Protein 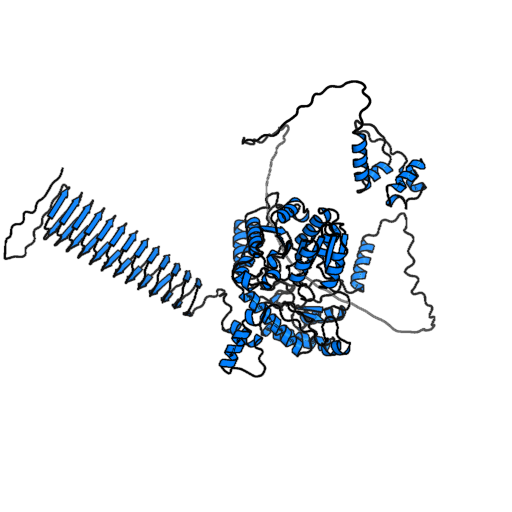AF-A0A0A2W2S0-F1 (afdb_monomer)

pLDDT: mean 80.49, std 24.28, range [23.5, 98.94]

Mean predicted aligned error: 19.36 Å

Organism: NCBI:txid1245745

Structure (mmCIF, N/CA/C/O backbone):
data_AF-A0A0A2W2S0-F1
#
_entry.id   AF-A0A0A2W2S0-F1
#
loop_
_atom_site.group_PDB
_atom_site.id
_atom_site.type_symbol
_atom_site.label_atom_id
_atom_site.label_alt_id
_atom_site.label_comp_id
_atom_site.label_asym_id
_atom_site.label_entity_id
_atom_site.label_seq_id
_atom_site.pdbx_PDB_ins_code
_atom_site.Cartn_x
_atom_site.Cartn_y
_atom_site.Cartn_z
_atom_site.occupancy
_atom_site.B_iso_or_equiv
_atom_site.auth_seq_id
_atom_site.auth_comp_id
_atom_site.auth_asym_id
_atom_site.auth_atom_id
_atom_site.pdbx_PDB_model_num
ATOM 1 N N . MET A 1 1 ? 0.454 -6.691 -66.094 1.00 50.94 1 MET A N 1
ATOM 2 C CA . MET A 1 1 ? -0.059 -6.201 -64.791 1.00 50.94 1 MET A CA 1
ATOM 3 C C . MET A 1 1 ? -0.506 -7.342 -63.882 1.00 50.94 1 MET A C 1
ATOM 5 O O . MET A 1 1 ? -0.143 -7.326 -62.713 1.00 50.94 1 MET A O 1
ATOM 9 N N . ASP A 1 2 ? -1.245 -8.339 -64.378 1.00 48.38 2 ASP A N 1
ATOM 10 C CA . ASP A 1 2 ? -1.865 -9.367 -63.520 1.00 48.38 2 ASP A CA 1
ATOM 11 C C . ASP A 1 2 ? -0.886 -10.261 -62.740 1.00 48.38 2 ASP A C 1
ATOM 13 O O . ASP A 1 2 ? -1.200 -10.677 -61.625 1.00 48.38 2 ASP A O 1
ATOM 17 N N . SER A 1 3 ? 0.329 -10.488 -63.252 1.00 47.78 3 SER A N 1
ATOM 18 C CA . SER A 1 3 ? 1.414 -11.150 -62.508 1.00 47.78 3 SER A CA 1
ATOM 19 C C . SER A 1 3 ? 1.795 -10.383 -61.231 1.00 47.78 3 SER A C 1
ATOM 21 O O . SER A 1 3 ? 1.787 -10.949 -60.139 1.00 47.78 3 SER A O 1
ATOM 23 N N . VAL A 1 4 ? 2.029 -9.071 -61.350 1.00 51.38 4 VAL A N 1
ATOM 24 C CA . VAL A 1 4 ? 2.362 -8.168 -60.231 1.00 51.38 4 VAL A CA 1
ATOM 25 C C . VAL A 1 4 ? 1.211 -8.078 -59.223 1.00 51.38 4 VAL A C 1
ATOM 27 O O . VAL A 1 4 ? 1.442 -8.048 -58.014 1.00 51.38 4 VAL A O 1
ATOM 30 N N . LEU A 1 5 ? -0.039 -8.087 -59.699 1.00 53.56 5 LEU A N 1
ATOM 31 C CA . LEU A 1 5 ? -1.232 -8.095 -58.845 1.00 53.56 5 LEU A CA 1
ATOM 32 C C . LEU A 1 5 ? -1.371 -9.402 -58.047 1.00 53.56 5 LEU A C 1
ATOM 34 O O . LEU A 1 5 ? -1.663 -9.346 -56.851 1.00 53.56 5 LEU A O 1
ATOM 38 N N . ARG A 1 6 ? -1.109 -10.568 -58.660 1.00 58.97 6 ARG A N 1
ATOM 39 C CA . ARG A 1 6 ? -1.072 -11.861 -57.947 1.00 58.97 6 ARG A CA 1
ATOM 40 C C . ARG A 1 6 ? 0.021 -11.880 -56.877 1.00 58.97 6 ARG A C 1
ATOM 42 O O . ARG A 1 6 ? -0.258 -12.241 -55.736 1.00 58.97 6 ARG A O 1
ATOM 49 N N . GLN A 1 7 ? 1.227 -11.422 -57.211 1.00 51.91 7 GLN A N 1
ATOM 50 C CA . GLN A 1 7 ? 2.361 -11.382 -56.282 1.00 51.91 7 GLN A CA 1
ATOM 51 C C . GLN A 1 7 ? 2.110 -10.415 -55.108 1.00 51.91 7 GLN A C 1
ATOM 53 O O . GLN A 1 7 ? 2.391 -10.734 -53.955 1.00 51.91 7 GLN A O 1
ATOM 58 N N . SER A 1 8 ? 1.467 -9.274 -55.371 1.00 53.91 8 SER A N 1
ATOM 59 C CA . SER A 1 8 ? 1.082 -8.293 -54.347 1.00 53.91 8 SER A CA 1
ATOM 60 C C . SER A 1 8 ? -0.017 -8.810 -53.405 1.00 53.91 8 SER A C 1
ATOM 62 O O . SER A 1 8 ? 0.045 -8.563 -52.200 1.00 53.91 8 SER A O 1
ATOM 64 N N . LYS A 1 9 ? -0.994 -9.582 -53.913 1.00 60.47 9 LYS A N 1
ATOM 65 C CA . LYS A 1 9 ? -1.998 -10.270 -53.074 1.00 60.47 9 LYS A CA 1
ATOM 66 C C . LYS A 1 9 ? -1.406 -11.396 -52.217 1.00 60.47 9 LYS A C 1
ATOM 68 O O . LYS A 1 9 ? -1.977 -11.700 -51.173 1.00 60.47 9 LYS A O 1
ATOM 73 N N . ALA A 1 10 ? -0.288 -11.998 -52.627 1.00 58.34 10 ALA A N 1
ATOM 74 C CA . ALA A 1 10 ? 0.413 -13.006 -51.830 1.00 58.34 10 ALA A CA 1
ATOM 75 C C . ALA A 1 10 ? 1.198 -12.394 -50.653 1.00 58.34 10 ALA A C 1
ATOM 77 O O . ALA A 1 10 ? 1.270 -13.006 -49.593 1.00 58.34 10 ALA A O 1
ATOM 78 N N . MET A 1 11 ? 1.743 -11.180 -50.812 1.00 52.44 11 MET A N 1
ATOM 79 C CA . MET A 1 11 ? 2.564 -10.523 -49.781 1.00 52.44 11 MET A CA 1
ATOM 80 C C . MET A 1 11 ? 1.775 -9.706 -48.743 1.00 52.44 11 MET A C 1
ATOM 82 O O . MET A 1 11 ? 2.320 -9.395 -47.688 1.00 52.44 11 MET A O 1
ATOM 86 N N . CYS A 1 12 ? 0.514 -9.343 -49.006 1.00 56.44 12 CYS A N 1
ATOM 87 C CA . CYS A 1 12 ? -0.287 -8.528 -48.084 1.00 56.44 12 CYS A CA 1
ATOM 88 C C . CYS A 1 12 ? -1.699 -9.111 -47.866 1.00 56.44 12 CYS A C 1
ATOM 90 O O . CYS A 1 12 ? -2.541 -9.006 -48.766 1.00 56.44 12 CYS A O 1
ATOM 92 N N . PRO A 1 13 ? -2.014 -9.651 -46.667 1.00 54.84 13 PRO A N 1
ATOM 93 C CA . PRO A 1 13 ? -3.331 -10.223 -46.359 1.00 54.84 13 PRO A CA 1
ATOM 94 C C . PRO A 1 13 ? -4.500 -9.256 -46.595 1.00 54.84 13 PRO A C 1
ATOM 96 O O . PRO A 1 13 ? -5.552 -9.663 -47.087 1.00 54.84 13 PRO A O 1
ATOM 99 N N . PHE A 1 14 ? -4.296 -7.960 -46.336 1.00 54.56 14 PHE A N 1
ATOM 100 C CA . PHE A 1 14 ? -5.309 -6.913 -46.511 1.00 54.56 14 PHE A CA 1
ATOM 101 C C . PHE A 1 14 ? -5.697 -6.656 -47.979 1.00 54.56 14 PHE A C 1
ATOM 103 O O . PHE A 1 14 ? -6.768 -6.115 -48.242 1.00 54.56 14 PHE A O 1
ATOM 110 N N . LEU A 1 15 ? -4.882 -7.077 -48.957 1.00 59.50 15 LEU A N 1
ATOM 111 C CA . LEU A 1 15 ? -5.204 -6.932 -50.384 1.00 59.50 15 LEU A CA 1
ATOM 112 C C . LEU A 1 15 ? -6.055 -8.087 -50.940 1.00 59.50 15 LEU A C 1
ATOM 114 O O . LEU A 1 15 ? -6.526 -7.992 -52.078 1.00 59.50 15 LEU A O 1
ATOM 118 N N . LYS A 1 16 ? -6.307 -9.163 -50.172 1.00 60.91 16 LYS A N 1
ATOM 119 C CA . LYS A 1 16 ? -7.183 -10.264 -50.621 1.00 60.91 16 LYS A CA 1
ATOM 120 C C . LYS A 1 16 ? -8.604 -9.776 -50.918 1.00 60.91 16 LYS A C 1
ATOM 122 O O . LYS A 1 16 ? -9.101 -10.070 -52.006 1.00 60.91 16 LYS A O 1
ATOM 127 N N . ALA A 1 17 ? -9.186 -8.981 -50.017 1.00 59.03 17 ALA A N 1
ATOM 128 C CA . ALA A 1 17 ? -10.560 -8.471 -50.101 1.00 59.03 17 ALA A CA 1
ATOM 129 C C . ALA A 1 17 ? -10.775 -7.358 -51.152 1.00 59.03 17 ALA A C 1
ATOM 131 O O . ALA A 1 17 ? -11.912 -7.050 -51.499 1.00 59.03 17 ALA A O 1
ATOM 132 N N . ALA A 1 18 ? -9.708 -6.754 -51.689 1.00 65.25 18 ALA A N 1
ATOM 133 C CA . ALA A 1 18 ? -9.827 -5.685 -52.679 1.00 65.25 18 ALA A CA 1
ATOM 134 C C . ALA A 1 18 ? -10.199 -6.224 -54.076 1.00 65.25 18 ALA A C 1
ATOM 136 O O . ALA A 1 18 ? -9.583 -7.176 -54.582 1.00 65.25 18 ALA A O 1
ATOM 137 N N . SER A 1 19 ? -11.176 -5.579 -54.726 1.00 71.56 19 SER A N 1
ATOM 138 C CA . SER A 1 19 ? -11.641 -5.971 -56.062 1.00 71.56 19 SER A CA 1
ATOM 139 C C . SER A 1 19 ? -10.564 -5.741 -57.145 1.00 71.56 19 SER A C 1
ATOM 141 O O . SER A 1 19 ? -9.749 -4.816 -57.027 1.00 71.56 19 SER A O 1
ATOM 143 N N . PRO A 1 20 ? -10.564 -6.515 -58.250 1.00 67.88 20 PRO A N 1
ATOM 144 C CA . PRO A 1 20 ? -9.654 -6.288 -59.379 1.00 67.88 20 PRO A CA 1
ATOM 145 C C . PRO A 1 20 ? -9.829 -4.928 -60.079 1.00 67.88 20 PRO A C 1
ATOM 147 O O . PRO A 1 20 ? -8.933 -4.504 -60.810 1.00 67.88 20 PRO A O 1
ATOM 150 N N . ALA A 1 21 ? -10.966 -4.250 -59.893 1.00 67.06 21 ALA A N 1
ATOM 151 C CA . ALA A 1 21 ? -11.190 -2.890 -60.387 1.00 67.06 21 ALA A CA 1
ATOM 152 C C . ALA A 1 21 ? -10.531 -1.852 -59.462 1.00 67.06 21 ALA A C 1
ATOM 154 O O . ALA A 1 21 ? -9.772 -1.003 -59.928 1.00 67.06 21 ALA A O 1
ATOM 155 N N . THR A 1 22 ? -10.725 -1.988 -58.144 1.00 67.25 22 THR A N 1
ATOM 156 C CA . THR A 1 22 ? -10.104 -1.134 -57.115 1.00 67.25 22 THR A CA 1
ATOM 157 C C . THR A 1 22 ? -8.580 -1.148 -57.226 1.00 67.25 22 THR A C 1
ATOM 159 O O . THR A 1 22 ? -7.945 -0.097 -57.233 1.00 67.25 22 THR A O 1
ATOM 162 N N . LEU A 1 23 ? -7.982 -2.334 -57.386 1.00 66.31 23 LEU A N 1
ATOM 163 C CA . LEU A 1 23 ? -6.529 -2.469 -57.514 1.00 66.31 23 LEU A CA 1
ATOM 164 C C . LEU A 1 23 ? -5.992 -1.831 -58.804 1.00 66.31 23 LEU A C 1
ATOM 166 O O . LEU A 1 23 ? -4.958 -1.166 -58.758 1.00 66.31 23 LEU A O 1
ATOM 170 N N . ARG A 1 24 ? -6.717 -1.948 -59.929 1.00 67.56 24 ARG A N 1
ATOM 171 C CA . ARG A 1 24 ? -6.351 -1.279 -61.190 1.00 67.56 24 ARG A CA 1
ATOM 172 C C . ARG A 1 24 ? -6.412 0.249 -61.076 1.00 67.56 24 ARG A C 1
ATOM 174 O O . ARG A 1 24 ? -5.485 0.922 -61.524 1.00 67.56 24 ARG A O 1
ATOM 181 N N . ALA A 1 25 ? -7.424 0.790 -60.395 1.00 66.06 25 ALA A N 1
ATOM 182 C CA . ALA A 1 25 ? -7.546 2.226 -60.122 1.00 66.06 25 ALA A CA 1
ATOM 183 C C . ALA A 1 25 ? -6.464 2.779 -59.165 1.00 66.06 25 ALA A C 1
ATOM 185 O O . ALA A 1 25 ? -6.171 3.973 -59.189 1.00 66.06 25 ALA A O 1
ATOM 186 N N . MET A 1 26 ? -5.847 1.932 -58.331 1.00 62.09 26 MET A N 1
ATOM 187 C CA . MET A 1 26 ? -4.722 2.315 -57.461 1.00 62.09 26 MET A CA 1
ATOM 188 C C . MET A 1 26 ? -3.348 2.214 -58.146 1.00 62.09 26 MET A C 1
ATOM 190 O O . MET A 1 26 ? -2.389 2.836 -57.680 1.00 62.09 26 MET A O 1
ATOM 194 N N . SER A 1 27 ? -3.238 1.446 -59.235 1.00 61.34 27 SER A N 1
ATOM 195 C CA . SER A 1 27 ? -2.001 1.294 -60.017 1.00 61.34 27 SER A CA 1
ATOM 196 C C . SER A 1 27 ? -1.779 2.370 -61.089 1.00 61.34 27 SER A C 1
ATOM 198 O O . SER A 1 27 ? -0.700 2.410 -61.673 1.00 61.34 27 SER A O 1
ATOM 200 N N . THR A 1 28 ? -2.748 3.254 -61.349 1.00 58.84 28 THR A N 1
ATOM 201 C CA . THR A 1 28 ? -2.579 4.367 -62.298 1.00 58.84 28 THR A CA 1
ATOM 202 C C . THR A 1 28 ? -1.806 5.541 -61.681 1.00 58.84 28 THR A C 1
ATOM 204 O O . THR A 1 28 ? -1.939 5.872 -60.499 1.00 58.84 28 THR A O 1
ATOM 207 N N . THR A 1 29 ? -0.946 6.154 -62.494 1.00 50.88 29 THR A N 1
ATOM 208 C CA . THR A 1 29 ? 0.048 7.158 -62.092 1.00 50.88 29 THR A CA 1
ATOM 209 C C . THR A 1 29 ? -0.595 8.453 -61.583 1.00 50.88 29 THR A C 1
ATOM 211 O O . THR A 1 29 ? -1.528 8.974 -62.191 1.00 50.88 29 THR A O 1
ATOM 214 N N . ALA A 1 30 ? -0.065 9.025 -60.497 1.00 45.81 30 ALA A N 1
ATOM 215 C CA . ALA A 1 30 ? -0.382 10.396 -60.090 1.00 45.81 30 ALA A CA 1
ATOM 216 C C . ALA A 1 30 ? 0.561 11.399 -60.788 1.00 45.81 30 ALA A C 1
ATOM 218 O O . ALA A 1 30 ? 1.722 11.077 -61.040 1.00 45.81 30 ALA A O 1
ATOM 219 N N . ARG A 1 31 ? 0.075 12.614 -61.097 1.00 42.03 31 ARG A N 1
ATOM 220 C CA . ARG A 1 31 ? 0.886 13.682 -61.723 1.00 42.03 31 ARG A CA 1
ATOM 221 C C . ARG A 1 31 ? 2.138 14.020 -60.882 1.00 42.03 31 ARG A C 1
ATOM 223 O O . ARG A 1 31 ? 2.065 13.935 -59.653 1.00 42.03 31 ARG A O 1
ATOM 230 N N . PRO A 1 32 ? 3.252 14.457 -61.505 1.00 41.94 32 PRO A N 1
ATOM 231 C CA . PRO A 1 32 ? 4.465 14.828 -60.777 1.00 41.94 32 PRO A CA 1
ATOM 232 C C . PRO A 1 32 ? 4.239 16.053 -59.879 1.00 41.94 32 PRO A C 1
ATOM 234 O O . PRO A 1 32 ? 3.540 16.988 -60.269 1.00 41.94 32 PRO A O 1
ATOM 237 N N . ARG A 1 33 ? 4.887 16.083 -58.707 1.00 37.62 33 ARG A N 1
ATOM 238 C CA . ARG A 1 33 ? 5.119 17.318 -57.939 1.00 37.62 33 ARG A CA 1
ATOM 239 C C . ARG A 1 33 ? 6.524 17.854 -58.256 1.00 37.62 33 ARG A C 1
ATOM 241 O O . ARG A 1 33 ? 7.461 17.054 -58.244 1.00 37.62 33 ARG A O 1
ATOM 248 N N . PRO A 1 34 ? 6.705 19.163 -58.494 1.00 42.91 34 PRO A N 1
ATOM 249 C CA . PRO A 1 34 ? 8.008 19.736 -58.816 1.00 42.91 34 PRO A CA 1
ATOM 250 C C . PRO A 1 34 ? 8.822 20.057 -57.549 1.00 42.91 34 PRO A C 1
ATOM 252 O O . PRO A 1 34 ? 8.913 21.215 -57.160 1.00 42.91 34 PRO A O 1
ATOM 255 N N . SER A 1 35 ? 9.404 19.037 -56.901 1.00 44.72 35 SER A N 1
ATOM 256 C CA . SER A 1 35 ? 10.494 19.201 -55.910 1.00 44.72 35 SER A CA 1
ATOM 257 C C . SER A 1 35 ? 11.052 17.862 -55.390 1.00 44.72 35 SER A C 1
ATOM 259 O O . SER A 1 35 ? 10.801 17.458 -54.257 1.00 44.72 35 SER A O 1
ATOM 261 N N . SER A 1 36 ? 11.846 17.157 -56.203 1.00 36.00 36 SER A N 1
ATOM 262 C CA . SER A 1 36 ? 12.778 16.131 -55.698 1.00 36.00 36 SER A CA 1
ATOM 263 C C . SER A 1 36 ? 13.908 15.874 -56.707 1.00 36.00 36 SER A C 1
ATOM 265 O O . SER A 1 36 ? 13.603 15.534 -57.853 1.00 36.00 36 SER A O 1
ATOM 267 N N . PRO A 1 37 ? 15.196 15.993 -56.328 1.00 38.41 37 PRO A N 1
ATOM 268 C CA . PRO A 1 37 ? 16.339 15.782 -57.222 1.00 38.41 37 PRO A CA 1
ATOM 269 C C . PRO A 1 37 ? 16.691 14.288 -57.395 1.00 38.41 37 PRO A C 1
ATOM 271 O O . PRO A 1 37 ? 17.851 13.898 -57.331 1.00 38.41 37 PRO A O 1
ATOM 274 N N . CYS A 1 38 ? 15.676 13.443 -57.595 1.00 42.28 38 CYS A N 1
ATOM 275 C CA . CYS A 1 38 ? 15.769 12.036 -58.005 1.00 42.28 38 CYS A CA 1
ATOM 276 C C . CYS A 1 38 ? 14.409 11.623 -58.599 1.00 42.28 38 CYS A C 1
ATOM 278 O O . CYS A 1 38 ? 13.481 11.259 -57.876 1.00 42.28 38 CYS A O 1
ATOM 280 N N . GLY A 1 39 ? 14.254 11.765 -59.919 1.00 44.34 39 GLY A N 1
ATOM 281 C CA . GLY A 1 39 ? 12.961 11.631 -60.595 1.00 44.34 39 GLY A CA 1
ATOM 282 C C . GLY A 1 39 ? 12.499 10.184 -60.788 1.00 44.34 39 GLY A C 1
ATOM 283 O O . GLY A 1 39 ? 13.055 9.461 -61.607 1.00 44.34 39 GLY A O 1
ATOM 284 N N . GLY A 1 40 ? 11.416 9.793 -60.111 1.00 49.31 40 GLY A N 1
ATOM 285 C CA . GLY A 1 40 ? 10.683 8.550 -60.369 1.00 49.31 40 GLY A CA 1
ATOM 286 C C . GLY A 1 40 ? 9.204 8.683 -59.994 1.00 49.31 40 GLY A C 1
ATOM 287 O O . GLY A 1 40 ? 8.869 9.159 -58.910 1.00 49.31 40 GLY A O 1
ATOM 288 N N . THR A 1 41 ? 8.295 8.288 -60.887 1.00 55.03 41 THR A N 1
ATOM 289 C CA . THR A 1 41 ? 6.843 8.378 -60.669 1.00 55.03 41 THR A CA 1
ATOM 290 C C . THR A 1 41 ? 6.326 7.203 -59.833 1.00 55.03 41 THR A C 1
ATOM 292 O O . THR A 1 41 ? 6.176 6.088 -60.324 1.00 55.03 41 THR A O 1
ATOM 295 N N . MET A 1 42 ? 5.997 7.448 -58.561 1.00 57.22 42 MET A N 1
ATOM 296 C CA . MET A 1 42 ? 5.331 6.443 -57.720 1.00 57.22 42 MET A CA 1
ATOM 297 C C . MET A 1 42 ? 3.824 6.351 -58.004 1.00 57.22 42 MET A C 1
ATOM 299 O O . MET A 1 42 ? 3.117 7.357 -58.095 1.00 57.22 42 MET A O 1
ATOM 303 N N . SER A 1 43 ? 3.312 5.123 -58.078 1.00 66.00 43 SER A N 1
ATOM 304 C CA . SER A 1 43 ? 1.872 4.830 -58.091 1.00 66.00 43 SER A CA 1
ATOM 305 C C . SER A 1 43 ? 1.227 5.105 -56.726 1.00 66.00 43 SER A C 1
ATOM 307 O O . SER A 1 43 ? 1.887 5.035 -55.684 1.00 66.00 43 SER A O 1
ATOM 309 N N . LYS A 1 44 ? -0.094 5.347 -56.694 1.00 59.88 44 LYS A N 1
ATOM 310 C CA . LYS A 1 44 ? -0.829 5.496 -55.421 1.00 59.88 44 LYS A CA 1
ATOM 311 C C . LYS A 1 44 ? -0.669 4.254 -54.536 1.00 59.88 44 LYS A C 1
ATOM 313 O O . LYS A 1 44 ? -0.493 4.391 -53.327 1.00 59.88 44 LYS A O 1
ATOM 318 N N . LEU A 1 45 ? -0.660 3.059 -55.136 1.00 67.06 45 LEU A N 1
ATOM 319 C CA . LEU A 1 45 ? -0.409 1.789 -54.448 1.00 67.06 45 LEU A CA 1
ATOM 320 C C . LEU A 1 45 ? 0.917 1.797 -53.656 1.00 67.06 45 LEU A C 1
ATOM 322 O O . LEU A 1 45 ? 0.927 1.394 -52.495 1.00 67.06 45 LEU A O 1
ATOM 326 N N . GLN A 1 46 ? 2.013 2.301 -54.238 1.00 64.25 46 GLN A N 1
ATOM 327 C CA . GLN A 1 46 ? 3.322 2.388 -53.567 1.00 64.25 46 GLN A CA 1
ATOM 328 C C . GLN A 1 46 ? 3.320 3.392 -52.405 1.00 64.25 46 GLN A C 1
ATOM 330 O O . GLN A 1 46 ? 3.855 3.094 -51.338 1.00 64.25 46 GLN A O 1
ATOM 335 N N . VAL A 1 47 ? 2.655 4.543 -52.563 1.00 67.06 47 VAL A N 1
ATOM 336 C CA . VAL A 1 47 ? 2.523 5.545 -51.487 1.00 67.06 47 VAL A CA 1
ATOM 337 C C . VAL A 1 47 ? 1.763 4.976 -50.282 1.00 67.06 47 VAL A C 1
ATOM 339 O O . VAL A 1 47 ? 2.176 5.185 -49.139 1.00 67.06 47 VAL A O 1
ATOM 342 N N . TYR A 1 48 ? 0.689 4.212 -50.511 1.00 67.12 48 TYR A N 1
ATOM 343 C CA . TYR A 1 48 ? -0.017 3.512 -49.432 1.00 67.12 48 TYR A CA 1
ATOM 344 C C . TYR A 1 48 ? 0.800 2.350 -48.848 1.00 67.12 48 TYR A C 1
ATOM 346 O O . TYR A 1 48 ? 0.781 2.154 -47.634 1.00 67.12 48 TYR A O 1
ATOM 354 N N . ALA A 1 49 ? 1.564 1.617 -49.665 1.00 67.38 49 ALA A N 1
ATOM 355 C CA . ALA A 1 49 ? 2.420 0.532 -49.188 1.00 67.38 49 ALA A CA 1
ATOM 356 C C . ALA A 1 49 ? 3.549 1.030 -48.266 1.00 67.38 49 ALA A C 1
ATOM 358 O O . ALA A 1 49 ? 3.799 0.406 -47.239 1.00 67.38 49 ALA A O 1
ATOM 359 N N . HIS A 1 50 ? 4.173 2.178 -48.557 1.00 63.28 50 HIS A N 1
ATOM 360 C CA . HIS A 1 50 ? 5.159 2.798 -47.660 1.00 63.28 50 HIS A CA 1
ATOM 361 C C . HIS A 1 50 ? 4.553 3.344 -46.358 1.00 63.28 50 HIS A C 1
ATOM 363 O O . HIS A 1 50 ? 5.231 3.353 -45.334 1.00 63.28 50 HIS A O 1
ATOM 369 N N . ARG A 1 51 ? 3.281 3.767 -46.366 1.00 63.53 51 ARG A N 1
ATOM 370 C CA . ARG A 1 51 ? 2.563 4.227 -45.160 1.00 63.53 51 ARG A CA 1
ATOM 371 C C . ARG A 1 51 ? 1.932 3.096 -44.339 1.00 63.53 51 ARG A C 1
ATOM 373 O O . ARG A 1 51 ? 1.467 3.335 -43.230 1.00 63.53 51 ARG A O 1
ATOM 380 N N . CYS A 1 52 ? 1.906 1.872 -44.859 1.00 67.38 52 CYS A N 1
ATOM 381 C CA . CYS A 1 52 ? 1.422 0.701 -44.137 1.00 67.38 52 CYS A CA 1
ATOM 382 C C . CYS A 1 52 ? 2.474 0.241 -43.102 1.00 67.38 52 CYS A C 1
ATOM 384 O O . CYS A 1 52 ? 3.606 -0.038 -43.501 1.00 67.38 52 CYS A O 1
ATOM 386 N N . PRO A 1 53 ? 2.129 0.066 -41.808 1.00 54.88 53 PRO A N 1
ATOM 387 C CA . PRO A 1 53 ? 3.093 -0.321 -40.766 1.00 54.88 53 PRO A CA 1
ATOM 388 C C . PRO A 1 53 ? 3.819 -1.656 -41.003 1.00 54.88 53 PRO A C 1
ATOM 390 O O . PRO A 1 53 ? 4.900 -1.872 -40.455 1.00 54.88 53 PRO A O 1
ATOM 393 N N . VAL A 1 54 ? 3.227 -2.544 -41.812 1.00 60.69 54 VAL A N 1
ATOM 394 C CA . VAL A 1 54 ? 3.776 -3.862 -42.169 1.00 60.69 54 VAL A CA 1
ATOM 395 C C . VAL A 1 54 ? 4.540 -3.791 -43.496 1.00 60.69 54 VAL A C 1
ATOM 397 O O . VAL A 1 54 ? 5.733 -4.091 -43.540 1.00 60.69 54 VAL A O 1
ATOM 400 N N . MET A 1 55 ? 3.890 -3.327 -44.572 1.00 63.47 55 MET A N 1
ATOM 401 C CA . MET A 1 55 ? 4.513 -3.265 -45.903 1.00 63.47 55 MET A CA 1
ATOM 402 C C . MET A 1 55 ? 5.639 -2.227 -45.986 1.00 63.47 55 MET A C 1
ATOM 404 O O . MET A 1 55 ? 6.612 -2.462 -46.693 1.00 63.47 55 MET A O 1
ATOM 408 N N . GLY A 1 56 ? 5.567 -1.120 -45.240 1.00 69.81 56 GLY A N 1
ATOM 409 C CA . GLY A 1 56 ? 6.630 -0.114 -45.193 1.00 69.81 56 GLY A CA 1
ATOM 410 C C . GLY A 1 56 ? 7.933 -0.680 -44.625 1.00 69.81 56 GLY A C 1
ATOM 411 O O . GLY A 1 56 ? 8.998 -0.460 -45.199 1.00 69.81 56 GLY A O 1
ATOM 412 N N . LYS A 1 57 ? 7.843 -1.501 -43.568 1.00 65.94 57 LYS A N 1
ATOM 413 C CA . LYS A 1 57 ? 8.994 -2.221 -42.997 1.00 65.94 57 LYS A CA 1
ATOM 414 C C . LYS A 1 57 ? 9.533 -3.279 -43.964 1.00 65.94 57 LYS A C 1
ATOM 416 O O . LYS A 1 57 ? 10.739 -3.339 -44.181 1.00 65.94 57 LYS A O 1
ATOM 421 N N . ALA A 1 58 ? 8.656 -4.066 -44.594 1.00 64.94 58 ALA A N 1
ATOM 422 C CA . ALA A 1 58 ? 9.061 -5.077 -45.575 1.00 64.94 58 ALA A CA 1
ATOM 423 C C . ALA A 1 58 ? 9.762 -4.464 -46.806 1.00 64.94 58 ALA A C 1
ATOM 425 O O . ALA A 1 58 ? 10.789 -4.974 -47.251 1.00 64.94 58 ALA A O 1
ATOM 426 N N . LEU A 1 59 ? 9.253 -3.337 -47.317 1.00 65.75 59 LEU A N 1
ATOM 427 C CA . LEU A 1 59 ? 9.850 -2.607 -48.438 1.00 65.75 59 LEU A CA 1
ATOM 428 C C . LEU A 1 59 ? 11.193 -1.972 -48.058 1.00 65.75 59 LEU A C 1
ATOM 430 O O . LEU A 1 59 ? 12.137 -2.091 -48.830 1.00 65.75 59 LEU A O 1
ATOM 434 N N . ALA A 1 60 ? 11.325 -1.387 -46.862 1.00 63.97 60 ALA A N 1
ATOM 435 C CA . ALA A 1 60 ? 12.611 -0.880 -46.374 1.00 63.97 60 ALA A CA 1
ATOM 436 C C . ALA A 1 60 ? 13.681 -1.990 -46.290 1.00 63.97 60 ALA A C 1
ATOM 438 O O . ALA A 1 60 ? 14.828 -1.776 -46.680 1.00 63.97 60 ALA A O 1
ATOM 439 N N . VAL A 1 61 ? 13.289 -3.197 -45.859 1.00 65.88 61 VAL A N 1
ATOM 440 C CA . VAL A 1 61 ? 14.161 -4.387 -45.800 1.00 65.88 61 VAL A CA 1
ATOM 441 C C . VAL A 1 61 ? 14.475 -4.970 -47.188 1.00 65.88 61 VAL A C 1
ATOM 443 O O . VAL A 1 61 ? 15.528 -5.578 -47.365 1.00 65.88 61 VAL A O 1
ATOM 446 N N . GLN A 1 62 ? 13.614 -4.796 -48.198 1.00 55.31 62 GLN A N 1
ATOM 447 C CA . GLN A 1 62 ? 13.966 -5.147 -49.581 1.00 55.31 62 GLN A CA 1
ATOM 448 C C . GLN A 1 62 ? 14.887 -4.108 -50.229 1.00 55.31 62 GLN A C 1
ATOM 450 O O . GLN A 1 62 ? 15.861 -4.491 -50.873 1.00 55.31 62 GLN A O 1
ATOM 455 N N . SER A 1 63 ? 14.633 -2.810 -50.042 1.00 61.19 63 SER A N 1
ATOM 456 C CA . SER A 1 63 ? 15.480 -1.748 -50.597 1.00 61.19 63 SER A CA 1
ATOM 457 C C . SER A 1 63 ? 16.914 -1.810 -50.064 1.00 61.19 63 SER A C 1
ATOM 459 O O . SER A 1 63 ? 17.847 -1.612 -50.838 1.00 61.19 63 SER A O 1
ATOM 461 N N . SER A 1 64 ? 17.117 -2.165 -48.789 1.00 49.09 64 SER A N 1
ATOM 462 C CA . SER A 1 64 ? 18.465 -2.374 -48.241 1.00 49.09 64 SER A CA 1
ATOM 463 C C . SER A 1 64 ? 19.172 -3.616 -48.803 1.00 49.09 64 SER A C 1
ATOM 465 O O . SER A 1 64 ? 20.389 -3.590 -48.955 1.00 49.09 64 SER A O 1
ATOM 467 N N . LYS A 1 65 ? 18.436 -4.670 -49.189 1.00 42.34 65 LYS A N 1
ATOM 468 C CA . LYS A 1 65 ? 18.994 -5.884 -49.823 1.00 42.34 65 LYS A CA 1
ATOM 469 C C . LYS A 1 65 ? 19.423 -5.692 -51.282 1.00 42.34 65 LYS A C 1
ATOM 471 O O . LYS A 1 65 ? 20.281 -6.429 -51.754 1.00 42.34 65 LYS A O 1
ATOM 476 N N . TYR A 1 66 ? 18.848 -4.725 -52.000 1.00 43.72 66 TYR A N 1
ATOM 477 C CA . TYR A 1 66 ? 19.271 -4.396 -53.370 1.00 43.72 66 TYR A CA 1
ATOM 478 C C . TYR A 1 66 ? 20.440 -3.401 -53.429 1.00 43.72 66 TYR A C 1
ATOM 480 O O . TYR A 1 66 ? 21.085 -3.287 -54.467 1.00 43.72 66 TYR A O 1
ATOM 488 N N . ALA A 1 67 ? 20.767 -2.730 -52.320 1.00 41.28 67 ALA A N 1
ATOM 489 C CA . ALA A 1 67 ? 21.906 -1.813 -52.228 1.00 41.28 67 ALA A CA 1
ATOM 490 C C . ALA A 1 67 ? 23.275 -2.518 -52.063 1.00 41.28 67 ALA A C 1
ATOM 492 O O . ALA A 1 67 ? 24.297 -1.844 -51.956 1.00 41.28 67 ALA A O 1
ATOM 493 N N . SER A 1 68 ? 23.311 -3.856 -52.019 1.00 38.22 68 SER A N 1
ATOM 494 C CA . SER A 1 68 ? 24.485 -4.651 -51.623 1.00 38.22 68 SER A CA 1
ATOM 495 C C . SER A 1 68 ? 24.984 -5.652 -52.684 1.00 38.22 68 SER A C 1
ATOM 497 O O . SER A 1 68 ? 25.533 -6.692 -52.327 1.00 38.22 68 SER A O 1
ATOM 499 N N . LEU A 1 69 ? 24.812 -5.360 -53.981 1.00 33.00 69 LEU A N 1
ATOM 500 C CA . LEU A 1 69 ? 25.357 -6.158 -55.098 1.00 33.00 69 LEU A CA 1
ATOM 501 C C . LEU A 1 69 ? 26.325 -5.329 -55.979 1.00 33.00 69 LEU A C 1
ATOM 503 O O . LEU A 1 69 ? 25.953 -4.231 -56.393 1.00 33.00 69 LEU A O 1
ATOM 507 N N . PRO A 1 70 ? 27.547 -5.818 -56.294 1.00 36.72 70 PRO A N 1
ATOM 508 C CA . PRO A 1 70 ? 28.560 -5.031 -57.008 1.00 36.72 70 PRO A CA 1
ATOM 509 C C . PRO A 1 70 ? 28.683 -5.346 -58.517 1.00 36.72 70 PRO A C 1
ATOM 511 O O . PRO A 1 70 ? 29.338 -6.312 -58.893 1.00 36.72 70 PRO A O 1
ATOM 514 N N . ALA A 1 71 ? 28.119 -4.484 -59.375 1.00 30.12 71 ALA A N 1
ATOM 515 C CA . ALA A 1 71 ? 28.459 -4.210 -60.793 1.00 30.12 71 ALA A CA 1
ATOM 516 C C . ALA A 1 71 ? 27.440 -3.153 -61.303 1.00 30.12 71 ALA A C 1
ATOM 518 O O . ALA A 1 71 ? 26.279 -3.236 -60.922 1.00 30.12 71 ALA A O 1
ATOM 519 N N . ILE A 1 72 ? 27.720 -2.119 -62.109 1.00 31.22 72 ILE A N 1
ATOM 520 C CA . ILE A 1 72 ? 28.800 -1.802 -63.064 1.00 31.22 72 ILE A CA 1
ATOM 521 C C . ILE A 1 72 ? 29.225 -0.321 -62.881 1.00 31.22 72 ILE A C 1
ATOM 523 O O . ILE A 1 72 ? 28.406 0.522 -62.520 1.00 31.22 72 ILE A O 1
ATOM 527 N N . ARG A 1 73 ? 30.495 0.026 -63.151 1.00 27.05 73 ARG A N 1
ATOM 528 C CA . ARG A 1 73 ? 31.004 1.419 -63.147 1.00 27.05 73 ARG A CA 1
ATOM 529 C C . ARG A 1 73 ? 30.642 2.184 -64.430 1.00 27.05 73 ARG A C 1
ATOM 531 O O . ARG A 1 73 ? 30.932 1.687 -65.512 1.00 27.05 73 ARG A O 1
ATOM 538 N N . ALA A 1 74 ? 30.223 3.448 -64.300 1.00 28.73 74 ALA A N 1
ATOM 539 C CA . ALA A 1 74 ? 30.400 4.480 -65.332 1.00 28.73 74 ALA A CA 1
ATOM 540 C C . ALA A 1 74 ? 30.484 5.902 -64.715 1.00 28.73 74 ALA A C 1
ATOM 542 O O . ALA A 1 74 ? 29.549 6.353 -64.067 1.00 28.73 74 ALA A O 1
ATOM 543 N N . PHE A 1 75 ? 31.623 6.574 -64.930 1.00 28.61 75 PHE A N 1
ATOM 544 C CA . PHE A 1 75 ? 31.889 8.029 -64.858 1.00 28.61 75 PHE A CA 1
ATOM 545 C C . PHE A 1 75 ? 31.538 8.882 -63.605 1.00 28.61 75 PHE A C 1
ATOM 547 O O . PHE A 1 75 ? 30.524 9.561 -63.524 1.00 28.61 75 PHE A O 1
ATOM 554 N N . SER A 1 76 ? 32.534 8.948 -62.705 1.00 26.03 76 SER A N 1
ATOM 555 C CA . SER A 1 76 ? 33.171 10.163 -62.128 1.00 26.03 76 SER A CA 1
ATOM 556 C C . SER A 1 76 ? 32.362 11.350 -61.551 1.00 26.03 76 SER A C 1
ATOM 558 O O . SER A 1 76 ? 31.798 12.155 -62.284 1.00 26.03 76 SER A O 1
ATOM 560 N N . GLY A 1 77 ? 32.579 11.606 -60.251 1.00 25.58 77 GLY A N 1
ATOM 561 C CA . GLY A 1 77 ? 32.467 12.914 -59.577 1.00 25.58 77 GLY A CA 1
ATOM 562 C C . GLY A 1 77 ? 33.075 12.834 -58.163 1.00 25.58 77 GLY A C 1
ATOM 563 O O . GLY A 1 77 ? 32.784 11.887 -57.439 1.00 25.58 77 GLY A O 1
ATOM 564 N N . HIS A 1 78 ? 33.999 13.726 -57.783 1.00 27.19 78 HIS A N 1
ATOM 565 C CA . HIS A 1 78 ? 34.850 13.562 -56.584 1.00 27.19 78 HIS A CA 1
ATOM 566 C C . HIS A 1 78 ? 34.268 14.120 -55.270 1.00 27.19 78 HIS A C 1
ATOM 568 O O . HIS A 1 78 ? 33.906 15.289 -55.213 1.00 27.19 78 HIS A O 1
ATOM 574 N N . ALA A 1 79 ? 34.395 13.348 -54.180 1.00 26.36 79 ALA A N 1
ATOM 575 C CA . ALA A 1 79 ? 34.765 13.833 -52.838 1.00 26.36 79 ALA A CA 1
ATOM 576 C C . ALA A 1 79 ? 35.320 12.666 -51.985 1.00 26.36 79 ALA A C 1
ATOM 578 O O . ALA A 1 79 ? 34.791 11.556 -52.039 1.00 26.36 79 ALA A O 1
ATOM 579 N N . LYS A 1 80 ? 36.401 12.885 -51.216 1.00 28.05 80 LYS A N 1
ATOM 580 C CA . LYS A 1 80 ? 37.006 11.867 -50.324 1.00 28.05 80 LYS A CA 1
ATOM 581 C C . LYS A 1 80 ? 36.348 11.877 -48.928 1.00 28.05 80 LYS A C 1
ATOM 583 O O . LYS A 1 80 ? 35.959 12.949 -48.473 1.00 28.05 80 LYS A O 1
ATOM 588 N N . PRO A 1 81 ? 36.279 10.734 -48.217 1.00 28.30 81 PRO A N 1
ATOM 589 C CA . PRO A 1 81 ? 35.758 10.670 -46.853 1.00 28.30 81 PRO A CA 1
ATOM 590 C C . PRO A 1 81 ? 36.845 10.938 -45.799 1.00 28.30 81 PRO A C 1
ATOM 592 O O . PRO A 1 81 ? 37.996 10.535 -45.971 1.00 28.30 81 PRO A O 1
ATOM 595 N N . ALA A 1 82 ? 36.453 11.515 -44.661 1.00 26.38 82 ALA A N 1
ATOM 596 C CA . ALA A 1 82 ? 37.255 11.538 -43.439 1.00 26.38 82 ALA A CA 1
ATOM 597 C C . ALA A 1 82 ? 36.601 10.644 -42.371 1.00 26.38 82 ALA A C 1
ATOM 599 O O . ALA A 1 82 ? 35.429 10.812 -42.038 1.00 26.38 82 ALA A O 1
ATOM 600 N N . ARG A 1 83 ? 37.364 9.680 -41.841 1.00 27.02 83 ARG A N 1
ATOM 601 C CA . ARG A 1 83 ? 37.017 8.947 -40.611 1.00 27.02 83 ARG A CA 1
ATOM 602 C C . ARG A 1 83 ? 37.225 9.865 -39.404 1.00 27.02 83 ARG A C 1
ATOM 604 O O . ARG A 1 83 ? 38.183 10.631 -39.397 1.00 27.02 83 ARG A O 1
ATOM 611 N N . ALA A 1 84 ? 36.433 9.678 -38.352 1.00 26.03 84 ALA A N 1
ATOM 612 C CA . ALA A 1 84 ? 36.766 10.142 -37.008 1.00 26.03 84 ALA A CA 1
ATOM 613 C C . ALA A 1 84 ? 36.658 8.970 -36.021 1.00 26.03 84 ALA A C 1
ATOM 615 O O . ALA A 1 84 ? 35.684 8.218 -36.041 1.00 26.03 84 ALA A O 1
ATOM 616 N N . SER A 1 85 ? 37.693 8.798 -35.201 1.00 25.31 85 SER A N 1
ATOM 617 C CA . SER A 1 85 ? 37.796 7.789 -34.145 1.00 25.31 85 SER A CA 1
ATOM 618 C C . SER A 1 85 ? 37.487 8.387 -32.771 1.00 25.31 85 SER A C 1
ATOM 620 O O . SER A 1 85 ? 37.585 9.593 -32.562 1.00 25.31 85 SER A O 1
ATOM 622 N N . ILE A 1 86 ? 37.144 7.520 -31.824 1.00 26.34 86 ILE A N 1
ATOM 623 C CA . ILE A 1 86 ? 36.885 7.851 -30.417 1.00 26.34 86 ILE A CA 1
ATOM 624 C C . ILE A 1 86 ? 38.194 8.277 -29.724 1.00 26.34 86 ILE A C 1
ATOM 626 O O . ILE A 1 86 ? 39.170 7.546 -29.849 1.00 26.34 86 ILE A O 1
ATOM 630 N N . HIS A 1 87 ? 38.205 9.391 -28.969 1.00 25.27 87 HIS A N 1
ATOM 631 C CA . HIS A 1 87 ? 38.676 9.424 -27.566 1.00 25.27 87 HIS A CA 1
ATOM 632 C C . HIS A 1 87 ? 38.460 10.773 -26.831 1.00 25.27 87 HIS A C 1
ATOM 634 O O . HIS A 1 87 ? 38.665 11.859 -27.356 1.00 25.27 87 HIS A O 1
ATOM 640 N N . THR A 1 88 ? 38.056 10.625 -25.568 1.00 28.67 88 THR A N 1
ATOM 641 C CA . THR A 1 88 ? 38.061 11.516 -24.384 1.00 28.67 88 THR A CA 1
ATOM 642 C C . THR A 1 88 ? 38.951 12.783 -24.339 1.00 28.67 88 THR A C 1
ATOM 644 O O . THR A 1 88 ? 40.170 12.659 -24.433 1.00 28.67 88 THR A O 1
ATOM 647 N N . SER A 1 89 ? 38.394 13.948 -23.942 1.00 29.25 89 SER A N 1
ATOM 648 C CA . SER A 1 89 ? 38.732 14.703 -22.692 1.00 29.25 89 SER A CA 1
ATOM 649 C C . SER A 1 89 ? 38.104 16.131 -22.609 1.00 29.25 89 SER A C 1
ATOM 651 O O . SER A 1 89 ? 37.365 16.538 -23.496 1.00 29.25 89 SER A O 1
ATOM 653 N N . ARG A 1 90 ? 38.300 16.816 -21.465 1.00 26.27 90 ARG A N 1
ATOM 654 C CA . ARG A 1 90 ? 37.526 17.923 -20.830 1.00 26.27 90 ARG A CA 1
ATOM 655 C C . ARG A 1 90 ? 37.379 19.299 -21.536 1.00 26.27 90 ARG A C 1
ATOM 657 O O . ARG A 1 90 ? 38.297 19.781 -22.177 1.00 26.27 90 ARG A O 1
ATOM 664 N N . ASN A 1 91 ? 36.276 19.966 -21.151 1.00 31.30 91 ASN A N 1
ATOM 665 C CA . ASN A 1 91 ? 36.024 21.406 -20.897 1.00 31.30 91 ASN A CA 1
ATOM 666 C C . ASN A 1 91 ? 36.526 22.506 -21.862 1.00 31.30 91 ASN A C 1
ATOM 668 O O . ASN A 1 91 ? 37.700 22.862 -21.831 1.00 31.30 91 ASN A O 1
ATOM 672 N N . GLN A 1 92 ? 35.575 23.244 -22.457 1.00 27.69 92 GLN A N 1
ATOM 673 C CA . GLN A 1 92 ? 35.609 24.718 -22.501 1.00 27.69 92 GLN A CA 1
ATOM 674 C C . GLN A 1 92 ? 34.197 25.328 -22.648 1.00 27.69 92 GLN A C 1
ATOM 676 O O . GLN A 1 92 ? 33.222 24.608 -22.856 1.00 27.69 92 GLN A O 1
ATOM 681 N N . GLU A 1 93 ? 34.093 26.638 -22.421 1.00 27.58 93 GLU A N 1
ATOM 682 C CA . GLU A 1 93 ? 32.859 27.376 -22.108 1.00 27.58 93 GLU A CA 1
ATOM 683 C C . GLU A 1 93 ? 31.943 27.634 -23.320 1.00 27.58 93 GLU A C 1
ATOM 685 O O . GLU A 1 93 ? 32.403 27.814 -24.447 1.00 27.58 93 GLU A O 1
ATOM 690 N N . ALA A 1 94 ? 30.632 27.731 -23.076 1.00 24.53 94 ALA A N 1
ATOM 691 C CA . ALA A 1 94 ? 29.652 28.104 -24.095 1.00 24.53 94 ALA A CA 1
ATOM 692 C C . ALA A 1 94 ? 29.411 29.625 -24.111 1.00 24.53 94 ALA A C 1
ATOM 694 O O . ALA A 1 94 ? 28.962 30.198 -23.119 1.00 24.53 94 ALA A O 1
ATOM 695 N N . ARG A 1 95 ? 29.632 30.270 -25.264 1.00 24.58 95 ARG A N 1
ATOM 696 C CA . ARG A 1 95 ? 29.122 31.619 -25.568 1.00 24.58 95 ARG A CA 1
ATOM 697 C C . ARG A 1 95 ? 27.960 31.531 -26.553 1.00 24.58 95 ARG A C 1
ATOM 699 O O . ARG A 1 95 ? 28.019 30.772 -27.517 1.00 24.58 95 ARG A O 1
ATOM 706 N N . ALA A 1 96 ? 26.922 32.330 -26.314 1.00 24.94 96 ALA A N 1
ATOM 707 C CA . ALA A 1 96 ? 25.811 32.495 -27.244 1.00 24.94 96 ALA A CA 1
ATOM 708 C C . ALA A 1 96 ? 26.251 33.266 -28.501 1.00 24.94 96 ALA A C 1
ATOM 710 O O . ALA A 1 96 ? 27.130 34.127 -28.432 1.00 24.94 96 ALA A O 1
ATOM 711 N N . VAL A 1 97 ? 25.618 32.966 -29.637 1.00 25.98 97 VAL A N 1
ATOM 712 C CA . VAL A 1 97 ? 25.816 33.673 -30.908 1.00 25.98 97 VAL A CA 1
ATOM 713 C C . VAL A 1 97 ? 24.510 34.366 -31.280 1.00 25.98 97 VAL A C 1
ATOM 715 O O . VAL A 1 97 ? 23.522 33.704 -31.592 1.00 25.98 97 VAL A O 1
ATOM 718 N N . GLU A 1 98 ? 24.517 35.696 -31.250 1.00 27.11 98 GLU A N 1
ATOM 719 C CA . GLU A 1 98 ? 23.482 36.527 -31.867 1.00 27.11 98 GLU A CA 1
ATOM 720 C C . GLU A 1 98 ? 23.816 36.791 -33.344 1.00 27.11 98 GLU A C 1
ATOM 722 O O . GLU A 1 98 ? 24.984 36.862 -33.730 1.00 27.11 98 GLU A O 1
ATOM 727 N N . THR A 1 99 ? 22.785 37.007 -34.164 1.00 26.53 99 THR A N 1
ATOM 728 C CA . THR A 1 99 ? 22.907 37.543 -35.532 1.00 26.53 99 THR A CA 1
ATOM 729 C C . THR A 1 99 ? 21.811 38.591 -35.792 1.00 26.53 99 THR A C 1
ATOM 731 O O . THR A 1 99 ? 20.764 38.518 -35.148 1.00 26.53 99 THR A O 1
ATOM 734 N N . PRO A 1 100 ? 22.043 39.601 -36.658 1.00 32.28 100 PRO A N 1
ATOM 735 C CA . PRO A 1 100 ? 21.723 40.984 -36.285 1.00 32.28 100 PRO A CA 1
ATOM 736 C C . PRO A 1 100 ? 20.502 41.643 -36.966 1.00 32.28 100 PRO A C 1
ATOM 738 O O . PRO A 1 100 ? 19.899 41.122 -37.900 1.00 32.28 100 PRO A O 1
ATOM 741 N N . PHE A 1 101 ? 20.197 42.845 -36.460 1.00 24.67 101 PHE A N 1
ATOM 742 C CA . PHE A 1 101 ? 19.153 43.809 -36.848 1.00 24.67 101 PHE A CA 1
ATOM 743 C C . PHE A 1 101 ? 19.274 44.450 -38.248 1.00 24.67 101 PHE A C 1
ATOM 745 O O . PHE A 1 101 ? 20.358 44.472 -38.825 1.00 24.67 101 PHE A O 1
ATOM 752 N N . LEU A 1 102 ? 18.154 45.076 -38.677 1.00 27.94 102 LEU A N 1
ATOM 753 C CA . LEU A 1 102 ? 17.931 46.340 -39.444 1.00 27.94 102 LEU A CA 1
ATOM 754 C C . LEU A 1 102 ? 16.594 46.202 -40.226 1.00 27.94 102 LEU A C 1
ATOM 756 O O . LEU A 1 102 ? 16.355 45.139 -40.784 1.00 27.94 102 LEU A O 1
ATOM 760 N N . ASN A 1 103 ? 15.677 47.172 -40.382 1.00 28.88 103 ASN A N 1
ATOM 761 C CA . ASN A 1 103 ? 15.383 48.494 -39.778 1.00 28.88 103 ASN A CA 1
ATOM 762 C C . ASN A 1 103 ? 13.887 48.822 -40.114 1.00 28.88 103 ASN A C 1
ATOM 764 O O . ASN A 1 103 ? 13.337 48.161 -40.989 1.00 28.88 103 ASN A O 1
ATOM 768 N N . GLY A 1 104 ? 13.148 49.796 -39.558 1.00 26.14 104 GLY A N 1
ATOM 769 C CA . GLY A 1 104 ? 13.366 50.774 -38.485 1.00 26.14 104 GLY A CA 1
ATOM 770 C C . GLY A 1 104 ? 12.087 51.623 -38.240 1.00 26.14 104 GLY A C 1
ATOM 771 O O . GLY A 1 104 ? 11.245 51.713 -39.122 1.00 26.14 104 GLY A O 1
ATOM 772 N N . ARG A 1 105 ? 11.978 52.195 -37.028 1.00 27.58 105 ARG A N 1
ATOM 773 C CA . ARG A 1 105 ? 11.305 53.453 -36.592 1.00 27.58 105 ARG A CA 1
ATOM 774 C C . ARG A 1 105 ? 10.020 53.967 -37.282 1.00 27.58 105 ARG A C 1
ATOM 776 O O . ARG A 1 105 ? 10.065 54.355 -38.439 1.00 27.58 105 ARG A O 1
ATOM 783 N N . ASP A 1 106 ? 9.009 54.270 -36.455 1.00 27.22 106 ASP A N 1
ATOM 784 C CA . ASP A 1 106 ? 8.698 55.685 -36.161 1.00 27.22 106 ASP A CA 1
ATOM 785 C C . ASP A 1 106 ? 8.081 55.911 -34.759 1.00 27.22 106 ASP A C 1
ATOM 787 O O . ASP A 1 106 ? 7.431 55.029 -34.198 1.00 27.22 106 ASP A O 1
ATOM 791 N N . ASN A 1 107 ? 8.339 57.094 -34.186 1.00 28.70 107 ASN A N 1
ATOM 792 C CA . ASN A 1 107 ? 7.749 57.628 -32.938 1.00 28.70 107 ASN A CA 1
ATOM 793 C C . ASN A 1 107 ? 6.489 58.468 -33.292 1.00 28.70 107 ASN A C 1
ATOM 795 O O . ASN A 1 107 ? 6.305 58.803 -34.453 1.00 28.70 107 ASN A O 1
ATOM 799 N N . GLY A 1 108 ? 5.597 58.936 -32.408 1.00 26.27 108 GLY A N 1
ATOM 800 C CA . GLY A 1 108 ? 5.446 58.831 -30.953 1.00 26.27 108 GLY A CA 1
ATOM 801 C C . GLY A 1 108 ? 4.601 60.005 -30.395 1.00 26.27 108 GLY A C 1
ATOM 802 O O . GLY A 1 108 ? 4.643 61.101 -30.938 1.00 26.27 108 GLY A O 1
ATOM 803 N N . THR A 1 109 ? 3.876 59.769 -29.291 1.00 25.72 109 THR A N 1
ATOM 804 C CA . THR A 1 109 ? 3.362 60.751 -28.290 1.00 25.72 109 THR A CA 1
ATOM 805 C C . THR A 1 109 ? 2.495 61.967 -28.697 1.00 25.72 109 THR A C 1
ATOM 807 O O . THR A 1 109 ? 2.982 62.915 -29.307 1.00 25.72 109 THR A O 1
ATOM 810 N N . SER A 1 110 ? 1.285 62.071 -28.120 1.00 24.73 110 SER A N 1
ATOM 811 C CA . SER A 1 110 ? 0.913 63.156 -27.168 1.00 24.73 110 SER A CA 1
ATOM 812 C C . SER A 1 110 ? -0.489 62.963 -26.538 1.00 24.73 110 SER A C 1
ATOM 814 O O . SER A 1 110 ? -1.393 62.408 -27.155 1.00 24.73 110 SER A O 1
ATOM 816 N N . GLU A 1 111 ? -0.631 63.382 -25.273 1.00 25.81 111 GLU A N 1
ATOM 817 C CA . GLU A 1 111 ? -1.848 63.359 -24.420 1.00 25.81 111 GLU A CA 1
ATOM 818 C C . GLU A 1 111 ? -2.607 64.720 -24.518 1.00 25.81 111 GLU A C 1
ATOM 820 O O . GLU A 1 111 ? -1.996 65.659 -25.040 1.00 25.81 111 GLU A O 1
ATOM 825 N N . PRO A 1 112 ? -3.876 64.906 -24.047 1.00 37.16 112 PRO A N 1
ATOM 826 C CA . PRO A 1 112 ? -4.160 65.009 -22.596 1.00 37.16 112 PRO A CA 1
ATOM 827 C C . PRO A 1 112 ? -5.577 64.592 -22.072 1.00 37.16 112 PRO A C 1
ATOM 829 O O . PRO A 1 112 ? -6.501 64.265 -22.810 1.00 37.16 112 PRO A O 1
ATOM 832 N N . ARG A 1 113 ? -5.701 64.649 -20.732 1.00 26.05 113 ARG A N 1
ATOM 833 C CA . ARG A 1 113 ? -6.813 64.337 -19.779 1.00 26.05 113 ARG A CA 1
ATOM 834 C C . ARG A 1 113 ? -8.144 65.116 -19.995 1.00 26.05 113 ARG A C 1
ATOM 836 O O . ARG A 1 113 ? -8.093 66.215 -20.528 1.00 26.05 113 ARG A O 1
ATOM 843 N N . HIS A 1 114 ? -9.337 64.692 -19.510 1.00 28.02 114 HIS A N 1
ATOM 844 C CA . HIS A 1 114 ? -9.757 64.694 -18.077 1.00 28.02 114 HIS A CA 1
ATOM 845 C C . HIS A 1 114 ? -11.186 64.116 -17.762 1.00 28.02 114 HIS A C 1
ATOM 847 O O . HIS A 1 114 ? -12.058 64.148 -18.617 1.00 28.02 114 HIS A O 1
ATOM 853 N N . GLN A 1 115 ? -11.417 63.751 -16.475 1.00 25.17 115 GLN A N 1
ATOM 854 C CA . GLN A 1 115 ? -12.688 63.739 -15.669 1.00 25.17 115 GLN A CA 1
ATOM 855 C C . GLN A 1 115 ? -13.761 62.594 -15.761 1.00 25.17 115 GLN A C 1
ATOM 857 O O . GLN A 1 115 ? -14.645 62.617 -16.601 1.00 25.17 115 GLN A O 1
ATOM 862 N N . LEU A 1 116 ? -13.684 61.636 -14.804 1.00 24.81 116 LEU A N 1
ATOM 863 C CA . LEU A 1 116 ? -14.651 61.203 -13.731 1.00 24.81 116 LEU A CA 1
ATOM 864 C C . LEU A 1 116 ? -16.193 61.480 -13.833 1.00 24.81 116 LEU A C 1
ATOM 866 O O . LEU A 1 116 ? -16.550 62.525 -14.365 1.00 24.81 116 LEU A O 1
ATOM 870 N N . PRO A 1 117 ? -17.086 60.795 -13.047 1.00 45.44 117 PRO A N 1
ATOM 871 C CA . PRO A 1 117 ? -17.155 59.382 -12.575 1.00 45.44 117 PRO A CA 1
ATOM 872 C C . PRO A 1 117 ? -18.621 58.789 -12.497 1.00 45.44 117 PRO A C 1
ATOM 874 O O . PRO A 1 117 ? -19.537 59.345 -13.090 1.00 45.44 117 PRO A O 1
ATOM 877 N N . CYS A 1 118 ? -18.839 57.731 -11.674 1.00 23.50 118 CYS A N 1
ATOM 878 C CA . CYS A 1 118 ? -20.118 57.095 -11.218 1.00 23.50 118 CYS A CA 1
ATOM 879 C C . CYS A 1 118 ? -20.831 56.101 -12.175 1.00 23.50 118 CYS A C 1
ATOM 881 O O . CYS A 1 118 ? -20.705 56.226 -13.385 1.00 23.50 118 CYS A O 1
ATOM 883 N N . SER A 1 119 ? -21.632 55.111 -11.726 1.00 25.73 119 SER A N 1
ATOM 884 C CA . SER A 1 119 ? -21.731 54.340 -10.452 1.00 25.73 119 SER A CA 1
ATOM 885 C C . SER A 1 119 ? -22.667 53.110 -10.642 1.00 25.73 119 SER A C 1
ATOM 887 O O . SER A 1 119 ? -23.357 53.023 -11.653 1.00 25.73 119 SER A O 1
ATOM 889 N N . TYR A 1 120 ? -22.725 52.182 -9.669 1.00 25.58 120 TYR A N 1
ATOM 890 C CA . TYR A 1 120 ? -23.800 51.164 -9.496 1.00 25.58 120 TYR A CA 1
ATOM 891 C C . TYR A 1 120 ? -25.210 51.849 -9.398 1.00 25.58 120 TYR A C 1
ATOM 893 O O . TYR A 1 120 ? -25.250 53.058 -9.169 1.00 25.58 120 TYR A O 1
ATOM 901 N N . ASP A 1 121 ? -26.396 51.214 -9.540 1.00 26.94 121 ASP A N 1
ATOM 902 C CA . ASP A 1 121 ? -26.844 50.001 -8.822 1.00 26.94 121 ASP A CA 1
ATOM 903 C C . ASP A 1 121 ? -28.250 49.411 -9.216 1.00 26.94 121 ASP A C 1
ATOM 905 O O . ASP A 1 121 ? -29.060 50.068 -9.861 1.00 26.94 121 ASP A O 1
ATOM 909 N N . THR A 1 122 ? -28.495 48.162 -8.773 1.00 27.58 122 THR A N 1
ATOM 910 C CA . THR A 1 122 ? -29.734 47.417 -8.357 1.00 27.58 122 THR A CA 1
ATOM 911 C C . THR A 1 122 ? -31.183 47.502 -8.961 1.00 27.58 122 THR A C 1
ATOM 913 O O . THR A 1 122 ? -31.889 48.498 -8.870 1.00 27.58 122 THR A O 1
ATOM 916 N N . ASN A 1 123 ? -31.719 46.283 -9.234 1.00 27.88 123 ASN A N 1
ATOM 917 C CA . ASN A 1 123 ? -32.976 45.639 -8.723 1.00 27.88 123 ASN A CA 1
ATOM 918 C C . ASN A 1 123 ? -34.421 45.808 -9.299 1.00 27.88 123 ASN A C 1
ATOM 920 O O . ASN A 1 123 ? -34.831 46.856 -9.778 1.00 27.88 123 ASN A O 1
ATOM 924 N N . ARG A 1 124 ? -35.222 44.744 -9.002 1.00 27.59 124 ARG A N 1
ATOM 925 C CA . ARG A 1 124 ? -36.713 44.561 -8.976 1.00 27.59 124 ARG A CA 1
ATOM 926 C C . ARG A 1 124 ? -37.455 44.290 -10.305 1.00 27.59 124 ARG A C 1
ATOM 928 O O . ARG A 1 124 ? -37.132 44.904 -11.305 1.00 27.59 124 ARG A O 1
ATOM 935 N N . THR A 1 125 ? -38.561 43.525 -10.413 1.00 28.39 125 THR A N 1
ATOM 936 C CA . THR A 1 125 ? -39.160 42.288 -9.807 1.00 28.39 125 THR A CA 1
ATOM 937 C C . THR A 1 125 ? -40.653 42.210 -10.225 1.00 28.39 125 THR A C 1
ATOM 939 O O . THR A 1 125 ? -41.319 43.236 -10.186 1.00 28.39 125 THR A O 1
ATOM 942 N N . HIS A 1 126 ? -41.189 40.997 -10.454 1.00 29.08 126 HIS A N 1
ATOM 943 C CA . HIS A 1 126 ? -42.624 40.590 -10.472 1.00 29.08 126 HIS A CA 1
ATOM 944 C C . HIS A 1 126 ? -43.617 41.074 -11.563 1.00 29.08 126 HIS A C 1
ATOM 946 O O . HIS A 1 126 ? -43.915 42.255 -11.694 1.00 29.08 126 HIS A O 1
ATOM 952 N N . SER A 1 127 ? -44.317 40.109 -12.188 1.00 26.06 127 SER A N 1
ATOM 953 C CA . SER A 1 127 ? -45.800 39.961 -12.152 1.00 26.06 127 SER A CA 1
ATOM 954 C C . SER A 1 127 ? -46.270 38.633 -12.805 1.00 26.06 127 SER A C 1
ATOM 956 O O . SER A 1 127 ? -45.498 37.980 -13.503 1.00 26.06 127 SER A O 1
ATOM 958 N N . ILE A 1 128 ? -47.499 38.188 -12.494 1.00 29.70 128 ILE A N 1
ATOM 959 C CA . ILE A 1 128 ? -48.148 36.895 -12.854 1.00 29.70 128 ILE A CA 1
ATOM 960 C C . ILE A 1 128 ? -49.621 37.181 -13.268 1.00 29.70 128 ILE A C 1
ATOM 962 O O . ILE A 1 128 ? -50.103 38.248 -12.894 1.00 29.70 128 ILE A O 1
ATOM 966 N N . LEU A 1 129 ? -50.317 36.212 -13.918 1.00 29.83 129 LEU A N 1
ATOM 967 C CA . LEU A 1 129 ? -51.780 36.067 -14.242 1.00 29.83 129 LEU A CA 1
ATOM 968 C C . LEU A 1 129 ? -52.086 36.188 -15.761 1.00 29.83 129 LEU A C 1
ATOM 970 O O . LEU A 1 129 ? -51.386 36.933 -16.434 1.00 29.83 129 LEU A O 1
ATOM 974 N N . THR A 1 130 ? -53.043 35.504 -16.429 1.00 27.12 130 THR A N 1
ATOM 975 C CA . THR A 1 130 ? -54.155 34.531 -16.140 1.00 27.12 130 THR A CA 1
ATOM 976 C C . THR A 1 130 ? -54.441 33.739 -17.455 1.00 27.12 130 THR A C 1
ATOM 978 O O . THR A 1 130 ? -54.270 34.323 -18.517 1.00 27.12 130 THR A O 1
ATOM 981 N N . CYS A 1 131 ? -54.695 32.417 -17.536 1.00 24.45 131 CYS A N 1
ATOM 982 C CA . CYS A 1 131 ? -55.877 31.574 -17.191 1.00 24.45 131 CYS A CA 1
ATOM 983 C C . CYS A 1 131 ? -57.165 31.732 -18.059 1.00 24.45 131 CYS A C 1
ATOM 985 O O . CYS A 1 131 ? -57.730 32.819 -18.044 1.00 24.45 131 CYS A O 1
ATOM 987 N N . SER A 1 132 ? -57.667 30.645 -18.708 1.00 27.89 132 SER A N 1
ATOM 988 C CA . SER A 1 132 ? -59.097 30.182 -18.703 1.00 27.89 132 SER A CA 1
ATOM 989 C C . SER A 1 132 ? -59.440 28.987 -19.658 1.00 27.89 132 SER A C 1
ATOM 991 O O . SER A 1 132 ? -59.203 29.110 -20.850 1.00 27.89 132 SER A O 1
ATOM 993 N N . THR A 1 133 ? -60.057 27.906 -19.113 1.00 28.86 133 THR A N 1
ATOM 994 C CA . THR A 1 133 ? -61.084 26.901 -19.610 1.00 28.86 133 THR A CA 1
ATOM 995 C C . THR A 1 133 ? -61.109 26.353 -21.079 1.00 28.86 133 THR A C 1
ATOM 997 O O . THR A 1 133 ? -60.567 26.978 -21.975 1.00 28.86 133 THR A O 1
ATOM 1000 N N . ALA A 1 134 ? -61.703 25.197 -21.471 1.00 26.34 134 ALA A N 1
ATOM 1001 C CA . ALA A 1 134 ? -62.683 24.238 -20.888 1.00 26.34 134 ALA A CA 1
ATOM 1002 C C . ALA A 1 134 ? -62.567 22.783 -21.482 1.00 26.34 134 ALA A C 1
ATOM 1004 O O . ALA A 1 134 ? -61.732 22.543 -22.349 1.00 26.34 134 ALA A O 1
ATOM 1005 N N . ALA A 1 135 ? -63.433 21.829 -21.072 1.00 31.03 135 ALA A N 1
ATOM 1006 C CA . ALA A 1 135 ? -63.596 20.446 -21.613 1.00 31.03 135 ALA A CA 1
ATOM 1007 C C . ALA A 1 135 ? -65.104 20.075 -21.780 1.00 31.03 135 ALA A C 1
ATOM 1009 O O . ALA A 1 135 ? -65.915 20.773 -21.164 1.00 31.03 135 ALA A O 1
ATOM 1010 N N . PRO A 1 136 ? -65.530 19.056 -22.587 1.00 38.12 136 PRO A N 1
ATOM 1011 C CA . PRO A 1 136 ? -65.684 17.656 -22.106 1.00 38.12 136 PRO A CA 1
ATOM 1012 C C . PRO A 1 136 ? -65.489 16.526 -23.187 1.00 38.12 136 PRO A C 1
ATOM 1014 O O . PRO A 1 136 ? -64.699 16.697 -24.107 1.00 38.12 136 PRO A O 1
ATOM 1017 N N . VAL A 1 137 ? -66.115 15.336 -23.018 1.00 28.95 137 VAL A N 1
ATOM 1018 C CA . VAL A 1 137 ? -65.593 13.972 -23.369 1.00 28.95 137 VAL A CA 1
ATOM 1019 C C . VAL A 1 137 ? -66.456 13.194 -24.443 1.00 28.95 137 VAL A C 1
ATOM 1021 O O . VAL A 1 137 ? -67.121 13.864 -25.225 1.00 28.95 137 VAL A O 1
ATOM 1024 N N . PRO A 1 138 ? -66.463 11.830 -24.529 1.00 53.47 138 PRO A N 1
ATOM 1025 C CA . PRO A 1 138 ? -66.049 10.908 -25.637 1.00 53.47 138 PRO A CA 1
ATOM 1026 C C . PRO A 1 138 ? -67.219 10.504 -26.612 1.00 53.47 138 PRO A C 1
ATOM 1028 O O . PRO A 1 138 ? -68.170 11.281 -26.657 1.00 53.47 138 PRO A O 1
ATOM 1031 N N . PRO A 1 139 ? -67.292 9.338 -27.344 1.00 42.34 139 PRO A N 1
ATOM 1032 C CA . PRO A 1 139 ? -66.364 8.187 -27.559 1.00 42.34 139 PRO A CA 1
ATOM 1033 C C . PRO A 1 139 ? -66.265 7.545 -28.984 1.00 42.34 139 PRO A C 1
ATOM 1035 O O . PRO A 1 139 ? -67.187 7.651 -29.784 1.00 42.34 139 PRO A O 1
ATOM 1038 N N . SER A 1 140 ? -65.238 6.698 -29.228 1.00 27.17 140 SER A N 1
ATOM 1039 C CA . SER A 1 140 ? -65.373 5.438 -30.016 1.00 27.17 140 SER A CA 1
ATOM 1040 C C . SER A 1 140 ? -64.152 4.486 -29.949 1.00 27.17 140 SER A C 1
ATOM 1042 O O . SER A 1 140 ? -63.046 4.841 -30.346 1.00 27.17 140 SER A O 1
ATOM 1044 N N . MET A 1 141 ? -64.399 3.238 -29.540 1.00 29.59 141 MET A N 1
ATOM 1045 C CA . MET A 1 141 ? -63.701 1.995 -29.949 1.00 29.59 141 MET A CA 1
ATOM 1046 C C . MET A 1 141 ? -64.688 1.211 -30.858 1.00 29.59 141 MET A C 1
ATOM 1048 O O . MET A 1 141 ? -65.864 1.586 -30.831 1.00 29.59 141 MET A O 1
ATOM 1052 N N . PRO A 1 142 ? -64.328 0.142 -31.615 1.00 39.22 142 PRO A N 1
ATOM 1053 C CA . PRO A 1 142 ? -63.108 -0.685 -31.534 1.00 39.22 142 PRO A CA 1
ATOM 1054 C C . PRO A 1 142 ? -62.450 -1.056 -32.894 1.00 39.22 142 PRO A C 1
ATOM 1056 O 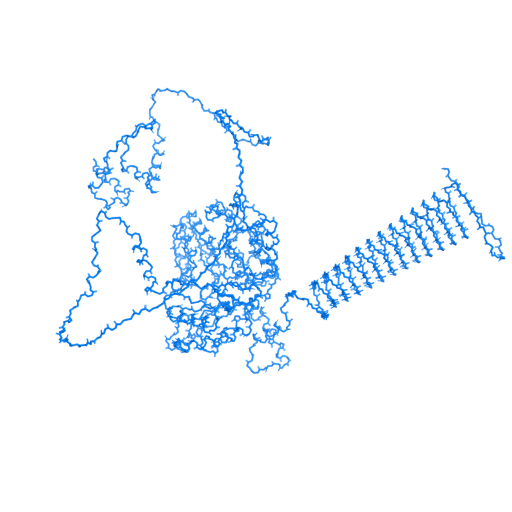O . PRO A 1 142 ? -63.074 -0.938 -33.941 1.00 39.22 142 PRO A O 1
ATOM 1059 N N . PHE A 1 143 ? -61.248 -1.656 -32.872 1.00 27.27 143 PHE A N 1
ATOM 1060 C CA . PHE A 1 143 ? -61.031 -3.023 -33.402 1.00 27.27 143 PHE A CA 1
ATOM 1061 C C . PHE A 1 143 ? -59.637 -3.573 -33.052 1.00 27.27 143 PHE A C 1
ATOM 1063 O O . PHE A 1 143 ? -58.643 -2.851 -33.072 1.00 27.27 143 PHE A O 1
ATOM 1070 N N . GLN A 1 144 ? -59.549 -4.875 -32.771 1.00 35.34 144 GLN A N 1
ATOM 1071 C CA . GLN A 1 144 ? -58.272 -5.578 -32.628 1.00 35.34 144 GLN A CA 1
ATOM 1072 C C . GLN A 1 144 ? -57.736 -6.027 -33.994 1.00 35.34 144 GLN A C 1
ATOM 1074 O O . GLN A 1 144 ? -58.446 -6.703 -34.736 1.00 35.34 144 GLN A O 1
ATOM 1079 N N . ARG A 1 145 ? -56.436 -5.831 -34.235 1.00 27.11 145 ARG A N 1
ATOM 1080 C CA . ARG A 1 145 ? -55.598 -6.861 -34.868 1.00 27.11 145 ARG A CA 1
ATOM 1081 C C . ARG A 1 145 ? -54.254 -6.945 -34.156 1.00 27.11 145 ARG A C 1
ATOM 1083 O O . ARG A 1 145 ? -53.496 -5.982 -34.124 1.00 27.11 145 ARG A O 1
ATOM 1090 N N . LYS A 1 146 ? -53.967 -8.124 -33.599 1.00 37.88 146 LYS A N 1
ATOM 1091 C CA . LYS A 1 146 ? -52.586 -8.579 -33.429 1.00 37.88 146 LYS A CA 1
ATOM 1092 C C . LYS A 1 146 ? -52.045 -8.845 -34.829 1.00 37.88 146 LYS A C 1
ATOM 1094 O O . LYS A 1 146 ? -52.660 -9.636 -35.530 1.00 37.88 146 LYS A O 1
ATOM 1099 N N . ASP A 1 147 ? -50.894 -8.285 -35.165 1.00 29.56 147 ASP A N 1
ATOM 1100 C CA . ASP A 1 147 ? -49.988 -8.897 -36.134 1.00 29.56 147 ASP A CA 1
ATOM 1101 C C . ASP A 1 147 ? -48.544 -8.647 -35.692 1.00 29.56 147 ASP A C 1
ATOM 1103 O O . ASP A 1 147 ? -48.190 -7.577 -35.192 1.00 29.56 147 ASP A O 1
ATOM 1107 N N . ALA A 1 148 ? -47.728 -9.694 -35.776 1.00 35.94 148 ALA A N 1
ATOM 1108 C CA . ALA A 1 148 ? -46.418 -9.744 -35.150 1.00 35.94 148 ALA A CA 1
ATOM 1109 C C . ALA A 1 148 ? -45.301 -9.444 -36.156 1.00 35.94 148 ALA A C 1
ATOM 1111 O O . ALA A 1 148 ? -44.911 -10.324 -36.914 1.00 35.94 148 ALA A O 1
ATOM 1112 N N . THR A 1 149 ? -44.700 -8.251 -36.084 1.00 33.97 149 THR A N 1
ATOM 1113 C CA . THR A 1 149 ? -43.365 -7.988 -36.663 1.00 33.97 149 THR A CA 1
ATOM 1114 C C . THR A 1 149 ? -42.542 -7.006 -35.822 1.00 33.97 149 THR A C 1
ATOM 1116 O O . THR A 1 149 ? -42.055 -5.993 -36.319 1.00 33.97 149 THR A O 1
ATOM 1119 N N . ALA A 1 150 ? -42.257 -7.356 -34.563 1.00 36.06 150 ALA A N 1
ATOM 1120 C CA . ALA A 1 150 ? -41.171 -6.730 -33.786 1.00 36.06 150 ALA A CA 1
ATOM 1121 C C . ALA A 1 150 ? -39.755 -7.158 -34.266 1.00 36.06 150 ALA A C 1
ATOM 1123 O O . ALA A 1 150 ? -38.773 -7.018 -33.545 1.00 36.06 150 ALA A O 1
ATOM 1124 N N . ALA A 1 151 ? -39.649 -7.689 -35.490 1.00 34.97 151 ALA A N 1
ATOM 1125 C CA . ALA A 1 151 ? -38.433 -8.211 -36.116 1.00 34.97 151 ALA A CA 1
ATOM 1126 C C . ALA A 1 151 ? -37.979 -7.389 -37.346 1.00 34.97 151 ALA A C 1
ATOM 1128 O O . ALA A 1 151 ? -37.067 -7.796 -38.058 1.00 34.97 151 ALA A O 1
ATOM 1129 N N . ALA A 1 152 ? -38.606 -6.234 -37.611 1.00 31.91 152 ALA A N 1
ATOM 1130 C CA . ALA A 1 152 ? -38.366 -5.420 -38.812 1.00 31.91 152 ALA A CA 1
ATOM 1131 C C . ALA A 1 152 ? -37.489 -4.164 -38.586 1.00 31.91 152 ALA A C 1
ATOM 1133 O O . ALA A 1 152 ? -37.240 -3.419 -39.529 1.00 31.91 152 ALA A O 1
ATOM 1134 N N . ALA A 1 153 ? -36.993 -3.925 -37.365 1.00 38.28 153 ALA A N 1
ATOM 1135 C CA . ALA A 1 153 ? -36.199 -2.734 -37.016 1.00 38.28 153 ALA A CA 1
ATOM 1136 C C . ALA A 1 153 ? -34.667 -2.947 -37.034 1.00 38.28 153 ALA A C 1
ATOM 1138 O O . ALA A 1 153 ? -33.916 -2.031 -36.715 1.00 38.28 153 ALA A O 1
ATOM 1139 N N . ALA A 1 154 ? -34.194 -4.140 -37.415 1.00 37.00 154 ALA A N 1
ATOM 1140 C CA . ALA A 1 154 ? -32.768 -4.484 -37.510 1.00 37.00 154 ALA A CA 1
ATOM 1141 C C . ALA A 1 154 ? -32.319 -4.806 -38.951 1.00 37.00 154 ALA A C 1
ATOM 1143 O O . ALA A 1 154 ? -31.295 -5.457 -39.165 1.00 37.00 154 ALA A O 1
ATOM 1144 N N . ALA A 1 155 ? -33.074 -4.349 -39.956 1.00 36.66 155 ALA A N 1
ATOM 1145 C CA . ALA A 1 155 ? -32.621 -4.382 -41.339 1.00 36.66 155 ALA A CA 1
ATOM 1146 C C . ALA A 1 155 ? -31.428 -3.428 -41.492 1.00 36.66 155 ALA A C 1
ATOM 1148 O O . ALA A 1 155 ? -31.581 -2.209 -41.406 1.00 36.66 155 ALA A O 1
ATOM 1149 N N . ALA A 1 156 ? -30.235 -3.988 -41.701 1.00 47.16 156 ALA A N 1
ATOM 1150 C CA . ALA A 1 156 ? -29.018 -3.220 -41.919 1.00 47.16 156 ALA A CA 1
ATOM 1151 C C . ALA A 1 156 ? -29.199 -2.286 -43.125 1.00 47.16 156 ALA A C 1
ATOM 1153 O O . ALA A 1 156 ? -29.185 -2.727 -44.277 1.00 47.16 156 ALA A O 1
ATOM 1154 N N . ALA A 1 157 ? -29.369 -0.990 -42.854 1.00 41.91 157 ALA A N 1
ATOM 1155 C CA . ALA A 1 157 ? -29.396 0.023 -43.893 1.00 41.91 157 ALA A CA 1
ATOM 1156 C C . ALA A 1 157 ? -28.100 -0.086 -44.704 1.00 41.91 157 ALA A C 1
ATOM 1158 O O . ALA A 1 157 ? -27.001 -0.044 -44.142 1.00 41.91 157 ALA A O 1
ATOM 1159 N N . CYS A 1 158 ? -28.230 -0.246 -46.024 1.00 41.12 158 CYS A N 1
ATOM 1160 C CA . CYS A 1 158 ? -27.081 -0.253 -46.922 1.00 41.12 158 CYS A CA 1
ATOM 1161 C C . CYS A 1 158 ? -26.241 1.000 -46.631 1.00 41.12 158 CYS A C 1
ATOM 1163 O O . CYS A 1 158 ? -26.820 2.090 -46.586 1.00 41.12 158 CYS A O 1
ATOM 1165 N N . PRO A 1 159 ? -24.914 0.886 -46.418 1.00 51.84 159 PRO A N 1
ATOM 1166 C CA . PRO A 1 159 ? -24.101 2.048 -46.099 1.00 51.84 159 PRO A CA 1
ATOM 1167 C C . PRO A 1 159 ? -24.268 3.058 -47.228 1.00 51.84 159 PRO A C 1
ATOM 1169 O O . PRO A 1 159 ? -23.965 2.767 -48.386 1.00 51.84 159 PRO A O 1
ATOM 1172 N N . ASN A 1 160 ? -24.815 4.228 -46.910 1.00 55.25 160 ASN A N 1
ATOM 1173 C CA . ASN A 1 160 ? -25.044 5.259 -47.907 1.00 55.25 160 ASN A CA 1
ATOM 1174 C C . ASN A 1 160 ? -23.665 5.783 -48.329 1.00 55.25 160 ASN A C 1
ATOM 1176 O O . ASN A 1 160 ? -23.012 6.482 -47.557 1.00 55.25 160 ASN A O 1
ATOM 1180 N N . HIS A 1 161 ? -23.185 5.392 -49.514 1.00 60.03 161 HIS A N 1
ATOM 1181 C CA . HIS A 1 161 ? -21.771 5.511 -49.910 1.00 60.03 161 HIS A CA 1
ATOM 1182 C C . HIS A 1 161 ? -21.274 6.971 -50.069 1.00 60.03 161 HIS A C 1
ATOM 1184 O O . HIS A 1 161 ? -20.102 7.183 -50.374 1.00 60.03 161 HIS A O 1
ATOM 1190 N N . GLY A 1 162 ? -22.138 7.972 -49.848 1.00 62.75 162 GLY A N 1
ATOM 1191 C CA . GLY A 1 162 ? -21.787 9.394 -49.745 1.00 62.75 162 GLY A CA 1
ATOM 1192 C C . GLY A 1 162 ? -21.890 10.008 -48.336 1.00 62.75 162 GLY A C 1
ATOM 1193 O O . GLY A 1 162 ? -21.544 11.175 -48.168 1.00 62.75 162 GLY A O 1
ATOM 1194 N N . ALA A 1 163 ? -22.360 9.274 -47.322 1.00 78.75 163 ALA A N 1
ATOM 1195 C CA . ALA A 1 163 ? -22.501 9.786 -45.958 1.00 78.75 163 ALA A CA 1
ATOM 1196 C C . ALA A 1 163 ? -21.187 9.672 -45.161 1.00 78.75 163 ALA A C 1
ATOM 1198 O O . ALA A 1 163 ? -20.469 8.674 -45.249 1.00 78.75 163 ALA A O 1
ATOM 1199 N N . LYS A 1 164 ? -20.879 10.686 -44.340 1.00 92.56 164 LYS A N 1
ATOM 1200 C CA . LYS A 1 164 ? -19.787 10.604 -43.355 1.00 92.56 164 LYS A CA 1
ATOM 1201 C C . LYS A 1 164 ? -20.144 9.581 -42.270 1.00 92.56 164 LYS A C 1
ATOM 1203 O O . LYS A 1 164 ? -21.318 9.410 -41.947 1.00 92.56 164 LYS A O 1
ATOM 1208 N N . PHE A 1 165 ? -19.136 8.941 -41.676 1.00 94.44 165 PHE A N 1
ATOM 1209 C CA . PHE A 1 165 ? -19.339 8.073 -40.513 1.00 94.44 165 PHE A CA 1
ATOM 1210 C C . PHE A 1 165 ? -19.962 8.873 -39.357 1.00 94.44 165 PHE A C 1
ATOM 1212 O O . PHE A 1 165 ? -19.464 9.947 -39.013 1.00 94.44 165 PHE A O 1
ATOM 1219 N N . ASN A 1 166 ? -21.046 8.360 -38.772 1.00 95.00 166 ASN A N 1
ATOM 1220 C CA . ASN A 1 166 ? -21.710 8.989 -37.634 1.00 95.00 166 ASN A CA 1
ATOM 1221 C C . ASN A 1 166 ? -21.001 8.590 -36.331 1.00 95.00 166 ASN A C 1
ATOM 1223 O O . ASN A 1 166 ? -21.335 7.577 -35.717 1.00 95.00 166 ASN A O 1
ATOM 1227 N N . TYR A 1 167 ? -20.004 9.385 -35.944 1.00 97.06 167 TYR A N 1
ATOM 1228 C CA . TYR A 1 167 ? -19.237 9.183 -34.714 1.00 97.06 167 TYR A CA 1
ATOM 1229 C C . TYR A 1 167 ? -20.125 9.241 -33.468 1.00 97.06 167 TYR A C 1
ATOM 1231 O O . TYR A 1 167 ? -20.066 8.327 -32.651 1.00 97.06 167 TYR A O 1
ATOM 1239 N N . ASP A 1 168 ? -21.004 10.240 -33.368 1.00 97.06 168 ASP A N 1
ATOM 1240 C CA . ASP A 1 168 ? -21.861 10.422 -32.193 1.00 97.06 168 ASP A CA 1
ATOM 1241 C C . ASP A 1 168 ? -22.864 9.275 -32.043 1.00 97.06 168 ASP A C 1
ATOM 1243 O O . ASP A 1 168 ? -22.998 8.713 -30.962 1.00 97.06 168 ASP A O 1
ATOM 1247 N N . GLY A 1 169 ? -23.474 8.825 -33.146 1.00 97.62 169 GLY A N 1
ATOM 1248 C CA . GLY A 1 169 ? -24.335 7.638 -33.141 1.00 97.62 169 GLY A CA 1
ATOM 1249 C C . GLY A 1 169 ? -23.600 6.352 -32.745 1.00 97.62 169 GLY A C 1
ATOM 1250 O O . GLY A 1 169 ? -24.183 5.491 -32.090 1.00 97.62 169 GLY A O 1
ATOM 1251 N N . PHE A 1 170 ? -22.313 6.213 -33.085 1.00 97.00 170 PHE A N 1
ATOM 1252 C CA . PHE A 1 170 ? -21.492 5.110 -32.580 1.00 97.00 170 PHE A CA 1
ATOM 1253 C C . PHE A 1 170 ? -21.240 5.237 -31.068 1.00 97.00 170 PHE A C 1
ATOM 1255 O O . PHE A 1 170 ? -21.399 4.251 -30.353 1.00 97.00 170 PHE A O 1
ATOM 1262 N N . TYR A 1 171 ? -20.916 6.434 -30.564 1.00 97.31 171 TYR A N 1
ATOM 1263 C CA . TYR A 1 171 ? -20.720 6.661 -29.128 1.00 97.31 171 TYR A CA 1
ATOM 1264 C C . TYR A 1 171 ? -21.996 6.381 -28.326 1.00 97.31 171 TYR A C 1
ATOM 1266 O O . TYR A 1 171 ? -21.936 5.640 -27.347 1.00 97.31 171 TYR A O 1
ATOM 1274 N N . THR A 1 172 ? -23.150 6.891 -28.770 1.00 97.38 172 THR A N 1
ATOM 1275 C CA . THR A 1 172 ? -24.459 6.595 -28.170 1.00 97.38 172 THR A CA 1
ATOM 1276 C C . THR A 1 172 ? -24.710 5.091 -28.125 1.00 97.38 172 THR A C 1
ATOM 1278 O O . THR A 1 172 ? -24.977 4.564 -27.054 1.00 97.38 172 THR A O 1
ATOM 1281 N N . ASN A 1 173 ? -24.499 4.366 -29.229 1.00 96.69 173 ASN A N 1
ATOM 1282 C CA . ASN A 1 173 ? -24.700 2.914 -29.263 1.00 96.69 173 ASN A CA 1
ATOM 1283 C C . ASN A 1 173 ? -23.773 2.131 -28.307 1.00 96.69 173 ASN A C 1
ATOM 1285 O O . ASN A 1 173 ? -24.182 1.095 -27.786 1.00 96.69 173 ASN A O 1
ATOM 1289 N N . GLU A 1 174 ? -22.532 2.572 -28.064 1.00 94.62 174 GLU A N 1
ATOM 1290 C CA . GLU A 1 174 ? -21.654 1.928 -27.069 1.00 94.62 174 GLU A CA 1
ATOM 1291 C C . GLU A 1 174 ? -22.045 2.275 -25.619 1.00 94.62 174 GLU A C 1
ATOM 1293 O O . GLU A 1 174 ? -21.931 1.425 -24.732 1.00 94.62 174 GLU A O 1
ATOM 1298 N N . LEU A 1 175 ? -22.546 3.489 -25.367 1.00 93.44 175 LEU A N 1
ATOM 1299 C CA . LEU A 1 175 ? -23.055 3.906 -24.054 1.00 93.44 175 LEU A CA 1
ATOM 1300 C C . LEU A 1 175 ? -24.405 3.249 -23.724 1.00 93.44 175 LEU A C 1
ATOM 1302 O O . LEU A 1 175 ? -24.606 2.788 -22.602 1.00 93.44 175 LEU A O 1
ATOM 1306 N N . ASP A 1 176 ? -25.298 3.106 -24.701 1.00 95.38 176 ASP A N 1
ATOM 1307 C CA . ASP A 1 176 ? -26.597 2.451 -24.536 1.00 95.38 176 ASP A CA 1
ATOM 1308 C C . ASP A 1 176 ? -26.442 0.986 -24.128 1.00 95.38 176 ASP A C 1
ATOM 1310 O O . ASP A 1 176 ? -27.140 0.528 -23.223 1.00 95.38 176 ASP A O 1
ATOM 1314 N N . LYS A 1 177 ? -25.457 0.263 -24.685 1.00 90.06 177 LYS A N 1
ATOM 1315 C CA . LYS A 1 177 ? -25.097 -1.086 -24.207 1.00 90.06 177 LYS A CA 1
ATOM 1316 C C . LYS A 1 177 ? -24.764 -1.084 -22.714 1.00 90.06 177 LYS A C 1
ATOM 1318 O O . LYS A 1 177 ? -25.191 -1.989 -22.004 1.00 90.06 177 LYS A O 1
ATOM 1323 N N . LYS A 1 178 ? -24.056 -0.056 -22.227 1.00 84.44 178 LYS A N 1
ATOM 1324 C CA . LYS A 1 178 ? -23.691 0.102 -20.809 1.00 84.44 178 LYS A CA 1
ATOM 1325 C C . LYS A 1 178 ? -24.878 0.462 -19.909 1.00 84.44 178 LYS A C 1
ATOM 1327 O O . LYS A 1 178 ? -24.908 0.076 -18.740 1.00 84.44 178 LYS A O 1
ATOM 1332 N N . HIS A 1 179 ? -25.875 1.172 -20.432 1.00 87.06 179 HIS A N 1
ATOM 1333 C CA . HIS A 1 179 ? -27.126 1.445 -19.715 1.00 87.06 179 HIS A CA 1
ATOM 1334 C C . HIS A 1 179 ? -28.097 0.249 -19.725 1.00 87.06 179 HIS A C 1
ATOM 1336 O O . HIS A 1 179 ? -28.863 0.067 -18.769 1.00 87.06 179 HIS A O 1
ATOM 1342 N N . GLN A 1 180 ? -28.053 -0.580 -20.773 1.00 85.88 180 GLN A N 1
ATOM 1343 C CA . GLN A 1 180 ? -28.817 -1.825 -20.898 1.00 85.88 180 GLN A CA 1
ATOM 1344 C C . GLN A 1 180 ? -28.244 -2.929 -19.996 1.00 85.88 180 GLN A C 1
ATOM 1346 O O . GLN A 1 180 ? -28.988 -3.482 -19.190 1.00 85.88 180 GLN A O 1
ATOM 1351 N N . ASP A 1 181 ? -26.928 -3.181 -20.050 1.00 77.81 181 ASP A N 1
ATOM 1352 C CA . ASP A 1 181 ? -26.226 -4.189 -19.230 1.00 77.81 181 ASP A CA 1
ATOM 1353 C C . ASP A 1 181 ? -26.021 -3.770 -17.754 1.00 77.81 181 ASP A C 1
ATOM 1355 O O . ASP A 1 181 ? -25.476 -4.533 -16.958 1.00 77.81 181 ASP A O 1
ATOM 1359 N N . LYS A 1 182 ? -26.462 -2.556 -17.384 1.00 78.25 182 LYS A N 1
ATOM 1360 C CA . LYS A 1 182 ? -26.327 -1.931 -16.051 1.00 78.25 182 LYS A CA 1
ATOM 1361 C C . LYS A 1 182 ? -24.884 -1.795 -15.539 1.00 78.25 182 LYS A C 1
ATOM 1363 O O . LYS A 1 182 ? -24.686 -1.509 -14.359 1.00 78.25 182 LYS A O 1
ATOM 1368 N N . SER A 1 183 ? -23.875 -1.917 -16.406 1.00 75.69 183 SER A N 1
ATOM 1369 C CA . SER A 1 183 ? -22.462 -1.702 -16.061 1.00 75.69 183 SER A CA 1
ATOM 1370 C C . SER A 1 183 ? -21.965 -0.270 -16.304 1.00 75.69 183 SER A C 1
ATOM 1372 O O . SER A 1 183 ? -20.799 0.020 -16.020 1.00 75.69 183 SER A O 1
ATOM 1374 N N . TYR A 1 184 ? -22.822 0.650 -16.777 1.00 83.50 184 TYR A N 1
ATOM 1375 C CA . TYR A 1 184 ? -22.530 2.089 -16.763 1.00 83.50 184 TYR A CA 1
ATOM 1376 C C . TYR A 1 184 ? -22.232 2.567 -15.334 1.00 83.50 184 TYR A C 1
ATOM 1378 O O . TYR A 1 184 ? -22.968 2.266 -14.392 1.00 83.50 184 TYR A O 1
ATOM 1386 N N . ARG A 1 185 ? -21.147 3.328 -15.169 1.00 82.06 185 ARG A N 1
ATOM 1387 C CA . ARG A 1 185 ? -20.631 3.734 -13.858 1.00 82.06 185 ARG A CA 1
ATOM 1388 C C . ARG A 1 185 ? -20.982 5.188 -13.565 1.00 82.06 185 ARG A C 1
ATOM 1390 O O . ARG A 1 185 ? -20.491 6.092 -14.232 1.00 82.06 185 ARG A O 1
ATOM 1397 N N . TYR A 1 186 ? -21.780 5.395 -12.525 1.00 86.19 186 TYR A N 1
ATOM 1398 C CA . TYR A 1 186 ? -21.936 6.692 -11.870 1.00 86.19 186 TYR A CA 1
ATOM 1399 C C . TYR A 1 186 ? -20.922 6.753 -10.724 1.00 86.19 186 TYR A C 1
ATOM 1401 O O . TYR A 1 186 ? -20.870 5.834 -9.908 1.00 86.19 186 TYR A O 1
ATOM 1409 N N . PHE A 1 187 ? -20.074 7.783 -10.693 1.00 91.25 187 PHE A N 1
ATOM 1410 C CA . PHE A 1 187 ? -19.057 7.930 -9.650 1.00 91.25 187 PHE A CA 1
ATOM 1411 C C . PHE A 1 187 ? -19.596 8.758 -8.484 1.00 91.25 187 PHE A C 1
ATOM 1413 O O . PHE A 1 187 ? -20.068 9.877 -8.679 1.00 91.25 187 PHE A O 1
ATOM 1420 N N . ASN A 1 188 ? -19.474 8.224 -7.270 1.00 91.56 188 ASN A N 1
ATOM 1421 C CA . ASN A 1 188 ? -19.820 8.942 -6.049 1.00 91.56 188 ASN A CA 1
ATOM 1422 C C . ASN A 1 188 ? -18.729 9.975 -5.723 1.00 91.56 188 ASN A C 1
ATOM 1424 O O . ASN A 1 188 ? -17.546 9.636 -5.651 1.00 91.56 188 ASN A O 1
ATOM 1428 N N . ASN A 1 189 ? -19.122 11.233 -5.515 1.00 96.12 189 ASN A N 1
ATOM 1429 C CA . ASN A 1 189 ? -18.220 12.293 -5.063 1.00 96.12 189 ASN A CA 1
ATOM 1430 C C . ASN A 1 189 ? -17.928 12.092 -3.567 1.00 96.12 189 ASN A C 1
ATOM 1432 O O . ASN A 1 189 ? -18.824 12.277 -2.749 1.00 96.12 189 ASN A O 1
ATOM 1436 N N . ILE A 1 190 ? -16.708 11.661 -3.227 1.00 97.38 190 ILE A N 1
ATOM 1437 C CA . ILE A 1 190 ? -16.310 11.258 -1.870 1.00 97.38 190 ILE A CA 1
ATOM 1438 C C . ILE A 1 190 ? -14.958 11.889 -1.520 1.00 97.38 190 ILE A C 1
ATOM 1440 O O . ILE A 1 190 ? -13.917 11.529 -2.071 1.00 97.38 190 ILE A O 1
ATOM 1444 N N . ASN A 1 191 ? -14.974 12.800 -0.551 1.00 98.06 191 ASN A N 1
ATOM 1445 C CA . ASN A 1 191 ? -13.839 13.624 -0.144 1.00 98.06 191 ASN A CA 1
ATOM 1446 C C . ASN A 1 191 ? -13.349 13.179 1.242 1.00 98.06 191 ASN A C 1
ATOM 1448 O O . ASN A 1 191 ? -13.935 13.525 2.269 1.00 98.06 191 ASN A O 1
ATOM 1452 N N . ARG A 1 192 ? -12.302 12.343 1.278 1.00 98.06 192 ARG A N 1
ATOM 1453 C CA . ARG A 1 192 ? -11.808 11.692 2.511 1.00 98.06 192 ARG A CA 1
ATOM 1454 C C . ARG A 1 192 ? -11.191 12.703 3.485 1.00 98.06 192 ARG A C 1
ATOM 1456 O O . ARG A 1 192 ? -10.361 13.519 3.094 1.00 98.06 192 ARG A O 1
ATOM 1463 N N . LEU A 1 193 ? -11.553 12.618 4.767 1.00 97.75 193 LEU A N 1
ATOM 1464 C CA . LEU A 1 193 ? -11.161 13.587 5.794 1.00 97.75 193 LEU A CA 1
ATOM 1465 C C . LEU A 1 193 ? -9.944 13.100 6.595 1.00 97.75 193 LEU A C 1
ATOM 1467 O O . LEU A 1 193 ? -10.067 12.275 7.495 1.00 97.75 193 LEU A O 1
ATOM 1471 N N . ALA A 1 194 ? -8.760 13.667 6.345 1.00 94.25 194 ALA A N 1
ATOM 1472 C CA . ALA A 1 194 ? -7.521 13.262 7.030 1.00 94.25 194 ALA A CA 1
ATOM 1473 C C . ALA A 1 194 ? -7.563 13.402 8.572 1.00 94.25 194 ALA A C 1
ATOM 1475 O O . ALA A 1 194 ? -6.892 12.658 9.292 1.00 94.25 194 ALA A O 1
ATOM 1476 N N . LYS A 1 195 ? -8.365 14.342 9.094 1.00 95.44 195 LYS A N 1
ATOM 1477 C CA . LYS A 1 195 ? -8.553 14.561 10.541 1.00 95.44 195 LYS A CA 1
ATOM 1478 C C . LYS A 1 195 ? -9.617 13.654 11.175 1.00 95.44 195 LYS A C 1
ATOM 1480 O O . LYS A 1 195 ? -9.611 13.517 12.392 1.00 95.44 195 LYS A O 1
ATOM 1485 N N . GLU A 1 196 ? -10.485 13.034 10.374 1.00 96.06 196 GLU A N 1
ATOM 1486 C CA . GLU A 1 196 ? -11.661 12.266 10.828 1.00 96.06 196 GLU A CA 1
ATOM 1487 C C . GLU A 1 196 ? -11.715 10.848 10.221 1.00 96.06 196 GLU A C 1
ATOM 1489 O O . GLU A 1 196 ? -12.764 10.215 10.193 1.00 96.06 196 GLU A O 1
ATOM 1494 N N . PHE A 1 197 ? -10.594 10.340 9.699 1.00 95.12 197 PHE A N 1
ATOM 1495 C CA . PHE A 1 197 ? -10.503 9.009 9.089 1.00 95.12 197 PHE A CA 1
ATOM 1496 C C . PHE A 1 197 ? -11.079 7.920 10.013 1.00 95.12 197 PHE A C 1
ATOM 1498 O O . PHE A 1 197 ? -10.636 7.853 11.164 1.00 95.12 197 PHE A O 1
ATOM 1505 N N . PRO A 1 198 ? -11.983 7.049 9.516 1.00 97.12 198 PRO A N 1
ATOM 1506 C CA . PRO A 1 198 ? -12.264 6.755 8.101 1.00 97.12 198 PRO A CA 1
ATOM 1507 C C . PRO A 1 198 ? -13.413 7.565 7.454 1.00 97.12 198 PRO A C 1
ATOM 1509 O O . PRO A 1 198 ? -13.902 7.189 6.386 1.00 97.12 198 PRO A O 1
ATOM 1512 N N . ARG A 1 199 ? -13.856 8.683 8.047 1.00 98.12 199 ARG A N 1
ATOM 1513 C CA . ARG A 1 199 ? -14.924 9.522 7.474 1.00 98.12 199 ARG A CA 1
ATOM 1514 C C . ARG A 1 199 ? -14.496 10.261 6.196 1.00 98.12 199 ARG A C 1
ATOM 1516 O O . ARG A 1 199 ? -13.326 10.582 5.967 1.00 98.12 199 ARG A O 1
ATOM 1523 N N . ALA A 1 200 ? -15.491 10.589 5.385 1.00 98.31 200 ALA A N 1
ATOM 1524 C CA . ALA A 1 200 ? -15.427 11.488 4.239 1.00 98.31 200 ALA A CA 1
ATOM 1525 C C . ALA A 1 200 ? -16.643 12.425 4.244 1.00 98.31 200 ALA A C 1
ATOM 1527 O O . ALA A 1 200 ? -17.573 12.211 5.019 1.00 98.31 200 ALA A O 1
ATOM 1528 N N . HIS A 1 201 ? -16.660 13.423 3.361 1.00 98.06 201 HIS A N 1
ATOM 1529 C CA . HIS A 1 201 ? -17.881 14.149 3.004 1.00 98.06 201 HIS A CA 1
ATOM 1530 C C . HIS A 1 201 ? -18.260 13.910 1.535 1.00 98.06 201 HIS A C 1
ATOM 1532 O O . HIS A 1 201 ? -17.394 13.567 0.722 1.00 98.06 201 HIS A O 1
ATOM 1538 N N . MET A 1 202 ? -19.541 14.069 1.199 1.00 96.50 202 MET A N 1
ATOM 1539 C CA . MET A 1 202 ? -20.046 13.940 -0.173 1.00 96.50 202 MET A CA 1
ATOM 1540 C C . MET A 1 202 ? -19.786 15.224 -0.986 1.00 96.50 202 MET A C 1
ATOM 1542 O O . MET A 1 202 ? -18.730 15.846 -0.841 1.00 96.50 202 MET A O 1
ATOM 1546 N N . ALA A 1 203 ? -20.705 15.637 -1.866 1.00 95.00 203 ALA A N 1
ATOM 1547 C CA . ALA A 1 203 ? -20.601 16.922 -2.561 1.00 95.00 203 ALA A CA 1
ATOM 1548 C C . ALA A 1 203 ? -20.699 18.103 -1.579 1.00 95.00 203 ALA A C 1
ATOM 1550 O O . ALA A 1 203 ? -19.956 19.076 -1.704 1.00 95.00 203 ALA A O 1
ATOM 1551 N N . ASN A 1 204 ? -21.574 17.979 -0.580 1.00 95.25 204 ASN A N 1
ATOM 1552 C CA . ASN A 1 204 ? -21.682 18.897 0.544 1.00 95.25 204 ASN A CA 1
ATOM 1553 C C . ASN A 1 204 ? -20.678 18.518 1.654 1.00 95.25 204 ASN A C 1
ATOM 1555 O O . ASN A 1 204 ? -20.300 17.348 1.763 1.00 95.25 204 ASN A O 1
ATOM 1559 N N . LYS A 1 205 ? -20.223 19.472 2.479 1.00 95.06 205 LYS A N 1
ATOM 1560 C CA . LYS A 1 205 ? -19.210 19.202 3.530 1.00 95.06 205 LYS A CA 1
ATOM 1561 C C . LYS A 1 205 ? -19.812 18.634 4.812 1.00 95.06 205 LYS A C 1
ATOM 1563 O O . LYS A 1 205 ? -19.148 17.907 5.551 1.00 95.06 205 LYS A O 1
ATOM 1568 N N . GLU A 1 206 ? -21.067 18.971 5.052 1.00 95.12 206 GLU A N 1
ATOM 1569 C CA . GLU A 1 206 ? -21.874 18.592 6.202 1.00 95.12 206 GLU A CA 1
ATOM 1570 C C . GLU A 1 206 ? -22.427 17.160 6.045 1.00 95.12 206 GLU A C 1
ATOM 1572 O O . GLU A 1 206 ? -22.610 16.453 7.034 1.00 95.12 206 GLU A O 1
ATOM 1577 N N . GLU A 1 207 ? -22.601 16.691 4.803 1.00 95.75 207 GLU A N 1
ATOM 1578 C CA . GLU A 1 207 ? -22.992 15.317 4.450 1.00 95.75 207 GLU A CA 1
ATOM 1579 C C . GLU A 1 207 ? -21.811 14.349 4.628 1.00 95.75 207 GLU A C 1
ATOM 1581 O O . GLU A 1 207 ? -21.108 13.989 3.677 1.00 95.75 207 GLU A O 1
ATOM 1586 N N . LYS A 1 208 ? -21.559 13.952 5.880 1.00 97.62 208 LYS A N 1
ATOM 1587 C CA . LYS A 1 208 ? -20.456 13.056 6.251 1.00 97.62 208 LYS A CA 1
ATOM 1588 C C . LYS A 1 208 ? -20.838 11.581 6.177 1.00 97.62 208 LYS A C 1
ATOM 1590 O O . LYS A 1 208 ? -21.783 11.162 6.834 1.00 97.62 208 LYS A O 1
ATOM 1595 N N . VAL A 1 209 ? -19.983 10.772 5.556 1.00 98.38 209 VAL A N 1
ATOM 1596 C CA . VAL A 1 209 ? -20.139 9.312 5.404 1.00 98.38 209 VAL A CA 1
ATOM 1597 C C . VAL A 1 209 ? -18.938 8.539 5.966 1.00 98.38 209 VAL A C 1
ATOM 1599 O O . VAL A 1 209 ? -17.829 9.075 6.019 1.00 98.38 209 VAL A O 1
ATOM 1602 N N . THR A 1 210 ? -19.128 7.282 6.370 1.00 98.69 210 THR A N 1
ATOM 1603 C CA . THR A 1 210 ? -18.050 6.355 6.777 1.00 98.69 210 THR A CA 1
ATOM 1604 C C . THR A 1 210 ? -17.590 5.533 5.568 1.00 98.69 210 THR A C 1
ATOM 1606 O O . THR A 1 210 ? -18.408 4.869 4.931 1.00 98.69 210 THR A O 1
ATOM 1609 N N . VAL A 1 211 ? -16.297 5.574 5.211 1.00 98.69 211 VAL A N 1
ATOM 1610 C CA . VAL A 1 211 ? -15.788 4.949 3.973 1.00 98.69 211 VAL A CA 1
ATOM 1611 C C . VAL A 1 211 ? -15.174 3.574 4.223 1.00 98.69 211 VAL A C 1
ATOM 1613 O O . VAL A 1 211 ? -14.044 3.463 4.689 1.00 98.69 211 VAL A O 1
ATOM 1616 N N . TRP A 1 212 ? -15.878 2.538 3.771 1.00 98.75 212 TRP A N 1
ATOM 1617 C CA . TRP A 1 212 ? -15.547 1.132 4.012 1.00 98.75 212 TRP A CA 1
ATOM 1618 C C . TRP A 1 212 ? -14.929 0.394 2.816 1.00 98.75 212 TRP A C 1
ATOM 1620 O O . TRP A 1 212 ? -14.553 -0.767 2.947 1.00 98.75 212 TRP A O 1
ATOM 1630 N N . CYS A 1 213 ? -14.808 1.040 1.651 1.00 98.06 213 CYS A N 1
ATOM 1631 C CA . CYS A 1 213 ? -14.235 0.449 0.429 1.00 98.06 213 CYS A CA 1
ATOM 1632 C C . CYS A 1 213 ? -12.972 1.171 -0.093 1.00 98.06 213 CYS A C 1
ATOM 1634 O O . CYS A 1 213 ? -12.623 1.054 -1.272 1.00 98.06 213 CYS A O 1
ATOM 1636 N N . ALA A 1 214 ? -12.297 1.960 0.751 1.00 97.62 214 ALA A N 1
ATOM 1637 C CA . ALA A 1 214 ? -11.035 2.612 0.398 1.00 97.62 214 ALA A CA 1
ATOM 1638 C C . ALA A 1 214 ? -9.840 1.662 0.581 1.00 97.62 214 ALA A C 1
ATOM 1640 O O . ALA A 1 214 ? -9.657 1.086 1.646 1.00 97.62 214 ALA A O 1
ATOM 1641 N N . ASN A 1 215 ? -8.954 1.592 -0.417 1.00 98.31 215 ASN A N 1
ATOM 1642 C CA . ASN A 1 215 ? -7.712 0.809 -0.327 1.00 98.31 215 ASN A CA 1
ATOM 1643 C C . ASN A 1 215 ? -6.569 1.538 0.421 1.00 98.31 215 ASN A C 1
ATOM 1645 O O . ASN A 1 215 ? -5.427 1.096 0.350 1.00 98.31 215 ASN A O 1
ATOM 1649 N N . ASP A 1 216 ? -6.840 2.646 1.123 1.00 98.25 216 ASP A N 1
ATOM 1650 C CA . ASP A 1 216 ? -5.894 3.287 2.061 1.00 98.25 216 ASP A CA 1
ATOM 1651 C C . ASP A 1 216 ? -5.899 2.496 3.377 1.00 98.25 216 ASP A C 1
ATOM 1653 O O . ASP A 1 216 ? -6.408 2.934 4.411 1.00 98.25 216 ASP A O 1
ATOM 1657 N N . TYR A 1 217 ? -5.432 1.254 3.265 1.00 98.56 217 TYR A N 1
ATOM 1658 C CA . TYR A 1 217 ? -5.717 0.151 4.179 1.00 98.56 217 TYR A CA 1
ATOM 1659 C C . TYR A 1 217 ? -5.278 0.381 5.624 1.00 98.56 217 TYR A C 1
ATOM 1661 O O . TYR A 1 217 ? -5.897 -0.139 6.549 1.00 98.56 217 TYR A O 1
ATOM 1669 N N . LEU A 1 218 ? -4.230 1.180 5.810 1.00 98.19 218 LEU A N 1
ATOM 1670 C CA . LEU A 1 218 ? -3.650 1.506 7.112 1.00 98.19 218 LEU A CA 1
ATOM 1671 C C . LEU A 1 218 ? -3.874 2.983 7.486 1.00 98.19 218 LEU A C 1
ATOM 1673 O O . LEU A 1 218 ? -3.437 3.443 8.534 1.00 98.19 218 LEU A O 1
ATOM 1677 N N . GLY A 1 219 ? -4.572 3.753 6.641 1.00 97.25 219 GLY A N 1
ATOM 1678 C CA . GLY A 1 219 ? -4.761 5.191 6.837 1.00 97.25 219 GLY A CA 1
ATOM 1679 C C . GLY A 1 219 ? -3.472 6.005 6.696 1.00 97.25 219 GLY A C 1
ATOM 1680 O O . GLY A 1 219 ? -3.364 7.092 7.276 1.00 97.25 219 GLY A O 1
ATOM 1681 N N . MET A 1 220 ? -2.491 5.510 5.934 1.00 97.94 220 MET A N 1
ATOM 1682 C CA . MET A 1 220 ? -1.219 6.206 5.726 1.00 97.94 220 MET A CA 1
ATOM 1683 C C . MET A 1 220 ? -1.387 7.497 4.930 1.00 97.94 220 MET A C 1
ATOM 1685 O O . MET A 1 220 ? -0.649 8.449 5.177 1.00 97.94 220 MET A O 1
ATOM 1689 N N . GLY A 1 221 ? -2.445 7.611 4.117 1.00 95.81 221 GLY A N 1
ATOM 1690 C CA . GLY A 1 221 ? -2.823 8.866 3.456 1.00 95.81 221 GLY A CA 1
ATOM 1691 C C . GLY A 1 221 ? -3.209 9.993 4.428 1.00 95.81 221 GLY A C 1
ATOM 1692 O O . GLY A 1 221 ? -3.397 11.133 4.006 1.00 95.81 221 GLY A O 1
ATOM 1693 N N . ARG A 1 222 ? -3.319 9.696 5.735 1.00 94.88 222 ARG A N 1
ATOM 1694 C CA . ARG A 1 222 ? -3.481 10.681 6.817 1.00 94.88 222 ARG A CA 1
ATOM 1695 C C . ARG A 1 222 ? -2.462 10.566 7.954 1.00 94.88 222 ARG A C 1
ATOM 1697 O O . ARG A 1 222 ? -2.662 11.179 9.011 1.00 94.88 222 ARG A O 1
ATOM 1704 N N . ASN A 1 223 ? -1.415 9.754 7.806 1.00 95.81 223 ASN A N 1
ATOM 1705 C CA . ASN A 1 223 ? -0.377 9.606 8.829 1.00 95.81 223 ASN A CA 1
ATOM 1706 C C . ASN A 1 223 ? 0.410 10.924 8.971 1.00 95.81 223 ASN A C 1
ATOM 1708 O O . ASN A 1 223 ? 0.698 11.583 7.974 1.00 95.81 223 ASN A O 1
ATOM 1712 N N . LYS A 1 224 ? 0.726 11.336 10.210 1.00 93.06 224 LYS A N 1
ATOM 1713 C CA . LYS A 1 224 ? 1.344 12.648 10.450 1.00 93.06 224 LYS A CA 1
ATOM 1714 C C . LYS A 1 224 ? 2.763 12.720 9.874 1.00 93.06 224 LYS A C 1
ATOM 1716 O O . LYS A 1 224 ? 3.038 13.681 9.176 1.00 93.06 224 LYS A O 1
ATOM 1721 N N . ILE A 1 225 ? 3.597 11.686 10.054 1.00 94.69 225 ILE A N 1
ATOM 1722 C CA . ILE A 1 225 ? 4.948 11.619 9.455 1.00 94.69 225 ILE A CA 1
ATOM 1723 C C . ILE A 1 225 ? 4.876 11.778 7.934 1.00 94.69 225 ILE A C 1
ATOM 1725 O O . ILE A 1 225 ? 5.646 12.541 7.359 1.00 94.69 225 ILE A O 1
ATOM 1729 N N . VAL A 1 226 ? 3.937 11.082 7.285 1.00 97.38 226 VAL A N 1
ATOM 1730 C CA . VAL A 1 226 ? 3.765 11.148 5.825 1.00 97.38 226 VAL A CA 1
ATOM 1731 C C . VAL A 1 226 ? 3.387 12.561 5.391 1.00 97.38 226 VAL A C 1
ATOM 1733 O O . VAL A 1 226 ? 4.037 13.116 4.508 1.00 97.38 226 VAL A O 1
ATOM 1736 N N . LEU A 1 227 ? 2.376 13.164 6.025 1.00 97.25 227 LEU A N 1
ATOM 1737 C CA . LEU A 1 227 ? 1.920 14.512 5.681 1.00 97.25 227 LEU A CA 1
ATOM 1738 C C . LEU A 1 227 ? 2.980 15.579 5.977 1.00 97.25 227 LEU A C 1
ATOM 1740 O O . LEU A 1 227 ? 3.253 16.397 5.105 1.00 97.25 227 LEU A O 1
ATOM 1744 N N . ASP A 1 228 ? 3.615 15.543 7.152 1.00 96.31 228 ASP A N 1
ATOM 1745 C CA . ASP A 1 228 ? 4.709 16.450 7.518 1.00 96.31 228 ASP A CA 1
ATOM 1746 C C . ASP A 1 228 ? 5.832 16.370 6.474 1.00 96.31 228 ASP A C 1
ATOM 1748 O O . ASP A 1 228 ? 6.260 17.390 5.934 1.00 96.31 228 ASP A O 1
ATOM 1752 N N . LYS A 1 229 ? 6.242 15.150 6.092 1.00 97.06 229 LYS A N 1
ATOM 1753 C CA . LYS A 1 229 ? 7.323 14.962 5.122 1.00 97.06 229 LYS A CA 1
ATOM 1754 C C . LYS A 1 229 ? 6.944 15.394 3.705 1.00 97.06 229 LYS A C 1
ATOM 1756 O O . LYS A 1 229 ? 7.797 15.877 2.954 1.00 97.06 229 LYS A O 1
ATOM 1761 N N . MET A 1 230 ? 5.669 15.265 3.335 1.00 98.62 230 MET A N 1
ATOM 1762 C CA . MET A 1 230 ? 5.139 15.846 2.102 1.00 98.62 230 MET A CA 1
ATOM 1763 C C . MET A 1 230 ? 5.173 17.378 2.144 1.00 98.62 230 MET A C 1
ATOM 1765 O O . MET A 1 230 ? 5.607 17.968 1.160 1.00 98.62 230 MET A O 1
ATOM 1769 N N . HIS A 1 231 ? 4.781 18.010 3.256 1.00 98.44 231 HIS A N 1
ATOM 1770 C CA . HIS A 1 231 ? 4.821 19.468 3.424 1.00 98.44 231 HIS A CA 1
ATOM 1771 C C . HIS A 1 231 ? 6.248 20.022 3.325 1.00 98.44 231 HIS A C 1
ATOM 1773 O O . HIS A 1 231 ? 6.498 20.833 2.440 1.00 98.44 231 HIS A O 1
ATOM 1779 N N . GLU A 1 232 ? 7.202 19.488 4.100 1.00 98.31 232 GLU A N 1
ATOM 1780 C CA . GLU A 1 232 ? 8.629 19.858 4.008 1.00 98.31 232 GLU A CA 1
ATOM 1781 C C . GLU A 1 232 ? 9.143 19.824 2.557 1.00 98.31 232 GLU A C 1
ATOM 1783 O O . GLU A 1 232 ? 9.847 20.719 2.096 1.00 98.31 232 GLU A O 1
ATOM 1788 N N . THR A 1 233 ? 8.768 18.778 1.813 1.00 98.31 233 THR A N 1
ATOM 1789 C CA . THR A 1 233 ? 9.233 18.585 0.434 1.00 98.31 233 THR A CA 1
ATOM 1790 C C . THR A 1 233 ? 8.512 19.504 -0.562 1.00 98.31 233 THR A C 1
ATOM 1792 O O . THR A 1 233 ? 9.109 19.885 -1.566 1.00 98.31 233 THR A O 1
ATOM 1795 N N . LEU A 1 234 ? 7.248 19.867 -0.313 1.00 98.50 234 LEU A N 1
ATOM 1796 C CA . LEU A 1 234 ? 6.511 20.848 -1.120 1.00 98.50 234 LEU A CA 1
ATOM 1797 C C . LEU A 1 234 ? 7.092 22.254 -0.958 1.00 98.50 234 LEU A C 1
ATOM 1799 O O . LEU A 1 234 ? 7.216 22.960 -1.956 1.00 98.50 234 LEU A O 1
ATOM 1803 N N . ASP A 1 235 ? 7.460 22.635 0.264 1.00 97.94 235 ASP A N 1
ATOM 1804 C CA . ASP A 1 235 ? 7.998 23.964 0.561 1.00 97.94 235 ASP A CA 1
ATOM 1805 C C . ASP A 1 235 ? 9.411 24.152 -0.030 1.00 97.94 235 ASP A C 1
ATOM 1807 O O . ASP A 1 235 ? 9.730 25.228 -0.533 1.00 97.94 235 ASP A O 1
ATOM 1811 N N . GLU A 1 236 ? 10.243 23.099 -0.039 1.00 98.25 236 GLU A N 1
ATOM 1812 C CA . GLU A 1 236 ? 11.611 23.142 -0.588 1.00 98.25 236 GLU A CA 1
ATOM 1813 C C . GLU A 1 236 ? 11.674 22.911 -2.117 1.00 98.25 236 GLU A C 1
ATOM 1815 O O . GLU A 1 236 ? 12.436 23.587 -2.809 1.00 98.25 236 GLU A O 1
ATOM 1820 N N . TYR A 1 237 ? 10.885 21.976 -2.672 1.00 97.94 237 TYR A N 1
ATOM 1821 C CA . TYR A 1 237 ? 11.003 21.529 -4.078 1.00 97.94 237 TYR A CA 1
ATOM 1822 C C . TYR A 1 237 ? 9.777 21.828 -4.957 1.00 97.94 237 TYR A C 1
ATOM 1824 O O . TYR A 1 237 ? 9.805 21.566 -6.164 1.00 97.94 237 TYR A O 1
ATOM 1832 N N . GLY A 1 238 ? 8.695 22.363 -4.391 1.00 97.69 238 GLY A N 1
ATOM 1833 C CA . GLY A 1 238 ? 7.448 22.613 -5.109 1.00 97.69 238 GLY A CA 1
ATOM 1834 C C . GLY A 1 238 ? 6.681 21.340 -5.494 1.00 97.69 238 GLY A C 1
ATOM 1835 O O . GLY A 1 238 ? 6.917 20.238 -4.997 1.00 97.69 238 GLY A O 1
ATOM 1836 N N . ALA A 1 239 ? 5.699 21.502 -6.387 1.00 97.50 239 ALA A N 1
ATOM 1837 C CA . ALA A 1 239 ? 4.731 20.450 -6.700 1.00 97.50 239 ALA A CA 1
ATOM 1838 C C . ALA A 1 239 ? 5.234 19.412 -7.724 1.00 97.50 239 ALA A C 1
ATOM 1840 O O . ALA A 1 239 ? 5.335 18.227 -7.420 1.00 97.50 239 ALA A O 1
ATOM 1841 N N . GLY A 1 240 ? 5.485 19.820 -8.971 1.00 97.50 240 GLY A N 1
ATOM 1842 C CA . GLY A 1 240 ? 5.796 18.895 -10.067 1.00 97.50 240 GLY A CA 1
ATOM 1843 C C . GLY A 1 240 ? 7.294 18.654 -10.243 1.00 97.50 240 GLY A C 1
ATOM 1844 O O . GLY A 1 240 ? 8.087 19.577 -10.114 1.00 97.50 240 GLY A O 1
ATOM 1845 N N . ALA A 1 241 ? 7.688 17.446 -10.660 1.00 97.88 241 ALA A N 1
ATOM 1846 C CA . ALA A 1 241 ? 9.090 17.122 -10.962 1.00 97.88 241 ALA A CA 1
ATOM 1847 C C . ALA A 1 241 ? 9.671 17.840 -12.203 1.00 97.88 241 ALA A C 1
ATOM 1849 O O . ALA A 1 241 ? 10.840 17.652 -12.523 1.00 97.88 241 ALA A O 1
ATOM 1850 N N . GLY A 1 242 ? 8.865 18.606 -12.945 1.00 97.38 242 GLY A N 1
ATOM 1851 C CA . GLY A 1 242 ? 9.313 19.444 -14.065 1.00 97.38 242 GLY A CA 1
ATOM 1852 C C . GLY A 1 242 ? 9.727 18.716 -15.352 1.00 97.38 242 GLY A C 1
ATOM 1853 O O . GLY A 1 242 ? 9.895 19.376 -16.373 1.00 97.38 242 GLY A O 1
ATOM 1854 N N . GLY A 1 243 ? 9.854 17.385 -15.353 1.00 97.69 243 GLY A N 1
ATOM 1855 C CA . GLY A 1 243 ? 10.254 16.634 -16.544 1.00 97.69 243 GLY A CA 1
ATOM 1856 C C . GLY A 1 243 ? 10.245 15.111 -16.385 1.00 97.69 243 GLY A C 1
ATOM 1857 O O . GLY A 1 243 ? 9.730 14.565 -15.404 1.00 97.69 243 GLY A O 1
ATOM 1858 N N . THR A 1 244 ? 10.780 14.407 -17.385 1.00 98.62 244 THR A N 1
ATOM 1859 C CA . THR A 1 244 ? 10.897 12.937 -17.385 1.00 98.62 244 THR A CA 1
ATOM 1860 C C . THR A 1 244 ? 12.108 12.485 -16.570 1.00 98.62 244 THR A C 1
ATOM 1862 O O . THR A 1 244 ? 12.986 13.281 -16.244 1.00 98.62 244 THR A O 1
ATOM 1865 N N . ARG A 1 245 ? 12.235 11.184 -16.283 1.00 98.31 245 ARG A N 1
ATOM 1866 C CA . ARG A 1 245 ? 13.427 10.653 -15.591 1.00 98.31 245 ARG A CA 1
ATOM 1867 C C . ARG A 1 245 ? 14.753 10.951 -16.310 1.00 98.31 245 ARG A C 1
ATOM 1869 O O . ARG A 1 245 ? 15.778 11.026 -15.649 1.00 98.31 245 ARG A O 1
ATOM 1876 N N . ASN A 1 246 ? 14.760 11.157 -17.628 1.00 97.69 246 ASN A N 1
ATOM 1877 C CA . ASN A 1 246 ? 15.983 11.511 -18.362 1.00 97.69 246 ASN A CA 1
ATOM 1878 C C . ASN A 1 246 ? 16.203 13.031 -18.503 1.00 97.69 246 ASN A C 1
ATOM 1880 O O . ASN A 1 246 ? 17.306 13.465 -18.820 1.00 97.69 246 ASN A O 1
ATOM 1884 N N . ILE A 1 247 ? 15.162 13.847 -18.313 1.00 96.81 247 ILE A N 1
ATOM 1885 C CA . ILE A 1 247 ? 15.184 15.294 -18.561 1.00 96.81 247 ILE A CA 1
ATOM 1886 C C . ILE A 1 247 ? 14.641 15.985 -17.310 1.00 96.81 247 ILE A C 1
ATOM 1888 O O . ILE A 1 247 ? 13.430 16.018 -17.124 1.00 96.81 247 ILE A O 1
ATOM 1892 N N . SER A 1 248 ? 15.551 16.462 -16.452 1.00 96.00 248 SER A N 1
ATOM 1893 C CA . SER A 1 248 ? 15.330 17.169 -15.167 1.00 96.00 248 SER A CA 1
ATOM 1894 C C . SER A 1 248 ? 14.437 16.506 -14.096 1.00 96.00 248 SER A C 1
ATOM 1896 O O . SER A 1 248 ? 14.502 16.913 -12.941 1.00 96.00 248 SER A O 1
ATOM 1898 N N . GLY A 1 249 ? 13.678 15.450 -14.403 1.00 97.69 249 GLY A N 1
ATOM 1899 C CA . GLY A 1 249 ? 12.772 14.766 -13.470 1.00 97.69 249 GLY A CA 1
ATOM 1900 C C . GLY A 1 249 ? 13.385 13.623 -12.649 1.00 97.69 249 GLY A C 1
ATOM 1901 O O . GLY A 1 249 ? 12.653 12.929 -11.938 1.00 97.69 249 GLY A O 1
ATOM 1902 N N . HIS A 1 250 ? 14.697 13.381 -12.730 1.00 98.31 250 HIS A N 1
ATOM 1903 C CA . HIS A 1 250 ? 15.397 12.472 -11.814 1.00 98.31 250 HIS A CA 1
ATOM 1904 C C . HIS A 1 250 ? 16.071 13.274 -10.703 1.00 98.31 250 HIS A C 1
ATOM 1906 O O . HIS A 1 250 ? 16.987 14.055 -10.940 1.00 98.31 250 HIS A O 1
ATOM 1912 N N . ASN A 1 251 ? 15.563 13.085 -9.490 1.00 97.06 251 ASN A N 1
ATOM 1913 C CA . ASN A 1 251 ? 15.923 13.832 -8.293 1.00 97.06 251 ASN A CA 1
ATOM 1914 C C . ASN A 1 251 ? 16.224 12.866 -7.137 1.00 97.06 251 ASN A C 1
ATOM 1916 O O . ASN A 1 251 ? 15.964 11.662 -7.234 1.00 97.06 251 ASN A O 1
ATOM 1920 N N . ARG A 1 252 ? 16.743 13.405 -6.027 1.00 97.94 252 ARG A N 1
ATOM 1921 C CA . ARG A 1 252 ? 17.100 12.625 -4.833 1.00 97.94 252 ARG A CA 1
ATOM 1922 C C . ARG A 1 252 ? 15.952 11.758 -4.307 1.00 97.94 252 ARG A C 1
ATOM 1924 O O . ARG A 1 252 ? 16.191 10.622 -3.932 1.00 97.94 252 ARG A O 1
ATOM 1931 N N . HIS A 1 253 ? 14.710 12.241 -4.348 1.00 98.56 253 HIS A N 1
ATOM 1932 C CA . HIS A 1 253 ? 13.557 11.528 -3.788 1.00 98.56 253 HIS A CA 1
ATOM 1933 C C . HIS A 1 253 ? 13.212 10.273 -4.600 1.00 98.56 253 HIS A C 1
ATOM 1935 O O . HIS A 1 253 ? 12.823 9.269 -4.015 1.00 98.56 253 HIS A O 1
ATOM 1941 N N . ALA A 1 254 ? 13.416 10.299 -5.924 1.00 98.62 254 ALA A N 1
ATOM 1942 C CA . ALA A 1 254 ? 13.305 9.105 -6.760 1.00 98.62 254 ALA A CA 1
ATOM 1943 C C . ALA A 1 254 ? 14.384 8.064 -6.408 1.00 98.62 254 ALA A C 1
ATOM 1945 O O . ALA A 1 254 ? 14.056 6.899 -6.216 1.00 98.62 254 ALA A O 1
ATOM 1946 N N . VAL A 1 255 ? 15.648 8.493 -6.269 1.00 98.69 255 VAL A N 1
ATOM 1947 C CA . VAL A 1 255 ? 16.778 7.612 -5.901 1.00 98.69 255 VAL A CA 1
ATOM 1948 C C . VAL A 1 255 ? 16.581 7.005 -4.510 1.00 98.69 255 VAL A C 1
ATOM 1950 O O . VAL A 1 255 ? 16.734 5.801 -4.330 1.00 98.69 255 VAL A O 1
ATOM 1953 N N . GLU A 1 256 ? 16.227 7.832 -3.524 1.00 98.69 256 GLU A N 1
ATOM 1954 C CA . GLU A 1 256 ? 16.014 7.401 -2.142 1.00 98.69 256 GLU A CA 1
ATOM 1955 C C . GLU A 1 256 ? 14.830 6.429 -2.033 1.00 98.69 256 GLU A C 1
ATOM 1957 O O . GLU A 1 256 ? 14.955 5.405 -1.370 1.00 98.69 256 GLU A O 1
ATOM 1962 N N . LEU A 1 257 ? 13.710 6.697 -2.717 1.00 98.88 257 LEU A N 1
ATOM 1963 C CA . LEU A 1 257 ? 12.552 5.799 -2.740 1.00 98.88 257 LEU A CA 1
ATOM 1964 C C . LEU A 1 257 ? 12.869 4.463 -3.429 1.00 98.88 257 LEU A C 1
ATOM 1966 O O . LEU A 1 257 ? 12.486 3.415 -2.917 1.00 98.88 257 LEU A O 1
ATOM 1970 N N . GLU A 1 258 ? 13.585 4.476 -4.558 1.00 98.94 258 GLU A N 1
ATOM 1971 C CA . GLU A 1 258 ? 14.034 3.251 -5.238 1.00 98.94 258 GLU A CA 1
ATOM 1972 C C . GLU A 1 258 ? 14.986 2.430 -4.350 1.00 98.94 258 GLU A C 1
ATOM 1974 O O . GLU A 1 258 ? 14.851 1.210 -4.276 1.00 98.94 258 GLU A O 1
ATOM 1979 N N . GLY A 1 259 ? 15.871 3.086 -3.592 1.00 98.88 259 GLY A N 1
ATOM 1980 C CA . GLY A 1 259 ? 16.714 2.435 -2.584 1.00 98.88 259 GLY A CA 1
ATOM 1981 C C . GLY A 1 259 ? 15.920 1.819 -1.425 1.00 98.88 259 GLY A C 1
ATOM 1982 O O . GLY A 1 259 ? 16.155 0.665 -1.065 1.00 98.88 259 GLY A O 1
ATOM 1983 N N . THR A 1 260 ? 14.945 2.544 -0.865 1.00 98.88 260 THR A N 1
ATOM 1984 C CA . THR A 1 260 ? 14.065 2.036 0.204 1.00 98.88 260 THR A CA 1
ATOM 1985 C C . THR A 1 260 ? 13.219 0.849 -0.277 1.00 98.88 260 THR A C 1
ATOM 1987 O O . THR A 1 260 ? 13.069 -0.125 0.455 1.00 98.88 260 THR A O 1
ATOM 1990 N N . LEU A 1 261 ? 12.722 0.876 -1.518 1.00 98.94 261 LEU A N 1
ATOM 1991 C CA . LEU A 1 261 ? 11.965 -0.229 -2.119 1.00 98.94 261 LEU A CA 1
ATOM 1992 C C . LEU A 1 261 ? 12.829 -1.468 -2.392 1.00 98.94 261 LEU A C 1
ATOM 1994 O O . LEU A 1 261 ? 12.394 -2.583 -2.115 1.00 98.94 261 LEU A O 1
ATOM 1998 N N . ALA A 1 262 ? 14.055 -1.289 -2.890 1.00 98.88 262 ALA A N 1
ATOM 1999 C CA . ALA A 1 262 ? 15.005 -2.388 -3.056 1.00 98.88 262 ALA A CA 1
ATOM 2000 C C . ALA A 1 262 ? 15.336 -3.043 -1.701 1.00 98.88 262 ALA A C 1
ATOM 2002 O O . ALA A 1 262 ? 15.298 -4.267 -1.578 1.00 98.88 262 ALA A O 1
ATOM 2003 N N . LYS A 1 263 ? 15.561 -2.224 -0.660 1.00 98.62 263 LYS A N 1
ATOM 2004 C CA . LYS A 1 263 ? 15.790 -2.679 0.720 1.00 98.62 263 LYS A CA 1
ATOM 2005 C C . LYS A 1 263 ? 14.596 -3.458 1.285 1.00 98.62 263 LYS A C 1
ATOM 2007 O O . LYS A 1 263 ? 14.816 -4.516 1.862 1.00 98.62 263 LYS A O 1
ATOM 2012 N N . LEU A 1 264 ? 13.370 -2.948 1.124 1.00 98.69 264 LEU A N 1
ATOM 2013 C CA . LEU A 1 264 ? 12.133 -3.585 1.601 1.00 98.69 264 LEU A CA 1
ATOM 2014 C C . LEU A 1 264 ? 12.006 -5.027 1.087 1.00 98.69 264 LEU A C 1
ATOM 2016 O O . LEU A 1 264 ? 11.773 -5.942 1.865 1.00 98.69 264 LEU A O 1
ATOM 2020 N N . HIS A 1 265 ? 12.215 -5.225 -0.215 1.00 98.69 265 HIS A N 1
ATOM 2021 C CA . HIS A 1 265 ? 12.078 -6.529 -0.876 1.00 98.69 265 HIS A CA 1
ATOM 2022 C C . HIS A 1 265 ? 13.354 -7.384 -0.853 1.00 98.69 265 HIS A C 1
ATOM 2024 O O . HIS A 1 265 ? 13.400 -8.436 -1.487 1.00 98.69 265 HIS A O 1
ATOM 2030 N N . ALA A 1 266 ? 14.409 -6.921 -0.173 1.00 97.69 266 ALA A N 1
ATOM 2031 C CA . ALA A 1 266 ? 15.750 -7.512 -0.190 1.00 97.69 266 ALA A CA 1
ATOM 2032 C C . ALA A 1 266 ? 16.322 -7.766 -1.608 1.00 97.69 266 ALA A C 1
ATOM 2034 O O . ALA A 1 266 ? 17.102 -8.694 -1.819 1.00 97.69 266 ALA A O 1
ATOM 2035 N N . LYS A 1 267 ? 15.959 -6.928 -2.590 1.00 98.69 267 LYS A N 1
ATOM 2036 C CA . LYS A 1 267 ? 16.399 -7.040 -3.992 1.00 98.69 267 LYS A CA 1
ATOM 2037 C C . LYS A 1 267 ? 17.549 -6.091 -4.318 1.00 98.69 267 LYS A C 1
ATOM 2039 O O . LYS A 1 267 ? 17.761 -5.084 -3.649 1.00 98.69 267 LYS A O 1
ATOM 2044 N N . GLU A 1 268 ? 18.281 -6.400 -5.390 1.00 98.69 268 GLU A N 1
ATOM 2045 C CA . GLU A 1 268 ? 19.415 -5.585 -5.851 1.00 98.69 268 GLU A CA 1
ATOM 2046 C C . GLU A 1 268 ? 18.998 -4.169 -6.276 1.00 98.69 268 GLU A C 1
ATOM 2048 O O . GLU A 1 268 ? 19.770 -3.225 -6.112 1.00 98.69 268 GLU A O 1
ATOM 2053 N N . ALA A 1 269 ? 17.803 -4.018 -6.857 1.00 98.88 269 ALA A N 1
ATOM 2054 C CA . ALA A 1 269 ? 17.289 -2.737 -7.323 1.00 98.88 269 ALA A CA 1
ATOM 2055 C C . ALA A 1 269 ? 15.752 -2.699 -7.355 1.00 98.88 269 ALA A C 1
ATOM 2057 O O . ALA A 1 269 ? 15.077 -3.731 -7.385 1.00 98.88 269 ALA A O 1
ATOM 2058 N N . ALA A 1 270 ? 15.210 -1.483 -7.430 1.00 98.94 270 ALA A N 1
ATOM 2059 C CA . ALA A 1 270 ? 13.808 -1.216 -7.728 1.00 98.94 270 ALA A CA 1
ATOM 2060 C C . ALA A 1 270 ? 13.672 -0.034 -8.703 1.00 98.94 270 ALA A C 1
ATOM 2062 O O . ALA A 1 270 ? 14.602 0.758 -8.863 1.00 98.94 270 ALA A O 1
ATOM 2063 N N . LEU A 1 271 ? 12.516 0.081 -9.361 1.00 98.94 271 LEU A N 1
ATOM 2064 C CA . LEU A 1 271 ? 12.215 1.145 -10.323 1.00 98.94 271 LEU A CA 1
ATOM 2065 C C . LEU A 1 271 ? 10.798 1.678 -10.130 1.00 98.94 271 LEU A C 1
ATOM 2067 O O . LEU A 1 271 ? 9.848 0.896 -10.135 1.00 98.94 271 LEU A O 1
ATOM 2071 N N . VAL A 1 272 ? 10.648 2.998 -10.008 1.00 98.88 272 VAL A N 1
ATOM 2072 C CA . VAL A 1 272 ? 9.363 3.665 -9.748 1.00 98.88 272 VAL A CA 1
ATOM 2073 C C . VAL A 1 272 ? 8.686 4.152 -11.036 1.00 98.88 272 VAL A C 1
ATOM 2075 O O . VAL A 1 272 ? 9.294 4.791 -11.894 1.00 98.88 272 VAL A O 1
ATOM 2078 N N . PHE A 1 273 ? 7.380 3.895 -11.123 1.00 98.88 273 PHE A N 1
ATOM 2079 C CA . PHE A 1 273 ? 6.455 4.249 -12.200 1.00 98.88 273 PHE A CA 1
ATOM 2080 C C . PHE A 1 273 ? 5.296 5.109 -11.671 1.00 98.88 273 PHE A C 1
ATOM 2082 O O . PHE A 1 273 ? 4.986 5.117 -10.478 1.00 98.88 273 PHE A O 1
ATOM 2089 N N . SER A 1 274 ? 4.575 5.770 -12.581 1.00 98.62 274 SER A N 1
ATOM 2090 C CA . SER A 1 274 ? 3.408 6.613 -12.262 1.00 98.62 274 SER A CA 1
ATOM 2091 C C . SER A 1 274 ? 2.264 5.874 -11.550 1.00 98.62 274 SER A C 1
ATOM 2093 O O . SER A 1 274 ? 1.519 6.473 -10.778 1.00 98.62 274 SER A O 1
ATOM 2095 N N . SER A 1 275 ? 2.117 4.569 -11.781 1.00 98.75 275 SER A N 1
ATOM 2096 C CA . SER A 1 275 ? 1.184 3.682 -11.078 1.00 98.75 275 SER A CA 1
ATOM 2097 C C . SER A 1 275 ? 1.615 2.226 -11.252 1.00 98.75 275 SER A C 1
ATOM 2099 O O . SER A 1 275 ? 2.355 1.911 -12.185 1.00 98.75 275 SER A O 1
ATOM 2101 N N . CYS A 1 276 ? 1.116 1.311 -10.414 1.00 98.62 276 CYS A N 1
ATOM 2102 C CA . CYS A 1 276 ? 1.399 -0.115 -10.618 1.00 98.62 276 CYS A CA 1
ATOM 2103 C C . CYS A 1 276 ? 0.678 -0.682 -11.857 1.00 98.62 276 CYS A C 1
ATOM 2105 O O . CYS A 1 276 ? 1.149 -1.627 -12.480 1.00 98.62 276 CYS A O 1
ATOM 2107 N N . TYR A 1 277 ? -0.395 -0.023 -12.321 1.00 98.62 277 TYR A N 1
ATOM 2108 C CA . TYR A 1 277 ? -0.975 -0.339 -13.626 1.00 98.62 277 TYR A CA 1
ATOM 2109 C C . TYR A 1 277 ? 0.079 -0.205 -14.736 1.00 98.62 277 TYR A C 1
ATOM 2111 O O . TYR A 1 277 ? 0.249 -1.116 -15.541 1.00 98.62 277 TYR A O 1
ATOM 2119 N N . VAL A 1 278 ? 0.814 0.913 -14.740 1.00 98.69 278 VAL A N 1
ATOM 2120 C CA . VAL A 1 278 ? 1.882 1.174 -15.714 1.00 98.69 278 VAL A CA 1
ATOM 2121 C C . VAL A 1 278 ? 3.109 0.298 -15.448 1.00 98.69 278 VAL A C 1
ATOM 2123 O O . VAL A 1 278 ? 3.711 -0.163 -16.411 1.00 98.69 278 VAL A O 1
ATOM 2126 N N . ALA A 1 279 ? 3.456 0.013 -14.187 1.00 98.81 279 ALA A N 1
ATOM 2127 C CA . ALA A 1 279 ? 4.556 -0.899 -13.855 1.00 98.81 279 ALA A CA 1
ATOM 2128 C C . ALA A 1 279 ? 4.335 -2.299 -14.458 1.00 98.81 279 ALA A C 1
ATOM 2130 O O . ALA A 1 279 ? 5.211 -2.803 -15.164 1.00 98.81 279 ALA A O 1
ATOM 2131 N N . ASN A 1 280 ? 3.149 -2.889 -14.265 1.00 98.88 280 ASN A N 1
ATOM 2132 C CA . ASN A 1 280 ? 2.826 -4.219 -14.787 1.00 98.88 280 ASN A CA 1
ATOM 2133 C C . ASN A 1 280 ? 2.732 -4.220 -16.313 1.00 98.88 280 ASN A C 1
ATOM 2135 O O . ASN A 1 280 ? 3.347 -5.066 -16.961 1.00 98.88 280 ASN A O 1
ATOM 2139 N N . ASP A 1 281 ? 1.995 -3.259 -16.884 1.00 98.81 281 ASP A N 1
ATOM 2140 C CA . ASP A 1 281 ? 1.814 -3.128 -18.331 1.00 98.81 281 ASP A CA 1
ATOM 2141 C C . ASP A 1 281 ? 3.169 -2.980 -19.037 1.00 98.81 281 ASP A C 1
ATOM 2143 O O . ASP A 1 281 ? 3.542 -3.802 -19.875 1.00 98.81 281 ASP A O 1
ATOM 2147 N N . ALA A 1 282 ? 3.969 -1.995 -18.622 1.00 98.69 282 ALA A N 1
ATOM 2148 C CA . ALA A 1 282 ? 5.251 -1.697 -19.241 1.00 98.69 282 ALA A CA 1
ATOM 2149 C C . ALA A 1 282 ? 6.282 -2.821 -19.045 1.00 98.69 282 ALA A C 1
ATOM 2151 O O . ALA A 1 282 ? 7.039 -3.106 -19.976 1.00 98.69 282 ALA A O 1
ATOM 2152 N N . THR A 1 283 ? 6.310 -3.482 -17.883 1.00 98.88 283 THR A N 1
ATOM 2153 C CA . THR A 1 283 ? 7.267 -4.568 -17.608 1.00 98.88 283 THR A CA 1
ATOM 2154 C C . THR A 1 283 ? 6.923 -5.827 -18.399 1.00 98.88 283 THR A C 1
ATOM 2156 O O . THR A 1 283 ? 7.772 -6.326 -19.137 1.00 98.88 283 THR A O 1
ATOM 2159 N N . LEU A 1 284 ? 5.673 -6.303 -18.343 1.00 98.81 284 LEU A N 1
ATOM 2160 C CA . LEU A 1 284 ? 5.244 -7.503 -19.074 1.00 98.81 284 LEU A CA 1
ATOM 2161 C C . LEU A 1 284 ? 5.269 -7.288 -20.596 1.00 98.81 284 LEU A C 1
ATOM 2163 O O . LEU A 1 284 ? 5.711 -8.178 -21.327 1.00 98.81 284 LEU A O 1
ATOM 2167 N N . ALA A 1 285 ? 4.891 -6.098 -21.082 1.00 98.69 285 ALA A N 1
ATOM 2168 C CA . ALA A 1 285 ? 5.009 -5.750 -22.498 1.00 98.69 285 ALA A CA 1
ATOM 2169 C C . ALA A 1 285 ? 6.472 -5.737 -22.969 1.00 98.69 285 ALA A C 1
ATOM 2171 O O . ALA A 1 285 ? 6.784 -6.250 -24.048 1.00 98.69 285 ALA A O 1
ATOM 2172 N N . THR A 1 286 ? 7.385 -5.186 -22.162 1.00 98.75 286 THR A N 1
ATOM 2173 C CA . THR A 1 286 ? 8.816 -5.126 -22.497 1.00 98.75 286 THR A CA 1
ATOM 2174 C C . THR A 1 286 ? 9.452 -6.513 -22.462 1.00 98.75 286 THR A C 1
ATOM 2176 O O . THR A 1 286 ? 10.095 -6.895 -23.433 1.00 98.75 286 THR A O 1
ATOM 2179 N N . LEU A 1 287 ? 9.244 -7.310 -21.410 1.00 98.56 287 LEU A N 1
ATOM 2180 C CA . LEU A 1 287 ? 9.832 -8.651 -21.318 1.00 98.56 287 LEU A CA 1
ATOM 2181 C C . LEU A 1 287 ? 9.284 -9.587 -22.399 1.00 98.56 287 LEU A C 1
ATOM 2183 O O . LEU A 1 287 ? 10.064 -10.173 -23.149 1.00 98.56 287 LEU A O 1
ATOM 2187 N N . GLY A 1 288 ? 7.958 -9.671 -22.549 1.00 98.00 288 GLY A N 1
ATOM 2188 C CA . GLY A 1 288 ? 7.323 -10.567 -23.519 1.00 98.00 288 GLY A CA 1
ATOM 2189 C C . GLY A 1 288 ? 7.657 -10.250 -24.983 1.00 98.00 288 GLY A C 1
ATOM 2190 O O . GLY A 1 288 ? 7.630 -11.158 -25.810 1.00 98.00 288 GLY A O 1
ATOM 2191 N N . SER A 1 289 ? 8.007 -8.995 -25.303 1.00 97.56 289 SER A N 1
ATOM 2192 C CA . SER A 1 289 ? 8.414 -8.574 -26.657 1.00 97.56 289 SER A CA 1
ATOM 2193 C C . SER A 1 289 ? 9.930 -8.599 -26.910 1.00 97.56 289 SER A C 1
ATOM 2195 O O . SER A 1 289 ? 10.357 -8.424 -28.055 1.00 97.56 289 SER A O 1
ATOM 2197 N N . LYS A 1 290 ? 10.756 -8.780 -25.869 1.00 98.00 290 LYS A N 1
ATOM 2198 C CA . LYS A 1 290 ? 12.230 -8.798 -25.967 1.00 98.00 290 LYS A CA 1
ATOM 2199 C C . LYS A 1 290 ? 12.840 -10.176 -25.742 1.00 98.00 290 LYS A C 1
ATOM 2201 O O . LYS A 1 290 ? 13.868 -10.467 -26.348 1.00 98.00 290 LYS A O 1
ATOM 2206 N N . LEU A 1 291 ? 12.226 -11.012 -24.908 1.00 97.81 291 LEU A N 1
ATOM 2207 C CA . LEU A 1 291 ? 12.628 -12.405 -24.739 1.00 97.81 291 LEU A CA 1
ATOM 2208 C C . LEU A 1 291 ? 12.232 -13.209 -25.996 1.00 97.81 291 LEU A C 1
ATOM 2210 O O . LEU A 1 291 ? 11.071 -13.142 -26.412 1.00 97.81 291 LEU A O 1
ATOM 2214 N N . PRO A 1 292 ? 13.165 -13.945 -26.630 1.00 97.12 292 PRO A N 1
ATOM 2215 C CA . PRO A 1 292 ? 12.892 -14.659 -27.874 1.00 97.12 292 PRO A CA 1
ATOM 2216 C C . PRO A 1 292 ? 11.870 -15.777 -27.645 1.00 97.12 292 PRO A C 1
ATOM 2218 O O . PRO A 1 292 ? 12.031 -16.579 -26.733 1.00 97.12 292 PRO A O 1
ATOM 2221 N N . GLU A 1 293 ? 10.820 -15.811 -28.471 1.00 96.31 293 GLU A N 1
ATOM 2222 C CA . GLU A 1 293 ? 9.752 -16.832 -28.444 1.00 96.31 293 GLU A CA 1
ATOM 2223 C C . GLU A 1 293 ? 9.097 -17.052 -27.064 1.00 96.31 293 GLU A C 1
ATOM 2225 O O . GLU A 1 293 ? 8.591 -18.133 -26.766 1.00 96.31 293 GLU A O 1
ATOM 2230 N N . CYS A 1 294 ? 9.092 -16.007 -26.230 1.00 98.31 294 CYS A N 1
ATOM 2231 C CA . CYS A 1 294 ? 8.624 -16.060 -24.850 1.00 98.31 294 CYS A CA 1
ATOM 2232 C C . CYS A 1 294 ? 7.182 -16.581 -24.714 1.00 98.31 294 CYS A C 1
ATOM 2234 O O . CYS A 1 294 ? 6.302 -16.295 -25.535 1.00 98.31 294 CYS A O 1
ATOM 2236 N N . VAL A 1 295 ? 6.927 -17.313 -23.628 1.00 98.75 295 VAL A N 1
ATOM 2237 C CA . VAL A 1 295 ? 5.582 -17.741 -23.236 1.00 98.75 295 VAL A CA 1
ATOM 2238 C C . VAL A 1 295 ? 5.245 -17.195 -21.856 1.00 98.75 295 VAL A C 1
ATOM 2240 O O . VAL A 1 295 ? 5.918 -17.509 -20.878 1.00 98.75 295 VAL A O 1
ATOM 2243 N N . ILE A 1 296 ? 4.170 -16.412 -21.760 1.00 98.88 296 ILE A N 1
ATOM 2244 C CA . ILE A 1 296 ? 3.654 -15.942 -20.471 1.00 98.88 296 ILE A CA 1
ATOM 2245 C C . ILE A 1 296 ? 2.498 -16.843 -20.037 1.00 98.88 296 ILE A C 1
ATOM 2247 O O . ILE A 1 296 ? 1.476 -16.943 -20.724 1.00 98.88 296 ILE A O 1
ATOM 2251 N N . LEU A 1 297 ? 2.670 -17.487 -18.888 1.00 98.81 297 LEU A N 1
ATOM 2252 C CA . LEU A 1 297 ? 1.649 -18.236 -18.176 1.00 98.81 297 LEU A CA 1
ATOM 2253 C C . LEU A 1 297 ? 0.997 -17.288 -17.168 1.00 98.81 297 LEU A C 1
ATOM 2255 O O . LEU A 1 297 ? 1.671 -16.712 -16.324 1.00 98.81 297 LEU A O 1
ATOM 2259 N N . SER A 1 298 ? -0.309 -17.080 -17.294 1.00 98.75 298 SER A N 1
ATOM 2260 C CA . SER A 1 298 ? -1.064 -16.083 -16.530 1.00 98.75 298 SER A CA 1
ATOM 2261 C C . SER A 1 298 ? -2.157 -16.760 -15.723 1.00 98.75 298 SER A C 1
ATOM 2263 O O . SER A 1 298 ? -2.957 -17.490 -16.313 1.00 98.75 298 SER A O 1
ATOM 2265 N N . ASP A 1 299 ? -2.263 -16.444 -14.434 1.00 98.62 299 ASP A N 1
ATOM 2266 C CA . ASP A 1 299 ? -3.445 -16.793 -13.644 1.00 98.62 299 ASP A CA 1
ATOM 2267 C C . ASP A 1 299 ? -4.705 -16.211 -14.310 1.00 98.62 299 ASP A C 1
ATOM 2269 O O . ASP A 1 299 ? -4.681 -15.123 -14.907 1.00 98.62 299 ASP A O 1
ATOM 2273 N N . SER A 1 300 ? -5.803 -16.963 -14.264 1.00 96.81 300 SER A N 1
ATOM 2274 C CA . SER A 1 300 ? -7.084 -16.583 -14.864 1.00 96.81 300 SER A CA 1
ATOM 2275 C C . SER A 1 300 ? -7.755 -15.350 -14.243 1.00 96.81 300 SER A C 1
ATOM 2277 O O . SER A 1 300 ? -8.563 -14.725 -14.932 1.00 96.81 300 SER A O 1
ATOM 2279 N N . LEU A 1 301 ? -7.424 -14.987 -12.997 1.00 95.38 301 LEU A N 1
ATOM 2280 C CA . LEU A 1 301 ? -7.970 -13.823 -12.285 1.00 95.38 301 LEU A CA 1
ATOM 2281 C C . LEU A 1 301 ? -7.004 -12.632 -12.187 1.00 95.38 301 LEU A C 1
ATOM 2283 O O . LEU A 1 301 ? -7.357 -11.639 -11.555 1.00 95.38 301 LEU A O 1
ATOM 2287 N N . ASN A 1 302 ? -5.841 -12.697 -12.846 1.00 97.25 302 ASN A N 1
ATOM 2288 C CA . ASN A 1 302 ? -4.870 -11.601 -12.891 1.00 97.25 302 ASN A CA 1
ATOM 2289 C C . ASN A 1 302 ? -5.497 -10.241 -13.226 1.00 97.25 302 ASN A C 1
ATOM 2291 O O . ASN A 1 302 ? -6.281 -10.098 -14.171 1.00 97.25 302 ASN A O 1
ATOM 2295 N N . HIS A 1 303 ? -5.044 -9.212 -12.516 1.00 96.62 303 HIS A N 1
ATOM 2296 C CA . HIS A 1 303 ? -5.481 -7.842 -12.695 1.00 96.62 303 HIS A CA 1
ATOM 2297 C C . HIS A 1 303 ? -5.331 -7.339 -14.143 1.00 96.62 303 HIS A C 1
ATOM 2299 O O . HIS A 1 303 ? -4.415 -7.690 -14.897 1.00 96.62 303 HIS A O 1
ATOM 2305 N N . ALA A 1 304 ? -6.231 -6.429 -14.529 1.00 93.94 304 ALA A N 1
ATOM 2306 C CA . ALA A 1 304 ? -6.328 -5.902 -15.887 1.00 93.94 304 ALA A CA 1
ATOM 2307 C C . ALA A 1 304 ? -5.007 -5.316 -16.424 1.00 93.94 304 ALA A C 1
ATOM 2309 O O . ALA A 1 304 ? -4.746 -5.443 -17.618 1.00 93.94 304 ALA A O 1
ATOM 2310 N N . SER A 1 305 ? -4.162 -4.724 -15.572 1.00 97.81 305 SER A N 1
ATOM 2311 C CA . SER A 1 305 ? -2.845 -4.198 -15.970 1.00 97.81 305 SER A CA 1
ATOM 2312 C C . SER A 1 305 ? -1.904 -5.283 -16.497 1.00 97.81 305 SER A C 1
ATOM 2314 O O . SER A 1 305 ? -1.268 -5.091 -17.531 1.00 97.81 305 SER A O 1
ATOM 2316 N N . MET A 1 306 ? -1.863 -6.444 -15.839 1.00 98.62 306 MET A N 1
ATOM 2317 C CA . MET A 1 306 ? -1.064 -7.592 -16.275 1.00 98.62 306 MET A CA 1
ATOM 2318 C C . MET A 1 306 ? -1.617 -8.152 -17.584 1.00 98.62 306 MET A C 1
ATOM 2320 O O . MET A 1 306 ? -0.869 -8.384 -18.532 1.00 98.62 306 MET A O 1
ATOM 2324 N N . ILE A 1 307 ? -2.945 -8.279 -17.682 1.00 97.69 307 ILE A N 1
ATOM 2325 C CA . ILE A 1 307 ? -3.615 -8.720 -18.911 1.00 97.69 307 ILE A CA 1
ATOM 2326 C C . ILE A 1 307 ? -3.299 -7.782 -20.089 1.00 97.69 307 ILE A C 1
ATOM 2328 O O . ILE A 1 307 ? -3.073 -8.282 -21.194 1.00 97.69 307 ILE A O 1
ATOM 2332 N N . GLN A 1 308 ? -3.264 -6.457 -19.890 1.00 98.06 308 GLN A N 1
ATOM 2333 C CA . GLN A 1 308 ? -2.877 -5.530 -20.958 1.00 98.06 308 GLN A CA 1
ATOM 2334 C C . GLN A 1 308 ? -1.393 -5.638 -21.309 1.00 98.06 308 GLN A C 1
ATOM 2336 O O . GLN A 1 308 ? -1.105 -5.798 -22.489 1.00 98.06 308 GLN A O 1
ATOM 2341 N N . GLY A 1 309 ? -0.472 -5.683 -20.340 1.00 98.38 309 GLY A N 1
ATOM 2342 C CA . GLY A 1 309 ? 0.962 -5.855 -20.623 1.00 98.38 309 GLY A CA 1
ATOM 2343 C C . GLY A 1 309 ? 1.259 -7.112 -21.439 1.00 98.38 309 GLY A C 1
ATOM 2344 O O . GLY A 1 309 ? 1.956 -7.070 -22.455 1.00 98.38 309 GLY A O 1
ATOM 2345 N N . ILE A 1 310 ? 0.625 -8.229 -21.074 1.00 98.50 310 ILE A N 1
ATOM 2346 C CA . ILE A 1 310 ? 0.716 -9.488 -21.821 1.00 98.50 310 ILE A CA 1
ATOM 2347 C C . ILE A 1 310 ? 0.151 -9.330 -23.241 1.00 98.50 310 ILE A C 1
ATOM 2349 O O . ILE A 1 310 ? 0.778 -9.787 -24.196 1.00 98.50 310 ILE A O 1
ATOM 2353 N N . ARG A 1 311 ? -0.993 -8.656 -23.426 1.00 97.81 311 ARG A N 1
ATOM 2354 C CA . ARG A 1 311 ? -1.565 -8.392 -24.764 1.00 97.81 311 ARG A CA 1
ATOM 2355 C C . ARG A 1 311 ? -0.681 -7.465 -25.604 1.00 97.81 311 ARG A C 1
ATOM 2357 O O . ARG A 1 311 ? -0.467 -7.748 -26.780 1.00 97.81 311 ARG A O 1
ATOM 2364 N N . HIS A 1 312 ? -0.151 -6.397 -25.014 1.00 98.25 312 HIS A N 1
ATOM 2365 C CA . HIS A 1 312 ? 0.729 -5.425 -25.663 1.00 98.25 312 HIS A CA 1
ATOM 2366 C C . HIS A 1 312 ? 2.084 -6.024 -26.057 1.00 98.25 312 HIS A C 1
ATOM 2368 O O . HIS A 1 312 ? 2.662 -5.595 -27.053 1.00 98.25 312 HIS A O 1
ATOM 2374 N N . SER A 1 313 ? 2.563 -7.047 -25.339 1.00 97.25 313 SER A N 1
ATOM 2375 C CA . SER A 1 313 ? 3.782 -7.779 -25.708 1.00 97.25 313 SER A CA 1
ATOM 2376 C C . SER A 1 313 ? 3.690 -8.475 -27.077 1.00 97.25 313 SER A C 1
ATOM 2378 O O . SER A 1 313 ? 4.714 -8.703 -27.718 1.00 97.25 313 SER A O 1
ATOM 2380 N N . GLY A 1 314 ? 2.475 -8.840 -27.516 1.00 96.44 314 GLY A N 1
ATOM 2381 C CA . GLY A 1 314 ? 2.238 -9.672 -28.702 1.00 96.44 314 GLY A CA 1
ATOM 2382 C C . GLY A 1 314 ? 2.709 -11.130 -28.573 1.00 96.44 314 GLY A C 1
ATOM 2383 O O . GLY A 1 314 ? 2.676 -11.862 -29.560 1.00 96.44 314 GLY A O 1
ATOM 2384 N N . THR A 1 315 ? 3.156 -11.545 -27.385 1.00 96.56 315 THR A N 1
ATOM 2385 C CA . THR A 1 315 ? 3.809 -12.837 -27.137 1.00 96.56 315 THR A CA 1
ATOM 2386 C C . THR A 1 315 ? 2.813 -13.979 -26.906 1.00 96.56 315 THR A C 1
ATOM 2388 O O . THR A 1 315 ? 1.608 -13.753 -26.742 1.00 96.56 315 THR A O 1
ATOM 2391 N N . LYS A 1 316 ? 3.284 -15.234 -26.889 1.00 97.88 316 LYS A N 1
ATOM 2392 C CA . LYS A 1 316 ? 2.399 -16.385 -26.650 1.00 97.88 316 LYS A CA 1
ATOM 2393 C C . LYS A 1 316 ? 1.909 -16.361 -25.199 1.00 97.88 316 LYS A C 1
ATOM 2395 O O . LYS A 1 316 ? 2.700 -16.425 -24.265 1.00 97.88 316 LYS A O 1
ATOM 2400 N N . LYS A 1 317 ? 0.589 -16.326 -25.006 1.00 98.12 317 LYS A N 1
ATOM 2401 C CA . LYS A 1 317 ? -0.045 -16.415 -23.684 1.00 98.12 317 LYS A CA 1
ATOM 2402 C C . LYS A 1 317 ? -0.695 -17.779 -23.479 1.00 98.12 317 LYS A C 1
ATOM 2404 O O . LYS A 1 317 ? -1.488 -18.209 -24.314 1.00 98.12 317 LYS A O 1
ATOM 2409 N N . ILE A 1 318 ? -0.454 -18.387 -22.324 1.00 98.56 318 ILE A N 1
ATOM 2410 C CA . ILE A 1 318 ? -1.230 -19.510 -21.791 1.00 98.56 318 ILE A CA 1
ATOM 2411 C C . ILE A 1 318 ? -1.906 -19.035 -20.496 1.00 98.56 318 ILE A C 1
ATOM 2413 O O . ILE A 1 318 ? -1.317 -18.278 -19.733 1.00 98.56 318 ILE A O 1
ATOM 2417 N N . VAL A 1 319 ? -3.162 -19.419 -20.262 1.00 98.69 319 VAL A N 1
ATOM 2418 C CA . VAL A 1 319 ? -3.880 -19.092 -19.016 1.00 98.69 319 VAL A CA 1
ATOM 2419 C C . VAL A 1 319 ? -4.022 -20.360 -18.186 1.00 98.69 319 VAL A C 1
ATOM 2421 O O . VAL A 1 319 ? -4.496 -21.366 -18.721 1.00 98.69 319 VAL A O 1
ATOM 2424 N N . PHE A 1 320 ? -3.628 -20.321 -16.915 1.00 98.69 320 PHE A N 1
ATOM 2425 C CA . PHE A 1 320 ? -3.915 -21.379 -15.943 1.00 98.69 320 PHE A CA 1
ATOM 2426 C C . PHE A 1 320 ? -5.095 -20.977 -15.048 1.00 98.69 320 PHE A C 1
ATOM 2428 O O . PHE A 1 320 ? -5.396 -19.789 -14.903 1.00 98.69 320 PHE A O 1
ATOM 2435 N N . LYS A 1 321 ? -5.845 -21.961 -14.547 1.00 98.25 321 LYS A N 1
ATOM 2436 C CA . LYS A 1 321 ? -6.982 -21.725 -13.651 1.00 98.25 321 LYS A CA 1
ATOM 2437 C C . LYS A 1 321 ? -6.484 -21.108 -12.347 1.00 98.25 321 LYS A C 1
ATOM 2439 O O . LYS A 1 321 ? -5.370 -21.380 -11.915 1.00 98.25 321 LYS A O 1
ATOM 2444 N N . HIS A 1 322 ? -7.341 -20.308 -11.727 1.00 96.62 322 HIS A N 1
ATOM 2445 C CA . HIS A 1 322 ? -7.000 -19.544 -10.538 1.00 96.62 322 HIS A CA 1
ATOM 2446 C C . HIS A 1 322 ? -6.383 -20.405 -9.427 1.00 96.62 322 HIS A C 1
ATOM 2448 O O . HIS A 1 322 ? -7.039 -21.335 -8.960 1.00 96.62 322 HIS A O 1
ATOM 2454 N N . ASN A 1 323 ? -5.147 -20.090 -9.025 1.00 96.44 323 ASN A N 1
ATOM 2455 C CA . ASN A 1 323 ? -4.369 -20.806 -8.004 1.00 96.44 323 ASN A CA 1
ATOM 2456 C C . ASN A 1 323 ? -4.192 -22.333 -8.234 1.00 96.44 323 ASN A C 1
ATOM 2458 O O . ASN A 1 323 ? -3.753 -23.046 -7.332 1.00 96.44 323 ASN A O 1
ATOM 2462 N N . ASP A 1 324 ? -4.488 -22.858 -9.429 1.00 98.31 324 ASP A N 1
ATOM 2463 C CA . ASP A 1 324 ? -4.389 -24.290 -9.749 1.00 98.31 324 ASP A CA 1
ATOM 2464 C C . ASP A 1 324 ? -2.951 -24.645 -10.168 1.00 98.31 324 ASP A C 1
ATOM 2466 O O . ASP A 1 324 ? -2.569 -24.565 -11.341 1.00 98.31 324 ASP A O 1
ATOM 2470 N N . VAL A 1 325 ? -2.140 -25.026 -9.177 1.00 98.50 325 VAL A N 1
ATOM 2471 C CA . VAL A 1 325 ? -0.729 -25.423 -9.344 1.00 98.50 325 VAL A CA 1
ATOM 2472 C C . VAL A 1 325 ? -0.582 -26.622 -10.293 1.00 98.50 325 VAL A C 1
ATOM 2474 O O . VAL A 1 325 ? 0.370 -26.672 -11.069 1.00 98.50 325 VAL A O 1
ATOM 2477 N N . ALA A 1 326 ? -1.534 -27.560 -10.300 1.00 98.69 326 ALA A N 1
ATOM 2478 C CA . ALA A 1 326 ? -1.478 -28.749 -11.154 1.00 98.69 326 ALA A CA 1
ATOM 2479 C C . ALA A 1 326 ? -1.776 -28.418 -12.629 1.00 98.69 326 ALA A C 1
ATOM 2481 O O . ALA A 1 326 ? -1.103 -28.912 -13.536 1.00 98.69 326 ALA A O 1
ATOM 2482 N N . ASP A 1 327 ? -2.750 -27.541 -12.889 1.00 98.81 327 ASP A N 1
ATOM 2483 C CA . ASP A 1 327 ? -3.023 -27.008 -14.229 1.00 98.81 327 ASP A CA 1
ATOM 2484 C C . ASP A 1 327 ? -1.865 -26.128 -14.738 1.00 98.81 327 ASP A C 1
ATOM 2486 O O . ASP A 1 327 ? -1.510 -26.205 -15.918 1.00 98.81 327 ASP A O 1
ATOM 2490 N N . LEU A 1 328 ? -1.225 -25.346 -13.858 1.00 98.81 328 LEU A N 1
ATOM 2491 C CA . LEU A 1 328 ? 0.011 -24.618 -14.164 1.00 98.81 328 LEU A CA 1
ATOM 2492 C C . LEU A 1 328 ? 1.159 -25.574 -14.531 1.00 98.81 328 LEU A C 1
ATOM 2494 O O . LEU A 1 328 ? 1.785 -25.382 -15.575 1.00 98.81 328 LEU A O 1
ATOM 2498 N N . GLU A 1 329 ? 1.409 -26.619 -13.739 1.00 98.81 329 GLU A N 1
ATOM 2499 C CA . GLU A 1 329 ? 2.446 -27.619 -14.025 1.00 98.81 329 GLU A CA 1
ATOM 2500 C C . GLU A 1 329 ? 2.205 -28.320 -15.366 1.00 98.81 329 GLU A C 1
ATOM 2502 O O . GLU A 1 329 ? 3.108 -28.376 -16.202 1.00 98.81 329 GLU A O 1
ATOM 2507 N N . ALA A 1 330 ? 0.979 -28.783 -15.630 1.00 98.75 330 ALA A N 1
ATOM 2508 C CA . ALA A 1 330 ? 0.626 -29.409 -16.904 1.00 98.75 330 ALA A CA 1
ATOM 2509 C C . ALA A 1 330 ? 0.892 -28.476 -18.103 1.00 98.75 330 ALA A C 1
ATOM 2511 O O . ALA A 1 330 ? 1.312 -28.918 -19.177 1.00 98.75 330 ALA A O 1
ATOM 2512 N N . LYS A 1 331 ? 0.695 -27.165 -17.918 1.00 98.69 331 LYS A N 1
ATOM 2513 C CA . LYS A 1 331 ? 0.966 -26.141 -18.935 1.00 98.69 331 LYS A CA 1
ATOM 2514 C C . LYS A 1 331 ? 2.458 -25.860 -19.098 1.00 98.69 331 LYS A C 1
ATOM 2516 O O . LYS A 1 331 ? 2.902 -25.734 -20.240 1.00 98.69 331 LYS A O 1
ATOM 2521 N N . LEU A 1 332 ? 3.238 -25.831 -18.019 1.00 98.69 332 LEU A N 1
ATOM 2522 C CA . LEU A 1 332 ? 4.699 -25.703 -18.067 1.00 98.69 332 LEU A CA 1
ATOM 2523 C C . LEU A 1 332 ? 5.360 -26.922 -18.721 1.00 98.69 332 LEU A C 1
ATOM 2525 O O . LEU A 1 332 ? 6.181 -26.755 -19.620 1.00 98.69 332 LEU A O 1
ATOM 2529 N N . ALA A 1 333 ? 4.938 -28.134 -18.355 1.00 98.31 333 ALA A N 1
ATOM 2530 C CA . ALA A 1 333 ? 5.433 -29.390 -18.918 1.00 98.31 333 ALA A CA 1
ATOM 2531 C C . ALA A 1 333 ? 5.171 -29.529 -20.431 1.00 98.31 333 ALA A C 1
ATOM 2533 O O . ALA A 1 333 ? 5.882 -30.262 -21.117 1.00 98.31 333 ALA A O 1
ATOM 2534 N N . SER A 1 334 ? 4.189 -28.798 -20.974 1.00 98.06 334 SER A N 1
ATOM 2535 C CA . SER A 1 334 ? 3.915 -28.744 -22.419 1.00 98.06 334 SER A CA 1
ATOM 2536 C C . SER A 1 334 ? 4.905 -27.880 -23.224 1.00 98.06 334 SER A C 1
ATOM 2538 O O . SER A 1 334 ? 4.818 -27.828 -24.454 1.00 98.06 334 SER A O 1
ATOM 2540 N N . LEU A 1 335 ? 5.827 -27.173 -22.558 1.00 98.12 335 LEU A N 1
ATOM 2541 C CA . LEU A 1 335 ? 6.766 -26.229 -23.167 1.00 98.12 335 LEU A CA 1
ATOM 2542 C C . LEU A 1 335 ? 8.215 -26.740 -23.064 1.00 98.12 335 LEU A C 1
ATOM 2544 O O . LEU A 1 335 ? 8.617 -27.218 -22.004 1.00 98.12 335 LEU A O 1
ATOM 2548 N N . PRO A 1 336 ? 9.049 -26.595 -24.112 1.00 97.44 336 PRO A N 1
ATOM 2549 C CA . PRO A 1 336 ? 10.463 -26.950 -24.022 1.00 97.44 336 PRO A CA 1
ATOM 2550 C C . PRO A 1 336 ? 11.194 -26.121 -22.957 1.00 97.44 336 PRO A C 1
ATOM 2552 O O . PRO A 1 336 ? 10.998 -24.908 -22.865 1.00 97.44 336 PRO A O 1
ATOM 2555 N N . LEU A 1 337 ? 12.098 -26.755 -22.201 1.00 96.12 337 LEU A N 1
ATOM 2556 C CA . LEU A 1 337 ? 12.847 -26.092 -21.122 1.00 96.12 337 LEU A CA 1
ATOM 2557 C C . LEU A 1 337 ? 13.592 -24.833 -21.596 1.00 96.12 337 LEU A C 1
ATOM 2559 O O . LEU A 1 337 ? 13.549 -23.820 -20.908 1.00 96.12 337 LEU A O 1
ATOM 2563 N N . HIS A 1 338 ? 14.191 -24.862 -22.792 1.00 95.88 338 HIS A N 1
ATOM 2564 C CA . HIS A 1 338 ? 14.976 -23.750 -23.347 1.00 95.88 338 HIS A CA 1
ATOM 2565 C C . HIS A 1 338 ? 14.155 -22.520 -23.779 1.00 95.88 338 HIS A C 1
ATOM 2567 O O . HIS A 1 338 ? 14.741 -21.479 -24.070 1.00 95.88 338 HIS A O 1
ATOM 2573 N N . VAL A 1 339 ? 12.823 -22.621 -23.865 1.00 97.94 339 VAL A N 1
ATOM 2574 C CA . VAL A 1 339 ? 11.963 -21.480 -24.213 1.00 97.94 339 VAL A CA 1
ATOM 2575 C C . VAL A 1 339 ? 11.835 -20.560 -22.991 1.00 97.94 339 VAL A C 1
ATOM 2577 O O . VAL A 1 339 ? 11.483 -21.055 -21.918 1.00 97.94 339 VAL A O 1
ATOM 2580 N N . PRO A 1 340 ? 12.068 -19.238 -23.100 1.00 98.56 340 PRO A N 1
ATOM 2581 C CA . PRO A 1 340 ? 11.844 -18.308 -21.996 1.00 98.56 340 PRO A CA 1
ATOM 2582 C C . PRO A 1 340 ? 10.378 -18.314 -21.545 1.00 98.56 340 PRO A C 1
ATOM 2584 O O . PRO A 1 340 ? 9.465 -18.158 -22.359 1.00 98.56 340 PRO A O 1
ATOM 2587 N N . LYS A 1 341 ? 10.150 -18.489 -20.243 1.00 98.69 341 LYS A N 1
ATOM 2588 C CA . LYS A 1 341 ? 8.816 -18.565 -19.634 1.00 98.69 341 LYS A CA 1
ATOM 2589 C C . LYS A 1 341 ? 8.687 -17.511 -18.536 1.00 98.69 341 LYS A C 1
ATOM 2591 O O . LYS A 1 341 ? 9.638 -17.299 -17.790 1.00 98.69 341 LYS A O 1
ATOM 2596 N N . ILE A 1 342 ? 7.519 -16.882 -18.421 1.00 98.88 342 ILE A N 1
ATOM 2597 C CA . ILE A 1 342 ? 7.161 -16.009 -17.290 1.00 98.88 342 ILE A CA 1
ATOM 2598 C C . ILE A 1 342 ? 5.884 -16.559 -16.659 1.00 98.88 342 ILE A C 1
ATOM 2600 O O . ILE A 1 342 ? 4.897 -16.730 -17.373 1.00 98.88 342 ILE A O 1
ATOM 2604 N N . ILE A 1 343 ? 5.878 -16.803 -15.350 1.00 98.94 343 ILE A N 1
ATOM 2605 C CA . ILE A 1 343 ? 4.662 -17.120 -14.590 1.00 98.94 343 ILE A CA 1
ATOM 2606 C C . ILE A 1 343 ? 4.200 -15.837 -13.898 1.00 98.94 343 ILE A C 1
ATOM 2608 O O . ILE A 1 343 ? 4.908 -15.307 -13.049 1.00 98.94 343 ILE A O 1
ATOM 2612 N N . ALA A 1 344 ? 3.039 -15.316 -14.291 1.00 98.88 344 ALA A N 1
ATOM 2613 C CA . ALA A 1 344 ? 2.484 -14.056 -13.807 1.00 98.88 344 ALA A CA 1
ATOM 2614 C C . ALA A 1 344 ? 1.237 -14.305 -12.946 1.00 98.88 344 ALA A C 1
ATOM 2616 O O . ALA A 1 344 ? 0.270 -14.902 -13.434 1.00 98.88 344 ALA A O 1
ATOM 2617 N N . PHE A 1 345 ? 1.255 -13.840 -11.694 1.00 98.81 345 PHE A N 1
ATOM 2618 C CA . PHE A 1 345 ? 0.209 -14.075 -10.689 1.00 98.81 345 PHE A CA 1
ATOM 2619 C C . PHE A 1 345 ? 0.179 -12.977 -9.602 1.00 98.81 345 PHE A C 1
ATOM 2621 O O . PHE A 1 345 ? 1.148 -12.233 -9.448 1.00 98.81 345 PHE A O 1
ATOM 2628 N N . GLU A 1 346 ? -0.925 -12.861 -8.854 1.00 98.81 346 GLU A N 1
ATOM 2629 C CA . GLU A 1 346 ? -1.040 -11.983 -7.671 1.00 98.81 346 GLU A CA 1
ATOM 2630 C C . GLU A 1 346 ? -0.738 -12.764 -6.378 1.00 98.81 346 GLU A C 1
ATOM 2632 O O . GLU A 1 346 ? -0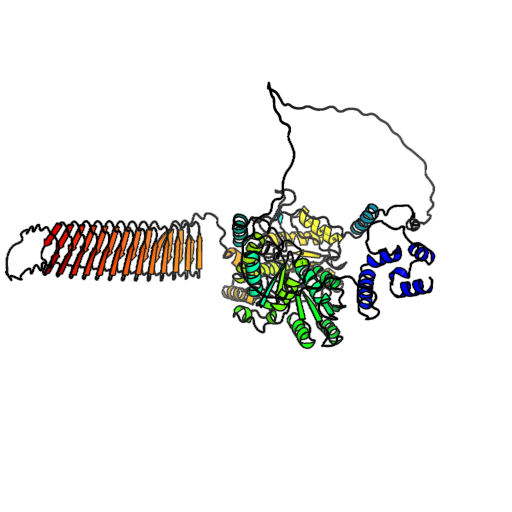.991 -13.969 -6.293 1.00 98.81 346 GLU A O 1
ATOM 2637 N N . SER A 1 347 ? -0.245 -12.079 -5.342 1.00 98.44 347 SER A N 1
ATOM 2638 C CA . SER A 1 347 ? -0.120 -12.654 -3.995 1.00 98.44 347 SER A CA 1
ATOM 2639 C C . SER A 1 347 ? -1.427 -12.594 -3.203 1.00 98.44 347 SER A C 1
ATOM 2641 O O . SER A 1 347 ? -1.778 -13.564 -2.540 1.00 98.44 347 SER A O 1
ATOM 2643 N N . VAL A 1 348 ? -2.166 -11.481 -3.292 1.00 98.50 348 VAL A N 1
ATOM 2644 C CA . VAL A 1 348 ? -3.476 -11.257 -2.659 1.00 98.50 348 VAL A CA 1
ATOM 2645 C C . VAL A 1 348 ? -4.445 -10.782 -3.735 1.00 98.50 348 VAL A C 1
ATOM 2647 O O . VAL A 1 348 ? -4.390 -9.628 -4.163 1.00 98.50 348 VAL A O 1
ATOM 2650 N N . TYR A 1 349 ? -5.366 -11.642 -4.159 1.00 97.31 349 TYR A N 1
ATOM 2651 C CA . TYR A 1 349 ? -6.233 -11.330 -5.292 1.00 97.31 349 TYR A CA 1
ATOM 2652 C C . TYR A 1 349 ? -7.308 -10.315 -4.922 1.00 97.31 349 TYR A C 1
ATOM 2654 O O . TYR A 1 349 ? -8.174 -10.545 -4.072 1.00 97.31 349 TYR A O 1
ATOM 2662 N N . SER A 1 350 ? -7.279 -9.178 -5.615 1.00 90.69 350 SER A N 1
ATOM 2663 C CA . SER A 1 350 ? -7.973 -7.953 -5.200 1.00 90.69 350 SER A CA 1
ATOM 2664 C C . SER A 1 350 ? -9.479 -8.074 -4.898 1.00 90.69 350 SER A C 1
ATOM 2666 O O . SER A 1 350 ? -9.979 -7.297 -4.080 1.00 90.69 350 SER A O 1
ATOM 2668 N N . MET A 1 351 ? -10.218 -8.989 -5.541 1.00 92.19 351 MET A N 1
ATOM 2669 C CA . MET A 1 351 ? -11.693 -9.065 -5.481 1.00 92.19 351 MET A CA 1
ATOM 2670 C C . MET A 1 351 ? -12.260 -10.224 -4.649 1.00 92.19 351 MET A C 1
ATOM 2672 O O . MET A 1 351 ? -13.395 -10.128 -4.176 1.00 92.19 351 MET A O 1
ATOM 2676 N N . CYS A 1 352 ? -11.516 -11.317 -4.494 1.00 89.69 352 CYS A N 1
ATOM 2677 C CA . CYS A 1 352 ? -11.888 -12.489 -3.691 1.00 89.69 352 CYS A CA 1
ATOM 2678 C C . CYS A 1 352 ? -11.118 -12.558 -2.368 1.00 89.69 352 CYS A C 1
ATOM 2680 O O . CYS A 1 352 ? -11.638 -13.115 -1.411 1.00 89.69 352 CYS A O 1
ATOM 2682 N N . GLY A 1 353 ? -9.927 -11.960 -2.289 1.00 93.75 353 GLY A N 1
ATOM 2683 C CA . GLY A 1 353 ? -9.067 -12.036 -1.110 1.00 93.75 353 GLY A CA 1
ATOM 2684 C C . GLY A 1 353 ? -8.316 -13.360 -0.962 1.00 93.75 353 GLY A C 1
ATOM 2685 O O . GLY A 1 353 ? -7.706 -13.573 0.080 1.00 93.75 353 GLY A O 1
ATOM 2686 N N . SER A 1 354 ? -8.357 -14.245 -1.964 1.00 95.44 354 SER A N 1
ATOM 2687 C CA . SER A 1 354 ? -7.545 -15.465 -1.996 1.00 95.44 354 SER A CA 1
ATOM 2688 C C . SER A 1 354 ? -6.051 -15.128 -2.060 1.00 95.44 354 SER A C 1
ATOM 2690 O O . SER A 1 354 ? -5.659 -14.064 -2.553 1.00 95.44 354 SER A O 1
ATOM 2692 N N . ILE A 1 355 ? -5.223 -16.046 -1.560 1.00 97.25 355 ILE A N 1
ATOM 2693 C CA . ILE A 1 355 ? -3.762 -15.920 -1.533 1.00 97.25 355 ILE A CA 1
ATOM 2694 C C . ILE A 1 355 ? -3.149 -16.812 -2.617 1.00 97.25 355 ILE A C 1
ATOM 2696 O O . ILE A 1 355 ? -3.602 -17.938 -2.810 1.00 97.25 355 ILE A O 1
ATOM 2700 N N . GLY A 1 356 ? -2.154 -16.315 -3.352 1.00 97.31 356 GLY A N 1
ATOM 2701 C CA . GLY A 1 356 ? -1.433 -17.094 -4.364 1.00 97.31 356 GLY A CA 1
ATOM 2702 C C . GLY A 1 356 ? -0.519 -18.162 -3.736 1.00 97.31 356 GLY A C 1
ATOM 2703 O O . GLY A 1 356 ? 0.118 -17.876 -2.722 1.00 97.31 356 GLY A O 1
ATOM 2704 N N . PRO A 1 357 ? -0.393 -19.374 -4.313 1.00 97.81 357 PRO A N 1
ATOM 2705 C CA . PRO A 1 357 ? 0.482 -20.431 -3.794 1.00 97.81 357 PRO A CA 1
ATOM 2706 C C . PRO A 1 357 ? 1.953 -20.170 -4.177 1.00 97.81 357 PRO A C 1
ATOM 2708 O O . PRO A 1 357 ? 2.517 -20.850 -5.032 1.00 97.81 357 PRO A O 1
ATOM 2711 N N . ILE A 1 358 ? 2.555 -19.136 -3.575 1.00 98.69 358 ILE A N 1
ATOM 2712 C CA . ILE A 1 358 ? 3.842 -18.552 -4.000 1.00 98.69 358 ILE A CA 1
ATOM 2713 C C . ILE A 1 358 ? 4.970 -19.590 -4.044 1.00 98.69 358 ILE A C 1
ATOM 2715 O O . ILE A 1 358 ? 5.610 -19.733 -5.081 1.00 98.69 358 ILE A O 1
ATOM 2719 N N . GLU A 1 359 ? 5.184 -20.336 -2.957 1.00 98.50 359 GLU A N 1
ATOM 2720 C CA . GLU A 1 359 ? 6.262 -21.330 -2.845 1.00 98.50 359 GLU A CA 1
ATOM 2721 C C . GLU A 1 359 ? 6.184 -22.395 -3.949 1.00 98.50 359 GLU A C 1
ATOM 2723 O O . GLU A 1 359 ? 7.134 -22.572 -4.709 1.00 98.50 359 GLU A O 1
ATOM 2728 N N . ALA A 1 360 ? 5.014 -23.016 -4.122 1.00 98.75 360 ALA A N 1
ATOM 2729 C CA . ALA A 1 360 ? 4.795 -24.031 -5.149 1.00 98.75 360 ALA A CA 1
ATOM 2730 C C . ALA A 1 360 ? 4.929 -23.469 -6.579 1.00 98.75 360 ALA A C 1
ATOM 2732 O O . ALA A 1 360 ? 5.345 -24.180 -7.494 1.00 98.75 360 ALA A O 1
ATOM 2733 N N . ILE A 1 361 ? 4.606 -22.188 -6.798 1.00 98.88 361 ILE A N 1
ATOM 2734 C CA . ILE A 1 361 ? 4.848 -21.527 -8.087 1.00 98.88 361 ILE A CA 1
ATOM 2735 C C . ILE A 1 361 ? 6.349 -21.289 -8.312 1.00 98.88 361 ILE A C 1
ATOM 2737 O O . ILE A 1 361 ? 6.813 -21.491 -9.435 1.00 98.88 361 ILE A O 1
ATOM 2741 N N . CYS A 1 362 ? 7.119 -20.931 -7.278 1.00 98.88 362 CYS A N 1
ATOM 2742 C 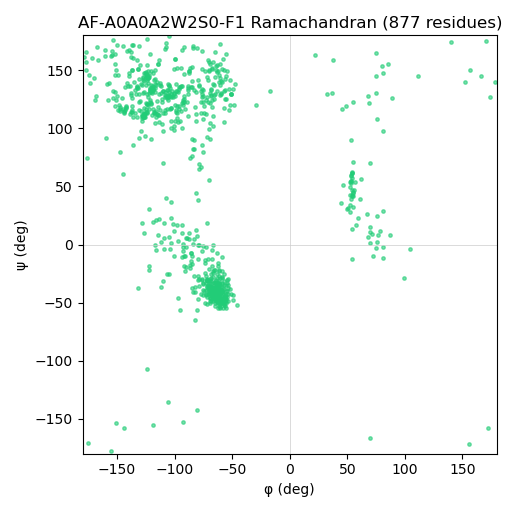CA . CYS A 1 362 ? 8.581 -20.865 -7.358 1.00 98.88 362 CYS A CA 1
ATOM 2743 C C . CYS A 1 362 ? 9.191 -22.244 -7.657 1.00 98.88 362 CYS A C 1
ATOM 2745 O O . CYS A 1 362 ? 10.034 -22.349 -8.543 1.00 98.88 362 CYS A O 1
ATOM 2747 N N . ASP A 1 363 ? 8.719 -23.316 -7.011 1.00 98.81 363 ASP A N 1
ATOM 2748 C CA . ASP A 1 363 ? 9.191 -24.686 -7.270 1.00 98.81 363 ASP A CA 1
ATOM 2749 C C . ASP A 1 363 ? 8.979 -25.097 -8.734 1.00 98.81 363 ASP A C 1
ATOM 2751 O O . ASP A 1 363 ? 9.854 -25.694 -9.367 1.00 98.81 363 ASP A O 1
ATOM 2755 N N . LEU A 1 364 ? 7.826 -24.737 -9.308 1.00 98.81 364 LEU A N 1
ATOM 2756 C CA . LEU A 1 364 ? 7.541 -24.949 -10.725 1.00 98.81 364 LEU A CA 1
ATOM 2757 C C . LEU A 1 364 ? 8.363 -24.030 -11.643 1.00 98.81 364 LEU A C 1
ATOM 2759 O O . LEU A 1 364 ? 8.747 -24.456 -12.736 1.00 98.81 364 LEU A O 1
ATOM 2763 N N . ALA A 1 365 ? 8.652 -22.795 -11.230 1.00 98.81 365 ALA A N 1
ATOM 2764 C CA . ALA A 1 365 ? 9.514 -21.882 -11.977 1.00 98.81 365 ALA A CA 1
ATOM 2765 C C . ALA A 1 365 ? 10.939 -22.447 -12.098 1.00 98.81 365 ALA A C 1
ATOM 2767 O O . ALA A 1 365 ? 11.445 -22.583 -13.216 1.00 98.81 365 ALA A O 1
ATOM 2768 N N . ASP A 1 366 ? 11.518 -22.889 -10.979 1.00 98.44 366 ASP A N 1
ATOM 2769 C CA . ASP A 1 366 ? 12.827 -23.545 -10.915 1.00 98.44 366 ASP A CA 1
ATOM 2770 C C . ASP A 1 366 ? 12.847 -24.831 -11.763 1.00 98.44 366 ASP A C 1
ATOM 2772 O O . ASP A 1 366 ? 13.709 -25.013 -12.628 1.00 98.44 366 ASP A O 1
ATOM 2776 N N . LYS A 1 367 ? 11.847 -25.706 -11.584 1.00 98.62 367 LYS A N 1
ATOM 2777 C CA . LYS A 1 367 ? 11.738 -27.003 -12.278 1.00 98.62 367 LYS A CA 1
ATOM 2778 C C . LYS A 1 367 ? 11.614 -26.884 -13.800 1.00 98.62 367 LYS A C 1
ATOM 2780 O O . LYS A 1 367 ? 12.137 -27.734 -14.522 1.00 98.62 367 LYS A O 1
ATOM 2785 N N . TYR A 1 368 ? 10.915 -25.862 -14.298 1.00 98.69 368 TYR A N 1
ATOM 2786 C CA . TYR A 1 368 ? 10.619 -25.701 -15.727 1.00 98.69 368 TYR A CA 1
ATOM 2787 C C . TYR A 1 368 ? 11.381 -24.551 -16.405 1.00 98.69 368 TYR A C 1
ATOM 2789 O O . TYR A 1 368 ? 11.146 -24.281 -17.587 1.00 98.69 368 TYR A O 1
ATOM 2797 N N . GLY A 1 369 ? 12.306 -23.884 -15.709 1.00 98.12 369 GLY A N 1
ATOM 2798 C CA . GLY A 1 369 ? 13.080 -22.765 -16.253 1.00 98.12 369 GLY A CA 1
ATOM 2799 C C . GLY A 1 369 ? 12.182 -21.592 -16.652 1.00 98.12 369 GLY A C 1
ATOM 2800 O O . GLY A 1 369 ? 12.147 -21.196 -17.823 1.00 98.12 369 GLY A O 1
ATOM 2801 N N . ALA A 1 370 ? 11.393 -21.103 -15.700 1.00 98.81 370 ALA A N 1
ATOM 2802 C CA . ALA A 1 370 ? 10.571 -19.904 -15.816 1.00 98.81 370 ALA A CA 1
ATOM 2803 C C . ALA A 1 370 ? 11.074 -18.832 -14.842 1.00 98.81 370 ALA A C 1
ATOM 2805 O O . A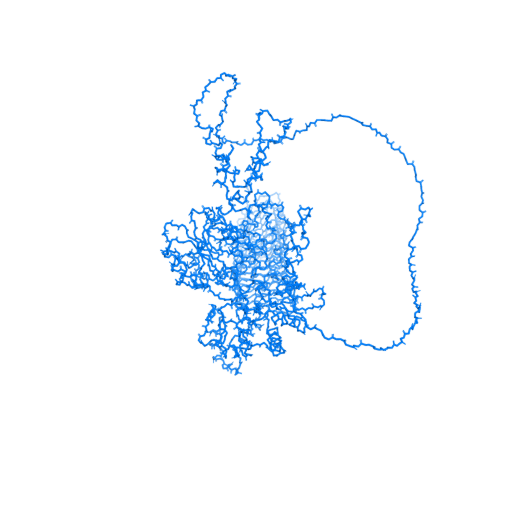LA A 1 370 ? 11.654 -19.171 -13.820 1.00 98.81 370 ALA A O 1
ATOM 2806 N N . ILE A 1 371 ? 10.803 -17.560 -15.137 1.00 98.81 371 ILE A N 1
ATOM 2807 C CA . ILE A 1 371 ? 10.894 -16.489 -14.135 1.00 98.81 371 ILE A CA 1
ATOM 2808 C C . ILE A 1 371 ? 9.510 -16.177 -13.564 1.00 98.81 371 ILE A C 1
ATOM 2810 O O . ILE A 1 371 ? 8.486 -16.324 -14.241 1.00 98.81 371 ILE A O 1
ATOM 2814 N N . THR A 1 372 ? 9.478 -15.710 -12.326 1.00 98.94 372 THR A N 1
ATOM 2815 C CA . THR A 1 372 ? 8.270 -15.343 -11.588 1.00 98.94 372 THR A CA 1
ATOM 2816 C C . THR A 1 372 ? 7.997 -13.841 -11.670 1.00 98.94 372 THR A C 1
ATOM 2818 O O . THR A 1 372 ? 8.868 -13.001 -11.453 1.00 98.94 372 THR A O 1
ATOM 2821 N N . PHE A 1 373 ? 6.756 -13.486 -11.994 1.00 98.94 373 PHE A N 1
ATOM 2822 C CA . PHE A 1 373 ? 6.232 -12.128 -11.915 1.00 98.94 373 PHE A CA 1
ATOM 2823 C C . PHE A 1 373 ? 5.102 -12.129 -10.886 1.00 98.94 373 PHE A C 1
ATOM 2825 O O . PHE A 1 373 ? 4.004 -12.619 -11.161 1.00 98.94 373 PHE A O 1
ATOM 2832 N N . LEU A 1 374 ? 5.394 -11.596 -9.703 1.00 98.94 374 LEU A N 1
ATOM 2833 C CA . LEU A 1 374 ? 4.482 -11.548 -8.571 1.00 98.94 374 LEU A CA 1
ATOM 2834 C C . LEU A 1 374 ? 3.952 -10.125 -8.377 1.00 98.94 374 LEU A C 1
ATOM 2836 O O . LEU A 1 374 ? 4.715 -9.172 -8.208 1.00 98.94 374 LEU A O 1
ATOM 2840 N N . ASP A 1 375 ? 2.634 -9.982 -8.372 1.00 98.94 375 ASP A N 1
ATOM 2841 C CA . ASP A 1 375 ? 1.963 -8.741 -7.998 1.00 98.94 375 ASP A CA 1
ATOM 2842 C C . ASP A 1 375 ? 1.555 -8.775 -6.510 1.00 98.94 375 ASP A C 1
ATOM 2844 O O . ASP A 1 375 ? 0.619 -9.466 -6.109 1.00 98.94 375 ASP A O 1
ATOM 2848 N N . GLU A 1 376 ? 2.285 -8.011 -5.688 1.00 98.88 376 GLU A N 1
ATOM 2849 C CA . GLU A 1 376 ? 2.072 -7.827 -4.244 1.00 98.88 376 GLU A CA 1
ATOM 2850 C C . GLU A 1 376 ? 1.298 -6.522 -3.936 1.00 98.88 376 GLU A C 1
ATOM 2852 O O . GLU A 1 376 ? 1.269 -6.045 -2.801 1.00 98.88 376 GLU A O 1
ATOM 2857 N N . VAL A 1 377 ? 0.632 -5.898 -4.918 1.00 98.81 377 VAL A N 1
ATOM 2858 C CA . VAL A 1 377 ? -0.087 -4.609 -4.782 1.00 98.81 377 VAL A CA 1
ATOM 2859 C C . VAL A 1 377 ? -1.129 -4.584 -3.661 1.00 98.81 377 VAL A C 1
ATOM 2861 O O . VAL A 1 377 ? -1.411 -3.516 -3.109 1.00 98.81 377 VAL A O 1
ATOM 2864 N N . HIS A 1 378 ? -1.737 -5.727 -3.352 1.00 98.69 378 HIS A N 1
ATOM 2865 C CA . HIS A 1 378 ? -2.708 -5.891 -2.268 1.00 98.69 378 HIS A CA 1
ATOM 2866 C C . HIS A 1 378 ? -2.106 -6.542 -1.016 1.00 98.69 378 HIS A C 1
ATOM 2868 O O . HIS A 1 378 ? -2.848 -6.982 -0.143 1.00 98.69 378 HIS A O 1
ATOM 2874 N N . ALA A 1 379 ? -0.780 -6.558 -0.896 1.00 98.81 379 ALA A N 1
ATOM 2875 C CA . ALA A 1 379 ? -0.068 -7.155 0.224 1.00 98.81 379 ALA A CA 1
ATOM 2876 C C . ALA A 1 379 ? 1.009 -6.248 0.830 1.00 98.81 379 ALA A C 1
ATOM 2878 O O . ALA A 1 379 ? 1.164 -6.218 2.052 1.00 98.81 379 ALA A O 1
ATOM 2879 N N . VAL A 1 380 ? 1.719 -5.484 -0.007 1.00 98.81 380 VAL A N 1
ATOM 2880 C CA . VAL A 1 380 ? 2.735 -4.518 0.431 1.00 98.81 380 VAL A CA 1
ATOM 2881 C C . VAL A 1 380 ? 2.157 -3.575 1.485 1.00 98.81 380 VAL A C 1
ATOM 2883 O O . VAL A 1 380 ? 1.041 -3.067 1.362 1.00 98.81 380 VAL A O 1
ATOM 2886 N N . GLY A 1 381 ? 2.917 -3.384 2.554 1.00 98.25 381 GLY A N 1
ATOM 2887 C CA . GLY A 1 381 ? 2.550 -2.660 3.762 1.00 98.25 381 GLY A CA 1
ATOM 2888 C C . GLY A 1 381 ? 1.717 -3.453 4.772 1.00 98.25 381 GLY A C 1
ATOM 2889 O O . GLY A 1 381 ? 1.589 -2.968 5.884 1.00 98.25 381 GLY A O 1
ATOM 2890 N N . MET A 1 382 ? 1.167 -4.633 4.443 1.00 98.38 382 MET A N 1
ATOM 2891 C CA . MET A 1 382 ? 0.176 -5.358 5.273 1.00 98.38 382 MET A CA 1
ATOM 2892 C C . MET A 1 382 ? 0.574 -6.785 5.683 1.00 98.38 382 MET A C 1
ATOM 2894 O O . MET A 1 382 ? -0.004 -7.326 6.630 1.00 98.38 382 MET A O 1
ATOM 2898 N N . TYR A 1 383 ? 1.543 -7.398 5.002 1.00 98.69 383 TYR A N 1
ATOM 2899 C CA . TYR A 1 383 ? 2.012 -8.761 5.275 1.00 98.69 383 TYR A CA 1
ATOM 2900 C C . TYR A 1 383 ? 3.537 -8.815 5.387 1.00 98.69 383 TYR A C 1
ATOM 2902 O O . TYR A 1 383 ? 4.238 -7.967 4.842 1.00 98.69 383 TYR A O 1
ATOM 2910 N N . GLY A 1 384 ? 4.001 -9.816 6.131 1.00 97.81 384 GLY A N 1
ATOM 2911 C CA . GLY A 1 384 ? 5.376 -9.966 6.608 1.00 97.81 384 GLY A CA 1
ATOM 2912 C C . GLY A 1 384 ? 5.748 -9.030 7.775 1.00 97.81 384 GLY A C 1
ATOM 2913 O O . GLY A 1 384 ? 4.993 -8.097 8.089 1.00 97.81 384 GLY A O 1
ATOM 2914 N N . PRO A 1 385 ? 6.864 -9.305 8.480 1.00 96.44 385 PRO A N 1
ATOM 2915 C CA . PRO A 1 385 ? 7.273 -8.543 9.656 1.00 96.44 385 PRO A CA 1
ATOM 2916 C C . PRO A 1 385 ? 7.593 -7.079 9.334 1.00 96.44 385 PRO A C 1
ATOM 2918 O O . PRO A 1 385 ? 7.170 -6.215 10.100 1.00 96.44 385 PRO A O 1
ATOM 2921 N N . SER A 1 386 ? 8.241 -6.768 8.202 1.00 96.62 386 SER A N 1
ATOM 2922 C CA . SER A 1 386 ? 8.495 -5.379 7.769 1.00 96.62 386 SER A CA 1
ATOM 2923 C C . SER A 1 386 ? 7.419 -4.812 6.830 1.00 96.62 386 SER A C 1
ATOM 2925 O O . SER A 1 386 ? 7.456 -3.635 6.467 1.00 96.62 386 SER A O 1
ATOM 2927 N N . GLY A 1 387 ? 6.417 -5.614 6.461 1.00 98.12 387 GLY A N 1
ATOM 2928 C CA . GLY A 1 387 ? 5.370 -5.175 5.546 1.00 98.12 387 GLY A CA 1
ATOM 2929 C C . GLY A 1 387 ? 5.801 -5.243 4.079 1.00 98.12 387 GLY A C 1
ATOM 2930 O O . GLY A 1 387 ? 5.335 -4.421 3.288 1.00 98.12 387 GLY A O 1
ATOM 2931 N N . ALA A 1 388 ? 6.705 -6.147 3.694 1.00 98.50 388 ALA A N 1
ATOM 2932 C CA . ALA A 1 388 ? 7.149 -6.276 2.308 1.00 98.50 388 ALA A CA 1
ATOM 2933 C C . ALA A 1 388 ? 6.148 -7.050 1.431 1.00 98.50 388 ALA A C 1
ATOM 2935 O O . ALA A 1 388 ? 5.995 -6.711 0.260 1.00 98.50 388 ALA A O 1
ATOM 2936 N N . GLY A 1 389 ? 5.388 -8.004 1.978 1.00 98.62 389 GLY A N 1
ATOM 2937 C CA . GLY A 1 389 ? 4.382 -8.750 1.213 1.00 98.62 389 GLY A CA 1
ATOM 2938 C C . GLY A 1 389 ? 4.056 -10.127 1.786 1.00 98.62 389 GLY A C 1
ATOM 2939 O O . GLY A 1 389 ? 4.490 -10.487 2.881 1.00 98.62 389 GLY A O 1
ATOM 2940 N N . VAL A 1 390 ? 3.276 -10.915 1.047 1.00 98.81 390 VAL A N 1
ATOM 2941 C CA . VAL A 1 390 ? 3.011 -12.321 1.392 1.00 98.81 390 VAL A CA 1
ATOM 2942 C C . VAL A 1 390 ? 4.290 -13.144 1.269 1.00 98.81 390 VAL A C 1
ATOM 2944 O O . VAL A 1 390 ? 4.530 -13.985 2.128 1.00 98.81 390 VAL A O 1
ATOM 2947 N N . ALA A 1 391 ? 5.146 -12.876 0.277 1.00 98.62 391 ALA A N 1
ATOM 2948 C CA . ALA A 1 391 ? 6.404 -13.601 0.110 1.00 98.62 391 ALA A CA 1
ATOM 2949 C C . ALA A 1 391 ? 7.353 -13.428 1.315 1.00 98.62 391 ALA A C 1
ATOM 2951 O O . ALA A 1 391 ? 8.043 -14.372 1.684 1.00 98.62 391 ALA A O 1
ATOM 2952 N N . GLU A 1 392 ? 7.341 -12.262 1.977 1.00 98.62 392 GLU A N 1
ATOM 2953 C CA . GLU A 1 392 ? 8.043 -12.035 3.256 1.00 98.62 392 GLU A CA 1
ATOM 2954 C C . GLU A 1 392 ? 7.348 -12.752 4.430 1.00 98.62 392 GLU A C 1
ATOM 2956 O O . GLU A 1 392 ? 7.990 -13.186 5.384 1.00 98.62 392 GLU A O 1
ATOM 2961 N N . HIS A 1 393 ? 6.018 -12.866 4.384 1.00 98.50 393 HIS A N 1
ATOM 2962 C CA . HIS A 1 393 ? 5.221 -13.464 5.455 1.00 98.50 393 HIS A CA 1
ATOM 2963 C C . HIS A 1 393 ? 5.371 -14.985 5.552 1.00 98.50 393 HIS A C 1
ATOM 2965 O O . HIS A 1 393 ? 5.267 -15.521 6.653 1.00 98.50 393 HIS A O 1
ATOM 2971 N N . LEU A 1 394 ? 5.614 -15.671 4.431 1.00 98.00 394 LEU A N 1
ATOM 2972 C CA . LEU A 1 394 ? 5.810 -17.124 4.412 1.00 98.00 394 LEU A CA 1
ATOM 2973 C C . LEU A 1 394 ? 7.093 -17.538 5.164 1.00 98.00 394 LEU A C 1
ATOM 2975 O O . LEU A 1 394 ? 7.081 -18.540 5.871 1.00 98.00 394 LEU A O 1
ATOM 2979 N N . ASP A 1 395 ? 8.137 -16.702 5.136 1.00 97.88 395 ASP A N 1
ATOM 2980 C CA . ASP A 1 395 ? 9.395 -16.878 5.883 1.00 97.88 395 ASP A CA 1
ATOM 2981 C C . ASP A 1 395 ? 9.524 -15.898 7.071 1.00 97.88 395 ASP A C 1
ATOM 2983 O O . ASP A 1 395 ? 10.591 -15.338 7.344 1.00 97.88 395 ASP A O 1
ATOM 2987 N N . TRP A 1 396 ? 8.416 -15.665 7.788 1.00 96.19 396 TRP A N 1
ATOM 2988 C CA . TRP A 1 396 ? 8.285 -14.621 8.818 1.00 96.19 396 TRP A CA 1
ATOM 2989 C C . TRP A 1 396 ? 9.460 -14.534 9.808 1.00 96.19 396 TRP A C 1
ATOM 2991 O O . TRP A 1 396 ? 9.998 -13.448 10.034 1.00 96.19 396 TRP A O 1
ATOM 3001 N N . GLU A 1 397 ? 9.852 -15.652 10.431 1.00 95.81 397 GLU A N 1
ATOM 3002 C CA . GLU A 1 397 ? 10.885 -15.631 11.479 1.00 95.81 397 GLU A CA 1
ATOM 3003 C C . GLU A 1 397 ? 12.284 -15.378 10.873 1.00 95.81 397 GLU A C 1
ATOM 3005 O O . GLU A 1 397 ? 13.045 -14.591 11.430 1.00 95.81 397 GLU A O 1
ATOM 3010 N N . ALA A 1 398 ? 12.592 -15.913 9.681 1.00 96.62 398 ALA A N 1
ATOM 3011 C CA . ALA A 1 398 ? 13.862 -15.653 8.990 1.00 96.62 398 ALA A CA 1
ATOM 3012 C C . ALA A 1 398 ? 14.012 -14.173 8.592 1.00 96.62 398 ALA A C 1
ATOM 3014 O O . ALA A 1 398 ? 15.077 -13.576 8.769 1.00 96.62 398 ALA A O 1
ATOM 3015 N N . HIS A 1 399 ? 12.931 -13.539 8.122 1.00 95.69 399 HIS A N 1
ATOM 3016 C CA . HIS A 1 399 ? 12.925 -12.101 7.842 1.00 95.69 399 HIS A CA 1
ATOM 3017 C C . HIS A 1 399 ? 13.063 -11.255 9.116 1.00 95.69 399 HIS A C 1
ATOM 3019 O O . HIS A 1 399 ? 13.806 -10.271 9.116 1.00 95.69 399 HIS A O 1
ATOM 3025 N N . LYS A 1 400 ? 12.433 -11.666 10.222 1.00 92.75 400 LYS A N 1
ATOM 3026 C CA . LYS A 1 400 ? 12.571 -11.015 11.535 1.00 92.75 400 LYS A CA 1
ATOM 3027 C C . LYS A 1 400 ? 13.989 -11.128 12.113 1.00 92.75 400 LYS A C 1
ATOM 3029 O O . LYS A 1 400 ? 14.456 -10.195 12.762 1.00 92.75 400 LYS A O 1
ATOM 3034 N N . GLU A 1 401 ? 14.685 -12.231 11.847 1.00 93.75 401 GLU A N 1
ATOM 3035 C CA . GLU A 1 401 ? 16.096 -12.448 12.201 1.00 93.75 401 GLU A CA 1
ATOM 3036 C C . GLU A 1 401 ? 17.081 -11.764 11.229 1.00 93.75 401 GLU A C 1
ATOM 3038 O O . GLU A 1 401 ? 18.295 -11.817 11.426 1.00 93.75 401 GLU A O 1
ATOM 3043 N N . GLY A 1 402 ? 16.584 -11.074 10.195 1.00 91.81 402 GLY A N 1
ATOM 3044 C CA . GLY A 1 402 ? 17.415 -10.348 9.233 1.00 91.81 402 GLY A CA 1
ATOM 3045 C C . GLY A 1 402 ? 18.125 -11.247 8.217 1.00 91.81 402 GLY A C 1
ATOM 3046 O O . GLY A 1 402 ? 19.147 -10.843 7.658 1.00 91.81 402 GLY A O 1
ATOM 3047 N N . MET A 1 403 ? 17.588 -12.442 7.950 1.00 92.56 403 MET A N 1
ATOM 3048 C CA . MET A 1 403 ? 18.130 -13.438 7.019 1.00 92.56 403 MET A CA 1
ATOM 3049 C C . MET A 1 403 ? 17.252 -13.595 5.759 1.00 92.56 403 MET A C 1
ATOM 3051 O O . MET A 1 403 ? 16.631 -14.635 5.566 1.00 92.56 403 MET A O 1
ATOM 3055 N N . PRO A 1 404 ? 17.197 -12.598 4.852 1.00 91.12 404 PRO A N 1
ATOM 3056 C CA . PRO A 1 404 ? 16.314 -12.630 3.685 1.00 91.12 404 PRO A CA 1
ATOM 3057 C C . PRO A 1 404 ? 16.849 -13.458 2.503 1.00 91.12 404 PRO A C 1
ATOM 3059 O O . PRO A 1 404 ? 16.287 -13.363 1.420 1.00 91.12 404 PRO A O 1
ATOM 3062 N N . ARG A 1 405 ? 17.962 -14.193 2.647 1.00 94.31 405 ARG A N 1
ATOM 3063 C CA . ARG A 1 405 ? 18.553 -14.988 1.555 1.00 94.31 405 ARG A CA 1
ATOM 3064 C C . ARG A 1 405 ? 18.071 -16.428 1.610 1.00 94.31 405 ARG A C 1
ATOM 3066 O O . ARG A 1 405 ? 18.096 -17.033 2.675 1.00 94.31 405 ARG A O 1
ATOM 3073 N N . GLY A 1 406 ? 17.716 -16.984 0.456 1.00 93.94 406 GLY A N 1
ATOM 3074 C CA . GLY A 1 406 ? 17.148 -18.328 0.337 1.00 93.94 406 GLY A CA 1
ATOM 3075 C C . GLY A 1 406 ? 15.679 -18.441 0.762 1.00 93.94 406 GLY A C 1
ATOM 3076 O O . GLY A 1 406 ? 15.137 -19.539 0.698 1.00 93.94 406 GLY A O 1
ATOM 3077 N N . THR A 1 407 ? 15.035 -17.338 1.161 1.00 98.19 407 THR A N 1
ATOM 3078 C CA . THR A 1 407 ? 13.596 -17.299 1.463 1.00 98.19 407 THR A CA 1
ATOM 3079 C C . THR A 1 407 ? 12.761 -17.285 0.181 1.00 98.19 407 THR A C 1
ATOM 3081 O O . THR A 1 407 ? 13.262 -17.016 -0.915 1.00 98.19 407 THR A O 1
ATOM 3084 N N . ILE A 1 408 ? 11.458 -17.520 0.296 1.00 98.44 408 ILE A N 1
ATOM 3085 C CA . ILE A 1 408 ? 10.492 -17.427 -0.801 1.00 98.44 408 ILE A CA 1
ATOM 3086 C C . ILE A 1 408 ? 10.511 -16.022 -1.422 1.00 98.44 408 ILE A C 1
ATOM 3088 O O . ILE A 1 408 ? 10.458 -15.906 -2.646 1.00 98.44 408 ILE A O 1
ATOM 3092 N N . MET A 1 409 ? 10.684 -14.956 -0.626 1.00 98.56 409 MET A N 1
ATOM 3093 C CA . MET A 1 409 ? 10.867 -13.605 -1.174 1.00 98.56 409 MET A CA 1
ATOM 3094 C C . MET A 1 409 ? 12.154 -13.478 -2.003 1.00 98.56 409 MET A C 1
ATOM 3096 O O . MET A 1 409 ? 12.128 -12.812 -3.038 1.00 98.56 409 MET A O 1
ATOM 3100 N N . ASP A 1 410 ? 13.256 -14.135 -1.623 1.00 98.44 410 ASP A N 1
ATOM 3101 C CA . ASP A 1 410 ? 14.497 -14.165 -2.417 1.00 98.44 410 ASP A CA 1
ATOM 3102 C C . ASP A 1 410 ? 14.292 -14.868 -3.770 1.00 98.44 410 ASP A C 1
ATOM 3104 O O . ASP A 1 410 ? 14.729 -14.361 -4.803 1.00 98.44 410 ASP A O 1
ATOM 3108 N N . ARG A 1 411 ? 13.529 -15.971 -3.778 1.00 98.56 411 ARG A N 1
ATOM 3109 C CA . ARG A 1 411 ? 13.222 -16.777 -4.976 1.00 98.56 411 ARG A CA 1
ATOM 3110 C C . ARG A 1 411 ? 12.372 -16.054 -6.031 1.00 98.56 411 ARG A C 1
ATOM 3112 O O . ARG A 1 411 ? 12.413 -16.444 -7.191 1.00 98.56 411 ARG A O 1
ATOM 3119 N N . ILE A 1 412 ? 11.625 -15.004 -5.673 1.00 98.81 412 ILE A N 1
ATOM 3120 C CA . ILE A 1 412 ? 10.833 -14.241 -6.653 1.00 98.81 412 ILE A CA 1
ATOM 3121 C C . ILE A 1 412 ? 11.726 -13.327 -7.509 1.00 98.81 412 ILE A C 1
ATOM 3123 O O . ILE A 1 412 ? 12.395 -12.431 -6.992 1.00 98.81 412 ILE A O 1
ATOM 3127 N N . ASP A 1 413 ? 11.694 -13.485 -8.833 1.00 98.88 413 ASP A N 1
ATOM 3128 C CA . ASP A 1 413 ? 12.511 -12.700 -9.770 1.00 98.88 413 ASP A CA 1
ATOM 3129 C C . ASP A 1 413 ? 12.058 -11.238 -9.872 1.00 98.88 413 ASP A C 1
ATOM 3131 O O . ASP A 1 413 ? 12.884 -10.321 -9.958 1.00 98.88 413 ASP A O 1
ATOM 3135 N N . ILE A 1 414 ? 10.735 -11.033 -9.918 1.00 98.94 414 ILE A N 1
ATOM 3136 C CA . ILE A 1 414 ? 10.093 -9.735 -10.137 1.00 98.94 414 ILE A CA 1
ATOM 3137 C C . ILE A 1 414 ? 8.928 -9.570 -9.164 1.00 98.94 414 ILE A C 1
ATOM 3139 O O . ILE A 1 414 ? 7.879 -10.192 -9.333 1.00 98.94 414 ILE A O 1
ATOM 3143 N N . ILE A 1 415 ? 9.087 -8.677 -8.190 1.00 98.94 415 ILE A N 1
ATOM 3144 C CA . ILE A 1 415 ? 7.992 -8.226 -7.326 1.00 98.94 415 ILE A CA 1
ATOM 3145 C C . ILE A 1 415 ? 7.474 -6.896 -7.861 1.00 98.94 415 ILE A C 1
ATOM 3147 O O . ILE A 1 415 ? 8.256 -5.985 -8.135 1.00 98.94 415 ILE A O 1
ATOM 3151 N N . THR A 1 416 ? 6.159 -6.756 -7.990 1.00 98.94 416 THR A N 1
ATOM 3152 C CA . THR A 1 416 ? 5.504 -5.490 -8.337 1.00 98.94 416 THR A CA 1
ATOM 3153 C C . THR A 1 416 ? 4.586 -5.026 -7.217 1.00 98.94 416 THR A C 1
ATOM 3155 O O . THR A 1 416 ? 3.936 -5.827 -6.550 1.00 98.94 416 THR A O 1
ATOM 3158 N N . GLY A 1 417 ? 4.563 -3.717 -6.967 1.00 98.81 417 GLY A N 1
ATOM 3159 C CA . GLY A 1 417 ? 3.808 -3.139 -5.857 1.00 98.81 417 GLY A CA 1
ATOM 3160 C C . GLY A 1 417 ? 3.322 -1.723 -6.138 1.00 98.81 417 GLY A C 1
ATOM 3161 O O . GLY A 1 417 ? 3.680 -1.092 -7.139 1.00 98.81 417 GLY A O 1
ATOM 3162 N N . THR A 1 418 ? 2.477 -1.197 -5.248 1.00 98.81 418 THR A N 1
ATOM 3163 C CA . THR A 1 418 ? 1.930 0.163 -5.357 1.00 98.81 418 THR A CA 1
ATOM 3164 C C . THR A 1 418 ? 2.230 1.010 -4.134 1.00 98.81 418 THR A C 1
ATOM 3166 O O . THR A 1 418 ? 2.269 0.520 -3.013 1.00 98.81 418 THR A O 1
ATOM 3169 N N . LEU A 1 419 ? 2.362 2.315 -4.363 1.00 98.88 419 LEU A N 1
ATOM 3170 C CA . LEU A 1 419 ? 2.472 3.328 -3.314 1.00 98.88 419 LEU A CA 1
ATOM 3171 C C . LEU A 1 419 ? 1.095 3.886 -2.908 1.00 98.88 419 LEU A C 1
ATOM 3173 O O . LEU A 1 419 ? 0.993 4.612 -1.928 1.00 98.88 419 LEU A O 1
ATOM 3177 N N . GLY A 1 420 ? 0.035 3.566 -3.663 1.00 98.25 420 GLY A N 1
ATOM 3178 C CA . GLY A 1 420 ? -1.303 4.157 -3.521 1.00 98.25 420 GLY A CA 1
ATOM 3179 C C . GLY A 1 420 ? -2.348 3.290 -2.824 1.00 98.25 420 GLY A C 1
ATOM 3180 O O . GLY A 1 420 ? -3.540 3.462 -3.078 1.00 98.25 420 GLY A O 1
ATOM 3181 N N . LYS A 1 421 ? -1.915 2.326 -2.003 1.00 98.69 421 LYS A N 1
ATOM 3182 C CA . LYS A 1 421 ? -2.803 1.498 -1.171 1.00 98.69 421 LYS A CA 1
ATOM 3183 C C . LYS A 1 421 ? -2.410 1.594 0.300 1.00 98.69 421 LYS A C 1
ATOM 3185 O O . LYS A 1 421 ? -2.600 2.659 0.878 1.00 98.69 421 LYS A O 1
ATOM 3190 N N . ALA A 1 422 ? -1.805 0.562 0.890 1.00 98.50 422 ALA A N 1
ATOM 3191 C CA . ALA A 1 422 ? -1.396 0.585 2.299 1.00 98.50 422 ALA A CA 1
ATOM 3192 C C . ALA A 1 422 ? -0.451 1.753 2.646 1.00 98.50 422 ALA A C 1
ATOM 3194 O O . ALA A 1 422 ? -0.545 2.290 3.743 1.00 98.50 422 ALA A O 1
ATOM 3195 N N . TYR A 1 423 ? 0.390 2.193 1.697 1.00 98.75 423 TYR A N 1
ATOM 3196 C CA . TYR A 1 423 ? 1.293 3.343 1.861 1.00 98.75 423 TYR A CA 1
ATOM 3197 C C . TYR A 1 423 ? 0.661 4.726 1.586 1.00 98.75 423 TYR A C 1
ATOM 3199 O O . TYR A 1 423 ? 1.343 5.741 1.682 1.00 98.75 423 TYR A O 1
ATOM 3207 N N . GLY A 1 424 ? -0.628 4.808 1.235 1.00 97.44 424 GLY A N 1
ATOM 3208 C CA . GLY A 1 424 ? -1.392 6.064 1.270 1.00 97.44 424 GLY A CA 1
ATOM 3209 C C . GLY A 1 424 ? -1.054 7.171 0.253 1.00 97.44 424 GLY A C 1
ATOM 3210 O O . GLY A 1 424 ? -1.689 8.224 0.297 1.00 97.44 424 GLY A O 1
ATOM 3211 N N . CYS A 1 425 ? -0.097 6.968 -0.657 1.00 98.25 425 CYS A N 1
ATOM 3212 C CA . CYS A 1 425 ? 0.363 7.966 -1.633 1.00 98.25 425 CYS A CA 1
ATOM 3213 C C . CYS A 1 425 ? -0.148 7.654 -3.059 1.00 98.25 425 CYS A C 1
ATOM 3215 O O . CYS A 1 425 ? -1.322 7.348 -3.255 1.00 98.25 425 CYS A O 1
ATOM 3217 N N . VAL A 1 426 ? 0.702 7.754 -4.089 1.00 98.62 426 VAL A N 1
ATOM 3218 C CA . VAL A 1 426 ? 0.408 7.290 -5.456 1.00 98.62 426 VAL A CA 1
ATOM 3219 C C . VAL A 1 426 ? 1.704 6.900 -6.167 1.00 98.62 426 VAL A C 1
ATOM 3221 O O . VAL A 1 426 ? 2.758 7.478 -5.914 1.00 98.62 426 VAL A O 1
ATOM 3224 N N . GLY A 1 427 ? 1.629 5.881 -7.022 1.00 98.69 427 GLY A N 1
ATOM 3225 C CA . GLY A 1 427 ? 2.765 5.326 -7.753 1.00 98.69 427 GLY A CA 1
ATOM 3226 C C . GLY A 1 427 ? 2.717 3.803 -7.837 1.00 98.69 427 GLY A C 1
ATOM 3227 O O . GLY A 1 427 ? 1.858 3.139 -7.242 1.00 98.69 427 GLY A O 1
ATOM 3228 N N . GLY A 1 428 ? 3.649 3.236 -8.588 1.00 98.81 428 GLY A N 1
ATOM 3229 C CA . GLY A 1 428 ? 3.939 1.807 -8.574 1.00 98.81 428 GLY A CA 1
ATOM 3230 C C . GLY A 1 428 ? 5.415 1.554 -8.767 1.00 98.81 428 GLY A C 1
ATOM 3231 O O . GLY A 1 428 ? 6.163 2.478 -9.070 1.00 98.81 428 GLY A O 1
ATOM 3232 N N . TYR A 1 429 ? 5.832 0.314 -8.581 1.00 98.94 429 TYR A N 1
ATOM 3233 C CA . TYR A 1 429 ? 7.222 -0.065 -8.750 1.00 98.94 429 TYR A CA 1
ATOM 3234 C C . TYR A 1 429 ? 7.365 -1.526 -9.157 1.00 98.94 429 TYR A C 1
ATOM 3236 O O . TYR A 1 429 ? 6.437 -2.320 -8.986 1.00 98.94 429 TYR A O 1
ATOM 3244 N N . ILE A 1 430 ? 8.556 -1.854 -9.652 1.00 98.94 430 ILE A N 1
ATOM 3245 C CA . ILE A 1 430 ? 9.075 -3.223 -9.698 1.00 98.94 430 ILE A CA 1
ATOM 3246 C C . ILE A 1 430 ? 10.329 -3.306 -8.820 1.00 98.94 430 ILE A C 1
ATOM 3248 O O . ILE A 1 430 ? 11.051 -2.314 -8.714 1.00 98.94 430 ILE A O 1
ATOM 3252 N N . ALA A 1 431 ? 10.602 -4.464 -8.230 1.00 98.94 431 ALA A N 1
ATOM 3253 C CA . ALA A 1 431 ? 11.841 -4.798 -7.532 1.00 98.94 431 ALA A CA 1
ATOM 3254 C C . ALA A 1 431 ? 12.357 -6.160 -8.026 1.00 98.94 431 ALA A C 1
ATOM 3256 O O . ALA A 1 431 ? 11.562 -7.051 -8.325 1.00 98.94 431 ALA A O 1
ATOM 3257 N N . GLY A 1 432 ? 13.677 -6.308 -8.149 1.00 98.75 432 GLY A N 1
ATOM 3258 C CA . GLY A 1 432 ? 14.306 -7.514 -8.695 1.00 98.75 432 GLY A CA 1
ATOM 3259 C C . GLY A 1 432 ? 15.813 -7.345 -8.894 1.00 98.75 432 GLY A C 1
ATOM 3260 O O . GLY A 1 432 ? 16.440 -6.479 -8.279 1.00 98.75 432 GLY A O 1
ATOM 3261 N N . SER A 1 433 ? 16.413 -8.158 -9.769 1.00 98.81 433 SER A N 1
ATOM 3262 C CA . SER A 1 433 ? 17.839 -8.005 -10.095 1.00 98.81 433 SER A CA 1
ATOM 3263 C C . SER A 1 433 ? 18.139 -6.654 -10.760 1.00 98.81 433 SER A C 1
ATOM 3265 O O . SER A 1 433 ? 17.340 -6.108 -11.526 1.00 98.81 433 SER A O 1
ATOM 3267 N N . SER A 1 434 ? 19.338 -6.133 -10.511 1.00 98.81 434 SER A N 1
ATOM 3268 C CA . SER A 1 434 ? 19.851 -4.880 -11.071 1.00 98.81 434 SER A CA 1
ATOM 3269 C C . SER A 1 434 ? 19.772 -4.864 -12.598 1.00 98.81 434 SER A C 1
ATOM 3271 O O . S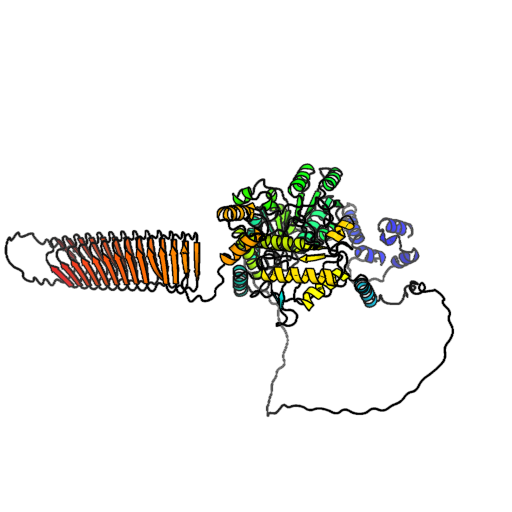ER A 1 434 ? 19.317 -3.885 -13.183 1.00 98.81 434 SER A O 1
ATOM 3273 N N . LYS A 1 435 ? 20.130 -5.978 -13.249 1.00 98.69 435 LYS A N 1
ATOM 3274 C CA . LYS A 1 435 ? 20.091 -6.142 -14.713 1.00 98.69 435 LYS A CA 1
ATOM 3275 C C . LYS A 1 435 ? 18.670 -6.125 -15.276 1.00 98.69 435 LYS A C 1
ATOM 3277 O O . LYS A 1 435 ? 18.445 -5.520 -16.322 1.00 98.69 435 LYS A O 1
ATOM 3282 N N . LEU A 1 436 ? 17.718 -6.770 -14.597 1.00 98.62 436 LEU A N 1
ATOM 3283 C CA . LEU A 1 436 ? 16.302 -6.726 -14.968 1.00 98.62 436 LEU A CA 1
ATOM 3284 C C . LEU A 1 436 ? 15.783 -5.290 -14.874 1.00 98.62 436 LEU A C 1
ATOM 3286 O O . LEU A 1 436 ? 15.252 -4.755 -15.846 1.00 98.62 436 LEU A O 1
ATOM 3290 N N . VAL A 1 437 ? 15.962 -4.664 -13.710 1.00 98.88 437 VAL A N 1
ATOM 3291 C CA . VAL A 1 437 ? 15.530 -3.287 -13.452 1.00 98.88 437 VAL A CA 1
ATOM 3292 C C . VAL A 1 437 ? 16.133 -2.330 -14.479 1.00 98.88 437 VAL A C 1
ATOM 3294 O O . VAL A 1 437 ? 15.410 -1.511 -15.047 1.00 98.88 437 VAL A O 1
ATOM 3297 N N . ASP A 1 438 ? 17.420 -2.477 -14.794 1.00 98.81 438 ASP A N 1
ATOM 3298 C CA . ASP A 1 438 ? 18.112 -1.637 -15.768 1.00 98.81 438 ASP A CA 1
ATOM 3299 C C . ASP A 1 438 ? 17.631 -1.857 -17.213 1.00 98.81 438 ASP A C 1
ATOM 3301 O O . ASP A 1 438 ? 17.470 -0.898 -17.974 1.00 98.81 438 ASP A O 1
ATOM 3305 N N . MET A 1 439 ? 17.310 -3.101 -17.586 1.00 98.62 439 MET A N 1
ATOM 3306 C CA . MET A 1 439 ? 16.680 -3.421 -18.870 1.00 98.62 439 MET A CA 1
ATOM 3307 C C . MET A 1 439 ? 15.315 -2.733 -19.006 1.00 98.62 439 MET A C 1
ATOM 3309 O O . MET A 1 439 ? 15.040 -2.125 -20.042 1.00 98.62 439 MET A O 1
ATOM 3313 N N . ILE A 1 440 ? 14.469 -2.785 -17.973 1.00 98.81 440 ILE A N 1
ATOM 3314 C CA . ILE A 1 440 ? 13.156 -2.124 -17.989 1.00 98.81 440 ILE A CA 1
ATOM 3315 C C . ILE A 1 440 ? 13.319 -0.598 -18.015 1.00 98.81 440 ILE A C 1
ATOM 3317 O O . ILE A 1 440 ? 12.738 0.056 -18.882 1.00 98.81 440 ILE A O 1
ATOM 3321 N N . ARG A 1 441 ? 14.185 -0.036 -17.162 1.00 98.75 441 ARG A N 1
ATOM 3322 C CA . ARG A 1 441 ? 14.553 1.394 -17.135 1.00 98.75 441 ARG A CA 1
ATOM 3323 C C . ARG A 1 441 ? 14.989 1.917 -18.506 1.00 98.75 441 ARG A C 1
ATOM 3325 O O . ARG A 1 441 ? 14.665 3.048 -18.863 1.00 98.75 441 ARG A O 1
ATOM 3332 N N . SER A 1 442 ? 15.714 1.096 -19.264 1.00 98.69 442 SER A N 1
ATOM 3333 C CA . SER A 1 442 ? 16.319 1.470 -20.547 1.00 98.69 442 SER A CA 1
ATOM 3334 C C . SER A 1 442 ? 15.432 1.215 -21.770 1.00 98.69 442 SER A C 1
ATOM 3336 O O . SER A 1 442 ? 15.691 1.790 -22.827 1.00 98.69 442 SER A O 1
ATOM 3338 N N . LEU A 1 443 ? 14.404 0.360 -21.669 1.00 98.50 443 LEU A N 1
ATOM 3339 C CA . LEU A 1 443 ? 13.599 -0.076 -22.822 1.00 98.50 443 LEU A CA 1
ATOM 3340 C C . LEU A 1 443 ? 12.095 0.211 -22.710 1.00 98.50 443 LEU A C 1
ATOM 3342 O O . LEU A 1 443 ? 11.426 0.244 -23.744 1.00 98.50 443 LEU A O 1
ATOM 3346 N N . ALA A 1 444 ? 11.547 0.399 -21.508 1.00 98.50 444 ALA A N 1
ATOM 3347 C CA . ALA A 1 444 ? 10.105 0.490 -21.305 1.00 98.50 444 ALA A CA 1
ATOM 3348 C C . ALA A 1 444 ? 9.562 1.901 -21.624 1.00 98.50 444 ALA A C 1
ATOM 3350 O O . ALA A 1 444 ? 9.819 2.851 -20.876 1.00 98.50 444 ALA A O 1
ATOM 3351 N N . PRO A 1 445 ? 8.749 2.086 -22.685 1.00 97.56 445 PRO A N 1
ATOM 3352 C CA . PRO A 1 445 ? 8.291 3.418 -23.085 1.00 97.56 445 PRO A CA 1
ATOM 3353 C C . PRO A 1 445 ? 7.383 4.077 -22.036 1.00 97.56 445 PRO A C 1
ATOM 3355 O O . PRO A 1 445 ? 7.443 5.293 -21.868 1.00 97.56 445 PRO A O 1
ATOM 3358 N N . GLY A 1 446 ? 6.606 3.281 -21.287 1.00 96.69 446 GLY A N 1
ATOM 3359 C CA . GLY A 1 446 ? 5.766 3.750 -20.175 1.00 96.69 446 GLY A CA 1
ATOM 3360 C C . GLY A 1 446 ? 6.541 4.275 -18.957 1.00 96.69 446 GLY A C 1
ATOM 3361 O O . GLY A 1 446 ? 5.943 4.913 -18.097 1.00 96.69 446 GLY A O 1
ATOM 3362 N N . PHE A 1 447 ? 7.857 4.043 -18.894 1.00 98.69 447 PHE A N 1
ATOM 3363 C CA . PHE A 1 447 ? 8.767 4.666 -17.927 1.00 98.69 447 PHE A CA 1
ATOM 3364 C C . PHE A 1 447 ? 9.485 5.887 -18.526 1.00 98.69 447 PHE A C 1
ATOM 3366 O O . PHE A 1 447 ? 9.562 6.941 -17.901 1.00 98.69 447 PHE A O 1
ATOM 3373 N N . ILE A 1 448 ? 10.003 5.756 -19.752 1.00 98.62 448 ILE A N 1
ATOM 3374 C CA . ILE A 1 448 ? 10.894 6.755 -20.368 1.00 98.62 448 ILE A CA 1
ATOM 3375 C C . ILE A 1 448 ? 10.141 8.027 -20.789 1.00 98.62 448 ILE A C 1
ATOM 3377 O O . ILE A 1 448 ? 10.634 9.139 -20.588 1.00 98.62 448 ILE A O 1
ATOM 3381 N N . PHE A 1 449 ? 8.952 7.878 -21.382 1.00 98.19 449 PHE A N 1
ATOM 3382 C CA . PHE A 1 449 ? 8.222 8.968 -22.045 1.00 98.19 449 PHE A CA 1
ATOM 3383 C C . PHE A 1 449 ? 7.062 9.517 -21.201 1.00 98.19 449 PHE A C 1
ATOM 3385 O O . PHE A 1 449 ? 6.017 9.889 -21.728 1.00 98.19 449 PHE A O 1
ATOM 3392 N N . THR A 1 450 ? 7.253 9.579 -19.881 1.00 98.38 450 THR A N 1
ATOM 3393 C CA . THR A 1 450 ? 6.313 10.190 -18.931 1.00 98.38 450 THR A CA 1
ATOM 3394 C C . THR A 1 450 ? 7.044 11.130 -17.976 1.00 98.38 450 THR A C 1
ATOM 3396 O O . THR A 1 450 ? 8.218 10.931 -17.657 1.00 98.38 450 THR A O 1
ATOM 3399 N N . THR A 1 451 ? 6.340 12.153 -17.492 1.00 98.62 451 THR A N 1
ATOM 3400 C CA . THR A 1 451 ? 6.803 12.990 -16.379 1.00 98.62 451 THR A CA 1
ATOM 3401 C C . THR A 1 451 ? 7.013 12.120 -15.138 1.00 98.62 451 THR A C 1
ATOM 3403 O O . THR A 1 451 ? 6.232 11.199 -14.881 1.00 98.62 451 THR A O 1
ATOM 3406 N N . SER A 1 452 ? 8.078 12.403 -14.389 1.00 98.62 452 SER A N 1
ATOM 3407 C CA . SER A 1 452 ? 8.393 11.740 -13.120 1.00 98.62 452 SER A CA 1
ATOM 3408 C C . SER A 1 452 ? 7.352 12.079 -12.041 1.00 98.62 452 SER A C 1
ATOM 3410 O O . SER A 1 452 ? 6.670 13.105 -12.132 1.00 98.62 452 SER A O 1
ATOM 3412 N N . LEU A 1 453 ? 7.217 11.236 -11.012 1.00 98.62 453 LEU A N 1
ATOM 3413 C CA . LEU A 1 453 ? 6.306 11.517 -9.896 1.00 98.62 453 LEU A CA 1
ATOM 3414 C C . LEU A 1 453 ? 6.721 12.804 -9.149 1.00 98.62 453 LEU A C 1
ATOM 3416 O O . LEU A 1 453 ? 7.914 13.108 -9.079 1.00 98.62 453 LEU A O 1
ATOM 3420 N N . PRO A 1 454 ? 5.766 13.548 -8.558 1.00 98.75 454 PRO A N 1
ATOM 3421 C CA . PRO A 1 454 ? 6.054 14.678 -7.675 1.00 98.75 454 PRO A CA 1
ATOM 3422 C C . PRO A 1 454 ? 7.091 14.341 -6.583 1.00 98.75 454 PRO A C 1
ATOM 3424 O O . PRO A 1 454 ? 6.935 13.311 -5.915 1.00 98.75 454 PRO A O 1
ATOM 3427 N N . PRO A 1 455 ? 8.102 15.202 -6.336 1.00 98.75 455 PRO A N 1
ATOM 3428 C CA . PRO A 1 455 ? 9.071 15.031 -5.248 1.00 98.75 455 PRO A CA 1
ATOM 3429 C C . PRO A 1 455 ? 8.405 14.750 -3.899 1.00 98.75 455 PRO A C 1
ATOM 3431 O O . PRO A 1 455 ? 8.740 13.768 -3.235 1.00 98.75 455 PRO A O 1
ATOM 3434 N N . ALA A 1 456 ? 7.389 15.543 -3.544 1.00 98.62 456 ALA A N 1
ATOM 3435 C CA . ALA A 1 456 ? 6.640 15.385 -2.303 1.00 98.62 456 ALA A CA 1
ATOM 3436 C C . ALA A 1 456 ? 5.929 14.029 -2.198 1.00 98.62 456 ALA A C 1
ATOM 3438 O O . ALA A 1 456 ? 6.007 13.382 -1.159 1.00 98.62 456 ALA A O 1
ATOM 3439 N N . THR A 1 457 ? 5.307 13.543 -3.278 1.00 98.50 457 THR A N 1
ATOM 3440 C CA . THR A 1 457 ? 4.679 12.211 -3.305 1.00 98.50 457 THR A CA 1
ATOM 3441 C C . THR A 1 457 ? 5.697 11.096 -3.070 1.00 98.50 457 THR A C 1
ATOM 3443 O O . THR A 1 457 ? 5.406 10.168 -2.321 1.00 98.50 457 THR A O 1
ATOM 3446 N N . MET A 1 458 ? 6.891 11.180 -3.668 1.00 98.81 458 MET A N 1
ATOM 3447 C CA . MET A 1 458 ? 7.941 10.173 -3.461 1.00 98.81 458 MET A CA 1
ATOM 3448 C C . MET A 1 458 ? 8.508 10.223 -2.036 1.00 98.81 458 MET A C 1
ATOM 3450 O O . MET A 1 458 ? 8.719 9.179 -1.423 1.00 98.81 458 MET A O 1
ATOM 3454 N N . SER A 1 459 ? 8.683 11.428 -1.488 1.00 98.75 459 SER A N 1
ATOM 3455 C CA . SER A 1 459 ? 9.135 11.672 -0.111 1.00 98.75 459 SER A CA 1
ATOM 3456 C C . SER A 1 459 ? 8.141 11.130 0.929 1.00 98.75 459 SER A C 1
ATOM 3458 O O . SER A 1 459 ? 8.529 10.397 1.839 1.00 98.75 459 SER A O 1
ATOM 3460 N N . GLY A 1 460 ? 6.841 11.393 0.743 1.00 98.75 460 GLY A N 1
ATOM 3461 C CA . GLY A 1 460 ? 5.766 10.839 1.573 1.00 98.75 460 GLY A CA 1
ATOM 3462 C C . GLY A 1 460 ? 5.654 9.316 1.471 1.00 98.75 460 GLY A C 1
ATOM 3463 O O . GLY A 1 460 ? 5.543 8.642 2.492 1.00 98.75 460 GLY A O 1
ATOM 3464 N N . ALA A 1 461 ? 5.761 8.756 0.260 1.00 98.88 461 ALA A N 1
ATOM 3465 C CA . ALA A 1 461 ? 5.720 7.308 0.056 1.00 98.88 461 ALA A CA 1
ATOM 3466 C C . ALA A 1 461 ? 6.901 6.602 0.739 1.00 98.88 461 ALA A C 1
ATOM 3468 O O . ALA A 1 461 ? 6.698 5.599 1.420 1.00 98.88 461 ALA A O 1
ATOM 3469 N N . LYS A 1 462 ? 8.116 7.157 0.622 1.00 98.81 462 LYS A N 1
ATOM 3470 C CA . LYS A 1 462 ? 9.309 6.675 1.331 1.00 98.81 462 LYS A CA 1
ATOM 3471 C C . LYS A 1 462 ? 9.079 6.671 2.845 1.00 98.81 462 LYS A C 1
ATOM 3473 O O . LYS A 1 462 ? 9.238 5.630 3.472 1.00 98.81 462 LYS A O 1
ATOM 3478 N N . ALA A 1 463 ? 8.629 7.796 3.405 1.00 98.69 463 ALA A N 1
ATOM 3479 C CA . ALA A 1 463 ? 8.348 7.918 4.834 1.00 98.69 463 ALA A CA 1
ATOM 3480 C C . ALA A 1 463 ? 7.246 6.947 5.303 1.00 98.69 463 ALA A C 1
ATOM 3482 O O . ALA A 1 463 ? 7.322 6.407 6.406 1.00 98.69 463 ALA A O 1
ATOM 3483 N N . SER A 1 464 ? 6.244 6.672 4.458 1.00 98.75 464 SER A N 1
ATOM 3484 C CA . SER A 1 464 ? 5.221 5.665 4.747 1.00 98.75 464 SER A CA 1
ATOM 3485 C C . SER A 1 464 ? 5.763 4.237 4.743 1.00 98.75 464 SER A C 1
ATOM 3487 O O . SER A 1 464 ? 5.273 3.425 5.525 1.00 98.75 464 SER A O 1
ATOM 3489 N N . ILE A 1 465 ? 6.704 3.911 3.854 1.00 98.75 465 ILE A N 1
ATOM 3490 C CA . ILE A 1 465 ? 7.335 2.587 3.807 1.00 98.75 465 ILE A CA 1
ATOM 3491 C C . ILE A 1 465 ? 8.227 2.414 5.036 1.00 98.75 465 ILE A C 1
ATOM 3493 O O . ILE A 1 465 ? 8.057 1.445 5.763 1.00 98.75 465 ILE A O 1
ATOM 3497 N N . GLU A 1 466 ? 9.108 3.378 5.318 1.00 98.25 466 GLU A N 1
ATOM 3498 C CA . GLU A 1 466 ? 10.028 3.337 6.465 1.00 98.25 466 GLU A CA 1
ATOM 3499 C C . GLU A 1 466 ? 9.272 3.212 7.796 1.00 98.25 466 GLU A C 1
ATOM 3501 O O . GLU A 1 466 ? 9.616 2.366 8.617 1.00 98.25 466 GLU A O 1
ATOM 3506 N N . TYR A 1 467 ? 8.172 3.954 7.972 1.00 97.69 467 TYR A N 1
ATOM 3507 C CA . TYR A 1 467 ? 7.311 3.814 9.148 1.00 97.69 467 TYR A CA 1
ATOM 3508 C C . TYR A 1 467 ? 6.703 2.408 9.282 1.00 97.69 467 TYR A C 1
ATOM 3510 O O . TYR A 1 467 ? 6.712 1.846 10.374 1.00 97.69 467 TYR A O 1
ATOM 3518 N N . GLN A 1 468 ? 6.199 1.815 8.194 1.00 97.00 468 GLN A N 1
ATOM 3519 C CA . GLN A 1 468 ? 5.629 0.463 8.245 1.00 97.00 468 GLN A CA 1
ATOM 3520 C C . GLN A 1 468 ? 6.714 -0.618 8.416 1.00 97.00 468 GLN A C 1
ATOM 3522 O O . GLN A 1 468 ? 6.463 -1.610 9.094 1.00 97.00 468 GLN A O 1
ATOM 3527 N N . MET A 1 469 ? 7.935 -0.414 7.910 1.00 95.50 469 MET A N 1
ATOM 3528 C CA . MET A 1 469 ? 9.070 -1.310 8.178 1.00 95.50 469 MET A CA 1
ATOM 3529 C C . MET A 1 469 ? 9.452 -1.353 9.662 1.00 95.50 469 MET A C 1
ATOM 3531 O O . MET A 1 469 ? 9.870 -2.401 10.146 1.00 95.50 469 MET A O 1
ATOM 3535 N N . GLU A 1 470 ? 9.312 -0.235 10.380 1.00 93.00 470 GLU A N 1
ATOM 3536 C CA . GLU A 1 470 ? 9.650 -0.124 11.807 1.00 93.00 470 GLU A CA 1
ATOM 3537 C C . GLU A 1 470 ? 8.476 -0.443 12.754 1.00 93.00 470 GLU A C 1
ATOM 3539 O O . GLU A 1 470 ? 8.710 -0.796 13.910 1.00 93.00 470 GLU A O 1
ATOM 3544 N N . TYR A 1 471 ? 7.224 -0.321 12.296 1.00 91.25 471 TYR A N 1
ATOM 3545 C CA . TYR A 1 471 ? 6.022 -0.483 13.121 1.00 91.25 471 TYR A CA 1
ATOM 3546 C C . TYR A 1 471 ? 4.998 -1.432 12.484 1.00 91.25 471 TYR A C 1
ATOM 3548 O O . TYR A 1 471 ? 4.524 -1.201 11.372 1.00 91.25 471 TYR A O 1
ATOM 3556 N N . ASP A 1 472 ? 4.613 -2.481 13.216 1.00 89.69 472 ASP A N 1
ATOM 3557 C CA . ASP A 1 472 ? 3.648 -3.503 12.788 1.00 89.69 472 ASP A CA 1
ATOM 3558 C C . ASP A 1 472 ? 2.234 -3.315 13.366 1.00 89.69 472 ASP A C 1
ATOM 3560 O O . ASP A 1 472 ? 1.293 -3.978 12.925 1.00 89.69 472 ASP A O 1
ATOM 3564 N N . GLY A 1 473 ? 2.057 -2.403 14.328 1.00 91.38 473 GLY A N 1
ATOM 3565 C CA . GLY A 1 473 ? 0.799 -2.235 15.059 1.00 91.38 473 GLY A CA 1
ATOM 3566 C C . GLY A 1 473 ? -0.393 -1.888 14.164 1.00 91.38 473 GLY A C 1
ATOM 3567 O O . GLY A 1 473 ? -1.479 -2.421 14.380 1.00 91.38 473 GLY A O 1
ATOM 3568 N N . ASP A 1 474 ? -0.186 -1.092 13.110 1.00 94.25 474 ASP A N 1
ATOM 3569 C CA . ASP A 1 474 ? -1.221 -0.819 12.103 1.00 94.25 474 ASP A CA 1
ATOM 3570 C C . ASP A 1 474 ? -1.643 -2.100 11.362 1.00 94.25 474 ASP A C 1
ATOM 3572 O O . ASP A 1 474 ? -2.835 -2.335 11.164 1.00 94.25 474 ASP A O 1
ATOM 3576 N N . ARG A 1 475 ? -0.689 -2.963 10.981 1.00 94.75 475 ARG A N 1
ATOM 3577 C CA . ARG A 1 475 ? -0.988 -4.247 10.321 1.00 94.75 475 ARG A CA 1
ATOM 3578 C C . ARG A 1 475 ? -1.765 -5.161 11.257 1.00 94.75 475 ARG A C 1
ATOM 3580 O O . ARG A 1 475 ? -2.817 -5.672 10.879 1.00 94.75 475 ARG A O 1
ATOM 3587 N N . ARG A 1 476 ? -1.290 -5.318 12.497 1.00 95.56 476 ARG A N 1
ATOM 3588 C CA . ARG A 1 476 ? -1.955 -6.134 13.524 1.00 95.56 476 ARG A CA 1
ATOM 3589 C C . ARG A 1 476 ? -3.393 -5.665 13.766 1.00 95.56 476 ARG A C 1
ATOM 3591 O O . ARG A 1 476 ? -4.313 -6.476 13.671 1.00 95.56 476 ARG A O 1
ATOM 3598 N N . LEU A 1 477 ? -3.604 -4.360 13.970 1.00 95.00 477 LEU A N 1
ATOM 3599 C CA . LEU A 1 477 ? -4.937 -3.765 14.123 1.00 95.00 477 LEU A CA 1
ATOM 3600 C C . LEU A 1 477 ? -5.830 -4.036 12.908 1.00 95.00 477 LEU A C 1
ATOM 3602 O O . LEU A 1 477 ? -6.972 -4.459 13.076 1.00 95.00 477 LEU A O 1
ATOM 3606 N N . GLN A 1 478 ? -5.328 -3.852 11.682 1.00 97.69 478 GLN A N 1
ATOM 3607 C CA . GLN A 1 478 ? -6.097 -4.123 10.463 1.00 97.69 478 GLN A CA 1
ATOM 3608 C C . GLN A 1 478 ? -6.618 -5.569 10.424 1.00 97.69 478 GLN A C 1
ATOM 3610 O O . GLN A 1 478 ? -7.790 -5.797 10.110 1.00 97.69 478 GLN A O 1
ATOM 3615 N N . GLN A 1 479 ? -5.773 -6.547 10.757 1.00 97.38 479 GLN A N 1
ATOM 3616 C CA . GLN A 1 479 ? -6.152 -7.962 10.760 1.00 97.38 479 GLN A CA 1
ATOM 3617 C C . GLN A 1 479 ? -7.159 -8.278 11.874 1.00 97.38 479 GLN A C 1
ATOM 3619 O O . GLN A 1 479 ? -8.124 -9.001 11.628 1.00 97.38 479 GLN A O 1
ATOM 3624 N N . LEU A 1 480 ? -7.001 -7.692 13.068 1.00 95.56 480 LEU A N 1
ATOM 3625 C CA . LEU A 1 480 ? -7.955 -7.840 14.173 1.00 95.56 480 LEU A CA 1
ATOM 3626 C C . LEU A 1 480 ? -9.328 -7.240 13.833 1.00 95.56 480 LEU A C 1
ATOM 3628 O O . LEU A 1 480 ? -10.346 -7.913 13.994 1.00 95.56 480 LEU A O 1
ATOM 3632 N N . HIS A 1 481 ? -9.373 -6.022 13.283 1.00 96.56 481 HIS A N 1
ATOM 3633 C CA . HIS A 1 481 ? -10.618 -5.413 12.802 1.00 96.56 481 HIS A CA 1
ATOM 3634 C C . HIS A 1 481 ? -11.249 -6.219 11.656 1.00 96.56 481 HIS A C 1
ATOM 3636 O O . HIS A 1 481 ? -12.467 -6.381 11.626 1.00 96.56 481 HIS A O 1
ATOM 3642 N N . THR A 1 482 ? -10.445 -6.784 10.746 1.00 97.44 482 THR A N 1
ATOM 3643 C CA . THR A 1 482 ? -10.952 -7.670 9.681 1.00 97.44 482 THR A CA 1
ATOM 3644 C C . THR A 1 482 ? -11.584 -8.933 10.258 1.00 97.44 482 THR A C 1
ATOM 3646 O O . THR A 1 482 ? -12.709 -9.265 9.888 1.00 97.44 482 THR A O 1
ATOM 3649 N N . ARG A 1 483 ? -10.891 -9.625 11.172 1.00 95.25 483 ARG A N 1
ATOM 3650 C CA . ARG A 1 483 ? -11.402 -10.825 11.847 1.00 95.25 483 ARG A CA 1
ATOM 3651 C C . ARG A 1 483 ? -12.715 -10.525 12.567 1.00 95.25 483 ARG A C 1
ATOM 3653 O O . ARG A 1 483 ? -13.696 -11.202 12.296 1.00 95.25 483 ARG A O 1
ATOM 3660 N N . ALA A 1 484 ? -12.783 -9.446 13.346 1.00 95.12 484 ALA A N 1
ATOM 3661 C CA . ALA A 1 484 ? -14.004 -9.058 14.051 1.00 95.12 484 ALA A CA 1
ATOM 3662 C C . ALA A 1 484 ? -15.184 -8.731 13.107 1.00 95.12 484 ALA A C 1
ATOM 3664 O O . ALA A 1 484 ? -16.318 -9.095 13.400 1.00 95.12 484 ALA A O 1
ATOM 3665 N N . VAL A 1 485 ? -14.948 -8.084 11.955 1.00 97.25 485 VAL A N 1
ATOM 3666 C CA . VAL A 1 485 ? -16.013 -7.861 10.953 1.00 97.25 485 VAL A CA 1
ATOM 3667 C C . VAL A 1 485 ? -16.442 -9.184 10.299 1.00 97.25 485 VAL A C 1
ATOM 3669 O O . VAL A 1 485 ? -17.637 -9.397 10.117 1.00 97.25 485 VAL A O 1
ATOM 3672 N N . LYS A 1 486 ? -15.507 -10.093 9.971 1.00 96.06 486 LYS A N 1
ATOM 3673 C CA . LYS A 1 486 ? -15.832 -11.436 9.444 1.00 96.06 486 LYS A CA 1
ATOM 3674 C C . LYS A 1 486 ? -16.642 -12.256 10.466 1.00 96.06 486 LYS A C 1
ATOM 3676 O O . LYS A 1 486 ? -17.657 -12.833 10.091 1.00 96.06 486 LYS A O 1
ATOM 3681 N N . GLU A 1 487 ? -16.236 -12.258 11.738 1.00 93.94 487 GLU A N 1
ATOM 3682 C CA . GLU A 1 487 ? -16.934 -12.900 12.867 1.00 93.94 487 GLU A CA 1
ATOM 3683 C C . GLU A 1 487 ? -18.393 -12.405 12.976 1.00 93.94 487 GLU A C 1
ATOM 3685 O O . GLU A 1 487 ? -19.323 -13.210 12.920 1.00 93.94 487 GLU A O 1
ATOM 3690 N N . GLU A 1 488 ? -18.610 -11.087 13.054 1.00 95.56 488 GLU A N 1
ATOM 3691 C CA . GLU A 1 488 ? -19.946 -10.487 13.217 1.00 95.56 488 GLU A CA 1
ATOM 3692 C C . GLU A 1 488 ? -20.862 -10.667 11.989 1.00 95.56 488 GLU A C 1
ATOM 3694 O O . GLU A 1 488 ? -22.070 -10.866 12.144 1.00 95.56 488 GLU A O 1
ATOM 3699 N N . MET A 1 489 ? -20.316 -10.626 10.768 1.00 96.69 489 MET A N 1
ATOM 3700 C CA . MET A 1 489 ? -21.090 -10.881 9.544 1.00 96.69 489 MET A CA 1
ATOM 3701 C C . MET A 1 489 ? -21.522 -12.353 9.456 1.00 96.69 489 MET A C 1
ATOM 3703 O O . MET A 1 489 ? -22.695 -12.640 9.215 1.00 96.69 489 MET A O 1
ATOM 3707 N N . ASN A 1 490 ? -20.607 -13.290 9.728 1.00 94.38 490 ASN A N 1
ATOM 3708 C CA . ASN A 1 490 ? -20.909 -14.724 9.731 1.00 94.38 490 ASN A CA 1
ATOM 3709 C C . ASN A 1 490 ? -21.955 -15.084 10.802 1.00 94.38 490 ASN A C 1
ATOM 3711 O O . ASN A 1 490 ? -22.851 -15.883 10.539 1.00 94.38 490 ASN A O 1
ATOM 3715 N N . ALA A 1 491 ? -21.897 -14.451 11.980 1.00 95.25 491 ALA A N 1
ATOM 3716 C CA . ALA A 1 491 ? -22.882 -14.631 13.050 1.00 95.25 491 ALA A CA 1
ATOM 3717 C C . ALA A 1 491 ? -24.314 -14.190 12.671 1.00 95.25 491 ALA A C 1
ATOM 3719 O O . ALA A 1 491 ? -25.267 -14.573 13.348 1.00 95.25 491 ALA A O 1
ATOM 3720 N N . ARG A 1 492 ? -24.477 -13.410 11.592 1.00 96.75 492 ARG A N 1
ATOM 3721 C CA . ARG A 1 492 ? -25.770 -12.973 11.031 1.00 96.75 492 ARG A CA 1
ATOM 3722 C C . ARG A 1 492 ? -26.102 -13.650 9.698 1.00 96.75 492 ARG A C 1
ATOM 3724 O O . ARG A 1 492 ? -26.943 -13.161 8.953 1.00 96.75 492 ARG A O 1
ATOM 3731 N N . ASP A 1 493 ? -25.453 -14.770 9.378 1.00 97.38 493 ASP A N 1
ATOM 3732 C CA . ASP A 1 493 ? -25.691 -15.528 8.139 1.00 97.38 493 ASP A CA 1
ATOM 3733 C C . ASP A 1 493 ? -25.425 -14.697 6.855 1.00 97.38 493 ASP A C 1
ATOM 3735 O O . ASP A 1 493 ? -25.927 -14.999 5.774 1.00 97.38 493 ASP A O 1
ATOM 3739 N N . ILE A 1 494 ? -24.608 -13.639 6.939 1.00 98.25 494 ILE A N 1
ATOM 3740 C CA . ILE A 1 494 ? -24.254 -12.789 5.791 1.00 98.25 494 ILE A CA 1
ATOM 3741 C C . ILE A 1 494 ? -23.235 -13.527 4.900 1.00 98.25 494 ILE A C 1
ATOM 3743 O O . ILE A 1 494 ? -22.246 -14.042 5.425 1.00 98.25 494 ILE A O 1
ATOM 3747 N N . PRO A 1 495 ? -23.420 -13.570 3.563 1.00 97.25 495 PRO A N 1
ATOM 3748 C CA . PRO A 1 495 ? -22.628 -14.392 2.638 1.00 97.25 495 PRO A CA 1
ATOM 3749 C C . PRO A 1 495 ? -21.235 -13.815 2.342 1.00 97.25 495 PRO A C 1
ATOM 3751 O O . PRO A 1 495 ? -20.923 -13.403 1.221 1.00 97.25 495 PRO A O 1
ATOM 3754 N N . VAL A 1 496 ? -20.369 -13.785 3.354 1.00 97.00 496 VAL A N 1
ATOM 3755 C CA . VAL A 1 496 ? -18.945 -13.470 3.196 1.00 97.00 496 VAL A CA 1
ATOM 3756 C C . VAL A 1 496 ? -18.269 -14.594 2.411 1.00 97.00 496 VAL A C 1
ATOM 3758 O O . VAL A 1 496 ? -18.307 -15.754 2.809 1.00 97.00 496 VAL A O 1
ATOM 3761 N N . ILE A 1 497 ? -17.609 -14.251 1.304 1.00 96.06 497 ILE A N 1
ATOM 3762 C CA . ILE A 1 497 ? -16.787 -15.190 0.535 1.00 96.06 497 ILE A CA 1
ATOM 3763 C C . ILE A 1 497 ? -15.557 -15.564 1.388 1.00 96.06 497 ILE A C 1
ATOM 3765 O O . ILE A 1 497 ? -14.769 -14.660 1.715 1.00 96.06 497 ILE A O 1
ATOM 3769 N N . PRO A 1 498 ? -15.378 -16.853 1.758 1.00 94.50 498 PRO A N 1
ATOM 3770 C CA . PRO A 1 498 ? -14.246 -17.298 2.567 1.00 94.50 498 PRO A CA 1
ATOM 3771 C C . PRO A 1 498 ? -12.919 -16.915 1.914 1.00 94.50 498 PRO A C 1
ATOM 3773 O O . PRO A 1 498 ? -12.760 -17.066 0.704 1.00 94.50 498 PRO A O 1
ATOM 3776 N N . ASN A 1 499 ? -12.006 -16.354 2.708 1.00 95.25 499 ASN A N 1
ATOM 3777 C CA . ASN A 1 499 ? -10.660 -15.987 2.272 1.00 95.25 499 ASN A CA 1
ATOM 3778 C C . ASN A 1 499 ? -9.746 -15.683 3.479 1.00 95.25 499 ASN A C 1
ATOM 3780 O O . ASN A 1 499 ? -10.265 -15.251 4.521 1.00 95.25 499 ASN A O 1
ATOM 3784 N N . PRO A 1 500 ? -8.407 -15.752 3.349 1.00 95.69 500 PRO A N 1
ATOM 3785 C CA . PRO A 1 500 ? -7.474 -15.646 4.466 1.00 95.69 500 PRO A CA 1
ATOM 3786 C C . PRO A 1 500 ? -6.847 -14.243 4.586 1.00 95.69 500 PRO A C 1
ATOM 3788 O O . PRO A 1 500 ? -5.891 -14.043 5.337 1.00 95.69 500 PRO A O 1
ATOM 3791 N N . SER A 1 501 ? -7.380 -13.260 3.845 1.00 97.38 501 SER A N 1
ATOM 3792 C CA . SER A 1 501 ? -6.852 -11.895 3.739 1.00 97.38 501 SER A CA 1
ATOM 3793 C C . SER A 1 501 ? -7.654 -10.845 4.528 1.00 97.38 501 SER A C 1
ATOM 3795 O O . SER A 1 501 ? -8.690 -11.131 5.134 1.00 97.38 501 SER A O 1
ATOM 3797 N N . HIS A 1 502 ? -7.190 -9.593 4.452 1.00 97.94 502 HIS A N 1
ATOM 3798 C CA . HIS A 1 502 ? -7.838 -8.384 4.974 1.00 97.94 502 HIS A CA 1
ATOM 3799 C C . HIS A 1 502 ? -9.080 -7.926 4.166 1.00 97.94 502 HIS A C 1
ATOM 3801 O O . HIS A 1 502 ? -9.695 -6.908 4.486 1.00 97.94 502 HIS A O 1
ATOM 3807 N N . ILE A 1 503 ? -9.432 -8.616 3.074 1.00 98.12 503 ILE A N 1
ATOM 3808 C CA . ILE A 1 503 ? -10.556 -8.254 2.197 1.00 98.12 503 ILE A CA 1
ATOM 3809 C C . ILE A 1 503 ? -11.809 -9.018 2.642 1.00 98.12 503 ILE A C 1
ATOM 3811 O O . ILE A 1 503 ? -11.764 -10.218 2.921 1.00 98.12 503 ILE A O 1
ATOM 3815 N N . ILE A 1 504 ? -12.950 -8.327 2.684 1.00 98.12 504 ILE A N 1
ATOM 3816 C CA . ILE A 1 504 ? -14.255 -8.905 3.031 1.00 98.12 504 ILE A CA 1
ATOM 3817 C C . ILE A 1 504 ? -15.202 -8.702 1.840 1.00 98.12 504 ILE A C 1
ATOM 3819 O O . ILE A 1 504 ? -15.837 -7.650 1.719 1.00 98.12 504 ILE A O 1
ATOM 3823 N N . PRO A 1 505 ? -15.271 -9.667 0.907 1.00 97.62 505 PRO A N 1
ATOM 3824 C CA . PRO A 1 505 ? -16.204 -9.622 -0.203 1.00 97.62 505 PRO A CA 1
ATOM 3825 C C . PRO A 1 505 ? -17.508 -10.323 0.202 1.00 97.62 505 PRO A C 1
ATOM 3827 O O . PRO A 1 505 ? -17.507 -11.522 0.467 1.00 97.62 505 PRO A O 1
ATOM 3830 N N . ILE A 1 506 ? -18.621 -9.589 0.238 1.00 98.12 506 ILE A N 1
ATOM 3831 C CA . ILE A 1 506 ? -19.954 -10.136 0.529 1.00 98.12 506 ILE A CA 1
ATOM 3832 C C . ILE A 1 506 ? -20.665 -10.423 -0.797 1.00 98.12 506 ILE A C 1
ATOM 3834 O O . ILE A 1 506 ? -20.906 -9.500 -1.580 1.00 98.12 506 ILE A O 1
ATOM 3838 N N . LEU A 1 507 ? -20.978 -11.691 -1.061 1.00 98.12 507 LEU A N 1
ATOM 3839 C CA . LEU A 1 507 ? -21.640 -12.152 -2.282 1.00 98.12 507 LEU A CA 1
ATOM 3840 C C . LEU A 1 507 ? -23.090 -11.652 -2.349 1.00 98.12 507 LEU A C 1
ATOM 3842 O O . LEU A 1 507 ? -23.884 -11.896 -1.450 1.00 98.12 507 LEU A O 1
ATOM 3846 N N . VAL A 1 508 ? -23.450 -11.015 -3.463 1.00 97.75 508 VAL A N 1
ATOM 3847 C CA . VAL A 1 508 ? -24.835 -10.629 -3.786 1.00 97.75 508 VAL A CA 1
ATOM 3848 C C . VAL A 1 508 ? -25.370 -11.441 -4.971 1.00 97.75 508 VAL A C 1
ATOM 3850 O O . VAL A 1 508 ? -26.544 -11.789 -5.007 1.00 97.75 508 VAL A O 1
ATOM 3853 N N . GLY A 1 509 ? -24.515 -11.747 -5.953 1.00 94.81 509 GLY A N 1
ATOM 3854 C CA . GLY A 1 509 ? -24.854 -12.576 -7.118 1.00 94.81 509 GLY A CA 1
ATOM 3855 C C . GLY A 1 509 ? -25.787 -11.921 -8.145 1.00 94.81 509 GLY A C 1
ATOM 3856 O O . GLY A 1 509 ? -26.281 -12.591 -9.051 1.00 94.81 509 GLY A O 1
ATOM 3857 N N . ASN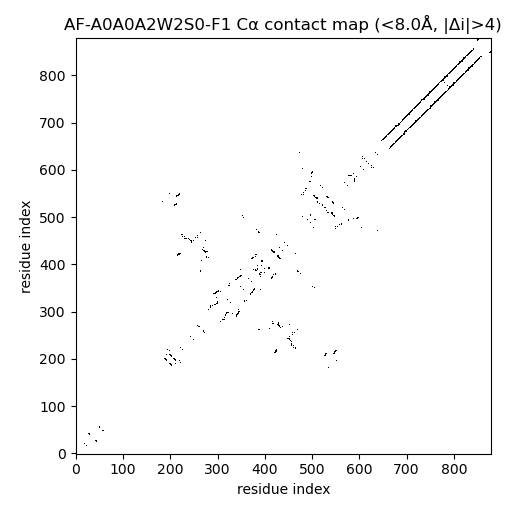 A 1 510 ? -26.058 -10.619 -8.008 1.00 94.06 510 ASN A N 1
ATOM 3858 C CA . ASN A 1 510 ? -26.838 -9.844 -8.965 1.00 94.06 510 ASN A CA 1
ATOM 3859 C C . ASN A 1 510 ? -26.400 -8.370 -8.977 1.00 94.06 510 ASN A C 1
ATOM 3861 O O . ASN A 1 510 ? -26.388 -7.710 -7.938 1.00 94.06 510 ASN A O 1
ATOM 3865 N N . ALA A 1 511 ? -26.100 -7.825 -10.160 1.00 90.81 511 ALA A N 1
ATOM 3866 C CA . ALA A 1 511 ? -25.608 -6.453 -10.318 1.00 90.81 511 ALA A CA 1
ATOM 3867 C C . ALA A 1 511 ? -26.599 -5.355 -9.882 1.00 90.81 511 ALA A C 1
ATOM 3869 O O . ALA A 1 511 ? -26.170 -4.312 -9.381 1.00 90.81 511 ALA A O 1
ATOM 3870 N N . ALA A 1 512 ? -27.907 -5.567 -10.074 1.00 91.50 512 ALA A N 1
ATOM 3871 C CA . ALA A 1 512 ? -28.935 -4.594 -9.708 1.00 91.50 512 ALA A CA 1
ATOM 3872 C C . ALA A 1 512 ? -29.162 -4.571 -8.191 1.00 91.50 512 ALA A C 1
ATOM 3874 O O . ALA A 1 512 ? -29.189 -3.489 -7.609 1.00 91.50 512 ALA A O 1
ATOM 3875 N N . LEU A 1 513 ? -29.232 -5.743 -7.546 1.00 96.00 513 LEU A N 1
ATOM 3876 C CA . LEU A 1 513 ? -29.304 -5.845 -6.082 1.00 96.00 513 LEU A CA 1
ATOM 3877 C C . LEU A 1 513 ? -28.025 -5.322 -5.417 1.00 96.00 513 LEU A C 1
ATOM 3879 O O . LEU A 1 513 ? -28.110 -4.570 -4.452 1.00 96.00 513 LEU A O 1
ATOM 3883 N N . ALA A 1 514 ? -26.844 -5.634 -5.965 1.00 96.38 514 ALA A N 1
ATOM 3884 C CA . ALA A 1 514 ? -25.575 -5.139 -5.431 1.00 96.38 514 ALA A CA 1
ATOM 3885 C C . ALA A 1 514 ? -25.508 -3.607 -5.478 1.00 96.38 514 ALA A C 1
ATOM 3887 O O . ALA A 1 514 ? -25.083 -2.979 -4.507 1.00 96.38 514 ALA A O 1
ATOM 3888 N N . LYS A 1 515 ? -25.968 -2.997 -6.581 1.00 94.81 515 LYS A N 1
ATOM 3889 C CA . LYS A 1 515 ? -26.087 -1.540 -6.674 1.00 94.81 515 LYS A CA 1
ATOM 3890 C C . LYS A 1 515 ? -27.136 -0.988 -5.703 1.00 94.81 515 LYS A C 1
ATOM 3892 O O . LYS A 1 515 ? -26.825 -0.032 -5.008 1.00 94.81 515 LYS A O 1
ATOM 3897 N N . ALA A 1 516 ? -28.325 -1.586 -5.615 1.00 96.25 516 ALA A N 1
ATOM 3898 C CA . ALA A 1 516 ? -29.372 -1.130 -4.698 1.00 96.25 516 ALA A CA 1
ATOM 3899 C C . ALA A 1 516 ? -28.900 -1.147 -3.232 1.00 96.25 516 ALA A C 1
ATOM 3901 O O . ALA A 1 516 ? -29.075 -0.157 -2.531 1.00 96.25 516 ALA A O 1
ATOM 3902 N N . ALA A 1 517 ? -28.217 -2.213 -2.801 1.00 98.25 517 ALA A N 1
ATOM 3903 C CA . ALA A 1 517 ? -27.631 -2.304 -1.465 1.00 98.25 517 ALA A CA 1
ATOM 3904 C C . ALA A 1 517 ? -26.543 -1.239 -1.225 1.00 98.25 517 ALA A C 1
ATOM 3906 O O . ALA A 1 517 ? -26.518 -0.603 -0.176 1.00 98.25 517 ALA A O 1
ATOM 3907 N N . SER A 1 518 ? -25.668 -1.008 -2.210 1.00 98.00 518 SER A N 1
ATOM 3908 C CA . SER A 1 518 ? -24.628 0.033 -2.164 1.00 98.00 518 SER A CA 1
ATOM 3909 C C . SER A 1 518 ? -25.216 1.450 -2.085 1.00 98.00 518 SER A C 1
ATOM 3911 O O . SER A 1 518 ? -24.721 2.277 -1.319 1.00 98.00 518 SER A O 1
ATOM 3913 N N . ASP A 1 519 ? -26.295 1.716 -2.827 1.00 97.00 519 ASP A N 1
ATOM 3914 C CA . ASP A 1 519 ? -27.000 3.000 -2.815 1.00 97.00 519 ASP A CA 1
ATOM 3915 C C . ASP A 1 519 ? -27.746 3.219 -1.482 1.00 97.00 519 ASP A C 1
ATOM 3917 O O . ASP A 1 519 ? -27.646 4.304 -0.914 1.00 97.00 519 ASP A O 1
ATOM 3921 N N . MET A 1 520 ? -28.428 2.196 -0.944 1.00 98.31 520 MET A N 1
ATOM 3922 C CA . MET A 1 520 ? -29.124 2.259 0.354 1.00 98.31 520 MET A CA 1
ATOM 3923 C C . MET A 1 520 ? -28.158 2.435 1.531 1.00 98.31 520 MET A C 1
ATOM 3925 O O . MET A 1 520 ? -28.403 3.281 2.387 1.00 98.31 520 MET A O 1
ATOM 3929 N N . LEU A 1 521 ? -27.029 1.713 1.556 1.00 98.62 521 LEU A N 1
ATOM 3930 C CA . LEU A 1 521 ? -25.981 1.917 2.567 1.00 98.62 521 LEU A CA 1
ATOM 3931 C C . LEU A 1 521 ? -25.510 3.379 2.586 1.00 98.62 521 LEU A C 1
ATOM 3933 O O . LEU A 1 521 ? -25.358 3.965 3.657 1.00 98.62 521 LEU A O 1
ATOM 3937 N N . LEU A 1 522 ? -25.320 3.982 1.408 1.00 97.94 522 LEU A N 1
ATOM 3938 C CA . LEU A 1 522 ? -24.847 5.359 1.287 1.00 97.94 522 LEU A CA 1
ATOM 3939 C C . LEU A 1 522 ? -25.916 6.388 1.682 1.00 97.94 522 LEU A C 1
ATOM 3941 O O . LEU A 1 522 ? -25.592 7.360 2.359 1.00 97.94 522 LEU A O 1
ATOM 3945 N N . GLN A 1 523 ? -27.162 6.192 1.248 1.00 96.38 523 GLN A N 1
ATOM 3946 C CA . GLN A 1 523 ? -28.255 7.150 1.440 1.00 96.38 523 GLN A CA 1
ATOM 3947 C C . GLN A 1 523 ? -28.860 7.054 2.844 1.00 96.38 523 GLN A C 1
ATOM 3949 O O . GLN A 1 523 ? -28.844 8.041 3.581 1.00 96.38 523 GLN A O 1
ATOM 3954 N N . ASP A 1 524 ? -29.324 5.867 3.234 1.00 97.56 524 ASP A N 1
ATOM 3955 C CA . ASP A 1 524 ? -30.096 5.660 4.462 1.00 97.56 524 ASP A CA 1
ATOM 3956 C C . ASP A 1 524 ? -29.173 5.628 5.700 1.00 97.56 524 ASP A C 1
ATOM 3958 O O . ASP A 1 524 ? -29.526 6.175 6.745 1.00 97.56 524 ASP A O 1
ATOM 3962 N N . TYR A 1 525 ? -27.957 5.075 5.567 1.00 98.00 525 TYR A N 1
ATOM 3963 C CA . TYR A 1 525 ? -27.028 4.827 6.688 1.00 98.00 525 TYR A CA 1
ATOM 3964 C C . TYR A 1 525 ? -25.698 5.597 6.630 1.00 98.00 525 TYR A C 1
ATOM 3966 O O . TYR A 1 525 ? -24.859 5.449 7.517 1.00 98.00 525 TYR A O 1
ATOM 3974 N N . GLN A 1 526 ? -25.465 6.407 5.591 1.00 98.25 526 GLN A N 1
ATOM 3975 C CA . GLN A 1 526 ? -24.222 7.171 5.401 1.00 98.25 526 GLN A CA 1
ATOM 3976 C C . GLN A 1 526 ? -22.949 6.289 5.415 1.00 98.25 526 GLN A C 1
ATOM 3978 O O . GLN A 1 526 ? -21.862 6.719 5.811 1.00 98.25 526 GLN A O 1
ATOM 3983 N N . ILE A 1 527 ? -23.067 5.050 4.932 1.00 98.69 527 ILE A N 1
ATOM 3984 C CA . ILE A 1 527 ? -21.996 4.058 4.794 1.00 98.69 527 ILE A CA 1
ATOM 3985 C C . ILE A 1 527 ? -21.623 3.925 3.316 1.00 98.69 527 ILE A C 1
ATOM 3987 O O . ILE A 1 527 ? -22.412 3.471 2.493 1.00 98.69 527 ILE A O 1
ATOM 3991 N N . TYR A 1 528 ? -20.385 4.263 2.957 1.00 98.56 528 TYR A N 1
ATOM 3992 C CA . TYR A 1 528 ? -19.909 4.078 1.589 1.00 98.56 528 TYR A CA 1
ATOM 3993 C C . TYR A 1 528 ? -19.187 2.734 1.420 1.00 98.56 528 TYR A C 1
ATOM 3995 O O . TYR A 1 528 ? -17.999 2.600 1.734 1.00 98.56 528 TYR A O 1
ATOM 4003 N N . VAL A 1 529 ? -19.911 1.758 0.864 1.00 98.19 529 VAL A N 1
ATOM 4004 C CA . VAL A 1 529 ? -19.373 0.505 0.312 1.00 98.19 529 VAL A CA 1
ATOM 4005 C C . VAL A 1 529 ? -19.753 0.419 -1.162 1.00 98.19 529 VAL A C 1
ATOM 4007 O O . VAL A 1 529 ? -20.933 0.425 -1.501 1.00 98.19 529 VAL A O 1
ATOM 4010 N N . GLN A 1 530 ? -18.765 0.319 -2.050 1.00 96.56 530 GLN A N 1
ATOM 4011 C CA . GLN A 1 530 ? -18.987 0.241 -3.494 1.00 96.56 530 GLN A CA 1
ATOM 4012 C C . GLN A 1 530 ? -19.444 -1.162 -3.940 1.00 96.56 530 GLN A C 1
ATOM 4014 O O . GLN A 1 530 ? -18.791 -2.163 -3.635 1.00 96.56 530 GLN A O 1
ATOM 4019 N N . SER A 1 531 ? -20.501 -1.225 -4.757 1.00 95.69 531 SER A N 1
ATOM 4020 C CA . SER A 1 531 ? -20.893 -2.436 -5.491 1.00 95.69 531 SER A CA 1
ATOM 4021 C C . SER A 1 531 ? -19.895 -2.783 -6.601 1.00 95.69 531 SER A C 1
ATOM 4023 O O . SER A 1 531 ? -19.571 -1.933 -7.442 1.00 95.69 531 SER A O 1
ATOM 4025 N N . ILE A 1 532 ? -19.445 -4.037 -6.643 1.00 94.88 532 ILE A N 1
ATOM 4026 C CA . ILE A 1 532 ? -18.485 -4.556 -7.621 1.00 94.88 532 ILE A CA 1
ATOM 4027 C C . ILE A 1 532 ? -19.195 -5.497 -8.600 1.00 94.88 532 ILE A C 1
ATOM 4029 O O . ILE A 1 532 ? -19.620 -6.591 -8.231 1.00 94.88 532 ILE A O 1
ATOM 4033 N N . ASN A 1 533 ? -19.258 -5.064 -9.862 1.00 91.50 533 ASN A N 1
ATOM 4034 C CA . ASN A 1 533 ? -19.966 -5.728 -10.961 1.00 91.50 533 ASN A CA 1
ATOM 4035 C C . ASN A 1 533 ? -19.013 -6.013 -12.146 1.00 91.50 533 ASN A C 1
ATOM 4037 O O . ASN A 1 533 ? -17.846 -5.599 -12.149 1.00 91.50 533 ASN A O 1
ATOM 4041 N N . TYR A 1 534 ? -19.515 -6.669 -13.197 1.00 87.88 534 TYR A N 1
ATOM 4042 C CA . TYR A 1 534 ? -18.803 -6.837 -14.473 1.00 87.88 534 TYR A CA 1
ATOM 4043 C C . TYR A 1 534 ? -18.290 -5.487 -15.041 1.00 87.88 534 TYR A C 1
ATOM 4045 O O . TYR A 1 534 ? -18.980 -4.470 -14.925 1.00 87.88 534 TYR A O 1
ATOM 4053 N N . PRO A 1 535 ? -17.088 -5.414 -15.656 1.00 85.94 535 PRO A N 1
ATOM 4054 C CA . PRO A 1 535 ? -16.123 -6.490 -15.917 1.00 85.94 535 PRO A CA 1
ATOM 4055 C C . PRO A 1 535 ? -15.126 -6.760 -14.777 1.00 85.94 535 PRO A C 1
ATOM 4057 O O . PRO A 1 535 ? -14.150 -7.469 -14.993 1.00 85.94 535 PRO A O 1
ATOM 4060 N N . THR A 1 536 ? -15.314 -6.177 -13.589 1.00 86.94 536 THR A N 1
ATOM 4061 C CA . THR A 1 536 ? -14.368 -6.334 -12.470 1.00 86.94 536 THR A CA 1
ATOM 4062 C C . THR A 1 536 ? -14.500 -7.699 -11.783 1.00 86.94 536 THR A C 1
ATOM 4064 O O . THR A 1 536 ? -13.509 -8.228 -11.294 1.00 86.94 536 THR A O 1
ATOM 4067 N N . VAL A 1 537 ? -15.696 -8.291 -11.796 1.00 90.50 537 VAL A N 1
ATOM 4068 C CA . VAL A 1 537 ? -15.957 -9.691 -11.420 1.00 90.50 537 VAL A CA 1
ATOM 4069 C C . VAL A 1 537 ? -16.839 -10.362 -12.484 1.00 90.50 537 VAL A C 1
ATOM 4071 O O . VAL A 1 537 ? -17.507 -9.648 -13.241 1.00 90.50 537 VAL A O 1
ATOM 4074 N N . PRO A 1 538 ? -16.852 -11.705 -12.590 1.00 90.69 538 PRO A N 1
ATOM 4075 C CA . PRO A 1 538 ? -17.775 -12.412 -13.475 1.00 90.69 538 PRO A CA 1
ATOM 4076 C C . PRO A 1 538 ? -19.244 -12.117 -13.140 1.00 90.69 538 PRO A C 1
ATOM 4078 O O . PRO A 1 538 ? -19.588 -11.872 -11.982 1.00 90.69 538 PRO A O 1
ATOM 4081 N N . VAL A 1 539 ? -20.109 -12.175 -14.156 1.00 89.25 539 VAL A N 1
ATOM 4082 C CA . VAL A 1 539 ? -21.568 -12.050 -13.984 1.00 89.25 539 VAL A CA 1
ATOM 4083 C C . VAL A 1 539 ? -22.076 -13.169 -13.072 1.00 89.25 539 VAL A C 1
ATOM 4085 O O . VAL A 1 539 ? -21.636 -14.313 -13.200 1.00 89.25 539 VAL A O 1
ATOM 4088 N N . GLY A 1 540 ? -22.972 -12.837 -12.145 1.00 91.75 540 GLY A N 1
ATOM 4089 C CA . GLY A 1 540 ? -23.453 -13.745 -11.101 1.00 91.75 540 GLY A CA 1
ATOM 4090 C C . GLY A 1 540 ? -22.516 -13.865 -9.894 1.00 91.75 540 GLY A C 1
ATOM 4091 O O . GLY A 1 540 ? -22.848 -14.562 -8.943 1.00 91.75 540 GLY A O 1
ATOM 4092 N N . GLN A 1 541 ? -21.353 -13.199 -9.897 1.00 95.69 541 GLN A N 1
ATOM 4093 C CA . GLN A 1 541 ? -20.443 -13.110 -8.746 1.00 95.69 541 GLN A CA 1
ATOM 4094 C C . GLN A 1 541 ? -20.324 -11.682 -8.184 1.00 95.69 541 GLN A C 1
ATOM 4096 O O . GLN A 1 541 ? -19.314 -11.343 -7.545 1.00 95.69 541 GLN A O 1
ATOM 4101 N N . GLU A 1 542 ? -21.319 -10.833 -8.455 1.00 95.69 542 GLU A N 1
ATOM 4102 C CA . GLU A 1 542 ? -21.383 -9.456 -7.973 1.00 95.69 542 GLU A CA 1
ATOM 4103 C C . GLU A 1 542 ? -21.405 -9.411 -6.448 1.00 95.69 542 GLU A C 1
ATOM 4105 O O . GLU A 1 542 ? -21.971 -10.285 -5.785 1.00 95.69 542 GLU A O 1
ATOM 4110 N N . ARG A 1 543 ? -20.735 -8.405 -5.886 1.00 97.75 543 ARG A N 1
ATOM 4111 C CA . ARG A 1 543 ? -20.421 -8.357 -4.456 1.00 97.75 543 ARG A CA 1
ATOM 4112 C C . ARG A 1 543 ? -20.293 -6.938 -3.933 1.00 97.75 543 ARG A C 1
ATOM 4114 O O . ARG A 1 543 ? -19.922 -6.027 -4.676 1.00 97.75 543 ARG A O 1
ATOM 4121 N N . LEU A 1 544 ? -20.511 -6.769 -2.636 1.00 98.31 544 LEU A N 1
ATOM 4122 C CA . LEU A 1 544 ? -20.003 -5.614 -1.903 1.00 98.31 544 LEU A CA 1
ATOM 4123 C C . LEU A 1 544 ? -18.575 -5.924 -1.444 1.00 98.31 544 LEU A C 1
ATOM 4125 O O . LEU A 1 544 ? -18.306 -7.026 -0.969 1.00 98.31 544 LEU A O 1
ATOM 4129 N N . ARG A 1 545 ? -17.641 -4.980 -1.604 1.00 98.19 545 ARG A N 1
ATOM 4130 C CA . ARG A 1 545 ? -16.238 -5.171 -1.201 1.00 98.19 545 ARG A CA 1
ATOM 4131 C C . ARG A 1 545 ? -15.883 -4.241 -0.051 1.00 98.19 545 ARG A C 1
ATOM 4133 O O . ARG A 1 545 ? -15.667 -3.048 -0.260 1.00 98.19 545 ARG A O 1
ATOM 4140 N N . ILE A 1 546 ? -15.789 -4.822 1.137 1.00 98.56 546 ILE A N 1
ATOM 4141 C CA . ILE A 1 546 ? -15.453 -4.140 2.383 1.00 98.56 546 ILE A CA 1
ATOM 4142 C C . ILE A 1 546 ? -13.965 -4.357 2.679 1.00 98.56 546 ILE A C 1
ATOM 4144 O O . ILE A 1 546 ? -13.411 -5.440 2.470 1.00 98.56 546 ILE A O 1
ATOM 4148 N N . THR A 1 547 ? -13.304 -3.298 3.131 1.00 98.25 547 THR A N 1
ATOM 4149 C CA . THR A 1 547 ? -11.872 -3.255 3.435 1.00 98.25 547 THR A CA 1
ATOM 4150 C C . THR A 1 547 ? -11.655 -2.529 4.761 1.00 98.25 547 THR A C 1
ATOM 4152 O O . THR A 1 547 ? -11.444 -1.312 4.758 1.00 98.25 547 THR A O 1
ATOM 4155 N N . PRO A 1 548 ? -11.738 -3.246 5.898 1.00 98.19 548 PRO A N 1
ATOM 4156 C CA . PRO A 1 548 ? -11.485 -2.674 7.214 1.00 98.19 548 PRO A CA 1
ATOM 4157 C C . PRO A 1 548 ? -10.059 -2.122 7.329 1.00 98.19 548 PRO A C 1
ATOM 4159 O O . PRO A 1 548 ? -9.137 -2.535 6.620 1.00 98.19 548 PRO A O 1
ATOM 4162 N N . THR A 1 549 ? -9.888 -1.171 8.243 1.00 98.06 549 THR A N 1
ATOM 4163 C CA . THR A 1 549 ? -8.619 -0.476 8.513 1.00 98.06 549 THR A CA 1
ATOM 4164 C C . THR A 1 549 ? -8.461 -0.292 10.026 1.00 98.06 549 THR A C 1
ATOM 4166 O O . THR A 1 549 ? -9.464 -0.386 10.737 1.00 98.06 549 THR A O 1
ATOM 4169 N N . PRO A 1 550 ? -7.273 0.078 10.539 1.00 95.00 550 PRO A N 1
ATOM 4170 C CA . PRO A 1 550 ? -7.076 0.429 11.954 1.00 95.00 550 PRO A CA 1
ATOM 4171 C C . PRO A 1 550 ? -7.933 1.601 12.467 1.00 95.00 550 PRO A C 1
ATOM 4173 O O . PRO A 1 550 ? -7.954 1.871 13.661 1.00 95.00 550 PRO A O 1
ATOM 4176 N N . GLY A 1 551 ? -8.609 2.343 11.579 1.00 94.06 551 GLY A N 1
ATOM 4177 C CA . GLY A 1 551 ? -9.549 3.405 11.957 1.00 94.06 551 GLY A CA 1
ATOM 4178 C C . GLY A 1 551 ? -11.002 2.945 12.103 1.00 94.06 551 GLY A C 1
ATOM 4179 O O . GLY A 1 551 ? -11.829 3.720 12.572 1.00 94.06 551 GLY A O 1
ATOM 4180 N N . HIS A 1 552 ? -11.336 1.720 11.692 1.00 96.50 552 HIS A N 1
ATOM 4181 C CA . HIS A 1 552 ? -12.694 1.184 11.767 1.00 96.50 552 HIS A CA 1
ATOM 4182 C C . HIS A 1 552 ? -12.945 0.551 13.140 1.00 96.50 552 HIS A C 1
ATOM 4184 O O . HIS A 1 552 ? -12.956 -0.671 13.293 1.00 96.50 552 HIS A O 1
ATOM 4190 N N . THR A 1 553 ? -13.114 1.413 14.145 1.00 92.31 553 THR A N 1
ATOM 4191 C CA . THR A 1 553 ? -13.399 1.033 15.534 1.00 92.31 553 THR A CA 1
ATOM 4192 C C . THR A 1 553 ? -14.710 0.249 15.674 1.00 92.31 553 THR A C 1
ATOM 4194 O O . THR A 1 553 ? -15.484 0.101 14.721 1.00 92.31 553 THR A O 1
ATOM 4197 N N . LYS A 1 554 ? -14.959 -0.273 16.882 1.00 93.12 554 LYS A N 1
ATOM 4198 C CA . LYS A 1 554 ? -16.149 -1.067 17.212 1.00 93.12 554 LYS A CA 1
ATOM 4199 C C . LYS A 1 554 ? -17.448 -0.378 16.792 1.00 93.12 554 LYS A C 1
ATOM 4201 O O . LYS A 1 554 ? -18.317 -1.021 16.223 1.00 93.12 554 LYS A O 1
ATOM 4206 N N . GLU A 1 555 ? -17.549 0.922 17.032 1.00 94.06 555 GLU A N 1
ATOM 4207 C CA . GLU A 1 555 ? -18.746 1.722 16.777 1.00 94.06 555 GLU A CA 1
ATOM 4208 C C . GLU A 1 555 ? -19.098 1.693 15.284 1.00 94.06 555 GLU A C 1
ATOM 4210 O O . GLU A 1 555 ? -20.201 1.296 14.915 1.00 94.06 555 GLU A O 1
ATOM 4215 N N . PHE A 1 556 ? -18.124 1.982 14.412 1.00 97.06 556 PHE A N 1
ATOM 4216 C CA . PHE A 1 556 ? -18.325 1.902 12.965 1.00 97.06 556 PHE A CA 1
ATOM 4217 C C . PHE A 1 556 ? -18.629 0.476 12.496 1.00 97.06 556 PHE A C 1
ATOM 4219 O O . PHE A 1 556 ? -19.427 0.298 11.575 1.00 97.06 556 PHE A O 1
ATOM 4226 N N . ARG A 1 557 ? -17.978 -0.548 13.073 1.00 97.25 557 ARG A N 1
ATOM 4227 C CA . ARG A 1 557 ? -18.251 -1.957 12.737 1.00 97.25 557 ARG A CA 1
ATOM 4228 C C . ARG A 1 557 ? -19.700 -2.312 13.042 1.00 97.25 557 ARG A C 1
ATOM 4230 O O . ARG A 1 557 ? -20.354 -2.920 12.203 1.00 97.25 557 ARG A O 1
ATOM 4237 N N . ASP A 1 558 ? -20.175 -1.967 14.230 1.00 96.88 558 ASP A N 1
ATOM 4238 C CA . ASP A 1 558 ? -21.514 -2.327 14.675 1.00 96.88 558 ASP A CA 1
ATOM 4239 C C . ASP A 1 558 ? -22.580 -1.595 13.829 1.00 96.88 558 ASP A C 1
ATOM 4241 O O . ASP A 1 558 ? -23.547 -2.227 13.403 1.00 96.88 558 ASP A O 1
ATOM 4245 N N . GLU A 1 559 ? -22.352 -0.316 13.482 1.00 98.06 559 GLU A N 1
ATOM 4246 C CA . GLU A 1 559 ? -23.146 0.435 12.487 1.00 98.06 559 GLU A CA 1
ATOM 4247 C C . GLU A 1 559 ? -23.192 -0.288 11.128 1.00 98.06 559 GLU A C 1
ATOM 4249 O O . GLU A 1 559 ? -24.269 -0.510 10.573 1.00 98.06 559 GLU A O 1
ATOM 4254 N N . LEU A 1 560 ? -22.027 -0.689 10.599 1.00 98.69 560 LEU A N 1
ATOM 4255 C CA . LEU A 1 560 ? -21.909 -1.397 9.321 1.00 98.69 560 LEU A CA 1
ATOM 4256 C C . LEU A 1 560 ? -22.685 -2.714 9.320 1.00 98.69 560 LEU A C 1
ATOM 4258 O O . LEU A 1 560 ? -23.429 -2.989 8.382 1.00 98.69 560 LEU A O 1
ATOM 4262 N N . VAL A 1 561 ? -22.468 -3.545 10.337 1.00 98.38 561 VAL A N 1
ATOM 4263 C CA . VAL A 1 561 ? -23.050 -4.886 10.412 1.00 98.38 561 VAL A CA 1
ATOM 4264 C C . VAL A 1 561 ? -24.573 -4.799 10.535 1.00 98.38 561 VAL A C 1
ATOM 4266 O O . VAL A 1 561 ? -25.273 -5.522 9.829 1.00 98.38 561 VAL A O 1
ATOM 4269 N N . ALA A 1 562 ? -25.094 -3.881 11.356 1.00 98.44 562 ALA A N 1
ATOM 4270 C CA . ALA A 1 562 ? -26.534 -3.667 11.493 1.00 98.44 562 ALA A CA 1
ATOM 4271 C C . ALA A 1 562 ? -27.183 -3.162 10.190 1.00 98.44 562 ALA A C 1
ATOM 4273 O O . ALA A 1 562 ? -28.232 -3.667 9.793 1.00 98.44 562 ALA A O 1
ATOM 4274 N N . ALA A 1 563 ? -26.549 -2.208 9.498 1.00 98.69 563 ALA A N 1
ATOM 4275 C CA . ALA A 1 563 ? -27.053 -1.679 8.229 1.00 98.69 563 ALA A CA 1
ATOM 4276 C C . ALA A 1 563 ? -27.043 -2.728 7.103 1.00 98.69 563 ALA A C 1
ATOM 4278 O O . ALA A 1 563 ? -27.994 -2.822 6.331 1.00 98.69 563 ALA A O 1
ATOM 4279 N N . VAL A 1 564 ? -25.985 -3.544 7.012 1.00 98.62 564 VAL A N 1
ATOM 4280 C CA . VAL A 1 564 ? -25.894 -4.632 6.024 1.00 98.62 564 VAL A CA 1
ATOM 4281 C C . VAL A 1 564 ? -26.974 -5.689 6.267 1.00 98.62 564 VAL A C 1
ATOM 4283 O O . VAL A 1 564 ? -27.601 -6.127 5.307 1.00 98.62 564 VAL A O 1
ATOM 4286 N N . ASP A 1 565 ? -27.225 -6.066 7.522 1.00 98.50 565 ASP A N 1
ATOM 4287 C CA . ASP A 1 565 ? -28.211 -7.090 7.891 1.00 98.50 565 ASP A CA 1
ATOM 4288 C C . ASP A 1 565 ? -29.673 -6.658 7.637 1.00 98.50 565 ASP A C 1
ATOM 4290 O O . ASP A 1 565 ? -30.487 -7.440 7.126 1.00 98.50 565 ASP A O 1
ATOM 4294 N N . GLU A 1 566 ? -29.998 -5.386 7.903 1.00 98.50 566 GLU A N 1
ATOM 4295 C CA . GLU A 1 566 ? -31.285 -4.784 7.523 1.00 98.50 566 GLU A CA 1
ATOM 4296 C C . GLU A 1 566 ? -31.469 -4.814 6.004 1.00 98.50 566 GLU A C 1
ATOM 4298 O O . GLU A 1 566 ? -32.441 -5.391 5.510 1.00 98.50 566 GLU A O 1
ATOM 4303 N N . ILE A 1 567 ? -30.494 -4.282 5.259 1.00 98.44 567 ILE A N 1
ATOM 4304 C CA . ILE A 1 567 ? -30.581 -4.139 3.802 1.00 98.44 567 ILE A CA 1
ATOM 4305 C C . ILE A 1 567 ? -30.655 -5.504 3.108 1.00 98.44 567 ILE A C 1
ATOM 4307 O O . ILE A 1 567 ? -31.401 -5.649 2.137 1.00 98.44 567 ILE A O 1
ATOM 4311 N N . TRP A 1 568 ? -29.945 -6.523 3.611 1.00 98.06 568 TRP A N 1
ATOM 4312 C CA . TRP A 1 568 ? -30.061 -7.901 3.113 1.00 98.06 568 TRP A CA 1
ATOM 4313 C C . TRP A 1 568 ? -31.498 -8.412 3.211 1.00 98.06 568 TRP A C 1
ATOM 4315 O O . TRP A 1 568 ? -32.036 -8.947 2.240 1.00 98.06 568 TRP A O 1
ATOM 4325 N N . THR A 1 569 ? -32.138 -8.180 4.359 1.00 97.94 569 THR A N 1
ATOM 4326 C CA . THR A 1 569 ? -33.533 -8.561 4.611 1.00 97.94 569 THR A CA 1
ATOM 4327 C C . THR A 1 569 ? -34.495 -7.767 3.725 1.00 97.94 569 THR A C 1
ATOM 4329 O O . THR A 1 569 ? -35.342 -8.350 3.050 1.00 97.94 569 THR A O 1
ATOM 4332 N N . ARG A 1 570 ? -34.339 -6.439 3.673 1.00 98.12 570 ARG A N 1
ATOM 4333 C CA . ARG A 1 570 ? -35.208 -5.508 2.933 1.00 98.12 570 ARG A CA 1
ATOM 4334 C C . ARG A 1 570 ? -35.171 -5.710 1.418 1.00 98.12 570 ARG A C 1
ATOM 4336 O O . ARG A 1 570 ? -36.186 -5.505 0.755 1.00 98.12 570 ARG A O 1
ATOM 4343 N N . LEU A 1 571 ? -34.023 -6.109 0.869 1.00 98.06 571 LEU A N 1
ATOM 4344 C CA . LEU A 1 571 ? -33.851 -6.407 -0.557 1.00 98.06 571 LEU A CA 1
ATOM 4345 C C . LEU A 1 571 ? -34.066 -7.887 -0.915 1.00 98.06 571 LEU A C 1
ATOM 4347 O O . LEU A 1 571 ? -34.044 -8.214 -2.101 1.00 98.06 571 LEU A O 1
ATOM 4351 N N . GLY A 1 572 ? -34.262 -8.775 0.068 1.00 97.62 572 GLY A N 1
ATOM 4352 C CA . GLY A 1 572 ? -34.377 -10.218 -0.165 1.00 97.62 572 GLY A CA 1
ATOM 4353 C C . GLY A 1 572 ? -33.115 -10.822 -0.792 1.00 97.62 572 GLY A C 1
ATOM 4354 O O . GLY A 1 572 ? -33.207 -11.636 -1.712 1.00 97.62 572 GLY A O 1
ATOM 4355 N N . ILE A 1 573 ? -31.931 -10.375 -0.358 1.00 98.00 573 ILE A N 1
ATOM 4356 C CA . ILE A 1 573 ? -30.655 -10.913 -0.842 1.00 98.00 573 ILE A CA 1
ATOM 4357 C C . ILE A 1 573 ? -30.347 -12.202 -0.079 1.00 98.00 573 ILE A C 1
ATOM 4359 O O . ILE A 1 573 ? -30.370 -12.218 1.151 1.00 98.00 573 ILE A O 1
ATOM 4363 N N . LYS A 1 574 ? -29.998 -13.256 -0.824 1.00 97.81 574 LYS A N 1
ATOM 4364 C CA . LYS A 1 574 ? -29.656 -14.577 -0.283 1.00 97.81 574 LYS A CA 1
ATOM 4365 C C . LYS A 1 574 ? -28.605 -14.507 0.827 1.00 97.81 574 LYS A C 1
ATOM 4367 O O . LYS A 1 574 ? -27.525 -13.937 0.631 1.00 97.81 574 LYS A O 1
ATOM 4372 N N . ARG A 1 575 ? -28.905 -15.157 1.947 1.00 98.12 575 ARG A N 1
ATOM 4373 C CA . ARG A 1 575 ? -28.005 -15.418 3.078 1.00 98.12 575 ARG A CA 1
ATOM 4374 C C . ARG A 1 575 ? -27.147 -16.673 2.854 1.00 98.12 575 ARG A C 1
ATOM 4376 O O . ARG A 1 575 ? -27.345 -17.401 1.879 1.00 98.12 575 ARG A O 1
ATOM 4383 N N . THR A 1 576 ? -26.155 -16.929 3.711 1.00 96.94 576 THR A N 1
ATOM 4384 C CA . THR A 1 576 ? -25.227 -18.072 3.554 1.00 96.94 576 THR A CA 1
ATOM 4385 C C . THR A 1 576 ? -25.965 -19.409 3.583 1.00 96.94 576 THR A C 1
ATOM 4387 O O . THR A 1 576 ? -25.671 -20.275 2.758 1.00 96.94 576 THR A O 1
ATOM 4390 N N . SER A 1 577 ? -26.958 -19.557 4.462 1.00 97.19 577 SER A N 1
ATOM 4391 C CA . SER A 1 577 ? -27.837 -20.731 4.529 1.00 97.19 577 SER A CA 1
ATOM 4392 C C . SER A 1 577 ? -28.626 -20.980 3.233 1.00 97.19 577 SER A C 1
ATOM 4394 O O . SER A 1 577 ? -28.731 -22.121 2.783 1.00 97.19 577 SER A O 1
ATOM 4396 N N . GLU A 1 578 ? -29.113 -19.927 2.571 1.00 97.62 578 GLU A N 1
ATOM 4397 C CA . GLU A 1 578 ? -29.823 -20.029 1.288 1.00 97.62 578 GLU A CA 1
ATOM 4398 C C . GLU A 1 578 ? -28.884 -20.421 0.141 1.00 97.62 578 GLU A C 1
ATOM 4400 O O . GLU A 1 578 ? -29.234 -21.261 -0.687 1.00 97.62 578 GLU A O 1
ATOM 4405 N N . TRP A 1 579 ? -27.659 -19.881 0.112 1.00 96.75 579 TRP A N 1
ATOM 4406 C CA . TRP A 1 579 ? -26.630 -20.344 -0.825 1.00 96.75 579 TRP A CA 1
ATOM 4407 C C . TRP A 1 579 ? -26.249 -21.809 -0.576 1.00 96.75 579 TRP A C 1
ATOM 4409 O O . TRP A 1 579 ? -26.037 -22.546 -1.539 1.00 96.75 579 TRP A O 1
ATOM 4419 N N . ALA A 1 580 ? -26.193 -22.256 0.684 1.00 96.12 580 ALA A N 1
ATOM 4420 C CA . ALA A 1 580 ? -25.922 -23.652 1.029 1.00 96.12 580 ALA A CA 1
ATOM 4421 C C . ALA A 1 580 ? -27.026 -24.598 0.527 1.00 96.12 580 ALA A C 1
ATOM 4423 O O . ALA A 1 580 ? -26.723 -25.651 -0.035 1.00 96.12 580 ALA A O 1
ATOM 4424 N N . ALA A 1 581 ? -28.297 -24.192 0.635 1.00 96.75 581 ALA A N 1
ATOM 4425 C CA . ALA A 1 581 ? -29.437 -24.944 0.103 1.00 96.75 581 ALA A CA 1
ATOM 4426 C C . ALA A 1 581 ? -29.387 -25.137 -1.430 1.00 96.75 581 ALA A C 1
ATOM 4428 O O . ALA A 1 581 ? -29.958 -26.095 -1.949 1.00 96.75 581 ALA A O 1
ATOM 4429 N N . GLU A 1 582 ? -28.665 -24.275 -2.155 1.00 95.38 582 GLU A N 1
ATOM 4430 C CA . GLU A 1 582 ? -28.407 -24.395 -3.599 1.00 95.38 582 GLU A CA 1
ATOM 4431 C C . GLU A 1 582 ? -27.082 -25.118 -3.942 1.00 95.38 582 GLU A C 1
ATOM 4433 O O . GLU A 1 582 ? -26.660 -25.133 -5.099 1.00 95.38 582 GLU A O 1
ATOM 4438 N N . GLY A 1 583 ? -26.411 -25.735 -2.959 1.00 93.75 583 GLY A N 1
ATOM 4439 C CA . GLY A 1 583 ? -25.132 -26.444 -3.133 1.00 93.75 583 GLY A CA 1
ATOM 4440 C C . GLY A 1 583 ? -23.879 -25.564 -3.001 1.00 93.75 583 GLY A C 1
ATOM 4441 O O . GLY A 1 583 ? -22.761 -26.024 -3.263 1.00 93.75 583 GLY A O 1
ATOM 4442 N N . GLY A 1 584 ? -24.054 -24.309 -2.584 1.00 94.00 584 GLY A N 1
ATOM 4443 C CA . GLY A 1 584 ? -22.996 -23.347 -2.302 1.00 94.00 584 GLY A CA 1
ATOM 4444 C C . GLY A 1 584 ? -22.323 -22.758 -3.546 1.00 94.00 584 GLY A C 1
ATOM 4445 O O . GLY A 1 584 ? -22.075 -23.424 -4.556 1.00 94.00 584 GLY A O 1
ATOM 4446 N N . PHE A 1 585 ? -21.934 -21.486 -3.465 1.00 94.44 585 PHE A N 1
ATOM 4447 C CA . PHE A 1 585 ? -21.360 -20.744 -4.586 1.00 94.44 585 PHE A CA 1
ATOM 4448 C C . PHE A 1 585 ? -20.073 -20.024 -4.183 1.00 94.44 585 PHE A C 1
ATOM 4450 O O . PHE A 1 585 ? -20.022 -19.331 -3.175 1.00 94.44 585 PHE A O 1
ATOM 4457 N N . ILE A 1 586 ? -19.005 -20.214 -4.970 1.00 91.00 586 ILE A N 1
ATOM 4458 C CA . ILE A 1 586 ? -17.665 -19.620 -4.762 1.00 91.00 586 ILE A CA 1
ATOM 4459 C C . ILE A 1 586 ? -17.137 -19.670 -3.308 1.00 91.00 586 ILE A C 1
ATOM 4461 O O . ILE A 1 586 ? -16.462 -18.754 -2.855 1.00 91.00 586 ILE A O 1
ATOM 4465 N N . GLY A 1 587 ? -17.445 -20.754 -2.586 1.00 90.75 587 GLY A N 1
ATOM 4466 C CA . GLY A 1 587 ? -17.052 -20.991 -1.188 1.00 90.75 587 GLY A CA 1
ATOM 4467 C C . GLY A 1 587 ? -18.151 -20.673 -0.167 1.00 90.75 587 GLY A C 1
ATOM 4468 O O . GLY A 1 587 ? -18.233 -21.342 0.857 1.00 90.75 587 GLY A O 1
ATOM 4469 N N . VAL A 1 588 ? -19.054 -19.737 -0.472 1.00 93.75 588 VAL A N 1
ATOM 4470 C CA . VAL A 1 588 ? -20.224 -19.426 0.367 1.00 93.75 588 VAL A CA 1
ATOM 4471 C C . VAL A 1 588 ? -21.159 -20.635 0.410 1.00 93.75 588 VAL A C 1
ATOM 4473 O O . VAL A 1 588 ? -21.513 -21.183 -0.635 1.00 93.75 588 VAL A O 1
ATOM 4476 N N . GLY A 1 589 ? -21.561 -21.051 1.613 1.00 90.81 589 GLY A N 1
ATOM 4477 C CA . GLY A 1 589 ? -22.498 -22.160 1.815 1.00 90.81 589 GLY A CA 1
ATOM 4478 C C . GLY A 1 589 ? -21.946 -23.548 1.463 1.00 90.81 589 GLY A C 1
ATOM 4479 O O . GLY A 1 589 ? -22.725 -24.481 1.301 1.00 90.81 589 GLY A O 1
ATOM 4480 N N . LYS A 1 590 ? -20.624 -23.706 1.314 1.00 89.75 590 LYS A N 1
ATOM 4481 C CA . LYS A 1 590 ? -19.989 -25.011 1.080 1.00 89.75 590 LYS A CA 1
ATOM 4482 C C . LYS A 1 590 ? -19.401 -25.578 2.367 1.00 89.75 590 LYS A C 1
ATOM 4484 O O . LYS A 1 590 ? -18.600 -24.919 3.026 1.00 89.75 590 LYS A O 1
ATOM 4489 N N . GLU A 1 591 ? -19.755 -26.818 2.691 1.00 77.56 591 GLU A N 1
ATOM 4490 C CA . GLU A 1 591 ? -19.157 -27.541 3.816 1.00 77.56 591 GLU A CA 1
ATOM 4491 C C . GLU A 1 591 ? -17.642 -27.728 3.625 1.00 77.56 591 GLU A C 1
ATOM 4493 O O . GLU A 1 591 ? -17.151 -27.885 2.506 1.00 77.56 591 GLU A O 1
ATOM 4498 N N . GLY A 1 592 ? -16.891 -27.697 4.729 1.00 65.75 592 GLY A N 1
ATOM 4499 C CA . GLY A 1 592 ? -15.440 -27.918 4.738 1.00 65.75 592 GLY A CA 1
ATOM 4500 C C . GLY A 1 592 ? -14.575 -26.764 4.207 1.00 65.75 592 GLY A C 1
ATOM 4501 O O . GLY A 1 592 ? -13.353 -26.861 4.280 1.00 65.75 592 GLY A O 1
ATOM 4502 N N . VAL A 1 593 ? -15.157 -25.663 3.715 1.00 66.88 593 VAL A N 1
ATOM 4503 C CA . VAL A 1 593 ? -14.393 -24.492 3.241 1.00 66.88 593 VAL A CA 1
ATOM 4504 C C . VAL A 1 593 ? -14.011 -23.587 4.418 1.00 66.88 593 VAL A C 1
ATOM 4506 O O . VAL A 1 593 ? -14.666 -22.585 4.700 1.00 66.88 593 VAL A O 1
ATOM 4509 N N . SER A 1 594 ? -12.926 -23.947 5.104 1.00 61.47 594 SER A N 1
ATOM 4510 C CA . SER A 1 594 ? -12.250 -23.101 6.094 1.00 61.47 594 SER A CA 1
ATOM 4511 C C . SER A 1 594 ? -10.855 -22.748 5.587 1.00 61.47 594 SER A C 1
ATOM 4513 O O . SER A 1 594 ? -9.993 -23.618 5.511 1.00 61.47 594 SER A O 1
ATOM 4515 N N . GLU A 1 595 ? -10.621 -21.478 5.256 1.00 72.88 595 GLU A N 1
ATOM 4516 C CA . GLU A 1 595 ? -9.283 -20.978 4.924 1.00 72.88 595 GLU A CA 1
ATOM 4517 C C . GLU A 1 595 ? -8.645 -20.338 6.163 1.00 72.88 595 GLU A C 1
ATOM 4519 O O . GLU A 1 595 ? -9.174 -19.373 6.720 1.00 72.88 595 GLU A O 1
ATOM 4524 N N . GLU A 1 596 ? -7.509 -20.883 6.605 1.00 84.19 596 GLU A N 1
ATOM 4525 C CA . GLU A 1 596 ? -6.762 -20.359 7.751 1.00 84.19 596 GLU A CA 1
ATOM 4526 C C . GLU A 1 596 ? -6.198 -18.969 7.437 1.00 84.19 596 GLU A C 1
ATOM 4528 O O . GLU A 1 596 ? -5.498 -18.774 6.444 1.00 84.19 596 GLU A O 1
ATOM 4533 N N . ALA A 1 597 ? -6.510 -17.982 8.282 1.00 90.75 597 ALA A N 1
ATOM 4534 C CA . ALA A 1 597 ? -6.041 -16.614 8.094 1.00 90.75 597 ALA A CA 1
ATOM 4535 C C . ALA A 1 597 ? -4.507 -16.560 8.095 1.00 90.75 597 ALA A C 1
ATOM 4537 O O . ALA A 1 597 ? -3.876 -17.052 9.028 1.00 90.75 597 ALA A O 1
ATOM 4538 N N . LEU A 1 598 ? -3.926 -15.902 7.084 1.00 94.25 598 LEU A N 1
ATOM 4539 C CA . LEU A 1 598 ? -2.478 -15.921 6.856 1.00 94.25 598 LEU A CA 1
ATOM 4540 C C . LEU A 1 598 ? -1.695 -15.389 8.074 1.00 94.25 598 LEU A C 1
ATOM 4542 O O . LEU A 1 598 ? -0.704 -15.982 8.482 1.00 94.25 598 LEU A O 1
ATOM 4546 N N . TRP A 1 599 ? -2.204 -14.324 8.707 1.00 96.62 599 TRP A N 1
ATOM 4547 C CA . TRP A 1 599 ? -1.752 -13.891 10.030 1.00 96.62 599 TRP A CA 1
ATOM 4548 C C . TRP A 1 599 ? -2.291 -14.827 11.122 1.00 96.62 599 TRP A C 1
ATOM 4550 O O . TRP A 1 599 ? -3.491 -14.828 11.420 1.00 96.62 599 TRP A O 1
ATOM 4560 N N . THR A 1 600 ? -1.383 -15.553 11.770 1.00 94.69 600 THR A N 1
ATOM 4561 C CA . THR A 1 600 ? -1.656 -16.503 12.863 1.00 94.69 600 THR A CA 1
ATOM 4562 C C . THR A 1 600 ? -2.075 -15.826 14.176 1.00 94.69 600 THR A C 1
ATOM 4564 O O . THR A 1 600 ? -1.751 -14.665 14.444 1.00 94.69 600 THR A O 1
ATOM 4567 N N . ASP A 1 601 ? -2.741 -16.580 15.062 1.00 92.44 601 ASP A N 1
ATOM 4568 C CA . ASP A 1 601 ? -3.080 -16.116 16.419 1.00 92.44 601 ASP A CA 1
ATOM 4569 C C . ASP A 1 601 ? -1.828 -15.736 17.239 1.00 92.44 601 ASP A C 1
ATOM 4571 O O . ASP A 1 601 ? -1.884 -14.788 18.029 1.00 92.44 601 ASP A O 1
ATOM 4575 N N . LYS A 1 602 ? -0.692 -16.422 17.025 1.00 91.12 602 LYS A N 1
ATOM 4576 C CA . LYS A 1 602 ? 0.623 -16.086 17.599 1.00 91.12 602 LYS A CA 1
ATOM 4577 C C . LYS A 1 602 ? 1.090 -14.695 17.157 1.00 91.12 602 LYS A C 1
ATOM 4579 O O . LYS A 1 602 ? 1.368 -13.857 18.011 1.00 91.12 602 LYS A O 1
ATOM 4584 N N . GLN A 1 603 ? 1.150 -14.431 15.847 1.00 93.56 603 GLN A N 1
ATOM 4585 C CA . GLN A 1 603 ? 1.618 -13.145 15.292 1.00 93.56 603 GLN A CA 1
ATOM 4586 C C . GLN A 1 603 ? 0.707 -11.972 15.692 1.00 93.56 603 GLN A C 1
ATOM 4588 O O . GLN A 1 603 ? 1.182 -10.860 15.917 1.00 93.56 603 GLN A O 1
ATOM 4593 N N . LEU A 1 604 ? -0.600 -12.209 15.838 1.00 91.62 604 LEU A N 1
ATOM 4594 C CA . LEU A 1 604 ? -1.539 -11.191 16.317 1.00 91.62 604 LEU A CA 1
ATOM 4595 C C . LEU A 1 604 ? -1.517 -11.002 17.843 1.00 91.62 604 LEU A C 1
ATOM 4597 O O . LEU A 1 604 ? -2.055 -10.010 18.330 1.00 91.62 604 LEU A O 1
ATOM 4601 N N . GLY A 1 605 ? -0.885 -11.897 18.610 1.00 86.56 605 GLY A N 1
ATOM 4602 C CA . GLY A 1 605 ? -0.876 -11.861 20.079 1.00 86.56 605 GLY A CA 1
ATOM 4603 C C . GLY A 1 605 ? -2.165 -12.381 20.734 1.00 86.56 605 GLY A C 1
ATOM 4604 O O . GLY A 1 605 ? -2.347 -12.232 21.944 1.00 86.56 605 GLY A O 1
ATOM 4605 N N . ILE A 1 606 ? -3.049 -13.017 19.957 1.00 84.81 606 ILE A N 1
ATOM 4606 C CA . ILE A 1 606 ? -4.317 -13.598 20.423 1.00 84.81 606 ILE A CA 1
ATOM 4607 C C . ILE A 1 606 ? -4.056 -14.791 21.348 1.00 84.81 606 ILE A C 1
ATOM 4609 O O . ILE A 1 606 ? -4.734 -14.929 22.363 1.00 84.81 606 ILE A O 1
ATOM 4613 N N . GLU A 1 607 ? -3.049 -15.625 21.062 1.00 83.69 607 GLU A N 1
ATOM 4614 C CA . GLU A 1 607 ? -2.670 -16.738 21.952 1.00 83.69 607 GLU A CA 1
ATOM 4615 C C . GLU A 1 607 ? -2.246 -16.257 23.342 1.00 83.69 607 GLU A C 1
ATOM 4617 O O . GLU A 1 607 ? -2.600 -16.867 24.351 1.00 83.69 607 GLU A O 1
ATOM 4622 N N . GLN A 1 608 ? -1.490 -15.160 23.394 1.00 77.25 608 GLN A N 1
ATOM 4623 C CA . GLN A 1 608 ? -1.014 -14.583 24.644 1.00 77.25 608 GLN A CA 1
ATOM 4624 C C . GLN A 1 608 ? -2.179 -13.970 25.430 1.00 77.25 608 GLN A C 1
ATOM 4626 O O . GLN A 1 608 ? -2.350 -14.286 26.605 1.00 77.25 608 GLN A O 1
ATOM 4631 N N . ALA A 1 609 ? -3.051 -13.206 24.762 1.00 74.50 609 ALA A N 1
ATOM 4632 C CA . ALA A 1 609 ? -4.274 -12.683 25.370 1.00 74.50 609 ALA A CA 1
ATOM 4633 C C . ALA A 1 609 ? -5.194 -13.811 25.888 1.00 74.50 609 ALA A C 1
ATOM 4635 O O . ALA A 1 609 ? -5.733 -13.712 26.988 1.00 74.50 609 ALA A O 1
ATOM 4636 N N . ARG A 1 610 ? -5.324 -14.922 25.145 1.00 79.44 610 ARG A N 1
ATOM 4637 C CA . ARG A 1 610 ? -6.081 -16.118 25.558 1.00 79.44 610 ARG A CA 1
ATOM 4638 C C . ARG A 1 610 ? -5.523 -16.720 26.852 1.00 79.44 610 ARG A C 1
ATOM 4640 O O . ARG A 1 610 ? -6.299 -16.986 27.767 1.00 79.44 610 ARG A O 1
ATOM 4647 N N . LYS A 1 611 ? -4.197 -16.890 26.956 1.00 78.31 611 LYS A N 1
ATOM 4648 C CA . LYS A 1 611 ? -3.526 -17.391 28.174 1.00 78.31 611 LYS A CA 1
ATOM 4649 C C . LYS A 1 611 ? -3.729 -16.448 29.365 1.00 78.31 611 LYS A C 1
ATOM 4651 O O . LYS A 1 611 ? -4.095 -16.905 30.444 1.00 78.31 611 LYS A O 1
ATOM 4656 N N . GLU A 1 612 ? -3.550 -15.144 29.160 1.00 72.25 612 GLU A N 1
ATOM 4657 C CA . GLU A 1 612 ? -3.729 -14.111 30.191 1.00 72.25 612 GLU A CA 1
ATOM 4658 C C . GLU A 1 612 ? -5.173 -14.062 30.719 1.00 72.25 612 GLU A C 1
ATOM 4660 O O . GLU A 1 612 ? -5.386 -14.063 31.930 1.00 72.25 612 GLU A O 1
ATOM 4665 N N . MET A 1 613 ? -6.176 -14.085 29.836 1.00 70.06 613 MET A N 1
ATOM 4666 C CA . MET A 1 613 ? -7.594 -14.053 30.225 1.00 70.06 613 MET A CA 1
ATOM 4667 C C . MET A 1 613 ? -8.060 -15.338 30.919 1.00 70.06 613 MET A C 1
ATOM 4669 O O . MET A 1 613 ? -8.883 -15.275 31.834 1.00 70.06 613 MET A O 1
ATOM 4673 N N . MET A 1 614 ? -7.530 -16.500 30.518 1.00 74.38 614 MET A N 1
ATOM 4674 C CA . MET A 1 614 ? -7.777 -17.762 31.223 1.00 74.38 614 MET A CA 1
ATOM 4675 C C . MET A 1 614 ? -7.163 -17.752 32.630 1.00 74.38 614 MET A C 1
ATOM 4677 O O . MET A 1 614 ? -7.789 -18.246 33.563 1.00 74.38 614 MET A O 1
ATOM 4681 N N . ALA A 1 615 ? -5.983 -17.146 32.807 1.00 72.25 615 ALA A N 1
ATOM 4682 C CA . ALA A 1 615 ? -5.326 -17.031 34.109 1.00 72.25 615 ALA A CA 1
ATOM 4683 C C . ALA A 1 615 ? -6.014 -16.034 35.066 1.00 72.25 615 ALA A C 1
ATOM 4685 O O . ALA A 1 615 ? -5.990 -16.241 36.276 1.00 72.25 615 ALA A O 1
ATOM 4686 N N . THR A 1 616 ? -6.644 -14.971 34.552 1.00 65.62 616 THR A N 1
ATOM 4687 C CA . THR A 1 616 ? -7.345 -13.957 35.371 1.00 65.62 616 THR A CA 1
ATOM 4688 C C . THR A 1 616 ? -8.825 -14.258 35.621 1.00 65.62 616 THR A C 1
ATOM 4690 O O . THR A 1 616 ? -9.498 -13.485 36.303 1.00 65.62 616 THR A O 1
ATOM 4693 N N . GLY A 1 617 ? -9.362 -15.351 35.068 1.00 59.56 617 GLY A N 1
ATOM 4694 C CA . GLY A 1 617 ? -10.777 -15.715 35.197 1.00 59.56 617 GLY A CA 1
ATOM 4695 C C . GLY A 1 617 ? -11.745 -14.793 34.440 1.00 59.56 617 GLY A C 1
ATOM 4696 O O . GLY A 1 617 ? -12.956 -14.905 34.616 1.00 59.56 617 GLY A O 1
ATOM 4697 N N . GLN A 1 618 ? -11.250 -13.901 33.573 1.00 54.66 618 GLN A N 1
ATOM 4698 C CA . GLN A 1 618 ? -12.057 -12.931 32.816 1.00 54.66 618 GLN A CA 1
ATOM 4699 C C . GLN A 1 618 ? -12.746 -13.534 31.575 1.00 54.66 618 GLN A C 1
ATOM 4701 O O . GLN A 1 618 ? -12.867 -12.890 30.532 1.00 54.66 618 GLN A O 1
ATOM 4706 N N . VAL A 1 619 ? -13.236 -14.771 31.676 1.00 52.53 619 VAL A N 1
ATOM 4707 C CA . VAL A 1 619 ? -14.035 -15.405 30.619 1.00 52.53 619 VAL A CA 1
ATOM 4708 C C . VAL A 1 619 ? -15.497 -14.977 30.777 1.00 52.53 619 VAL A C 1
ATOM 4710 O O . VAL A 1 619 ? -16.317 -15.680 31.361 1.00 52.53 619 VAL A O 1
ATOM 4713 N N . GLN A 1 620 ? -15.834 -13.794 30.258 1.00 50.88 620 GLN A N 1
ATOM 4714 C CA . GLN A 1 620 ? -17.237 -13.428 30.049 1.00 50.88 620 GLN A CA 1
ATOM 4715 C C . GLN A 1 620 ? -17.811 -14.254 28.893 1.00 50.88 620 GLN A C 1
ATOM 4717 O O . GLN A 1 620 ? -17.312 -14.180 27.767 1.00 50.88 620 GLN A O 1
ATOM 4722 N N . ASN A 1 621 ? -18.886 -15.003 29.159 1.00 41.62 621 ASN A N 1
ATOM 4723 C CA . ASN A 1 621 ? -19.635 -15.725 28.129 1.00 41.62 621 ASN A CA 1
ATOM 4724 C C . ASN A 1 621 ? -20.032 -14.770 26.987 1.00 41.62 621 ASN A C 1
ATOM 4726 O O . ASN A 1 621 ? -20.808 -13.841 27.199 1.00 41.62 621 ASN A O 1
ATOM 4730 N N . GLY A 1 622 ? -19.509 -15.019 25.781 1.00 49.94 622 GLY A N 1
ATOM 4731 C CA . GLY A 1 622 ? -19.908 -14.333 24.546 1.00 49.94 622 GLY A CA 1
ATOM 4732 C C . GLY A 1 622 ? -18.951 -13.271 23.983 1.00 49.94 622 GLY A C 1
ATOM 4733 O O . GLY A 1 622 ? -19.228 -12.765 22.903 1.00 49.94 622 GLY A O 1
ATOM 4734 N N . THR A 1 623 ? -17.828 -12.932 24.632 1.00 56.19 623 THR A N 1
ATOM 4735 C CA . THR A 1 623 ? -16.826 -12.019 24.023 1.00 56.19 623 THR A CA 1
ATOM 4736 C C . THR A 1 623 ? -15.747 -12.811 23.276 1.00 56.19 623 THR A C 1
ATOM 4738 O O . THR A 1 623 ? -15.093 -13.657 23.885 1.00 56.19 623 THR A O 1
ATOM 4741 N N . SER A 1 624 ? -15.515 -12.537 21.984 1.00 70.69 624 SER A N 1
ATOM 4742 C CA . SER A 1 624 ? -14.416 -13.180 21.243 1.00 70.69 624 SER A CA 1
ATOM 4743 C C . SER A 1 624 ? -13.043 -12.678 21.718 1.00 70.69 624 SER A C 1
ATOM 4745 O O . SER A 1 624 ? -12.894 -11.535 22.161 1.00 70.69 624 SER A O 1
ATOM 4747 N N . PHE A 1 625 ? -12.006 -13.519 21.632 1.00 75.69 625 PHE A N 1
ATOM 4748 C CA . PHE A 1 625 ? -10.643 -13.113 22.013 1.00 75.69 625 PHE A CA 1
ATOM 4749 C C . PHE A 1 625 ? -10.128 -11.944 21.150 1.00 75.69 625 PHE A C 1
ATOM 4751 O O . PHE A 1 625 ? -9.396 -11.090 21.652 1.00 75.69 625 PHE A O 1
ATOM 4758 N N . THR A 1 626 ? -10.567 -11.868 19.888 1.00 80.00 626 THR A N 1
ATOM 4759 C CA . THR A 1 626 ? -10.335 -10.742 18.971 1.00 80.00 626 THR A CA 1
ATOM 4760 C C . THR A 1 626 ? -10.878 -9.433 19.559 1.00 80.00 626 THR A C 1
ATOM 4762 O O . THR A 1 626 ? -10.157 -8.440 19.647 1.00 80.00 626 THR A O 1
ATOM 4765 N N . GLU A 1 627 ? -12.127 -9.439 20.034 1.00 78.44 627 GLU A N 1
ATOM 4766 C CA . GLU A 1 627 ? -12.794 -8.282 20.645 1.00 78.44 627 GLU A CA 1
ATOM 4767 C C . GLU A 1 627 ? -12.133 -7.847 21.966 1.00 78.44 627 GLU A C 1
ATOM 4769 O O . GLU A 1 627 ? -11.978 -6.652 22.221 1.00 78.44 627 GLU A O 1
ATOM 4774 N N . ALA A 1 628 ? -11.702 -8.794 22.805 1.00 72.94 628 ALA A N 1
ATOM 4775 C CA . ALA A 1 628 ? -10.986 -8.482 24.043 1.00 72.94 628 ALA A CA 1
ATOM 4776 C C . ALA A 1 628 ? -9.617 -7.826 23.778 1.00 72.94 628 ALA A C 1
ATOM 4778 O O . ALA A 1 628 ? -9.247 -6.860 24.451 1.00 72.94 628 ALA A O 1
ATOM 4779 N N . LEU A 1 629 ? -8.890 -8.298 22.759 1.00 79.19 629 LEU A N 1
ATOM 4780 C CA . LEU A 1 629 ? -7.618 -7.707 22.350 1.00 79.19 629 LEU A CA 1
ATOM 4781 C C . LEU A 1 629 ? -7.807 -6.312 21.733 1.00 79.19 629 LEU A C 1
ATOM 4783 O O . LEU A 1 629 ? -7.086 -5.392 22.112 1.00 79.19 629 LEU A O 1
ATOM 4787 N N . LEU A 1 630 ? -8.820 -6.116 20.881 1.00 82.44 630 LEU A N 1
ATOM 4788 C CA . LEU A 1 630 ? -9.180 -4.794 20.347 1.00 82.44 630 LEU A CA 1
ATOM 4789 C C . LEU A 1 630 ? -9.562 -3.804 21.458 1.00 82.44 630 LEU A C 1
ATOM 4791 O O . LEU A 1 630 ? -9.118 -2.654 21.437 1.00 82.44 630 LEU A O 1
ATOM 4795 N N . LYS A 1 631 ? -10.322 -4.240 22.473 1.00 75.19 631 LYS A N 1
ATOM 4796 C CA . LYS A 1 631 ? -10.594 -3.433 23.678 1.00 75.19 631 LYS A CA 1
ATOM 4797 C C . LYS A 1 631 ? -9.307 -3.077 24.422 1.00 75.19 631 LYS A C 1
ATOM 4799 O O . LYS A 1 631 ? -9.163 -1.929 24.836 1.00 75.19 631 LYS A O 1
ATOM 4804 N N . ARG A 1 632 ? -8.352 -4.006 24.555 1.00 69.50 632 ARG A N 1
ATOM 4805 C CA . ARG A 1 632 ? -7.044 -3.732 25.175 1.00 69.50 632 ARG A CA 1
ATOM 4806 C C . ARG A 1 632 ? -6.212 -2.737 24.367 1.00 69.50 632 ARG A C 1
ATOM 4808 O O . ARG A 1 632 ? -5.630 -1.843 24.964 1.00 69.50 632 ARG A O 1
ATOM 4815 N N . GLU A 1 633 ? -6.165 -2.845 23.043 1.00 68.69 633 GLU A N 1
ATOM 4816 C CA . GLU A 1 633 ? -5.412 -1.905 22.195 1.00 68.69 633 GLU A CA 1
ATOM 4817 C C . GLU A 1 633 ? -6.085 -0.518 22.128 1.00 68.69 633 GLU A C 1
ATOM 4819 O O . GLU A 1 633 ? -5.400 0.506 22.073 1.00 68.69 633 GLU A O 1
ATOM 4824 N N . SER A 1 634 ? -7.415 -0.467 22.262 1.00 62.41 634 SER A N 1
ATOM 4825 C CA . SER A 1 634 ? -8.180 0.781 22.416 1.00 62.41 634 SER A CA 1
ATOM 4826 C C . SER A 1 634 ? -7.959 1.440 23.788 1.00 62.41 634 SER A C 1
ATOM 4828 O O . SER A 1 634 ? -7.783 2.654 23.862 1.00 62.41 634 SER A O 1
ATOM 4830 N N . ALA A 1 635 ? -7.933 0.657 24.875 1.00 47.28 635 ALA A N 1
ATOM 4831 C CA . ALA A 1 635 ? -7.794 1.150 26.251 1.00 47.28 635 ALA A CA 1
ATOM 4832 C C . ALA A 1 635 ? -6.337 1.436 26.662 1.00 47.28 635 ALA A C 1
ATOM 4834 O O . ALA A 1 635 ? -6.071 2.401 27.374 1.00 47.28 635 ALA A O 1
ATOM 4835 N N . GLY A 1 636 ? -5.387 0.621 26.195 1.00 44.12 636 GLY A N 1
ATOM 4836 C CA . GLY A 1 636 ? -3.946 0.823 26.382 1.00 44.12 636 GLY A CA 1
ATOM 4837 C C . GLY A 1 636 ? -3.379 1.955 25.522 1.00 44.12 636 GLY A C 1
ATOM 4838 O O . GLY A 1 636 ? -2.297 2.461 25.812 1.00 44.12 636 GLY A O 1
ATOM 4839 N N . GLY A 1 637 ? -4.136 2.387 24.510 1.00 33.72 637 GLY A N 1
ATOM 4840 C CA . GLY A 1 637 ? -3.785 3.475 23.612 1.00 33.72 637 GLY A CA 1
ATOM 4841 C C . GLY A 1 637 ? -2.734 3.060 22.589 1.00 33.72 637 GLY A C 1
ATOM 4842 O O . GLY A 1 637 ? -1.552 2.953 22.909 1.00 33.72 637 GLY A O 1
ATOM 4843 N N . SER A 1 638 ? -3.175 2.914 21.335 1.00 32.62 638 SER A N 1
ATOM 4844 C CA . SER A 1 638 ? -2.330 2.954 20.133 1.00 32.62 638 SER A CA 1
ATOM 4845 C C . SER A 1 638 ? -1.107 3.857 20.345 1.00 32.62 638 SER A C 1
ATOM 4847 O O . SER A 1 638 ? -1.246 5.049 20.638 1.00 32.62 638 SER A O 1
ATOM 4849 N N . GLY A 1 639 ? 0.087 3.267 20.221 1.00 34.56 639 GLY A N 1
ATOM 4850 C CA . GLY A 1 639 ? 1.389 3.892 20.471 1.00 34.56 639 GLY A CA 1
ATOM 4851 C C . GLY A 1 639 ? 1.778 4.940 19.429 1.00 34.56 639 GLY A C 1
ATOM 4852 O O . GLY A 1 639 ? 2.839 4.851 18.820 1.00 34.56 639 GLY A O 1
ATOM 4853 N N . TYR A 1 640 ? 0.920 5.937 19.221 1.00 31.47 640 TYR A N 1
ATOM 4854 C CA . TYR A 1 640 ? 1.154 7.069 18.342 1.00 31.47 640 TYR A CA 1
ATOM 4855 C C . TYR A 1 640 ? 0.454 8.323 18.887 1.00 31.47 640 TYR A C 1
ATOM 4857 O O . TYR A 1 640 ? -0.638 8.712 18.462 1.00 31.47 640 TYR A O 1
ATOM 4865 N N . TRP A 1 641 ? 1.088 8.964 19.872 1.00 32.88 641 TRP A N 1
ATOM 4866 C CA . TRP A 1 641 ? 0.539 10.125 20.576 1.00 32.88 641 TRP A CA 1
ATOM 4867 C C . TRP A 1 641 ? 0.481 11.361 19.667 1.00 32.88 641 TRP A C 1
ATOM 4869 O O . TRP A 1 641 ? 1.420 12.148 19.584 1.00 32.88 641 TRP A O 1
ATOM 4879 N N . ARG A 1 642 ? -0.654 11.545 18.975 1.00 32.47 642 ARG A N 1
ATOM 4880 C CA . ARG A 1 642 ? -0.970 12.797 18.271 1.00 32.47 642 ARG A CA 1
ATOM 4881 C C . ARG A 1 642 ? -1.094 13.940 19.271 1.00 32.47 642 ARG A C 1
ATOM 4883 O O . ARG A 1 642 ? -1.848 13.841 20.237 1.00 32.47 642 ARG A O 1
ATOM 4890 N N . GLY A 1 643 ? -0.431 15.050 18.963 1.00 38.12 643 GLY A N 1
ATOM 4891 C CA . GLY A 1 643 ? -0.506 16.271 19.753 1.00 38.12 643 GLY A CA 1
ATOM 4892 C C . GLY A 1 643 ? -1.937 16.786 19.936 1.00 38.12 643 GLY A C 1
ATOM 4893 O O . GLY A 1 643 ? -2.658 17.060 18.974 1.00 38.12 643 GLY A O 1
ATOM 4894 N N . ARG A 1 644 ? -2.301 16.975 21.202 1.00 28.94 644 ARG A N 1
ATOM 4895 C CA . ARG A 1 644 ? -3.128 18.075 21.705 1.00 28.94 644 ARG A CA 1
ATOM 4896 C C . ARG A 1 644 ? -2.512 18.510 23.035 1.00 28.94 644 ARG A C 1
ATOM 4898 O O . ARG A 1 644 ? -1.971 17.670 23.749 1.00 28.94 644 ARG A O 1
ATOM 4905 N N . ARG A 1 645 ? -2.603 19.805 23.349 1.00 32.19 645 ARG A N 1
ATOM 4906 C CA . ARG A 1 645 ? -2.209 20.388 24.640 1.00 32.19 645 ARG A CA 1
ATOM 4907 C C . ARG A 1 645 ? -2.819 19.560 25.783 1.00 32.19 645 ARG A C 1
ATOM 4909 O O . ARG A 1 645 ? -4.039 19.430 25.840 1.00 32.19 645 ARG A O 1
ATOM 4916 N N . LEU A 1 646 ? -1.980 18.994 26.653 1.00 33.66 646 LEU A N 1
ATOM 4917 C CA . LEU A 1 646 ? -2.387 18.199 27.817 1.00 33.66 646 LEU A CA 1
ATOM 4918 C C . LEU A 1 646 ? -2.002 18.943 29.099 1.00 33.66 646 LEU A C 1
ATOM 4920 O O . LEU A 1 646 ? -0.823 19.074 29.411 1.00 33.66 646 LEU A O 1
ATOM 4924 N N . GLU A 1 647 ? -3.004 19.414 29.841 1.00 35.06 647 GLU A N 1
ATOM 4925 C CA . GLU A 1 647 ? -2.820 20.236 31.050 1.00 35.06 647 GLU A CA 1
ATOM 4926 C C . GLU A 1 647 ? -2.538 19.422 32.330 1.00 35.06 647 GLU A C 1
ATOM 4928 O O . GLU A 1 647 ? -2.425 19.993 33.412 1.00 35.06 647 GLU A O 1
ATOM 4933 N N . THR A 1 648 ? -2.391 18.095 32.243 1.00 34.59 648 THR A N 1
ATOM 4934 C CA . THR A 1 648 ? -2.089 17.233 33.399 1.00 34.59 648 THR A CA 1
ATOM 4935 C C . THR A 1 648 ? -0.983 16.219 33.099 1.00 34.59 648 THR A C 1
ATOM 4937 O O . THR A 1 648 ? -0.949 15.571 32.053 1.00 34.59 648 THR A O 1
ATOM 4940 N N . GLY A 1 649 ? -0.025 16.127 34.029 1.00 42.94 649 GLY A N 1
ATOM 4941 C CA . GLY A 1 649 ? 1.236 15.408 33.840 1.00 42.94 649 GLY A CA 1
ATOM 4942 C C . GLY A 1 649 ? 1.093 13.887 33.817 1.00 42.94 649 GLY A C 1
ATOM 4943 O O . GLY A 1 649 ? 0.307 13.309 34.568 1.00 42.94 649 GLY A O 1
ATOM 4944 N N . ARG A 1 650 ? 1.910 13.235 32.984 1.00 46.94 650 ARG A N 1
ATOM 4945 C CA . ARG A 1 650 ? 1.900 11.780 32.793 1.00 46.94 650 ARG A CA 1
ATOM 4946 C C . ARG A 1 650 ? 3.087 11.116 33.491 1.00 46.94 650 ARG A C 1
ATOM 4948 O O . ARG A 1 650 ? 4.211 11.609 33.397 1.00 46.94 650 ARG A O 1
ATOM 4955 N N . LEU A 1 651 ? 2.816 10.000 34.164 1.00 51.03 651 LEU A N 1
ATOM 4956 C CA . LEU A 1 651 ? 3.812 9.071 34.698 1.00 51.03 651 LEU A CA 1
ATOM 4957 C C . LEU A 1 651 ? 3.997 7.922 33.698 1.00 51.03 651 LEU A C 1
ATOM 4959 O O . LEU A 1 651 ? 3.006 7.395 33.190 1.00 51.03 651 LEU A O 1
ATOM 4963 N N . MET A 1 652 ? 5.242 7.559 33.404 1.00 59.34 652 MET A N 1
ATOM 4964 C CA . MET A 1 652 ? 5.604 6.468 32.501 1.00 59.34 652 MET A CA 1
ATOM 4965 C C . MET A 1 652 ? 6.691 5.619 33.171 1.00 59.34 652 MET A C 1
ATOM 4967 O O . MET A 1 652 ? 7.680 6.176 33.641 1.00 59.34 652 MET A O 1
ATOM 4971 N N . HIS A 1 653 ? 6.488 4.304 33.216 1.00 58.44 653 HIS A N 1
ATOM 4972 C CA . HIS A 1 653 ? 7.466 3.311 33.677 1.00 58.44 653 HIS A CA 1
ATOM 4973 C C . HIS A 1 653 ? 7.884 2.436 32.481 1.00 58.44 653 HIS A C 1
ATOM 4975 O O . HIS A 1 653 ? 7.143 2.372 31.493 1.00 58.44 653 HIS A O 1
ATOM 4981 N N . ASP A 1 654 ? 9.041 1.779 32.576 1.00 58.31 654 ASP A N 1
ATOM 4982 C CA . ASP A 1 654 ? 9.528 0.736 31.658 1.00 58.31 654 ASP A CA 1
ATOM 4983 C C . ASP A 1 654 ? 9.569 1.135 30.163 1.00 58.31 654 ASP A C 1
ATOM 4985 O O . ASP A 1 654 ? 9.188 0.364 29.275 1.00 58.31 654 ASP A O 1
ATOM 4989 N N . CYS A 1 655 ? 10.013 2.359 29.837 1.00 61.75 655 CYS A N 1
ATOM 4990 C CA . CYS A 1 655 ? 10.031 2.845 28.450 1.00 61.75 655 CYS A CA 1
ATOM 4991 C C . CYS A 1 655 ? 11.363 2.638 27.706 1.00 61.75 655 CYS A C 1
ATOM 4993 O O . CYS A 1 655 ? 12.349 3.327 27.939 1.00 61.75 655 CYS A O 1
ATOM 4995 N N . THR A 1 656 ? 11.386 1.808 26.656 1.00 69.75 656 THR A N 1
ATOM 4996 C CA . THR A 1 656 ? 12.577 1.713 25.781 1.00 69.75 656 THR A CA 1
ATOM 4997 C C . THR A 1 656 ? 12.905 3.048 25.099 1.00 69.75 656 THR A C 1
ATOM 4999 O O . THR A 1 656 ? 14.069 3.402 24.917 1.00 69.75 656 THR A O 1
ATOM 5002 N N . THR A 1 657 ? 11.897 3.833 24.705 1.00 72.62 657 THR A N 1
ATOM 5003 C CA . THR A 1 657 ? 12.098 5.209 24.224 1.00 72.62 657 THR A CA 1
ATOM 5004 C C . THR A 1 657 ? 10.864 6.075 24.459 1.00 72.62 657 THR A C 1
ATOM 5006 O O . THR A 1 657 ? 9.783 5.766 23.964 1.00 72.62 657 THR A O 1
ATOM 5009 N N . ALA A 1 658 ? 11.045 7.216 25.123 1.00 74.38 658 ALA A N 1
ATOM 5010 C CA . ALA A 1 658 ? 10.055 8.286 25.201 1.00 74.38 658 ALA A CA 1
ATOM 5011 C C . ALA A 1 658 ? 10.423 9.427 24.237 1.00 74.38 658 ALA A C 1
ATOM 5013 O O . ALA A 1 658 ? 11.565 9.892 24.223 1.00 74.38 658 ALA A O 1
ATOM 5014 N N . ARG A 1 659 ? 9.452 9.903 23.446 1.00 78.00 659 ARG A N 1
ATOM 5015 C CA . ARG A 1 659 ? 9.559 11.134 22.643 1.00 78.00 659 ARG A CA 1
ATOM 5016 C C . ARG A 1 659 ? 8.356 12.024 22.938 1.00 78.00 659 ARG A C 1
ATOM 5018 O O . ARG A 1 659 ? 7.248 11.651 22.565 1.00 78.00 659 ARG A O 1
ATOM 5025 N N . LEU A 1 660 ? 8.561 13.153 23.617 1.00 73.31 660 LEU A N 1
ATOM 5026 C CA . LEU A 1 660 ? 7.499 14.112 23.950 1.00 73.31 660 LEU A CA 1
ATOM 5027 C C . LEU A 1 660 ? 7.853 15.508 23.422 1.00 73.31 660 LEU A C 1
ATOM 5029 O O . LEU A 1 660 ? 9.018 15.898 23.416 1.00 73.31 660 LEU A O 1
ATOM 5033 N N . HIS A 1 661 ? 6.826 16.239 23.004 1.00 74.88 661 HIS A N 1
ATOM 5034 C CA . HIS A 1 661 ? 6.870 17.638 22.581 1.00 74.88 661 HIS A CA 1
ATOM 5035 C C . HIS A 1 661 ? 5.733 18.383 23.305 1.00 74.88 661 HIS A C 1
ATOM 5037 O O . HIS A 1 661 ? 4.719 17.750 23.622 1.00 74.88 661 HIS A O 1
ATOM 5043 N N . ASP A 1 662 ? 5.886 19.684 23.562 1.00 69.44 662 ASP A N 1
ATOM 5044 C CA . ASP A 1 662 ? 4.858 20.567 24.144 1.00 69.44 662 ASP A CA 1
ATOM 5045 C C . ASP A 1 662 ? 4.259 20.076 25.489 1.00 69.44 662 ASP A C 1
ATOM 5047 O O . ASP A 1 662 ? 3.039 20.119 25.698 1.00 69.44 662 ASP A O 1
ATOM 5051 N N . CYS A 1 663 ? 5.081 19.564 26.418 1.00 67.81 663 CYS A N 1
ATOM 5052 C CA . CYS A 1 663 ? 4.596 18.977 27.678 1.00 67.81 663 CYS A CA 1
ATOM 5053 C C . CYS A 1 663 ? 4.739 19.879 28.915 1.00 67.81 663 CYS A C 1
ATOM 5055 O O . CYS A 1 663 ? 5.825 20.300 29.282 1.00 67.81 663 CYS A O 1
ATOM 5057 N N . THR A 1 664 ? 3.666 20.094 29.687 1.00 74.62 664 THR A N 1
ATOM 5058 C CA . THR A 1 664 ? 3.792 20.831 30.964 1.00 74.62 664 THR A CA 1
ATOM 5059 C C . THR A 1 664 ? 4.569 20.033 32.017 1.00 74.62 664 THR A C 1
ATOM 5061 O O . THR A 1 664 ? 5.341 20.596 32.792 1.00 74.62 664 THR A O 1
ATOM 5064 N N . THR A 1 665 ? 4.391 18.708 32.080 1.00 79.56 665 THR A N 1
ATOM 5065 C CA . THR A 1 665 ? 5.189 17.846 32.967 1.00 79.56 665 THR A CA 1
ATOM 5066 C C . THR A 1 665 ? 5.342 16.428 32.421 1.00 79.56 665 THR A C 1
ATOM 5068 O O . THR A 1 665 ? 4.348 15.724 32.236 1.00 79.56 665 THR A O 1
ATOM 5071 N N . ALA A 1 666 ? 6.589 15.983 32.266 1.00 79.62 666 ALA A N 1
ATOM 5072 C CA . ALA A 1 666 ? 6.962 14.592 32.021 1.00 79.62 666 ALA A CA 1
ATOM 5073 C C . ALA A 1 666 ? 7.534 13.954 33.298 1.00 79.62 666 ALA A C 1
ATOM 5075 O O . ALA A 1 666 ? 8.380 14.557 33.964 1.00 79.62 666 ALA A O 1
ATOM 5076 N N . ARG A 1 667 ? 7.100 12.733 33.636 1.00 84.69 667 ARG A N 1
ATOM 5077 C CA . ARG A 1 667 ? 7.728 11.890 34.666 1.00 84.69 667 ARG A CA 1
ATOM 5078 C C . ARG A 1 667 ? 8.022 10.513 34.077 1.00 84.69 667 ARG A C 1
ATOM 5080 O O . ARG A 1 667 ? 7.077 9.782 33.785 1.00 84.69 667 ARG A O 1
ATOM 5087 N N . LEU A 1 668 ? 9.298 10.184 33.888 1.00 81.31 668 LEU A N 1
ATOM 5088 C CA . LEU A 1 668 ? 9.741 8.892 33.357 1.00 81.31 668 LEU A CA 1
ATOM 5089 C C . LEU A 1 668 ? 10.587 8.158 34.403 1.00 81.31 668 LEU A C 1
ATOM 5091 O O . LEU A 1 668 ? 11.436 8.775 35.047 1.00 81.31 668 LEU A O 1
ATOM 5095 N N . HIS A 1 669 ? 10.356 6.858 34.519 1.00 81.38 669 HIS A N 1
ATOM 5096 C CA . HIS A 1 669 ? 11.131 5.891 35.293 1.00 81.38 669 HIS A CA 1
ATOM 5097 C C . HIS A 1 669 ? 11.563 4.756 34.356 1.00 81.38 669 HIS A C 1
ATOM 5099 O O . HIS A 1 669 ? 10.836 4.459 33.400 1.00 81.38 669 HIS A O 1
ATOM 5105 N N . ASP A 1 670 ? 12.725 4.155 34.616 1.00 78.75 670 ASP A N 1
ATOM 5106 C CA . ASP A 1 670 ? 13.231 2.960 33.923 1.00 78.75 670 ASP A CA 1
ATOM 5107 C C . ASP A 1 670 ? 13.225 3.110 32.391 1.00 78.75 670 ASP A C 1
ATOM 5109 O O . ASP A 1 670 ? 12.683 2.289 31.644 1.00 78.75 670 ASP A O 1
ATOM 5113 N N . CYS A 1 671 ? 13.778 4.228 31.902 1.00 78.44 671 CYS A N 1
ATOM 5114 C CA . CYS A 1 671 ? 13.623 4.636 30.507 1.00 78.44 671 CYS A CA 1
ATOM 5115 C C . CYS A 1 671 ? 14.951 4.665 29.740 1.00 78.44 671 CYS A C 1
ATOM 5117 O O . CYS A 1 671 ? 15.769 5.570 29.919 1.00 78.44 671 CYS A O 1
ATOM 5119 N N . THR A 1 672 ? 15.168 3.732 28.807 1.00 81.19 672 THR A N 1
ATOM 5120 C CA . THR A 1 672 ? 16.458 3.601 28.096 1.00 81.19 672 THR A CA 1
ATOM 5121 C C . THR A 1 672 ? 16.820 4.853 27.289 1.00 81.19 672 THR A C 1
ATOM 5123 O O . THR A 1 672 ? 17.993 5.207 27.164 1.00 81.19 672 THR A O 1
ATOM 5126 N N . THR A 1 673 ? 15.841 5.565 26.720 1.00 84.00 673 THR A N 1
ATOM 5127 C CA . THR A 1 673 ? 16.093 6.837 26.021 1.00 84.00 673 THR A CA 1
ATOM 5128 C C . THR A 1 673 ? 14.931 7.816 26.148 1.00 84.00 673 THR A C 1
ATOM 5130 O O . THR A 1 673 ? 13.849 7.583 25.615 1.00 84.00 673 THR A O 1
ATOM 5133 N N . ALA A 1 674 ? 15.180 8.975 26.756 1.00 84.56 674 ALA A N 1
ATOM 5134 C CA . ALA A 1 674 ? 14.249 10.099 26.787 1.00 84.56 674 ALA A CA 1
ATOM 5135 C C . ALA A 1 674 ? 14.646 11.167 25.753 1.00 84.56 674 ALA A C 1
ATOM 5137 O O . ALA A 1 674 ? 15.799 11.601 25.705 1.00 84.56 674 ALA A O 1
ATOM 5138 N N . ARG A 1 675 ? 13.692 11.620 24.931 1.00 86.44 675 ARG A N 1
ATOM 5139 C CA . ARG A 1 675 ? 13.823 12.808 24.073 1.00 86.44 675 ARG A CA 1
ATOM 5140 C C . ARG A 1 675 ? 12.648 13.747 24.324 1.00 86.44 675 ARG A C 1
ATOM 5142 O O . ARG A 1 675 ? 11.527 13.404 23.956 1.00 86.44 675 ARG A O 1
ATOM 5149 N N . LEU A 1 676 ? 12.888 14.891 24.956 1.00 85.12 676 LEU A N 1
ATOM 5150 C CA . LEU A 1 676 ? 11.848 15.884 25.242 1.00 85.12 676 LEU A CA 1
ATOM 5151 C C . LEU A 1 676 ? 12.210 17.217 24.578 1.00 85.12 676 LEU A C 1
ATOM 5153 O O . LEU A 1 676 ? 13.363 17.641 24.637 1.00 85.12 676 LEU A O 1
ATOM 5157 N N . HIS A 1 677 ? 11.222 17.856 23.969 1.00 81.81 677 HIS A N 1
ATOM 5158 C CA . HIS A 1 677 ? 11.287 19.219 23.445 1.00 81.81 677 HIS A CA 1
ATOM 5159 C C . HIS A 1 677 ? 10.127 20.021 24.045 1.00 81.81 677 HIS A C 1
ATOM 5161 O O . HIS A 1 677 ? 9.070 19.440 24.311 1.00 81.81 677 HIS A O 1
ATOM 5167 N N . ASP A 1 678 ? 10.318 21.320 24.275 1.00 78.75 678 ASP A N 1
ATOM 5168 C CA . ASP A 1 678 ? 9.268 22.239 24.740 1.00 78.75 678 ASP A CA 1
ATOM 5169 C C . ASP A 1 678 ? 8.540 21.730 26.002 1.00 78.75 678 ASP A C 1
ATOM 5171 O O . ASP A 1 678 ? 7.307 21.749 26.094 1.00 78.75 678 ASP A O 1
ATOM 5175 N N . CYS A 1 679 ? 9.294 21.194 26.973 1.00 78.38 679 CYS A N 1
ATOM 5176 C CA . CYS A 1 679 ? 8.721 20.550 28.154 1.00 78.38 679 CYS A CA 1
ATOM 5177 C C . CYS A 1 679 ? 8.968 21.356 29.435 1.00 78.38 679 CYS A C 1
ATOM 5179 O O . CYS A 1 679 ? 10.048 21.307 30.024 1.00 78.38 679 CYS A O 1
ATOM 5181 N N . THR A 1 680 ? 7.942 22.051 29.937 1.00 81.19 680 THR A N 1
ATOM 5182 C CA . THR A 1 680 ? 8.058 22.977 31.079 1.00 81.19 680 THR A CA 1
ATOM 5183 C C . THR A 1 680 ? 8.696 22.330 32.312 1.00 81.19 680 THR A C 1
ATOM 5185 O O . THR A 1 680 ? 9.430 22.994 33.041 1.00 81.19 680 THR A O 1
ATOM 5188 N N . THR A 1 681 ? 8.454 21.040 32.572 1.00 85.12 681 THR A N 1
ATOM 5189 C CA . THR A 1 681 ? 9.149 20.286 33.627 1.00 85.12 681 THR A CA 1
ATOM 5190 C C . THR A 1 681 ? 9.367 18.819 33.251 1.00 85.12 681 THR A C 1
ATOM 5192 O O . THR A 1 681 ? 8.416 18.085 32.999 1.00 85.12 681 THR A O 1
ATOM 5195 N N . ALA A 1 682 ? 10.610 18.352 33.314 1.00 86.00 682 ALA A N 1
ATOM 5196 C CA . ALA A 1 682 ? 10.990 16.953 33.153 1.00 86.00 682 ALA A CA 1
ATOM 5197 C C . ALA A 1 682 ? 11.503 16.372 34.479 1.00 86.00 682 ALA A C 1
ATOM 5199 O O . ALA A 1 682 ? 12.370 16.961 35.129 1.00 86.00 682 ALA A O 1
ATOM 5200 N N . ARG A 1 683 ? 10.985 15.207 34.879 1.00 88.62 683 ARG A N 1
ATOM 5201 C CA . ARG A 1 683 ? 11.526 14.383 35.968 1.00 88.62 683 ARG A CA 1
ATOM 5202 C C . ARG A 1 683 ? 11.880 13.005 35.429 1.00 88.62 683 ARG A C 1
ATOM 5204 O O . ARG A 1 683 ? 11.014 12.341 34.865 1.00 88.62 683 ARG A O 1
ATOM 5211 N N . LEU A 1 684 ? 13.137 12.612 35.583 1.00 86.81 684 LEU A N 1
ATOM 5212 C CA . LEU A 1 684 ? 13.691 11.377 35.035 1.00 86.81 684 LEU A CA 1
ATOM 5213 C C . LEU A 1 684 ? 14.375 10.588 36.158 1.00 86.81 684 LEU A C 1
ATOM 5215 O O . LEU A 1 684 ? 15.169 11.154 36.906 1.00 86.81 684 LEU A O 1
ATOM 5219 N N . HIS A 1 685 ? 14.059 9.307 36.270 1.00 86.25 685 HIS A N 1
ATOM 5220 C CA . HIS A 1 685 ? 14.733 8.349 37.143 1.00 86.25 685 HIS A CA 1
ATOM 5221 C C . HIS A 1 685 ? 15.169 7.160 36.281 1.00 86.25 685 HIS A C 1
ATOM 5223 O O . HIS A 1 685 ? 14.436 6.793 35.356 1.00 86.25 685 HIS A O 1
ATOM 5229 N N . ASP A 1 686 ? 16.357 6.616 36.542 1.00 84.88 686 ASP A N 1
ATOM 5230 C CA . ASP A 1 686 ? 16.890 5.413 35.889 1.00 84.88 686 ASP A CA 1
ATOM 5231 C C . ASP A 1 686 ? 16.863 5.509 34.351 1.00 84.88 686 ASP A C 1
ATOM 5233 O O . ASP A 1 686 ? 16.194 4.754 33.638 1.00 84.88 686 ASP A O 1
ATOM 5237 N N . CYS A 1 687 ? 17.568 6.513 33.814 1.00 84.88 687 CYS A N 1
ATOM 5238 C CA . CYS A 1 687 ? 17.540 6.840 32.387 1.00 84.88 687 CYS A CA 1
ATOM 5239 C C . CYS A 1 687 ? 18.919 6.729 31.726 1.00 84.88 687 CYS A C 1
ATOM 5241 O O . CYS A 1 687 ? 19.796 7.567 31.932 1.00 84.88 687 CYS A O 1
ATOM 5243 N N . THR A 1 688 ? 19.121 5.750 30.837 1.00 87.75 688 THR A N 1
ATOM 5244 C CA . THR A 1 688 ? 20.433 5.552 30.186 1.00 87.75 688 THR A CA 1
ATOM 5245 C C . THR A 1 688 ? 20.849 6.752 29.324 1.00 87.75 688 THR A C 1
ATOM 5247 O O . THR A 1 688 ? 22.026 7.112 29.273 1.00 87.75 688 THR A O 1
ATOM 5250 N N . THR A 1 689 ? 19.919 7.407 28.621 1.00 89.69 689 THR A N 1
ATOM 5251 C CA . THR A 1 689 ? 20.231 8.599 27.811 1.00 89.69 689 THR A CA 1
ATOM 5252 C C . THR A 1 689 ? 19.067 9.582 27.745 1.00 89.69 689 THR A C 1
ATOM 5254 O O . THR A 1 689 ? 18.021 9.280 27.172 1.00 89.69 689 THR A O 1
ATOM 5257 N N . ALA A 1 690 ? 19.291 10.806 28.221 1.00 89.62 690 ALA A N 1
ATOM 5258 C CA . ALA A 1 690 ? 18.346 11.913 28.116 1.00 89.62 690 ALA A CA 1
ATOM 5259 C C . ALA A 1 690 ? 18.826 12.973 27.110 1.00 89.62 690 ALA A C 1
ATOM 5261 O O . ALA A 1 690 ? 19.972 13.428 27.160 1.00 89.62 690 ALA A O 1
ATOM 5262 N N . ARG A 1 691 ? 17.939 13.391 26.201 1.00 90.94 691 ARG A N 1
ATOM 5263 C CA . ARG A 1 691 ? 18.130 14.522 25.278 1.00 90.94 691 ARG A CA 1
ATOM 5264 C C . ARG A 1 691 ? 16.975 15.504 25.430 1.00 90.94 691 ARG A C 1
ATOM 5266 O O . ARG A 1 691 ? 15.837 15.131 25.167 1.00 90.94 691 ARG A O 1
ATOM 5273 N N . LEU A 1 692 ? 17.264 16.722 25.868 1.00 89.25 692 LEU A N 1
ATOM 5274 C CA . LEU A 1 692 ? 16.259 17.680 26.325 1.00 89.25 692 LEU A CA 1
ATOM 5275 C C . LEU A 1 692 ? 16.507 19.053 25.689 1.00 89.25 692 LEU A C 1
ATOM 5277 O O . LEU A 1 692 ? 17.651 19.503 25.661 1.00 89.25 692 LEU A O 1
ATOM 5281 N N . HIS A 1 693 ? 15.447 19.685 25.197 1.00 86.88 693 HIS A N 1
ATOM 5282 C CA . HIS A 1 693 ? 15.429 21.047 24.655 1.00 86.88 693 HIS A CA 1
ATOM 5283 C C . HIS A 1 693 ? 14.288 21.827 25.316 1.00 86.88 693 HIS A C 1
ATOM 5285 O O . HIS A 1 693 ? 13.212 21.255 25.506 1.00 86.88 693 HIS A O 1
ATOM 5291 N N . ASP A 1 694 ? 14.520 23.088 25.684 1.00 83.38 694 ASP A N 1
ATOM 5292 C CA . ASP A 1 694 ? 13.501 23.995 26.236 1.00 83.38 694 ASP A CA 1
ATOM 5293 C C . ASP A 1 694 ? 12.816 23.427 27.496 1.00 83.38 694 ASP A C 1
ATOM 5295 O O . ASP A 1 694 ? 11.595 23.261 27.573 1.00 83.38 694 ASP A O 1
ATOM 5299 N N . CYS A 1 695 ? 13.631 23.039 28.490 1.00 80.19 695 CYS A N 1
ATOM 5300 C CA . CYS A 1 695 ? 13.186 22.263 29.657 1.00 80.19 695 CYS A CA 1
ATOM 5301 C C . CYS A 1 695 ? 13.729 22.750 31.015 1.00 80.19 695 CYS A C 1
ATOM 5303 O O . CYS A 1 695 ? 14.931 22.963 31.190 1.00 80.19 695 CYS A O 1
ATOM 5305 N N . THR A 1 696 ? 12.877 22.746 32.051 1.00 83.25 696 THR A N 1
ATOM 5306 C CA . THR A 1 696 ? 13.339 22.636 33.453 1.00 83.25 696 THR A CA 1
ATOM 5307 C C . THR A 1 696 ? 13.408 21.159 33.833 1.00 83.25 696 THR A C 1
ATOM 5309 O O . THR A 1 696 ? 12.407 20.457 33.770 1.00 83.25 696 THR A O 1
ATOM 5312 N N . THR A 1 697 ? 14.571 20.667 34.252 1.00 81.00 697 THR A N 1
ATOM 5313 C CA . THR A 1 697 ? 14.831 19.232 34.434 1.00 81.00 697 THR A CA 1
ATOM 5314 C C . THR A 1 697 ? 15.321 18.903 35.841 1.00 81.00 697 THR A C 1
ATOM 5316 O O . THR A 1 697 ? 16.210 19.571 36.371 1.00 81.00 697 THR A O 1
ATOM 5319 N N . ALA A 1 698 ? 14.796 17.820 36.412 1.00 76.94 698 ALA A N 1
ATOM 5320 C CA . ALA A 1 698 ? 15.408 17.086 37.514 1.00 76.94 698 ALA A CA 1
ATOM 5321 C C . ALA A 1 698 ? 15.616 15.621 37.101 1.00 76.94 698 ALA A C 1
ATOM 5323 O O . ALA A 1 698 ? 14.691 14.993 36.591 1.00 76.94 698 ALA A O 1
ATOM 5324 N N . MET A 1 699 ? 16.814 15.082 37.306 1.00 82.25 699 MET A N 1
ATOM 5325 C CA . MET A 1 699 ? 17.161 13.718 36.926 1.00 82.25 699 MET A CA 1
ATOM 5326 C C . MET A 1 699 ? 18.059 13.056 37.968 1.00 82.25 699 MET A C 1
ATOM 5328 O O . MET A 1 699 ? 18.984 13.690 38.477 1.00 82.25 699 MET A O 1
ATOM 5332 N N . HIS A 1 700 ? 17.772 11.789 38.239 1.00 81.31 700 HIS A N 1
ATOM 5333 C CA . HIS A 1 700 ? 18.579 10.877 39.043 1.00 81.31 700 HIS A CA 1
ATOM 5334 C C . HIS A 1 700 ? 18.976 9.682 38.170 1.00 81.31 700 HIS A C 1
ATOM 5336 O O . HIS A 1 700 ? 18.226 9.338 37.250 1.00 81.31 700 HIS A O 1
ATOM 5342 N N . ASP A 1 701 ? 20.141 9.098 38.446 1.00 81.50 701 ASP A N 1
ATOM 5343 C CA . ASP A 1 701 ? 20.616 7.840 37.863 1.00 81.50 701 ASP A CA 1
ATOM 5344 C C . ASP A 1 701 ? 20.626 7.857 36.323 1.00 81.50 701 ASP A C 1
ATOM 5346 O O . ASP A 1 701 ? 19.803 7.240 35.639 1.00 81.50 701 ASP A O 1
ATOM 5350 N N . CYS A 1 702 ? 21.562 8.628 35.748 1.00 86.44 702 CYS A N 1
ATOM 5351 C CA . CYS A 1 702 ? 21.648 8.820 34.298 1.00 86.44 702 CYS A CA 1
ATOM 5352 C C . CYS A 1 702 ? 23.049 8.618 33.715 1.00 86.44 702 CYS A C 1
ATOM 5354 O O . CYS A 1 702 ? 23.992 9.349 34.012 1.00 86.44 702 CYS A O 1
ATOM 5356 N N . THR A 1 703 ? 23.193 7.699 32.758 1.00 89.25 703 THR A N 1
ATOM 5357 C CA . THR A 1 703 ? 24.495 7.487 32.102 1.00 89.25 703 THR A CA 1
ATOM 5358 C C . THR A 1 703 ? 24.900 8.668 31.211 1.00 89.25 703 THR A C 1
ATOM 5360 O O . THR A 1 703 ? 26.080 9.011 31.127 1.00 89.25 703 THR A O 1
ATOM 5363 N N . THR A 1 704 ? 23.966 9.317 30.505 1.00 92.38 704 THR A N 1
ATOM 5364 C CA . THR A 1 704 ? 24.285 10.476 29.650 1.00 92.38 704 THR A CA 1
ATOM 5365 C C . THR A 1 704 ? 23.138 11.479 29.538 1.00 92.38 704 THR A C 1
ATOM 5367 O O . THR A 1 704 ? 22.112 11.215 28.909 1.00 92.38 704 THR A O 1
ATOM 5370 N N . ALA A 1 705 ? 23.376 12.686 30.049 1.00 92.62 705 ALA A N 1
ATOM 5371 C CA . ALA A 1 705 ? 22.488 13.836 29.941 1.00 92.62 705 ALA A CA 1
ATOM 5372 C C . ALA A 1 705 ? 22.978 14.813 28.860 1.00 92.62 705 ALA A C 1
ATOM 5374 O O . ALA A 1 705 ? 24.122 15.278 28.896 1.00 92.62 705 ALA A O 1
ATOM 5375 N N . ARG A 1 706 ? 22.106 15.171 27.913 1.00 94.69 706 ARG A N 1
ATOM 5376 C CA . ARG A 1 706 ? 22.328 16.251 26.940 1.00 94.69 706 ARG A CA 1
ATOM 5377 C C . ARG A 1 706 ? 21.169 17.239 27.000 1.00 94.69 706 ARG A C 1
ATOM 5379 O O . ARG A 1 706 ? 20.070 16.890 26.578 1.00 94.69 706 ARG A O 1
ATOM 5386 N N . LEU A 1 707 ? 21.419 18.443 27.505 1.00 92.69 707 LEU A N 1
ATOM 5387 C CA . LEU A 1 707 ? 20.425 19.514 27.572 1.00 92.69 707 LEU A CA 1
ATOM 5388 C C . LEU A 1 707 ? 20.856 20.717 26.732 1.00 92.69 707 LEU A C 1
ATOM 5390 O O . LEU A 1 707 ? 22.037 21.067 26.705 1.00 92.69 707 LEU A O 1
ATOM 5394 N N . HIS A 1 708 ? 19.876 21.335 26.091 1.00 90.69 708 HIS A N 1
ATOM 5395 C CA . HIS A 1 708 ? 19.951 22.626 25.421 1.00 90.69 708 HIS A CA 1
ATOM 5396 C C . HIS A 1 708 ? 18.816 23.505 25.969 1.00 90.69 708 HIS A C 1
ATOM 5398 O O . HIS A 1 708 ? 17.765 22.969 26.339 1.00 90.69 708 HIS A O 1
ATOM 5404 N N . ASP A 1 709 ? 19.038 24.816 26.050 1.00 89.31 709 ASP A N 1
ATOM 5405 C CA . ASP A 1 709 ? 18.005 25.813 26.363 1.00 89.31 709 ASP A CA 1
ATOM 5406 C C . ASP A 1 709 ? 17.280 25.532 27.702 1.00 89.31 709 ASP A C 1
ATOM 5408 O O . ASP A 1 709 ? 16.052 25.501 27.807 1.00 89.31 709 ASP A O 1
ATOM 5412 N N . CYS A 1 710 ? 18.048 25.247 28.766 1.00 86.94 710 CYS A N 1
ATOM 5413 C CA . CYS A 1 710 ? 17.496 24.830 30.061 1.00 86.94 710 CYS A CA 1
ATOM 5414 C C . CYS A 1 710 ? 17.411 25.947 31.113 1.00 86.94 710 CYS A C 1
ATOM 5416 O O . CYS A 1 710 ? 18.412 26.458 31.606 1.00 86.94 710 CYS A O 1
ATOM 5418 N N . THR A 1 711 ? 16.207 26.258 31.608 1.00 88.62 711 THR A N 1
ATOM 5419 C CA . THR A 1 711 ? 16.062 27.214 32.728 1.00 88.62 711 THR A CA 1
ATOM 5420 C C . THR A 1 711 ? 16.693 26.679 34.017 1.00 88.62 711 THR A C 1
ATOM 5422 O O . THR A 1 711 ? 17.288 27.417 34.802 1.00 88.62 711 THR A O 1
ATOM 5425 N N . THR A 1 712 ? 16.579 25.376 34.280 1.00 91.44 712 THR A N 1
ATOM 5426 C CA . THR A 1 712 ? 17.283 24.724 35.391 1.00 91.44 712 THR A CA 1
ATOM 5427 C C . THR A 1 712 ? 17.504 23.250 35.091 1.00 91.44 712 THR A C 1
ATOM 5429 O O . THR A 1 712 ? 16.556 22.547 34.758 1.00 91.44 712 THR A O 1
ATOM 5432 N N . ALA A 1 713 ? 18.725 22.764 35.296 1.00 91.94 713 ALA A N 1
ATOM 5433 C CA . ALA A 1 713 ? 19.069 21.348 35.283 1.00 91.94 713 ALA A CA 1
ATOM 5434 C C . ALA A 1 713 ? 19.536 20.917 36.681 1.00 91.94 713 ALA A C 1
ATOM 5436 O O . ALA A 1 713 ? 20.468 21.503 37.233 1.00 91.94 713 ALA A O 1
ATOM 5437 N N . ARG A 1 714 ? 18.889 19.904 37.263 1.00 94.50 714 ARG A N 1
ATOM 5438 C CA . ARG A 1 714 ? 19.307 19.229 38.502 1.00 94.50 714 ARG A CA 1
ATOM 5439 C C . ARG A 1 714 ? 19.642 17.785 38.164 1.00 94.50 714 ARG A C 1
ATOM 5441 O O . ARG A 1 714 ? 18.746 17.068 37.733 1.00 94.50 714 ARG A O 1
ATOM 5448 N N . LEU A 1 715 ? 20.901 17.393 38.312 1.00 92.69 715 LEU A N 1
ATOM 5449 C CA . LEU A 1 715 ? 21.397 16.060 37.978 1.00 92.69 715 LEU A CA 1
ATOM 5450 C C . LEU A 1 715 ? 22.066 15.453 39.214 1.00 92.69 715 LEU A C 1
ATOM 5452 O O . LEU A 1 715 ? 22.919 16.101 39.819 1.00 92.69 715 LEU A O 1
ATOM 5456 N N . HIS A 1 716 ? 21.684 14.228 39.548 1.00 91.44 716 HIS A N 1
ATOM 5457 C CA . HIS A 1 716 ? 22.341 13.365 40.526 1.00 91.44 716 HIS A CA 1
ATOM 5458 C C . HIS A 1 716 ? 22.812 12.095 39.810 1.00 91.44 716 HIS A C 1
ATOM 5460 O O . HIS A 1 716 ? 22.168 11.686 38.838 1.00 91.44 716 HIS A O 1
ATOM 5466 N N . ASP A 1 717 ? 23.928 11.519 40.260 1.00 90.88 717 ASP A N 1
ATOM 5467 C CA . ASP A 1 717 ? 24.425 10.206 39.827 1.00 90.88 717 ASP A CA 1
ATOM 5468 C C . ASP A 1 717 ? 24.542 10.097 38.295 1.00 90.88 717 ASP A C 1
ATOM 5470 O O . ASP A 1 717 ? 23.946 9.247 37.625 1.00 90.88 717 ASP A O 1
ATOM 5474 N N . CYS A 1 718 ? 25.281 11.049 37.708 1.00 91.19 718 CYS A N 1
ATOM 5475 C CA . CYS A 1 718 ? 25.333 11.253 36.261 1.00 91.19 718 CYS A CA 1
ATOM 5476 C C . CYS A 1 718 ? 26.735 11.025 35.682 1.00 91.19 718 CYS A C 1
ATOM 5478 O O . CYS A 1 718 ? 27.653 11.817 35.902 1.00 91.19 718 CYS A O 1
ATOM 5480 N N . THR A 1 719 ? 26.928 9.987 34.862 1.00 92.81 719 THR A N 1
ATOM 5481 C CA . THR A 1 719 ? 28.269 9.691 34.316 1.00 92.81 719 THR A CA 1
ATOM 5482 C C . THR A 1 719 ? 28.761 10.789 33.365 1.00 92.81 719 THR A C 1
ATOM 5484 O O . THR A 1 719 ? 29.948 11.121 33.337 1.00 92.81 719 THR A O 1
ATOM 5487 N N . THR A 1 720 ? 27.881 11.380 32.551 1.00 94.94 720 THR A N 1
ATOM 5488 C CA . THR A 1 720 ? 28.253 12.478 31.645 1.00 94.94 720 THR A CA 1
ATOM 5489 C C . THR A 1 720 ? 27.111 13.464 31.433 1.00 94.94 720 THR A C 1
ATOM 5491 O O . THR A 1 720 ? 26.103 13.145 30.804 1.00 94.94 720 THR A O 1
ATOM 5494 N N . ALA A 1 721 ? 27.328 14.706 31.863 1.00 94.75 721 ALA A N 1
ATOM 5495 C CA . ALA A 1 721 ? 26.429 15.832 31.652 1.00 94.75 721 ALA A CA 1
ATOM 5496 C C . ALA A 1 721 ? 26.995 16.802 30.602 1.00 94.75 721 ALA A C 1
ATOM 5498 O O . ALA A 1 721 ? 28.128 17.277 30.720 1.00 94.75 721 ALA A O 1
ATOM 5499 N N . ARG A 1 722 ? 26.206 17.114 29.568 1.00 96.44 722 ARG A N 1
ATOM 5500 C CA . ARG A 1 722 ? 26.531 18.106 28.530 1.00 96.44 722 ARG A CA 1
ATOM 5501 C C . ARG A 1 722 ? 25.384 19.104 28.415 1.00 96.44 722 ARG A C 1
ATOM 5503 O O . ARG A 1 722 ? 24.295 18.721 27.997 1.00 96.44 722 ARG A O 1
ATOM 5510 N N . LEU A 1 723 ? 25.625 20.341 28.831 1.00 94.81 723 LEU A N 1
ATOM 5511 C CA . LEU A 1 723 ? 24.633 21.413 28.882 1.00 94.81 723 LEU A CA 1
ATOM 5512 C C . LEU A 1 723 ? 25.098 22.567 27.988 1.00 94.81 723 LEU A C 1
ATOM 5514 O O . LEU A 1 723 ? 26.269 22.946 28.037 1.00 94.81 723 LEU A O 1
ATOM 5518 N N . HIS A 1 724 ? 24.169 23.112 27.215 1.00 93.25 724 HIS A N 1
ATOM 5519 C CA . HIS A 1 724 ? 24.305 24.350 26.453 1.00 93.25 724 HIS A CA 1
ATOM 5520 C C . HIS A 1 724 ? 23.153 25.281 26.849 1.00 93.25 724 HIS A C 1
ATOM 5522 O O . HIS A 1 724 ? 22.061 24.781 27.131 1.00 93.25 724 HIS A O 1
ATOM 5528 N N . ASP A 1 725 ? 23.408 26.589 26.898 1.00 92.75 725 ASP A N 1
ATOM 5529 C CA . ASP A 1 725 ? 22.390 27.634 27.072 1.00 92.75 725 ASP A CA 1
ATOM 5530 C C . ASP A 1 725 ? 21.502 27.399 28.309 1.00 92.75 725 ASP A C 1
ATOM 5532 O O . ASP A 1 725 ? 20.287 27.214 28.227 1.00 92.75 725 ASP A O 1
ATOM 5536 N N . CYS A 1 726 ? 22.125 27.328 29.494 1.00 92.50 726 CYS A N 1
ATOM 5537 C CA . CYS A 1 726 ? 21.437 26.910 30.721 1.00 92.50 726 CYS A CA 1
ATOM 5538 C C . CYS A 1 726 ? 21.508 27.951 31.848 1.00 92.50 726 CYS A C 1
ATOM 5540 O O . CYS A 1 726 ? 22.579 28.268 32.366 1.00 92.50 726 CYS A O 1
ATOM 5542 N N . THR A 1 727 ? 20.365 28.450 32.328 1.00 93.50 727 THR A N 1
ATOM 5543 C CA . THR A 1 727 ? 20.353 29.504 33.361 1.00 93.50 727 THR A CA 1
ATOM 5544 C C . THR A 1 727 ? 20.872 29.002 34.713 1.00 93.50 727 THR A C 1
ATOM 5546 O O . THR A 1 727 ? 21.541 29.734 35.444 1.00 93.50 727 THR A O 1
ATOM 5549 N N . THR A 1 728 ? 20.584 27.755 35.100 1.00 95.31 728 THR A N 1
ATOM 5550 C CA . THR A 1 728 ? 21.104 27.180 36.354 1.00 95.31 728 THR A CA 1
ATOM 5551 C C . THR A 1 728 ? 21.355 25.679 36.257 1.00 95.31 728 THR A C 1
ATOM 5553 O O . THR A 1 728 ? 20.422 24.882 36.197 1.00 95.31 728 THR A O 1
ATOM 5556 N N . ALA A 1 729 ? 22.617 25.278 36.366 1.00 94.81 729 ALA A N 1
ATOM 5557 C CA . ALA A 1 729 ? 23.035 23.888 36.485 1.00 94.81 729 ALA A CA 1
ATOM 5558 C C . ALA A 1 729 ? 23.357 23.541 37.950 1.00 94.81 729 ALA A C 1
ATOM 5560 O O . ALA A 1 729 ? 24.123 24.246 38.612 1.00 94.81 729 ALA A O 1
ATOM 5561 N N . ARG A 1 730 ? 22.783 22.451 38.467 1.00 96.25 730 ARG A N 1
ATOM 5562 C CA . ARG A 1 730 ? 23.114 21.841 39.764 1.00 96.25 730 ARG A CA 1
ATOM 5563 C C . ARG A 1 730 ? 23.423 20.365 39.555 1.00 96.25 730 ARG A C 1
ATOM 5565 O O . ARG A 1 730 ? 22.527 19.615 39.181 1.00 96.25 730 ARG A O 1
ATOM 5572 N N . LEU A 1 731 ? 24.674 19.978 39.751 1.00 94.88 731 LEU A N 1
ATOM 5573 C CA . LEU A 1 731 ? 25.156 18.617 39.543 1.00 94.88 731 LEU A CA 1
ATOM 5574 C C . LEU A 1 731 ? 25.753 18.100 40.856 1.00 94.88 731 LEU A C 1
ATOM 5576 O O . LEU A 1 731 ? 26.554 18.799 41.477 1.00 94.88 731 LEU A O 1
ATOM 5580 N N . HIS A 1 732 ? 25.364 16.892 41.236 1.00 93.25 732 HIS A N 1
ATOM 5581 C CA . HIS A 1 732 ? 25.955 16.096 42.309 1.00 93.25 732 HIS A CA 1
ATOM 5582 C C . HIS A 1 732 ? 26.418 14.764 41.709 1.00 93.25 732 HIS A C 1
ATOM 5584 O O . HIS A 1 732 ? 25.787 14.287 40.760 1.00 93.25 732 HIS A O 1
ATOM 5590 N N . ASP A 1 733 ? 27.517 14.209 42.221 1.00 92.69 733 ASP A N 1
ATOM 5591 C CA . ASP A 1 733 ? 28.006 12.864 41.885 1.00 92.69 733 ASP A CA 1
ATOM 5592 C C . ASP A 1 733 ? 28.139 12.642 40.366 1.00 92.69 733 ASP A C 1
ATOM 5594 O O . ASP A 1 733 ? 27.565 11.734 39.758 1.00 92.69 733 ASP A O 1
ATOM 5598 N N . CYS A 1 734 ? 28.872 13.551 39.711 1.00 92.81 734 CYS A N 1
ATOM 5599 C CA . CYS A 1 734 ? 28.959 13.612 38.253 1.00 92.81 734 CYS A CA 1
ATOM 5600 C C . CYS A 1 734 ? 30.386 13.373 37.745 1.00 92.81 734 CYS A C 1
ATOM 5602 O O . CYS A 1 734 ? 31.267 14.219 37.902 1.00 92.81 734 CYS A O 1
ATOM 5604 N N . THR A 1 735 ? 30.633 12.271 37.029 1.00 94.12 735 THR A N 1
ATOM 5605 C CA . THR A 1 735 ? 31.998 11.943 36.565 1.00 94.12 735 THR A CA 1
ATOM 5606 C C . THR A 1 735 ? 32.541 12.976 35.570 1.00 94.12 735 THR A C 1
ATOM 5608 O O . THR A 1 735 ? 33.721 13.332 35.608 1.00 94.12 735 THR A O 1
ATOM 5611 N N . THR A 1 736 ? 31.716 13.488 34.651 1.00 95.94 736 THR A N 1
ATOM 5612 C CA . THR A 1 736 ? 32.137 14.536 33.704 1.00 95.94 736 THR A CA 1
ATOM 5613 C C . THR A 1 736 ? 31.021 15.524 33.391 1.00 95.94 736 THR A C 1
ATOM 5615 O O . THR A 1 736 ? 30.034 15.183 32.741 1.00 95.94 736 THR A O 1
ATOM 5618 N N . ALA A 1 737 ? 31.237 16.782 33.769 1.00 95.69 737 ALA A N 1
ATOM 5619 C CA . ALA A 1 737 ? 30.370 17.911 33.462 1.00 95.69 737 ALA A CA 1
ATOM 5620 C C . ALA A 1 737 ? 30.996 18.801 32.375 1.00 95.69 737 ALA A C 1
ATOM 5622 O O . ALA A 1 737 ? 32.139 19.250 32.501 1.00 95.69 737 ALA A O 1
ATOM 5623 N N . ARG A 1 738 ? 30.249 19.074 31.300 1.00 97.19 738 ARG A N 1
ATOM 5624 C CA . ARG A 1 738 ? 30.622 20.014 30.231 1.00 97.19 738 ARG A CA 1
ATOM 5625 C C . ARG A 1 738 ? 29.498 21.021 30.023 1.00 97.19 738 ARG A C 1
ATOM 5627 O O . ARG A 1 738 ? 28.432 20.642 29.547 1.00 97.19 738 ARG A O 1
ATOM 5634 N N . LEU A 1 739 ? 29.738 22.267 30.404 1.00 96.12 739 LEU A N 1
ATOM 5635 C CA . LEU A 1 739 ? 28.769 23.358 30.357 1.00 96.12 739 LEU A CA 1
ATOM 5636 C C . LEU A 1 739 ? 29.302 24.447 29.417 1.00 96.12 739 LEU A C 1
ATOM 5638 O O . LEU A 1 739 ? 30.467 24.831 29.524 1.00 96.12 739 LEU A O 1
ATOM 5642 N N . HIS A 1 740 ? 28.440 24.925 28.531 1.00 94.38 740 HIS A N 1
ATOM 5643 C CA . HIS A 1 740 ? 28.634 26.113 27.703 1.00 94.38 740 HIS A CA 1
ATOM 5644 C C . HIS A 1 740 ? 27.469 27.070 27.979 1.00 94.38 740 HIS A C 1
ATOM 5646 O O . HIS A 1 740 ? 26.355 26.591 28.211 1.00 94.38 740 HIS A O 1
ATOM 5652 N N . ASP A 1 741 ? 27.734 28.377 27.996 1.00 94.25 741 ASP A N 1
ATOM 5653 C CA . ASP A 1 741 ? 26.720 29.435 28.090 1.00 94.25 741 ASP A CA 1
ATOM 5654 C C . ASP A 1 741 ? 25.789 29.251 29.305 1.00 94.25 741 ASP A C 1
ATOM 5656 O O . ASP A 1 741 ? 24.583 29.011 29.203 1.00 94.25 741 ASP A O 1
ATOM 5660 N N . CYS A 1 742 ? 26.380 29.287 30.506 1.00 94.44 742 CYS A N 1
ATOM 5661 C CA . CYS A 1 742 ? 25.689 28.929 31.748 1.00 94.44 742 CYS A CA 1
ATOM 5662 C C . CYS A 1 742 ? 25.719 30.048 32.797 1.00 94.44 742 CYS A C 1
ATOM 5664 O O . CYS A 1 742 ? 26.754 30.306 33.414 1.00 94.44 742 CYS A O 1
ATOM 5666 N N . THR A 1 743 ? 24.572 30.654 33.124 1.00 95.12 743 THR A N 1
ATOM 5667 C CA . THR A 1 743 ? 24.537 31.779 34.083 1.00 95.12 743 THR A CA 1
ATOM 5668 C C . THR A 1 743 ? 24.978 31.368 35.493 1.00 95.12 743 THR A C 1
ATOM 5670 O O . THR A 1 743 ? 25.701 32.102 36.164 1.00 95.12 743 THR A O 1
ATOM 5673 N N . THR A 1 744 ? 24.578 30.191 35.987 1.00 96.25 744 THR A N 1
ATOM 5674 C CA . THR A 1 744 ? 25.027 29.694 37.300 1.00 96.25 744 THR A CA 1
ATOM 5675 C C . THR A 1 744 ? 25.247 28.187 37.307 1.00 96.25 744 THR A C 1
ATOM 5677 O O . THR A 1 744 ? 24.300 27.412 37.214 1.00 96.25 744 THR A O 1
ATOM 5680 N N . ALA A 1 745 ? 26.493 27.768 37.512 1.00 95.88 745 ALA A N 1
ATOM 5681 C CA . ALA A 1 745 ? 26.881 26.376 37.689 1.00 95.88 745 ALA A CA 1
ATOM 5682 C C . ALA A 1 745 ? 27.194 26.083 39.165 1.00 95.88 745 ALA A C 1
ATOM 5684 O O . ALA A 1 745 ? 27.998 26.776 39.792 1.00 95.88 745 ALA A O 1
ATOM 5685 N N . ARG A 1 746 ? 26.574 25.043 39.729 1.00 97.12 746 ARG A N 1
ATOM 5686 C CA . ARG A 1 746 ? 26.874 24.499 41.061 1.00 97.12 746 ARG A CA 1
ATOM 5687 C C . ARG A 1 746 ? 27.171 23.010 40.945 1.00 97.12 746 ARG A C 1
ATOM 5689 O O . ARG A 1 746 ? 26.271 22.249 40.603 1.00 97.12 746 ARG A O 1
ATOM 5696 N N . LEU A 1 747 ? 28.410 22.618 41.202 1.00 96.00 747 LEU A N 1
ATOM 5697 C CA . LEU A 1 747 ? 28.878 21.238 41.093 1.00 96.00 747 LEU A CA 1
ATOM 5698 C C . LEU A 1 747 ? 29.422 20.795 42.457 1.00 96.00 747 LEU A C 1
ATOM 5700 O O . LEU A 1 747 ? 30.192 21.530 43.077 1.00 96.00 747 LEU A O 1
ATOM 5704 N N . HIS A 1 748 ? 29.020 19.609 42.889 1.00 94.19 748 HIS A N 1
ATOM 5705 C CA . HIS A 1 748 ? 29.569 18.877 44.028 1.00 94.19 748 HIS A CA 1
ATOM 5706 C C . HIS A 1 748 ? 30.022 17.499 43.526 1.00 94.19 748 HIS A C 1
ATOM 5708 O O . HIS A 1 748 ? 29.405 16.972 42.595 1.00 94.19 748 HIS A O 1
ATOM 5714 N N . ASP A 1 749 ? 31.101 16.960 44.097 1.00 93.62 749 ASP A N 1
ATOM 5715 C CA . ASP A 1 749 ? 31.570 15.586 43.862 1.00 93.62 749 ASP A CA 1
ATOM 5716 C C . ASP A 1 749 ? 31.747 15.257 42.366 1.00 93.62 749 ASP A C 1
ATOM 5718 O O . ASP A 1 749 ? 31.190 14.308 41.808 1.00 93.62 749 ASP A O 1
ATOM 5722 N N . CYS A 1 750 ? 32.503 16.113 41.664 1.00 93.62 750 CYS A N 1
ATOM 5723 C CA . CYS A 1 750 ? 32.645 16.053 40.208 1.00 93.62 750 CYS A CA 1
ATOM 5724 C C . CYS A 1 750 ? 34.093 15.796 39.768 1.00 93.62 750 CYS A C 1
ATOM 5726 O O . CYS A 1 750 ? 34.960 16.670 39.858 1.00 93.62 750 CYS A O 1
ATOM 5728 N N . THR A 1 751 ? 34.364 14.627 39.178 1.00 94.69 751 THR A N 1
ATOM 5729 C CA . THR A 1 751 ? 35.732 14.243 38.774 1.00 94.69 751 THR A CA 1
ATOM 5730 C C . THR A 1 751 ? 36.320 15.186 37.718 1.00 94.69 751 THR A C 1
ATOM 5732 O O . THR A 1 751 ? 37.507 15.516 37.752 1.00 94.69 751 THR A O 1
ATOM 5735 N N . THR A 1 752 ? 35.523 15.656 36.752 1.00 96.19 752 THR A N 1
ATOM 5736 C CA . THR A 1 752 ? 35.978 16.646 35.759 1.00 96.19 752 THR A CA 1
ATOM 5737 C C . THR A 1 752 ? 34.881 17.629 35.374 1.00 96.19 752 THR A C 1
ATOM 5739 O O . THR A 1 752 ? 33.924 17.277 34.687 1.00 96.19 752 THR A O 1
ATOM 5742 N N . ALA A 1 753 ? 35.088 18.895 35.729 1.00 95.94 753 ALA A N 1
ATOM 5743 C CA . ALA A 1 753 ? 34.261 20.025 35.333 1.00 95.94 753 ALA A CA 1
ATOM 5744 C C . ALA A 1 753 ? 34.945 20.836 34.220 1.00 95.94 753 ALA A C 1
ATOM 5746 O O . ALA A 1 753 ? 36.095 21.261 34.364 1.00 95.94 753 ALA A O 1
ATOM 5747 N N . ARG A 1 754 ? 34.242 21.069 33.106 1.00 97.38 754 ARG A N 1
ATOM 5748 C CA . ARG A 1 754 ? 34.659 21.981 32.027 1.00 97.38 754 ARG A CA 1
ATOM 5749 C C . ARG A 1 754 ? 33.548 22.983 31.748 1.00 97.38 754 ARG A C 1
ATOM 5751 O O . ARG A 1 754 ? 32.481 22.583 31.289 1.00 97.38 754 ARG A O 1
ATOM 5758 N N . LEU A 1 755 ? 33.801 24.248 32.049 1.00 96.44 755 LEU A N 1
ATOM 5759 C CA . LEU A 1 755 ? 32.855 25.348 31.908 1.00 96.44 755 LEU A CA 1
ATOM 5760 C C . LEU A 1 755 ? 33.447 26.373 30.934 1.00 96.44 755 LEU A C 1
ATOM 5762 O O . LEU A 1 755 ? 34.611 26.750 31.074 1.00 96.44 755 LEU A O 1
ATOM 5766 N N . HIS A 1 756 ? 32.635 26.807 29.981 1.00 94.56 756 HIS A N 1
ATOM 5767 C CA . HIS A 1 756 ? 32.883 27.946 29.101 1.00 94.56 756 HIS A CA 1
ATOM 5768 C C . HIS A 1 756 ? 31.729 28.937 29.281 1.00 94.56 756 HIS A C 1
ATOM 5770 O O . HIS A 1 756 ? 30.600 28.491 29.508 1.00 94.56 756 HIS A O 1
ATOM 5776 N N . ASP A 1 757 ? 32.021 30.236 29.218 1.00 94.62 757 ASP A N 1
ATOM 5777 C CA . ASP A 1 757 ? 31.026 31.315 29.198 1.00 94.62 757 ASP A CA 1
ATOM 5778 C C . ASP A 1 757 ? 30.048 31.227 30.386 1.00 94.62 757 ASP A C 1
ATOM 5780 O O . ASP A 1 757 ? 28.845 30.982 30.257 1.00 94.62 757 ASP A O 1
ATOM 5784 N N . CYS A 1 758 ? 30.596 31.349 31.603 1.00 94.69 758 CYS A N 1
ATOM 5785 C CA . CYS A 1 758 ? 29.854 31.093 32.840 1.00 94.69 758 CYS A CA 1
ATOM 5786 C C . CYS A 1 758 ? 29.879 32.273 33.818 1.00 94.69 758 CYS A C 1
ATOM 5788 O O . CYS A 1 758 ? 30.906 32.578 34.424 1.00 94.69 758 CYS A O 1
ATOM 5790 N N . THR A 1 759 ? 28.729 32.908 34.071 1.00 95.00 759 THR A N 1
ATOM 5791 C CA . THR A 1 759 ? 28.676 34.086 34.960 1.00 95.00 759 THR A CA 1
ATOM 5792 C C . THR A 1 759 ? 29.043 33.743 36.407 1.00 95.00 759 THR A C 1
ATOM 5794 O O . THR A 1 759 ? 29.733 34.509 37.079 1.00 95.00 759 THR A O 1
ATOM 5797 N N . THR A 1 760 ? 28.610 32.595 36.936 1.00 96.44 760 THR A N 1
ATOM 5798 C CA . THR A 1 760 ? 28.988 32.156 38.290 1.00 96.44 760 THR A CA 1
ATOM 5799 C C . THR A 1 760 ? 29.167 30.646 38.378 1.00 96.44 760 THR A C 1
ATOM 5801 O O . THR A 1 760 ? 28.201 29.889 38.308 1.00 96.44 760 THR A O 1
ATOM 5804 N N . ALA A 1 761 ? 30.396 30.211 38.643 1.00 96.00 761 ALA A N 1
ATOM 5805 C CA . ALA A 1 761 ? 30.751 28.824 38.908 1.00 96.00 761 ALA A CA 1
ATOM 5806 C C . ALA A 1 761 ? 31.027 28.610 40.405 1.00 96.00 761 ALA A C 1
ATOM 5808 O O . ALA A 1 761 ? 31.829 29.325 41.010 1.00 96.00 761 ALA A O 1
ATOM 5809 N N . ARG A 1 762 ? 30.380 27.615 41.019 1.00 97.25 762 ARG A N 1
ATOM 5810 C CA . ARG A 1 762 ? 30.631 27.172 42.399 1.00 97.25 762 ARG A CA 1
ATOM 5811 C C . ARG A 1 762 ? 30.886 25.670 42.413 1.00 97.25 762 ARG A C 1
ATOM 5813 O O . ARG A 1 762 ? 29.967 24.903 42.144 1.00 97.25 762 ARG A O 1
ATOM 5820 N N . LEU A 1 763 ? 32.119 25.276 42.698 1.00 96.00 763 LEU A N 1
ATOM 5821 C CA . LEU A 1 763 ? 32.586 23.893 42.672 1.00 96.00 763 LEU A CA 1
ATOM 5822 C C . LEU A 1 763 ? 33.080 23.507 44.073 1.00 96.00 763 LEU A C 1
ATOM 5824 O O . LEU A 1 763 ? 33.824 24.271 44.688 1.00 96.00 763 LEU A O 1
ATOM 5828 N N . HIS A 1 764 ? 32.664 22.339 44.543 1.00 94.25 764 HIS A N 1
ATOM 5829 C CA . HIS A 1 764 ? 33.177 21.656 45.732 1.00 94.25 764 HIS A CA 1
ATOM 5830 C C . HIS A 1 764 ? 33.623 20.248 45.325 1.00 94.25 764 HIS A C 1
ATOM 5832 O O . HIS A 1 764 ? 33.028 19.676 44.406 1.00 94.25 764 HIS A O 1
ATOM 5838 N N . ASP A 1 765 ? 34.665 19.723 45.969 1.00 93.69 765 ASP A N 1
ATOM 5839 C CA . ASP A 1 765 ? 35.096 18.322 45.848 1.00 93.69 765 ASP A CA 1
ATOM 5840 C C . ASP A 1 765 ? 35.328 17.890 44.384 1.00 93.69 765 ASP A C 1
ATOM 5842 O O . ASP A 1 765 ? 34.845 16.869 43.888 1.00 93.69 765 ASP A O 1
ATOM 5846 N N . CYS A 1 766 ? 36.042 18.736 43.631 1.00 93.44 766 CYS A N 1
ATOM 5847 C CA . CYS A 1 766 ? 36.253 18.563 42.191 1.00 93.44 766 CYS A CA 1
ATOM 5848 C C . CYS A 1 766 ? 37.706 18.201 41.857 1.00 93.44 766 CYS A C 1
ATOM 5850 O O . CYS A 1 766 ? 38.607 19.038 41.948 1.00 93.44 766 CYS A O 1
ATOM 5852 N N . THR A 1 767 ? 37.958 16.987 41.352 1.00 94.12 767 THR A N 1
ATOM 5853 C CA . THR A 1 767 ? 39.332 16.548 41.024 1.00 94.12 767 THR A CA 1
ATOM 5854 C C . THR A 1 767 ? 39.982 17.424 39.946 1.00 94.12 767 THR A C 1
ATOM 5856 O O . THR A 1 767 ? 41.168 17.747 40.017 1.00 94.12 767 THR A O 1
ATOM 5859 N N . THR A 1 768 ? 39.235 17.840 38.919 1.00 95.94 768 THR A N 1
ATOM 5860 C CA . THR A 1 768 ? 39.734 18.777 37.900 1.00 95.94 768 THR A CA 1
ATOM 5861 C C . THR A 1 768 ? 38.662 19.765 37.458 1.00 95.94 768 THR A C 1
ATOM 5863 O O . THR A 1 768 ? 37.668 19.387 36.843 1.00 95.94 768 THR A O 1
ATOM 5866 N N . ALA A 1 769 ? 38.924 21.049 37.683 1.00 95.62 769 ALA A N 1
ATOM 5867 C CA . ALA A 1 769 ? 38.124 22.170 37.216 1.00 95.62 769 ALA A CA 1
ATOM 5868 C C . ALA A 1 769 ? 38.855 22.923 36.092 1.00 95.62 769 ALA A C 1
ATOM 5870 O O . ALA A 1 769 ? 40.005 23.340 36.253 1.00 95.62 769 ALA A O 1
ATOM 5871 N N . ARG A 1 770 ? 38.190 23.110 34.948 1.00 97.06 770 ARG A N 1
ATOM 5872 C CA . ARG A 1 770 ? 38.662 23.943 33.832 1.00 97.06 770 ARG A CA 1
ATOM 5873 C C . ARG A 1 770 ? 37.585 24.954 33.461 1.00 97.06 770 ARG A C 1
ATOM 5875 O O . ARG A 1 770 ? 36.526 24.554 32.987 1.00 97.06 770 ARG A O 1
ATOM 5882 N N . LEU A 1 771 ? 37.855 26.228 33.705 1.00 96.12 771 LEU A N 1
ATOM 5883 C CA . LEU A 1 771 ? 36.941 27.339 33.465 1.00 96.12 771 LEU A CA 1
ATOM 5884 C C . LEU A 1 771 ? 37.584 28.286 32.445 1.00 96.12 771 LEU A C 1
ATOM 5886 O O . LEU A 1 771 ? 38.759 28.629 32.582 1.00 96.12 771 LEU A O 1
ATOM 5890 N N . HIS A 1 772 ? 36.807 28.694 31.454 1.00 94.44 772 HIS A N 1
ATOM 5891 C CA . HIS A 1 772 ? 37.118 29.757 30.504 1.00 94.44 772 HIS A CA 1
ATOM 5892 C C . HIS A 1 772 ? 35.981 30.784 30.565 1.00 94.44 772 HIS A C 1
ATOM 5894 O O . HIS A 1 772 ? 34.833 30.379 30.775 1.00 94.44 772 HIS A O 1
ATOM 5900 N N . ASP A 1 773 ? 36.306 32.070 30.431 1.00 94.56 773 ASP A N 1
ATOM 5901 C CA . ASP A 1 773 ? 35.338 33.167 30.305 1.00 94.56 773 ASP A CA 1
ATOM 5902 C C . ASP A 1 773 ? 34.318 33.183 31.461 1.00 94.56 773 ASP A C 1
ATOM 5904 O O . ASP A 1 773 ? 33.111 32.974 31.302 1.00 94.56 773 ASP A O 1
ATOM 5908 N N . CYS A 1 774 ? 34.827 33.355 32.689 1.00 94.44 774 CYS A N 1
ATOM 5909 C CA . CYS A 1 774 ? 34.035 33.199 33.913 1.00 94.44 774 CYS A CA 1
ATOM 5910 C C . CYS A 1 774 ? 34.025 34.454 34.797 1.00 94.44 774 CYS A C 1
ATOM 5912 O O . CYS A 1 774 ? 35.039 34.841 35.375 1.00 94.44 774 CYS A O 1
ATOM 5914 N N . THR A 1 775 ? 32.861 35.080 34.998 1.00 94.62 775 THR A N 1
ATOM 5915 C CA . THR A 1 775 ? 32.793 36.316 35.803 1.00 94.62 775 THR A CA 1
ATOM 5916 C C . THR A 1 775 ? 33.104 36.060 37.282 1.00 94.62 775 THR A C 1
ATOM 5918 O O . THR A 1 775 ? 33.785 36.856 37.929 1.00 94.62 775 THR A O 1
ATOM 5921 N N . THR A 1 776 ? 32.628 34.956 37.865 1.00 96.06 776 THR A N 1
ATOM 5922 C CA . THR A 1 776 ? 32.947 34.591 39.255 1.00 96.06 776 THR A CA 1
ATOM 5923 C C . THR A 1 776 ? 33.099 33.086 39.441 1.00 96.06 776 THR A C 1
ATOM 5925 O O . THR A 1 776 ? 32.122 32.342 39.413 1.00 96.06 776 THR A O 1
ATOM 5928 N N . ALA A 1 777 ? 34.318 32.651 39.747 1.00 95.75 777 ALA A N 1
ATOM 5929 C CA . ALA A 1 777 ? 34.649 31.279 40.103 1.00 95.75 777 ALA A CA 1
ATOM 5930 C C . ALA A 1 777 ? 34.864 31.147 41.620 1.00 95.75 777 ALA A C 1
ATOM 5932 O O . ALA A 1 777 ? 35.658 31.881 42.213 1.00 95.75 777 ALA A O 1
ATOM 5933 N N . ARG A 1 778 ? 34.179 30.198 42.265 1.00 97.06 778 ARG A N 1
ATOM 5934 C CA . ARG A 1 778 ? 34.382 29.823 43.673 1.00 97.06 778 ARG A CA 1
ATOM 5935 C C . ARG A 1 778 ? 34.623 28.322 43.772 1.00 97.06 778 ARG A C 1
ATOM 5937 O O . ARG A 1 778 ? 33.700 27.551 43.531 1.00 97.06 778 ARG A O 1
ATOM 5944 N N . LEU A 1 779 ? 35.846 27.932 44.096 1.00 95.81 779 LEU A N 1
ATOM 5945 C CA . LEU A 1 779 ? 36.292 26.542 44.161 1.00 95.81 779 LEU A CA 1
ATOM 5946 C C . LEU A 1 779 ? 36.732 26.225 45.594 1.00 95.81 779 LEU A C 1
ATOM 5948 O O . LEU A 1 779 ? 37.460 27.011 46.200 1.00 95.81 779 LEU A O 1
ATOM 5952 N N . HIS A 1 780 ? 36.288 25.085 46.101 1.00 93.88 780 HIS A N 1
ATOM 5953 C CA . HIS A 1 780 ? 36.700 24.485 47.367 1.00 93.88 780 HIS A CA 1
ATOM 5954 C C . HIS A 1 780 ? 37.136 23.041 47.087 1.00 93.88 780 HIS A C 1
ATOM 5956 O O . HIS A 1 780 ? 36.565 22.407 46.194 1.00 93.88 780 HIS A O 1
ATOM 5962 N N . ASP A 1 781 ? 38.154 22.551 47.795 1.00 93.44 781 ASP A N 1
ATOM 5963 C CA . ASP A 1 781 ? 38.563 21.138 47.789 1.00 93.44 781 ASP A CA 1
ATOM 5964 C C . ASP A 1 781 ? 38.848 20.591 46.371 1.00 93.44 781 ASP A C 1
ATOM 5966 O O . ASP A 1 781 ? 38.385 19.530 45.948 1.00 93.44 781 ASP A O 1
ATOM 5970 N N . CYS A 1 782 ? 39.586 21.373 45.571 1.00 93.25 782 CYS A N 1
ATOM 5971 C CA . CYS A 1 782 ? 39.843 21.074 44.158 1.00 93.25 782 CYS A CA 1
ATOM 5972 C C . CYS A 1 782 ? 41.297 20.647 43.900 1.00 93.25 782 CYS A C 1
ATOM 5974 O O . CYS A 1 782 ? 42.218 21.463 43.978 1.00 93.25 782 CYS A O 1
ATOM 5976 N N . THR A 1 783 ? 41.535 19.403 43.465 1.00 93.75 783 THR A N 1
ATOM 5977 C CA . THR A 1 783 ? 42.912 18.918 43.215 1.00 93.75 783 THR A CA 1
ATOM 5978 C C . THR A 1 783 ? 43.620 19.712 42.109 1.00 93.75 783 THR A C 1
ATOM 5980 O O . THR A 1 783 ? 44.810 20.014 42.204 1.00 93.75 783 THR A O 1
ATOM 5983 N N . THR A 1 784 ? 42.920 20.087 41.034 1.00 95.69 784 THR A N 1
ATOM 5984 C CA . THR A 1 784 ? 43.472 20.966 39.991 1.00 95.69 784 THR A CA 1
ATOM 5985 C C . THR A 1 784 ? 42.434 21.947 39.462 1.00 95.69 784 THR A C 1
ATOM 5987 O O . THR A 1 784 ? 41.474 21.554 38.805 1.00 95.69 784 THR A O 1
ATOM 5990 N N . ALA A 1 785 ? 42.694 23.237 39.654 1.00 95.06 785 ALA A N 1
ATOM 5991 C CA . ALA A 1 785 ? 41.945 24.347 39.084 1.00 95.06 785 ALA A CA 1
ATOM 5992 C C . ALA A 1 785 ? 42.737 25.005 37.941 1.00 95.06 785 ALA A C 1
ATOM 5994 O O . ALA A 1 785 ? 43.906 25.364 38.107 1.00 95.06 785 ALA A O 1
ATOM 5995 N N . ARG A 1 786 ? 42.107 25.180 36.775 1.00 96.62 786 ARG A N 1
ATOM 5996 C CA . ARG A 1 786 ? 42.636 25.963 35.646 1.00 96.62 786 ARG A CA 1
ATOM 5997 C C . ARG A 1 786 ? 41.588 26.961 35.179 1.00 96.62 786 ARG A C 1
ATOM 5999 O O . ARG A 1 786 ? 40.534 26.544 34.708 1.00 96.62 786 ARG A O 1
ATOM 6006 N N . LEU A 1 787 ? 41.874 28.245 35.338 1.00 95.88 787 LEU A N 1
ATOM 6007 C CA . LEU A 1 787 ? 40.990 29.352 34.991 1.00 95.88 787 LEU A CA 1
ATOM 6008 C C . LEU A 1 787 ? 41.690 30.221 33.939 1.00 95.88 787 LEU A C 1
ATOM 6010 O O . LEU A 1 787 ? 42.867 30.546 34.099 1.00 95.88 787 LEU A O 1
ATOM 6014 N N . HIS A 1 788 ? 40.957 30.590 32.900 1.00 93.81 788 HIS A N 1
ATOM 6015 C CA . HIS A 1 788 ? 41.328 31.600 31.911 1.00 93.81 788 HIS A CA 1
ATOM 6016 C C . HIS A 1 788 ? 40.218 32.654 31.875 1.00 93.81 788 HIS A C 1
ATOM 6018 O O . HIS A 1 788 ? 39.055 32.292 32.078 1.00 93.81 788 HIS A O 1
ATOM 6024 N N . ASP A 1 789 ? 40.580 33.919 31.660 1.00 93.75 789 ASP A N 1
ATOM 6025 C CA . ASP A 1 789 ? 39.644 35.022 31.410 1.00 93.75 789 ASP A CA 1
ATOM 6026 C C . ASP A 1 789 ? 38.571 35.136 32.511 1.00 93.75 789 ASP A C 1
ATOM 6028 O O . ASP A 1 789 ? 37.363 35.001 32.301 1.00 93.75 789 ASP A O 1
ATOM 6032 N N . CYS A 1 790 ? 39.036 35.305 33.756 1.00 93.75 790 CYS A N 1
ATOM 6033 C CA . CYS A 1 790 ? 38.189 35.216 34.948 1.00 93.75 790 CYS A CA 1
ATOM 6034 C C . CYS A 1 790 ? 38.155 36.525 35.748 1.00 93.75 790 CYS A C 1
ATOM 6036 O O . CYS A 1 790 ? 39.150 36.925 36.351 1.00 93.75 790 CYS A O 1
ATOM 6038 N N . THR A 1 791 ? 36.997 37.181 35.871 1.00 93.56 791 THR A N 1
ATOM 6039 C CA . THR A 1 791 ? 36.934 38.474 36.584 1.00 93.56 791 THR A CA 1
ATOM 6040 C C . THR A 1 791 ? 37.201 38.318 38.086 1.00 93.56 791 THR A C 1
ATOM 6042 O O . THR A 1 791 ? 37.945 39.102 38.673 1.00 93.56 791 THR A O 1
ATOM 6045 N N . THR A 1 792 ? 36.627 37.308 38.748 1.00 95.50 792 THR A N 1
ATOM 6046 C CA . THR A 1 792 ? 36.887 37.033 40.173 1.00 95.50 792 THR A CA 1
ATOM 6047 C C . THR A 1 792 ? 37.026 35.541 40.460 1.00 95.50 792 THR A C 1
ATOM 6049 O O . THR A 1 792 ? 36.047 34.802 40.435 1.00 95.50 792 THR A O 1
ATOM 6052 N N . ALA A 1 793 ? 38.228 35.110 40.832 1.00 95.00 793 ALA A N 1
ATOM 6053 C CA . ALA A 1 793 ? 38.523 33.756 41.287 1.00 95.00 793 ALA A CA 1
ATOM 6054 C C . ALA A 1 793 ? 38.682 33.711 42.816 1.00 95.00 793 ALA A C 1
ATOM 6056 O O . ALA A 1 793 ? 39.444 34.486 43.397 1.00 95.00 793 ALA A O 1
ATOM 6057 N N . ARG A 1 794 ? 37.985 32.788 43.486 1.00 96.44 794 ARG A N 1
ATOM 6058 C CA . ARG A 1 794 ? 38.136 32.493 44.920 1.00 96.44 794 ARG A CA 1
ATOM 6059 C C . ARG A 1 794 ? 38.340 30.994 45.111 1.00 96.44 794 ARG A C 1
ATOM 6061 O O . ARG A 1 794 ? 37.404 30.231 44.904 1.00 96.44 794 ARG A O 1
ATOM 6068 N N . LEU A 1 795 ? 39.550 30.594 45.471 1.00 95.31 795 LEU A N 1
ATOM 6069 C CA . LEU A 1 795 ? 39.959 29.200 45.629 1.00 95.31 795 LEU A CA 1
ATOM 6070 C C . LEU A 1 795 ? 40.340 28.953 47.092 1.00 95.31 795 LEU A C 1
ATOM 6072 O O . LEU A 1 795 ? 41.056 29.760 47.683 1.00 95.31 795 LEU A O 1
ATOM 6076 N N . HIS A 1 796 ? 39.867 27.845 47.645 1.00 92.81 796 HIS A N 1
ATOM 6077 C CA . HIS A 1 796 ? 40.235 27.316 48.955 1.00 92.81 796 HIS A CA 1
ATOM 6078 C C . HIS A 1 796 ? 40.663 25.853 48.779 1.00 92.81 796 HIS A C 1
ATOM 6080 O O . HIS A 1 796 ? 40.106 25.167 47.916 1.00 92.81 796 HIS A O 1
ATOM 6086 N N . ASP A 1 797 ? 41.662 25.405 49.540 1.00 92.56 797 ASP A N 1
ATOM 6087 C CA . ASP A 1 797 ? 42.053 23.991 49.649 1.00 92.56 797 ASP A CA 1
ATOM 6088 C C . ASP A 1 797 ? 42.367 23.330 48.288 1.00 92.56 797 ASP A C 1
ATOM 6090 O O . ASP A 1 797 ? 41.968 22.208 47.974 1.00 92.56 797 ASP A O 1
ATOM 6094 N N . CYS A 1 798 ? 43.067 24.067 47.413 1.00 92.12 798 CYS A N 1
ATOM 6095 C CA . CYS A 1 798 ? 43.372 23.621 46.051 1.00 92.12 798 CYS A CA 1
ATOM 6096 C C . CYS A 1 798 ? 44.826 23.143 45.900 1.00 92.12 798 CYS A C 1
ATOM 6098 O O . CYS A 1 798 ? 45.761 23.945 45.969 1.00 92.12 798 CYS A O 1
ATOM 6100 N N . THR A 1 799 ? 45.055 21.868 45.563 1.00 92.69 799 THR A N 1
ATOM 6101 C CA . THR A 1 799 ? 46.429 21.339 45.407 1.00 92.69 799 THR A CA 1
ATOM 6102 C C . THR A 1 799 ? 47.202 22.043 44.283 1.00 92.69 799 THR A C 1
ATOM 6104 O O . THR A 1 799 ? 48.398 22.314 44.400 1.00 92.69 799 THR A O 1
ATOM 6107 N N . THR A 1 800 ? 46.547 22.376 43.167 1.00 94.25 800 THR A N 1
ATOM 6108 C CA . THR A 1 800 ? 47.154 23.178 42.092 1.00 94.25 800 THR A CA 1
ATOM 6109 C C . THR A 1 800 ? 46.157 24.154 41.481 1.00 94.25 800 THR A C 1
ATOM 6111 O O . THR A 1 800 ? 45.192 23.748 40.842 1.00 94.25 800 THR A O 1
ATOM 6114 N N . ALA A 1 801 ? 46.456 25.445 41.583 1.00 93.88 801 ALA A N 1
ATOM 6115 C CA . ALA A 1 801 ? 45.742 26.538 40.940 1.00 93.88 801 ALA A CA 1
ATOM 6116 C C . ALA A 1 801 ? 46.577 27.127 39.792 1.00 93.88 801 ALA A C 1
ATOM 6118 O O . ALA A 1 801 ? 47.736 27.502 39.982 1.00 93.88 801 ALA A O 1
ATOM 6119 N N . ARG A 1 802 ? 45.995 27.232 38.593 1.00 95.50 802 ARG A N 1
ATOM 6120 C CA . ARG A 1 802 ? 46.570 27.963 37.452 1.00 95.50 802 ARG A CA 1
ATOM 6121 C C . ARG A 1 802 ? 45.555 28.967 36.924 1.00 95.50 802 ARG A C 1
ATOM 6123 O O . ARG A 1 802 ? 44.480 28.557 36.499 1.00 95.50 802 ARG A O 1
ATOM 6130 N N . LEU A 1 803 ? 45.884 30.248 36.980 1.00 94.50 803 LEU A N 1
ATOM 6131 C CA . LEU A 1 803 ? 45.032 31.345 36.534 1.00 94.50 803 LEU A CA 1
ATOM 6132 C C . LEU A 1 803 ? 45.781 32.135 35.455 1.00 94.50 803 LEU A C 1
ATOM 6134 O O . LEU A 1 803 ? 46.959 32.449 35.630 1.00 94.50 803 LEU A O 1
ATOM 6138 N N . HIS A 1 804 ? 45.086 32.454 34.375 1.00 92.38 804 HIS A N 1
ATOM 6139 C CA . HIS A 1 804 ? 45.509 33.381 33.329 1.00 92.38 804 HIS A CA 1
ATOM 6140 C C . HIS A 1 804 ? 44.439 34.469 33.202 1.00 92.38 804 HIS A C 1
ATOM 6142 O O . HIS A 1 804 ? 43.258 34.162 33.390 1.00 92.38 804 HIS A O 1
ATOM 6148 N N . ASP A 1 805 ? 44.854 35.709 32.937 1.00 91.94 805 ASP A N 1
ATOM 6149 C CA . ASP A 1 805 ? 43.968 36.827 32.585 1.00 91.94 805 ASP A CA 1
ATOM 6150 C C . ASP A 1 805 ? 42.840 37.033 33.616 1.00 91.94 805 ASP A C 1
ATOM 6152 O O . ASP A 1 805 ? 41.641 36.980 33.334 1.00 91.94 805 ASP A O 1
ATOM 6156 N N . CYS A 1 806 ? 43.237 37.195 34.885 1.00 91.38 806 CYS A N 1
ATOM 6157 C CA . CYS A 1 806 ? 42.313 37.218 36.020 1.00 91.38 806 CYS A CA 1
ATOM 6158 C C . CYS A 1 806 ? 42.277 38.589 36.711 1.00 91.38 806 CYS A C 1
ATOM 6160 O O . CYS A 1 806 ? 43.266 39.022 37.298 1.00 91.38 806 CYS A O 1
ATOM 6162 N N . THR A 1 807 ? 41.130 39.274 36.752 1.00 91.44 807 THR A N 1
ATOM 6163 C CA . THR A 1 807 ? 41.082 40.620 37.362 1.00 91.44 807 THR A CA 1
ATOM 6164 C C . THR A 1 807 ? 41.307 40.571 38.877 1.00 91.44 807 THR A C 1
ATOM 6166 O O . THR A 1 807 ? 42.071 41.364 39.424 1.00 91.44 807 THR A O 1
ATOM 6169 N N . THR A 1 808 ? 40.672 39.635 39.592 1.00 92.81 808 THR A N 1
ATOM 6170 C CA . THR A 1 808 ? 40.877 39.448 41.040 1.00 92.81 808 THR A CA 1
ATOM 6171 C C . THR A 1 808 ? 40.971 37.974 41.421 1.00 92.81 808 THR A C 1
ATOM 6173 O O . THR A 1 808 ? 39.980 37.252 41.382 1.00 92.81 808 THR A O 1
ATOM 6176 N N . ALA A 1 809 ? 42.141 37.542 41.883 1.00 92.31 809 ALA A N 1
ATOM 6177 C CA . ALA A 1 809 ? 42.382 36.211 42.428 1.00 92.31 809 ALA A CA 1
ATOM 6178 C C . ALA A 1 809 ? 42.505 36.252 43.960 1.00 92.31 809 ALA A C 1
ATOM 6180 O O . ALA A 1 809 ? 43.263 37.049 44.515 1.00 92.31 809 ALA A O 1
ATOM 6181 N N . ARG A 1 810 ? 41.787 35.371 44.663 1.00 94.06 810 ARG A N 1
ATOM 6182 C CA . ARG A 1 810 ? 41.922 35.134 46.110 1.00 94.06 810 ARG A CA 1
ATOM 6183 C C . ARG A 1 810 ? 42.111 33.640 46.356 1.00 94.06 810 ARG A C 1
ATOM 6185 O O . ARG A 1 810 ? 41.180 32.880 46.113 1.00 94.06 810 ARG A O 1
ATOM 6192 N N . LEU A 1 811 ? 43.291 33.233 46.805 1.00 92.44 811 LEU A N 1
ATOM 6193 C CA . LEU A 1 811 ? 43.636 31.835 47.076 1.00 92.44 811 LEU A CA 1
ATOM 6194 C C . LEU A 1 811 ? 43.925 31.663 48.574 1.00 92.44 811 LEU A C 1
ATOM 6196 O O . LEU A 1 811 ? 44.605 32.504 49.164 1.00 92.44 811 LEU A O 1
ATOM 6200 N N . HIS A 1 812 ? 43.414 30.582 49.155 1.00 90.56 812 HIS A N 1
ATOM 6201 C CA . HIS A 1 812 ? 43.659 30.126 50.525 1.00 90.56 812 HIS A CA 1
ATOM 6202 C C . HIS A 1 812 ? 44.115 28.661 50.471 1.00 90.56 812 HIS A C 1
ATOM 6204 O O . HIS A 1 812 ? 43.602 27.916 49.632 1.00 90.56 812 HIS A O 1
ATOM 6210 N N . ASP A 1 813 ? 45.072 28.261 51.309 1.00 89.44 813 ASP A N 1
ATOM 6211 C CA . ASP A 1 813 ? 45.498 26.858 51.496 1.00 89.44 813 ASP A CA 1
ATOM 6212 C C . ASP A 1 813 ? 45.862 26.116 50.190 1.00 89.44 813 ASP A C 1
ATOM 6214 O O . ASP A 1 813 ? 45.617 24.922 50.011 1.00 89.44 813 ASP A O 1
ATOM 6218 N N . CYS A 1 814 ? 46.439 26.831 49.216 1.00 88.94 814 CYS A N 1
ATOM 6219 C CA . CYS A 1 814 ? 46.789 26.248 47.919 1.00 88.94 814 CYS A CA 1
ATOM 6220 C C . CYS A 1 814 ? 48.243 25.751 47.890 1.00 88.94 814 CYS A C 1
ATOM 6222 O O . CYS A 1 814 ? 49.179 26.542 48.025 1.00 88.94 814 CYS A O 1
ATOM 6224 N N . THR A 1 815 ? 48.473 24.463 47.611 1.00 89.50 815 THR A N 1
ATOM 6225 C CA . THR A 1 815 ? 49.844 23.908 47.579 1.00 89.50 815 THR A CA 1
ATOM 6226 C C . THR A 1 815 ? 50.689 24.519 46.45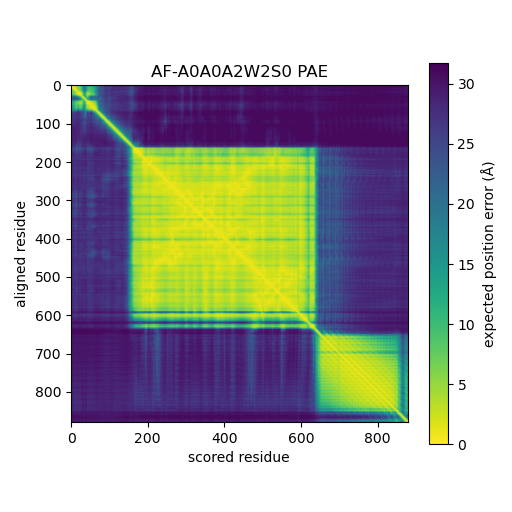2 1.00 89.50 815 THR A C 1
ATOM 6228 O O . THR A 1 815 ? 51.864 24.839 46.637 1.00 89.50 815 THR A O 1
ATOM 6231 N N . THR A 1 816 ? 50.104 24.713 45.265 1.00 90.25 816 THR A N 1
ATOM 6232 C CA . THR A 1 816 ? 50.797 25.330 44.120 1.00 90.25 816 THR A CA 1
ATOM 6233 C C . THR A 1 816 ? 49.911 26.338 43.401 1.00 90.25 816 THR A C 1
ATOM 6235 O O . THR A 1 816 ? 48.947 25.956 42.743 1.00 90.25 816 THR A O 1
ATOM 6238 N N . ALA A 1 817 ? 50.273 27.617 43.446 1.00 89.44 817 ALA A N 1
ATOM 6239 C CA . ALA A 1 817 ? 49.627 28.694 42.704 1.00 89.44 817 ALA A CA 1
ATOM 6240 C C . ALA A 1 817 ? 50.494 29.152 41.518 1.00 89.44 817 ALA A C 1
ATOM 6242 O O . ALA A 1 817 ? 51.692 29.405 41.657 1.00 89.44 817 ALA A O 1
ATOM 6243 N N . ARG A 1 818 ? 49.897 29.297 40.334 1.00 91.81 818 ARG A N 1
ATOM 6244 C CA . ARG A 1 818 ? 50.518 29.939 39.167 1.00 91.81 818 ARG A CA 1
ATOM 6245 C C . ARG A 1 818 ? 49.554 30.958 38.583 1.00 91.81 818 ARG A C 1
ATOM 6247 O O . ARG A 1 818 ? 48.486 30.564 38.126 1.00 91.81 818 ARG A O 1
ATOM 6254 N N . LEU A 1 819 ? 49.914 32.234 38.617 1.00 90.19 819 LEU A N 1
ATOM 6255 C CA . LEU A 1 819 ? 49.110 33.317 38.061 1.00 90.19 819 LEU A CA 1
ATOM 6256 C C . LEU A 1 819 ? 49.911 34.012 36.957 1.00 90.19 819 LEU A C 1
ATOM 6258 O O . LEU A 1 819 ? 51.098 34.296 37.130 1.00 90.19 819 LEU A O 1
ATOM 6262 N N . HIS A 1 820 ? 49.242 34.273 35.844 1.00 88.88 820 HIS A N 1
ATOM 6263 C CA . HIS A 1 820 ? 49.708 35.091 34.733 1.00 88.88 820 HIS A CA 1
ATOM 6264 C C . HIS A 1 820 ? 48.679 36.210 34.518 1.00 88.88 820 HIS A C 1
ATOM 6266 O O . HIS A 1 820 ? 47.480 35.952 34.654 1.00 88.88 820 HIS A O 1
ATOM 6272 N N . ASP A 1 821 ? 49.145 37.431 34.253 1.00 88.00 821 ASP A N 1
ATOM 6273 C CA . ASP A 1 821 ? 48.317 38.564 33.812 1.00 88.00 821 ASP A CA 1
ATOM 6274 C C . ASP A 1 821 ? 47.143 38.875 34.769 1.00 88.00 821 ASP A C 1
ATOM 6276 O O . ASP A 1 821 ? 45.990 39.077 34.385 1.00 88.00 821 ASP A O 1
ATOM 6280 N N . CYS A 1 822 ? 47.430 38.868 36.079 1.00 86.31 822 CYS A N 1
ATOM 6281 C CA . CYS A 1 822 ? 46.422 39.039 37.128 1.00 86.31 822 CYS A CA 1
ATOM 6282 C C . CYS A 1 822 ? 46.451 40.448 37.745 1.00 86.31 822 CYS A C 1
ATOM 6284 O O . CYS A 1 822 ? 47.416 40.814 38.420 1.00 86.31 822 CYS A O 1
ATOM 6286 N N . THR A 1 823 ? 45.371 41.228 37.622 1.00 87.19 823 THR A N 1
ATOM 6287 C CA . THR A 1 823 ? 45.356 42.625 38.107 1.00 87.19 823 THR A CA 1
ATOM 6288 C C . THR A 1 823 ? 45.497 42.717 39.630 1.00 87.19 823 THR A C 1
ATOM 6290 O O . THR A 1 823 ? 46.257 43.540 40.134 1.00 87.19 823 THR A O 1
ATOM 6293 N N . THR A 1 824 ? 44.792 41.877 40.396 1.00 86.94 824 THR A N 1
ATOM 6294 C CA . THR A 1 824 ? 44.918 41.815 41.864 1.00 86.94 824 THR A CA 1
ATOM 6295 C C . THR A 1 824 ? 44.942 40.376 42.365 1.00 86.94 824 THR A C 1
ATOM 6297 O O . THR A 1 824 ? 43.941 39.672 42.290 1.00 86.94 824 THR A O 1
ATOM 6300 N N . ALA A 1 825 ? 46.059 39.953 42.955 1.00 86.31 825 ALA A N 1
ATOM 6301 C CA . ALA A 1 825 ? 46.208 38.646 43.591 1.00 86.31 825 ALA A CA 1
ATOM 6302 C C . ALA A 1 825 ? 46.308 38.776 45.120 1.00 86.31 825 ALA A C 1
ATOM 6304 O O . ALA A 1 825 ? 47.095 39.571 45.632 1.00 86.31 825 ALA A O 1
ATOM 6305 N N . ARG A 1 826 ? 45.539 37.974 45.863 1.00 88.50 826 ARG A N 1
ATOM 6306 C CA . ARG A 1 826 ? 45.651 37.817 47.323 1.00 88.50 826 ARG A CA 1
ATOM 6307 C C . ARG A 1 826 ? 45.859 36.339 47.646 1.00 88.50 826 ARG A C 1
ATOM 6309 O O . ARG A 1 826 ? 44.953 35.547 47.401 1.00 88.50 826 ARG A O 1
ATOM 6316 N N . LEU A 1 827 ? 47.027 35.979 48.172 1.00 87.06 827 LEU A N 1
ATOM 6317 C CA . LEU A 1 827 ? 47.366 34.603 48.558 1.00 87.06 827 LEU A CA 1
ATOM 6318 C C . LEU A 1 827 ? 47.490 34.514 50.086 1.00 87.06 827 LEU A C 1
ATOM 6320 O O . LEU A 1 827 ? 48.095 35.400 50.692 1.00 87.06 827 LEU A O 1
ATOM 6324 N N . HIS A 1 828 ? 46.923 33.467 50.683 1.00 85.31 828 HIS A N 1
ATOM 6325 C CA . HIS A 1 828 ? 46.992 33.144 52.112 1.00 85.31 828 HIS A CA 1
ATOM 6326 C C . HIS A 1 828 ? 47.355 31.660 52.265 1.00 85.31 828 HIS A C 1
ATOM 6328 O O . HIS A 1 828 ? 46.820 30.843 51.514 1.00 85.31 828 HIS A O 1
ATOM 6334 N N . ASP A 1 829 ? 48.276 31.319 53.171 1.00 83.75 829 ASP A N 1
ATOM 6335 C CA . ASP A 1 829 ? 48.684 29.933 53.492 1.00 83.75 829 ASP A CA 1
ATOM 6336 C C . ASP A 1 829 ? 49.041 29.050 52.271 1.00 83.75 829 ASP A C 1
ATOM 6338 O O . ASP A 1 829 ? 48.855 27.835 52.257 1.00 83.75 829 ASP A O 1
ATOM 6342 N N . CYS A 1 830 ? 49.564 29.652 51.198 1.00 82.31 830 CYS A N 1
ATOM 6343 C CA . CYS A 1 830 ? 49.939 28.910 49.994 1.00 82.31 830 CYS A CA 1
ATOM 6344 C C . CYS A 1 830 ? 51.392 28.397 50.089 1.00 82.31 830 CYS A C 1
ATOM 6346 O O . CYS A 1 830 ? 52.312 29.144 50.432 1.00 82.31 830 CYS A O 1
ATOM 6348 N N . THR A 1 831 ? 51.646 27.133 49.737 1.00 84.62 831 THR A N 1
ATOM 6349 C CA . THR A 1 831 ? 53.000 26.551 49.865 1.00 84.62 831 THR A CA 1
ATOM 6350 C C . THR A 1 831 ? 53.959 27.115 48.812 1.00 84.62 831 THR A C 1
ATOM 6352 O O . THR A 1 831 ? 55.084 27.501 49.122 1.00 84.62 831 THR A O 1
ATOM 6355 N N . THR A 1 832 ? 53.529 27.199 47.551 1.00 83.00 832 THR A N 1
ATOM 6356 C CA . THR A 1 832 ? 54.358 27.724 46.454 1.00 83.00 832 THR A CA 1
ATOM 6357 C C . THR A 1 832 ? 53.548 28.618 45.519 1.00 83.00 832 THR A C 1
ATOM 6359 O O . THR A 1 832 ? 52.430 28.271 45.139 1.00 83.00 832 THR A O 1
ATOM 6362 N N . ALA A 1 833 ? 54.107 29.761 45.110 1.00 83.62 833 ALA A N 1
ATOM 6363 C CA . ALA A 1 833 ? 53.480 30.672 44.153 1.00 83.62 833 ALA A CA 1
ATOM 6364 C C . ALA A 1 833 ? 54.443 31.117 43.040 1.00 83.62 833 ALA A C 1
ATOM 6366 O O . ALA A 1 833 ? 55.590 31.484 43.299 1.00 83.62 833 ALA A O 1
ATOM 6367 N N . ARG A 1 834 ? 53.960 31.134 41.792 1.00 85.38 834 ARG A N 1
ATOM 6368 C CA . ARG A 1 834 ? 54.627 31.781 40.649 1.00 85.38 834 ARG A CA 1
ATOM 6369 C C . ARG A 1 834 ? 53.715 32.842 40.045 1.00 85.38 834 ARG A C 1
ATOM 6371 O O . ARG A 1 834 ? 52.586 32.521 39.683 1.00 85.38 834 ARG A O 1
ATOM 6378 N N . LEU A 1 835 ? 54.202 34.075 39.944 1.00 83.44 835 LEU A N 1
ATOM 6379 C CA . LEU A 1 835 ? 53.443 35.242 39.496 1.00 83.44 835 LEU A CA 1
ATOM 6380 C C . LEU A 1 835 ? 54.147 35.910 38.310 1.00 83.44 835 LEU A C 1
ATOM 6382 O O . LEU A 1 835 ? 55.282 36.371 38.438 1.00 83.44 835 LEU A O 1
ATOM 6386 N N . HIS A 1 836 ? 53.462 35.996 37.179 1.00 82.06 836 HIS A N 1
ATOM 6387 C CA . HIS A 1 836 ? 53.919 36.711 35.990 1.00 82.06 836 HIS A CA 1
ATOM 6388 C C . HIS A 1 836 ? 52.952 37.860 35.711 1.00 82.06 836 HIS A C 1
ATOM 6390 O O . HIS A 1 836 ? 51.741 37.653 35.765 1.00 82.06 836 HIS A O 1
ATOM 6396 N N . ASP A 1 837 ? 53.487 39.060 35.488 1.00 79.44 837 ASP A N 1
ATOM 6397 C CA . ASP A 1 837 ? 52.731 40.224 34.996 1.00 79.44 837 ASP A CA 1
ATOM 6398 C C . ASP A 1 837 ? 51.471 40.559 35.830 1.00 79.44 837 ASP A C 1
ATOM 6400 O O . ASP A 1 837 ? 50.408 40.931 35.342 1.00 79.44 837 ASP A O 1
ATOM 6404 N N . CYS A 1 838 ? 51.606 40.428 37.157 1.00 76.38 838 CYS A N 1
ATOM 6405 C CA . CYS A 1 838 ? 50.543 40.685 38.129 1.00 76.38 838 CYS A CA 1
ATOM 6406 C C . CYS A 1 838 ? 50.683 42.082 38.759 1.00 76.38 838 CYS A C 1
ATOM 6408 O O . CYS A 1 838 ? 51.640 42.327 39.506 1.00 76.38 838 CYS A O 1
ATOM 6410 N N . THR A 1 839 ? 49.712 42.973 38.521 1.00 78.69 839 THR A N 1
ATOM 6411 C CA . THR A 1 839 ? 49.792 44.405 38.883 1.00 78.69 839 THR A CA 1
ATOM 6412 C C . THR A 1 839 ? 49.861 44.640 40.395 1.00 78.69 839 THR A C 1
ATOM 6414 O O . THR A 1 839 ? 50.784 45.291 40.878 1.00 78.69 839 THR A O 1
ATOM 6417 N N . THR A 1 840 ? 48.919 44.074 41.155 1.00 76.94 840 THR A N 1
ATOM 6418 C CA . THR A 1 840 ? 48.835 44.204 42.619 1.00 76.94 840 THR A CA 1
ATOM 6419 C C . THR A 1 840 ? 48.888 42.823 43.265 1.00 76.94 840 THR A C 1
ATOM 6421 O O . THR A 1 840 ? 48.191 41.897 42.848 1.00 76.94 840 THR A O 1
ATOM 6424 N N . THR A 1 841 ? 49.705 42.655 44.307 1.00 74.44 841 THR A N 1
ATOM 6425 C CA . THR A 1 841 ? 49.851 41.375 45.019 1.00 74.44 841 THR A CA 1
ATOM 6426 C C . THR A 1 841 ? 49.879 41.597 46.528 1.00 74.44 841 THR A C 1
ATOM 6428 O O . THR A 1 841 ? 50.731 42.335 47.012 1.00 74.44 841 THR A O 1
ATOM 6431 N N . LEU A 1 842 ? 49.002 40.915 47.268 1.00 77.44 842 LEU A N 1
ATOM 6432 C CA . LEU A 1 842 ? 49.064 40.790 48.726 1.00 77.44 842 LEU A CA 1
ATOM 6433 C C . LEU A 1 842 ? 49.350 39.330 49.097 1.00 77.44 842 LEU A C 1
ATOM 6435 O O . LEU A 1 842 ? 48.665 38.426 48.618 1.00 77.44 842 LEU A O 1
ATOM 6439 N N . LEU A 1 843 ? 50.340 39.109 49.958 1.00 76.44 843 LEU A N 1
ATOM 6440 C CA . LEU A 1 843 ? 50.779 37.784 50.389 1.00 76.44 843 LEU A CA 1
ATOM 6441 C C . LEU A 1 843 ? 50.731 37.705 51.912 1.00 76.44 843 LEU A C 1
ATOM 6443 O O . LEU A 1 843 ? 51.384 38.496 52.588 1.00 76.44 843 LEU A O 1
ATOM 6447 N N . HIS A 1 844 ? 49.971 36.752 52.435 1.00 70.00 844 HIS A N 1
ATOM 6448 C CA . HIS A 1 844 ? 50.016 36.324 53.827 1.00 70.00 844 HIS A CA 1
ATOM 6449 C C . HIS A 1 844 ? 50.560 34.886 53.847 1.00 70.00 844 HIS A C 1
ATOM 6451 O O . HIS A 1 844 ? 50.196 34.092 52.979 1.00 70.00 844 HIS A O 1
ATOM 6457 N N . THR A 1 845 ? 51.459 34.585 54.794 1.00 66.75 845 THR A N 1
ATOM 6458 C CA . THR A 1 845 ? 51.910 33.210 55.119 1.00 66.75 845 THR A CA 1
ATOM 6459 C C . THR A 1 845 ? 52.264 32.321 53.908 1.00 66.75 845 THR A C 1
ATOM 6461 O O . THR A 1 845 ? 51.805 31.192 53.771 1.00 66.75 845 THR A O 1
ATOM 6464 N N . LEU A 1 846 ? 53.119 32.829 53.013 1.00 65.81 846 LEU A N 1
ATOM 6465 C CA . LEU A 1 846 ? 53.595 32.113 51.821 1.00 65.81 846 LEU A CA 1
ATOM 6466 C C . LEU A 1 846 ? 54.989 31.499 52.054 1.00 65.81 846 LEU A C 1
ATOM 6468 O O . LEU A 1 846 ? 55.892 32.215 52.483 1.00 65.81 846 LEU A O 1
ATOM 6472 N N . GLN A 1 847 ? 55.198 30.220 51.711 1.00 68.00 847 GLN A N 1
ATOM 6473 C CA . GLN A 1 847 ? 56.500 29.558 51.925 1.00 68.00 847 GLN A CA 1
ATOM 6474 C C . GLN A 1 847 ? 57.520 29.789 50.786 1.00 68.00 847 GLN A C 1
ATOM 6476 O O . GLN A 1 847 ? 58.700 29.980 51.072 1.00 68.00 847 GLN A O 1
ATOM 6481 N N . TRP A 1 848 ? 57.098 29.820 49.512 1.00 65.19 848 TRP A N 1
ATOM 6482 C CA . TRP A 1 848 ? 57.986 30.072 48.357 1.00 65.19 848 TRP A CA 1
ATOM 6483 C C . TRP A 1 848 ? 57.342 30.960 47.280 1.00 65.19 848 TRP A C 1
ATOM 6485 O O . TRP A 1 848 ? 56.201 30.716 46.877 1.00 65.19 848 TRP A O 1
ATOM 6495 N N . LEU A 1 849 ? 58.098 31.929 46.740 1.00 71.38 849 LEU A N 1
ATOM 6496 C CA . LEU A 1 849 ? 57.648 32.867 45.701 1.00 71.38 849 LEU A CA 1
ATOM 6497 C C . LEU A 1 849 ? 58.640 32.990 44.535 1.00 71.38 849 LEU A C 1
ATOM 6499 O O . LEU A 1 849 ? 59.823 33.231 44.742 1.00 71.38 849 LEU A O 1
ATOM 6503 N N . VAL A 1 850 ? 58.129 32.965 43.303 1.00 68.12 850 VAL A N 1
ATOM 6504 C CA . VAL A 1 850 ? 58.836 33.466 42.110 1.00 68.12 850 VAL A CA 1
ATOM 6505 C C . VAL A 1 850 ? 57.952 34.524 41.446 1.00 68.12 850 VAL A C 1
ATOM 6507 O O . VAL A 1 850 ? 56.817 34.213 41.085 1.00 68.12 850 VAL A O 1
ATOM 6510 N N . LYS A 1 851 ? 58.430 35.765 41.290 1.00 62.50 851 LYS A N 1
ATOM 6511 C CA . LYS A 1 851 ? 57.668 36.869 40.674 1.00 62.50 851 LYS A CA 1
ATOM 6512 C C . LYS A 1 851 ? 58.483 37.540 39.561 1.00 62.50 851 LYS A C 1
ATOM 6514 O O . LYS A 1 851 ? 59.665 37.795 39.745 1.00 62.50 851 LYS A O 1
ATOM 6519 N N . ARG A 1 852 ? 57.836 37.850 38.431 1.00 63.84 852 ARG A N 1
ATOM 6520 C CA . ARG A 1 852 ? 58.388 38.652 37.320 1.00 63.84 852 ARG A CA 1
ATOM 6521 C C . ARG A 1 852 ? 57.420 39.814 37.052 1.00 63.84 852 ARG A C 1
ATOM 6523 O O . ARG A 1 852 ? 56.378 39.602 36.435 1.00 63.84 852 ARG A O 1
ATOM 6530 N N . SER A 1 853 ? 57.656 40.981 37.666 1.00 57.66 853 SER A N 1
ATOM 6531 C CA . SER A 1 853 ? 56.759 42.160 37.603 1.00 57.66 853 SER A CA 1
ATOM 6532 C C . SER A 1 853 ? 57.306 43.390 38.341 1.00 57.66 853 SER A C 1
ATOM 6534 O O . SER A 1 853 ? 57.931 43.248 39.386 1.00 57.66 853 SER A O 1
ATOM 6536 N N . ASN A 1 854 ? 56.946 44.591 37.872 1.00 47.88 854 ASN A N 1
ATOM 6537 C CA . ASN A 1 854 ? 57.596 45.865 38.232 1.00 47.88 854 ASN A CA 1
ATOM 6538 C C . ASN A 1 854 ? 57.036 46.633 39.458 1.00 47.88 854 ASN A C 1
ATOM 6540 O O . ASN A 1 854 ? 57.483 47.751 39.707 1.00 47.88 854 ASN A O 1
ATOM 6544 N N . LEU A 1 855 ? 56.072 46.101 40.224 1.00 46.66 855 LEU A N 1
ATOM 6545 C CA . LEU A 1 855 ? 55.589 46.739 41.468 1.00 46.66 855 LEU A CA 1
ATOM 6546 C C . LEU A 1 855 ? 55.319 45.738 42.609 1.00 46.66 855 LEU A C 1
ATOM 6548 O O . LEU A 1 855 ? 54.839 44.615 42.403 1.00 46.66 855 LEU A O 1
ATOM 6552 N N . ILE A 1 856 ? 55.603 46.178 43.841 1.00 47.41 856 ILE A N 1
ATOM 6553 C CA . ILE A 1 856 ? 55.398 45.436 45.093 1.00 47.41 856 ILE A CA 1
ATOM 6554 C C . ILE A 1 856 ? 54.824 46.374 46.166 1.00 47.41 856 ILE A C 1
ATOM 6556 O O . ILE A 1 856 ? 55.382 47.432 46.439 1.00 47.41 856 ILE A O 1
ATOM 6560 N N . SER A 1 857 ? 53.747 45.941 46.828 1.00 43.59 857 SER A N 1
ATOM 6561 C CA . SER A 1 857 ? 53.192 46.570 48.033 1.00 43.59 857 SER A CA 1
ATOM 6562 C C . SER A 1 857 ? 52.950 45.503 49.109 1.00 43.59 857 SER A C 1
ATOM 6564 O O . SER A 1 857 ? 51.896 44.865 49.134 1.00 43.59 857 SER A O 1
ATOM 6566 N N . ILE A 1 858 ? 53.932 45.272 49.984 1.00 49.03 858 ILE A N 1
ATOM 6567 C CA . ILE A 1 858 ? 53.805 44.319 51.099 1.00 49.03 858 ILE A CA 1
ATOM 6568 C C . ILE A 1 858 ? 53.220 45.054 52.308 1.00 49.03 858 ILE A C 1
ATOM 6570 O O . ILE A 1 858 ? 53.892 45.876 52.924 1.00 49.03 858 ILE A O 1
ATOM 6574 N N . LEU A 1 859 ? 51.976 44.732 52.662 1.00 40.19 859 LEU A N 1
ATOM 6575 C CA . LEU A 1 859 ? 51.356 45.130 53.926 1.00 40.19 859 LEU A CA 1
ATOM 6576 C C . LEU A 1 859 ? 51.349 43.924 54.869 1.00 40.19 859 LEU A C 1
ATOM 6578 O O . LEU A 1 859 ? 50.509 43.039 54.736 1.00 40.19 859 LEU A O 1
ATOM 6582 N N . SER A 1 860 ? 52.298 43.893 55.806 1.00 38.91 860 SER A N 1
ATOM 6583 C CA . SER A 1 860 ? 52.323 42.908 56.892 1.00 38.91 860 SER A CA 1
ATOM 6584 C C . SER A 1 860 ? 51.396 43.364 58.024 1.00 38.91 860 SER A C 1
ATOM 6586 O O . SER A 1 860 ? 51.598 44.440 58.587 1.00 38.91 860 SER A O 1
ATOM 6588 N N . GLY A 1 861 ? 50.363 42.572 58.327 1.00 30.91 861 GLY A N 1
ATOM 6589 C CA . GLY A 1 861 ? 49.385 42.835 59.390 1.00 30.91 861 GLY A CA 1
ATOM 6590 C C . GLY A 1 861 ? 49.532 41.862 60.565 1.00 30.91 861 GLY A C 1
ATOM 6591 O O . GLY A 1 861 ? 49.627 40.656 60.362 1.00 30.91 861 GLY A O 1
ATOM 6592 N N . CYS A 1 862 ? 49.548 42.397 61.786 1.00 28.27 862 CYS A N 1
ATOM 6593 C CA . CYS A 1 862 ? 49.880 41.712 63.042 1.00 28.27 862 CYS A CA 1
ATOM 6594 C C . CYS A 1 862 ? 49.012 40.492 63.417 1.00 28.27 862 CYS A C 1
ATOM 6596 O O . CYS A 1 862 ? 47.792 40.621 63.420 1.00 28.27 862 CYS A O 1
ATOM 6598 N N . VAL A 1 863 ? 49.645 39.431 63.952 1.00 31.00 863 VAL A N 1
ATOM 6599 C CA . VAL A 1 863 ? 49.214 38.610 65.122 1.00 31.00 863 VAL A CA 1
ATOM 6600 C C . VAL A 1 863 ? 50.498 38.084 65.830 1.00 31.00 863 VAL A C 1
ATOM 6602 O O . VAL A 1 863 ? 51.496 37.890 65.133 1.00 31.00 863 VAL A O 1
ATOM 6605 N N . PRO A 1 864 ? 50.561 37.922 67.177 1.00 38.88 864 PRO A N 1
ATOM 6606 C CA . PRO A 1 864 ? 51.836 37.796 67.902 1.00 38.88 864 PRO A CA 1
ATOM 6607 C C . PRO A 1 864 ? 52.193 36.392 68.446 1.00 38.88 864 PRO A C 1
ATOM 6609 O O . PRO A 1 864 ? 51.341 35.527 68.608 1.00 38.88 864 PRO A O 1
ATOM 6612 N N . ASN A 1 865 ? 53.453 36.299 68.897 1.00 29.66 865 ASN A N 1
ATOM 6613 C CA . ASN A 1 865 ? 54.062 35.343 69.838 1.00 29.66 865 ASN A CA 1
ATOM 6614 C C . ASN A 1 865 ? 54.391 33.893 69.417 1.00 29.66 865 ASN A C 1
ATOM 6616 O O . ASN A 1 865 ? 53.538 33.096 69.046 1.00 29.66 865 ASN A O 1
ATOM 6620 N N . SER A 1 866 ? 55.651 33.558 69.744 1.00 30.23 866 SER A N 1
ATOM 6621 C CA . SER A 1 866 ? 56.260 32.230 69.935 1.00 30.23 866 SER A CA 1
ATOM 6622 C C . SER A 1 866 ? 56.862 31.532 68.704 1.00 30.23 866 SER A C 1
ATOM 6624 O O . SER A 1 866 ? 56.198 31.280 67.709 1.00 30.23 866 SER A O 1
ATOM 6626 N N . SER A 1 867 ? 58.139 31.145 68.850 1.00 28.27 867 SER A N 1
ATOM 6627 C CA . SER A 1 867 ? 58.923 30.285 67.941 1.00 28.27 867 SER A CA 1
ATOM 6628 C C . SER A 1 867 ? 59.309 30.883 66.580 1.00 28.27 867 SER A C 1
ATOM 6630 O O . SER A 1 867 ? 58.878 30.431 65.522 1.00 28.27 867 SER A O 1
ATOM 6632 N N . VAL A 1 868 ? 60.227 31.857 66.602 1.00 28.50 868 VAL A N 1
ATOM 6633 C CA . VAL A 1 868 ? 60.900 32.370 65.397 1.00 28.50 868 VAL A CA 1
ATOM 6634 C C . VAL A 1 868 ? 61.861 31.315 64.829 1.00 28.50 868 VAL A C 1
ATOM 6636 O O . VAL A 1 868 ? 62.999 31.195 65.278 1.00 28.50 868 VAL A O 1
ATOM 6639 N N . ILE A 1 869 ? 61.424 30.594 63.794 1.00 29.92 869 ILE A N 1
ATOM 6640 C CA . ILE A 1 869 ? 62.320 29.949 62.825 1.00 29.92 869 ILE A CA 1
ATOM 6641 C C . ILE A 1 869 ? 62.300 30.810 61.561 1.00 29.92 869 ILE A C 1
ATOM 6643 O O . ILE A 1 869 ? 61.320 30.818 60.818 1.00 29.92 869 ILE A O 1
ATOM 6647 N N . TYR A 1 870 ? 63.387 31.546 61.317 1.00 30.00 870 TYR A N 1
ATOM 6648 C CA . TYR A 1 870 ? 63.595 32.252 60.053 1.00 30.00 870 TYR A CA 1
ATOM 6649 C C . TYR A 1 870 ? 63.786 31.230 58.921 1.00 30.00 870 TYR A C 1
ATOM 6651 O O . TYR A 1 870 ? 64.877 30.688 58.749 1.00 30.00 870 TYR A O 1
ATOM 6659 N N . LEU A 1 871 ? 62.744 30.997 58.121 1.00 30.39 871 LEU A N 1
ATOM 6660 C CA . LEU A 1 871 ? 62.897 30.452 56.771 1.00 30.39 871 LEU A CA 1
ATOM 6661 C C . LEU A 1 871 ? 63.099 31.618 55.787 1.00 30.39 871 LEU A C 1
ATOM 6663 O O . LEU A 1 871 ? 62.327 32.579 55.824 1.00 30.39 871 LEU A O 1
ATOM 6667 N N . PRO A 1 872 ? 64.130 31.578 54.922 1.00 37.16 872 PRO A N 1
ATOM 6668 C CA . PRO A 1 872 ? 64.401 32.666 53.995 1.00 37.16 872 PRO A CA 1
ATOM 6669 C C . PRO A 1 872 ? 63.355 32.684 52.879 1.00 37.16 872 PRO A C 1
ATOM 6671 O O . PRO A 1 872 ? 63.190 31.712 52.144 1.00 37.16 872 PRO A O 1
ATOM 6674 N N . LEU A 1 873 ? 62.686 33.823 52.716 1.00 38.00 873 LEU A N 1
ATOM 6675 C CA . LEU A 1 873 ? 61.775 34.068 51.603 1.00 38.00 873 LEU A CA 1
ATOM 6676 C C . LEU A 1 873 ? 62.622 34.351 50.350 1.00 38.00 873 LEU A C 1
ATOM 6678 O O . LEU A 1 873 ? 62.967 35.495 50.058 1.00 38.00 873 LEU A O 1
ATOM 6682 N N . VAL A 1 874 ? 63.037 33.286 49.655 1.00 39.72 874 VAL A N 1
ATOM 6683 C CA . VAL A 1 874 ? 63.915 33.373 48.477 1.00 39.72 874 VAL A CA 1
ATOM 6684 C C . VAL A 1 874 ? 63.135 33.946 47.291 1.00 39.72 874 VAL A C 1
ATOM 6686 O O . VAL A 1 874 ? 62.499 33.213 46.536 1.00 39.72 874 VAL A O 1
ATOM 6689 N N . LEU A 1 875 ? 63.202 35.267 47.121 1.00 43.97 875 LEU A N 1
ATOM 6690 C CA . LEU A 1 875 ? 62.799 35.941 45.890 1.00 43.97 875 LEU A CA 1
ATOM 6691 C C . LEU A 1 875 ? 63.841 35.654 44.802 1.00 43.97 875 LEU A C 1
ATOM 6693 O O . LEU A 1 875 ? 64.975 36.120 44.882 1.00 43.97 875 LEU A O 1
ATOM 6697 N N . ILE A 1 876 ? 63.447 34.894 43.780 1.00 42.50 876 ILE A N 1
ATOM 6698 C CA . ILE A 1 876 ? 64.242 34.722 42.559 1.00 42.50 876 ILE A CA 1
ATOM 6699 C C . ILE A 1 876 ? 63.654 35.634 41.480 1.00 42.50 876 ILE A C 1
ATOM 6701 O O . ILE A 1 876 ? 62.669 35.275 40.831 1.00 42.50 876 ILE A O 1
ATOM 6705 N N . GLU A 1 877 ? 64.263 36.803 41.285 1.00 36.16 877 GLU A N 1
ATOM 6706 C CA . GLU A 1 877 ? 64.069 37.592 40.067 1.00 36.16 877 GLU A CA 1
ATOM 6707 C C . GLU A 1 877 ? 64.895 36.967 38.933 1.00 36.16 877 GLU A C 1
ATOM 6709 O O . GLU A 1 877 ? 66.111 36.809 39.038 1.00 36.16 877 GLU A O 1
ATOM 6714 N N . LEU A 1 878 ? 64.222 36.595 37.844 1.00 37.88 878 LEU A N 1
ATOM 6715 C CA . LEU A 1 878 ? 64.854 36.220 36.579 1.00 37.88 878 LEU A CA 1
ATOM 6716 C C . LEU A 1 878 ? 64.500 37.293 35.548 1.00 37.88 878 LEU A C 1
ATOM 6718 O O . LEU A 1 878 ? 63.317 37.454 35.221 1.00 37.88 878 LEU A O 1
ATOM 6722 N N . PHE A 1 879 ? 65.531 38.001 35.075 1.00 35.97 879 PHE A N 1
ATOM 6723 C CA . PHE A 1 879 ? 65.448 38.980 33.987 1.00 35.97 879 PHE A CA 1
ATOM 6724 C C . PHE A 1 879 ? 64.733 38.396 32.764 1.00 35.97 879 PHE A C 1
ATOM 6726 O O . PHE A 1 879 ? 65.006 37.244 32.364 1.00 35.97 879 PHE A O 1
#

Radius of gyration: 43.3 Å; Cα contacts (8 Å, |Δi|>4): 1721; chains: 1; bounding box: 132×94×135 Å

InterPro domains:
  IPR001917 Aminotransferase, class-II, pyridoxal-phosphate binding site [PS00599] (418-427)
  IPR004839 Aminotransferase, class I/classII, large domain [PF00155] (208-563)
  IPR010961 Tetrapyrrole biosynthesis, 5-aminolevulinic acid synthase [TIGR01821] (165-575)
  IPR015421 Pyridoxal phosphate-dependent transferase, major domain [G3DSA:3.40.640.10] (223-474)
  IPR015422 Pyridoxal phosphate-dependent transferase, small domain [G3DSA:3.90.1150.10] (201-564)
  IPR015424 Pyridoxal phosphate-dependent transferase [SSF53383] (170-573)
  IPR032675 Leucine-rich repeat domain superfamily [G3DSA:3.80.10.10] (645-872)
  IPR050087 8-amino-7-oxononanoate synthase class-II [PTHR13693] (163-566)

Secondary structure (DSSP, 8-state):
-HHHHHHHHHH-GGGSSS-HHHHHHHHSBPPPPS--SS----BHHHHHHHHSTTHHHHHHHHHHHHTT---------------------------------------------------------------------------------TTSS---PPP-TTSPP-HHHHHHHHHHHHHHSS-PPPPP--EE-TTTTTEEE-SSSS-EEEE-S-S-TT-GGG-HHHHHHHHHHHHHH-S---SBTTTT---HHHHHHHHHHHHHTT-SEEEEES-HHHHHHHHHHHHHHHSTT-EEEEETT--HHHHHHHHHHT-EEEEEPTT-HHHHHHHHHTS-TTS-EEEEEESB-TTT--B--HHHHHHHHHHHTEEEEEE-TTTTTTSSSSS--HHHHHTHHHHHTT--SSSHHHH-SEEEEESSSTT-S--EEEEE-HHHHHHHHHH-HHHHTSBPPPHHHHHHHHHHHHHHHH--HHHHHHHHHHHHHHHHHHTTT--BPP-SSS-EEEE---HHHHHHHHHHHHHHS-EE--EE-TTTS-TT--EEEE---TT--HHHHHHHHHHHHHHHHHHTPPPHHHHHHTT-BTTBT-TT--PPPSS-HHHHTHHHHHHHHHHTT---TT--HHHHHHHHHHHH--S--------S-EEE-S-S-EEE-S-S-EEESSEEEEEESSEEEEEESSEEEEEEESEEEEE-SEEEEEEESBSEEEESSEEEEEEEEEEEEEESSEEEEEEEEEEEEEESSEEEEEEEEEEEEEESSEEEEEEEEEEEEEEES-SEEEEEEEEEEEEES-SEEEEEEEEEEEEES-SEEEEEEEEEEEEES-SEEEEES-SEEEESS-SEEEEE-S-----------S-------------

Sequence (879 aa):
MDSVLRQSKAMCPFLKAASPATLRAMSTTARPRPSSPCGGTMSKLQVYAHRCPVMGKALAVQSSKYASLPAIRAFSGHAKPARASIHTSRNQEARAVETPFLNGRDNGTSEPRHQLPCSYDTNRTHSILTCSTAAPVPPSMPFQRKDATAAAAAAAACPNHGAKFNYDGFYTNELDKKHQDKSYRYFNNINRLAKEFPRAHMANKEEKVTVWCANDYLGMGRNKIVLDKMHETLDEYGAGAGGTRNISGHNRHAVELEGTLAKLHAKEAALVFSSCYVANDATLATLGSKLPECVILSDSLNHASMIQGIRHSGTKKIVFKHNDVADLEAKLASLPLHVPKIIAFESVYSMCGSIGPIEAICDLADKYGAITFLDEVHAVGMYGPSGAGVAEHLDWEAHKEGMPRGTIMDRIDIITGTLGKAYGCVGGYIAGSSKLVDMIRSLAPGFIFTTSLPPATMSGAKASIEYQMEYDGDRRLQQLHTRAVKEEMNARDIPVIPNPSHIIPILVGNAALAKAASDMLLQDYQIYVQSINYPTVPVGQERLRITPTPGHTKEFRDELVAAVDEIWTRLGIKRTSEWAAEGGFIGVGKEGVSEEALWTDKQLGIEQARKEMMATGQVQNGTSFTEALLKRESAGGSGYWRGRRLETGRLMHDCTTARLHDCTTARLHDCTTARLHDCTTARLHDCTTARLHDCTTAMHDCTTARLHDCTTARLHDCTTARLHDCTTARLHDCTTARLHDCTTARLHDCTTARLHDCTTARLHDCTTARLHDCTTARLHDCTTARLHDCTTARLHDCTTARLHDCTTARLHDCTTARLHDCTTARLHDCTTARLHDCTTT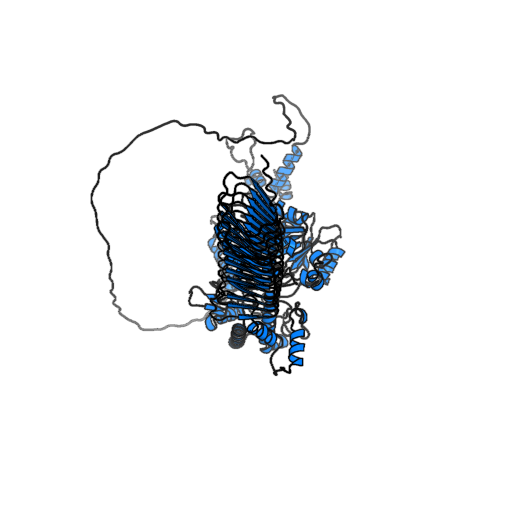LLHTLQWLVKRSNLISILSGCVPNSSVIYLPLVLIELF

Solvent-accessible surface area (backbone atoms only — not comparable to full-atom values): 47561 Å² total; per-residue (Å²): 111,67,68,62,51,54,54,49,39,72,77,32,78,83,48,62,84,54,50,79,64,59,55,54,67,30,62,50,76,59,83,87,75,99,81,65,103,72,88,73,88,63,28,53,49,53,59,53,37,58,71,31,87,62,51,24,54,54,48,54,59,48,56,59,64,69,74,73,70,96,81,83,92,81,84,89,82,93,81,85,89,82,89,84,81,92,82,90,84,85,88,82,85,89,78,88,84,87,84,86,91,88,86,81,90,84,87,80,90,86,87,86,88,88,84,89,85,90,79,89,86,87,88,90,82,91,88,86,90,83,93,85,90,89,87,91,84,90,91,86,85,89,85,90,78,90,77,93,65,96,77,69,86,75,70,79,73,74,78,59,91,85,61,77,85,61,62,67,62,50,52,50,56,60,50,48,51,25,63,70,72,65,55,55,82,83,81,83,60,72,48,72,32,64,92,54,56,50,28,24,18,41,89,49,80,82,52,58,30,42,55,35,48,50,58,45,34,52,47,33,62,48,32,63,69,21,52,52,40,22,49,58,32,34,76,76,64,37,68,66,32,85,23,22,54,88,47,80,20,61,49,70,38,58,55,52,32,23,51,53,48,5,58,59,59,72,31,77,24,33,47,80,30,80,25,36,54,50,31,37,19,31,46,38,20,44,49,34,59,65,44,70,83,20,35,38,38,30,39,65,75,51,56,68,35,49,55,45,5,45,60,71,18,70,37,51,74,47,76,24,56,70,79,37,62,66,54,38,47,58,56,50,72,73,48,67,57,91,44,46,33,36,43,39,41,44,41,32,37,91,78,58,17,44,68,40,62,58,63,66,50,48,54,50,21,68,76,48,49,34,45,42,38,39,35,25,52,69,19,36,51,62,23,30,68,45,16,53,7,55,47,38,37,78,38,33,68,43,50,67,73,69,49,59,73,87,32,60,39,51,68,46,49,31,44,28,34,46,28,50,18,34,30,28,44,63,21,9,24,40,31,19,46,49,70,59,45,49,50,45,69,74,66,17,62,72,57,55,78,35,69,32,68,30,47,16,45,35,39,15,28,38,48,32,48,55,49,29,45,77,44,50,64,53,38,47,40,16,48,44,40,28,50,51,52,51,52,58,36,52,75,68,40,44,26,51,36,65,40,36,48,58,47,44,24,33,52,54,42,32,60,66,60,23,41,50,50,26,50,45,35,37,69,80,66,29,32,43,38,54,48,43,37,54,90,83,33,60,84,63,57,9,18,40,42,40,32,52,21,60,55,54,45,70,68,58,47,54,54,49,52,54,54,51,56,49,46,33,61,76,69,68,50,66,35,22,66,59,34,29,76,72,67,30,54,88,50,22,38,37,86,91,67,75,61,74,48,73,76,42,52,68,83,65,43,46,52,58,52,51,53,53,35,64,72,70,68,66,73,59,91,87,70,51,67,57,57,54,50,52,50,46,46,64,72,72,47,69,97,64,88,75,91,68,88,54,98,69,66,50,79,45,67,74,31,73,66,48,78,50,64,66,30,60,34,46,36,40,32,53,20,52,27,40,36,40,32,51,18,62,27,39,37,41,33,49,25,52,30,39,39,40,31,45,26,30,36,41,36,38,44,25,55,31,42,38,40,34,49,19,65,30,41,38,40,33,51,21,53,30,39,38,40,33,48,23,53,28,40,37,38,34,50,22,52,31,39,39,39,33,47,23,51,29,39,38,39,33,49,21,50,31,39,37,40,32,48,23,50,28,39,37,39,33,49,20,51,30,39,37,40,34,48,23,50,30,39,38,39,32,51,19,52,30,39,37,38,33,49,21,48,29,40,39,40,32,50,20,50,28,39,36,40,32,48,21,51,31,40,37,41,31,51,20,48,31,38,37,39,31,48,20,48,31,38,37,41,29,53,23,48,30,40,37,39,33,57,37,63,37,56,43,75,41,72,64,62,39,49,36,54,47,64,97,62,86,61,88,76,89,76,92,84,87,85,84,83,92,72,90,74,78,77,61,73,52,76,71,134

Nearest PDB structures (foldseek):
  5txr-assembly1_A  TM=9.908E-01  e=5.865E-51  Saccharomyces cerevisiae S288C
  5txr-assembly1_B  TM=9.817E-01  e=3.154E-50  Saccharomyces cerevisiae S288C
  5txt-assembly3_E  TM=9.564E-01  e=2.484E-46  Saccharomyces cerevisiae S288C
  5txt-assembly2_D  TM=9.576E-01  e=3.032E-45  Saccharomyces cerevisiae S288C
  8eim-assembly1_A  TM=9.123E-01  e=4.953E-46  Saccharomyces cerevisiae

Foldseek 3Di:
DVVVLVVVCVQDVVSPPPDPVRVVVQQDWDDDDPDDPPDDTDTNVVVVLCVDPPSVVVVVVVVVVVVPDDDDDDDDDDDDDDDDDDDDDDDDDDDDDDDDDDDDDDDDDDDDDDDDDDDDDDDDDDDDDDDDDDDDDDDDDDDDDDDDDPPPPPPPDDPPVPDDDDPVVVVCVVVVVCVVVVVDDDDWAWAQDLVQPPWTAGPDRVRIFGEFAALLFASLLNDPLLVVLLVVQCVVPNWFQPFACVPSNVDPLQVLLQVLLQVLLVFPTKHWAQALLLVLLLLLLLCQQPQPLEEEEEEPLDDPSNVNSVVNNVHHYDYAYHLPLVSVLVVLVVDALPHEYEYEDEQQRDAQRAGHPLVSVLVSCVVRVYAYAYEQASQALQAELQRSGVQNRVVRVCVVVVNSPPGSSNSHAKYKYFCCGNVSAGIIMIGHYPVSNVSSCPGGCSRGVDGHHTSSRSSSSSSSSVVSRVDCVFNLLLQLQQVVLVVLCVVLLFQFQAHQGQKTWTFQQAQVLLVVLQVCCCPVLSYHWDWDDPPSDDRRRITTIGGGGSSCAPVNSVSVSVSSSVSCVVSVGDGLCRCLVVVHDNRRNHPPPHDHHSQDCVNSCLVVLVVVCVVVVVPDPPADSSNVVSVCCVVVDDPDDDDDQDPDEDEEECAQEDEEECAQEYHYECYAEYEYENYAEYEYECYAEYAYENYAYAYENYAEAHYECYQEYHYECYAEHAYENYAYYHYECYAEYHYENYAEYHYECYAEYAYENYAEYAYENYAEAHYECYAEYHYENYAEAAYENYAEYHYENYQEYEYENYAEAEYECYAEEEYENYAEYEYENYAEYEEENYNYYEYYNYNEYEYEYDDYDYDDDDDDDDDDDDDDHDYDHDD